Protein 8P2P (pdb70)

Radius of gyration: 32.11 Å; Cα contacts (8 Å, |Δi|>4): 1336; chains: 8; bounding box: 116×69×88 Å

InterPro domains:
  IPR000210 BTB/POZ domain [PF00651] (14-120)
  IPR000210 BTB/POZ domain [PS50097] (24-91)
  IPR000210 BTB/POZ domain [SM00225] (24-121)
  IPR011333 SKP1/BTB/POZ domain superfamily [G3DSA:3.30.710.10] (1-150)
  IPR011333 SKP1/BTB/POZ domain superfamily [SSF54695] (2-119)
  IPR013087 Zinc finger C2H2-type [PF00096] (370-392)
  IPR013087 Zinc finger C2H2-type [PF00096] (438-460)
  IPR013087 Zinc finger C2H2-type [PF00096] (466-489)
  IPR013087 Zinc finger C2H2-type [PS00028] (372-392)
  IPR013087 Zinc finger C2H2-type [PS00028] (412-432)
  IPR013087 Zinc finger C2H2-type [PS00028] (440-460)
  IPR013087 Zinc finger C2H2-type [PS00028] (468-489)
  IPR013087 Zinc finger C2H2-type [PS50157] (370-397)
  IPR013087 Zinc finger C2H2-type [PS50157] (410-437)
  IPR013087 Zinc finger C2H2-type [PS50157] (438-465)
  IPR013087 Zinc finger C2H2-type [PS50157] (466-489)
  IPR013087 Zinc finger C2H2-type [SM00355] (370-392)
  IPR013087 Zinc finger C2H2-type [SM00355] (410-432)
  IPR013087 Zinc finger C2H2-type [SM00355] (438-460)
  IPR013087 Zinc finger C2H2-type [SM00355] (466-489)

Sequence (947 aa):
FPDHSRHLLQCLSEQRHQGFLCDCTVLVGDAQFRAHRAVLASCSMYFHLFYKDQLDKRDIVHLNSDIVTAPAFALLLEFMYEGKLQFKDLPIEDVLAAASYLHMYDIVKVCKKKLKEKATFPDHSRHLLQCLSEQRHQGFLCDCTVLVGDAQFRAHRAVLASCSMYFHLFYKDQLDKRDIVHLNSDIVTAPAFALLLEFMYEGKLQFKDLPIEDVLAAASYLHMYDIVKVCKKKLKEKAFPDHSRHLLQCLSEQRHQGFLCDCTVLVGDAQFRAHRAVLASCSMYFHLFYKDQLDKRDIVHLNSDIVTAPAFALLLEFMYEGKLQFKDLPIEDVLAAASYLHMYDIVKVCKKKLKEKAFPDHSRHLLQCLSEQRHQGFLCDCTVLVGDAQFRAHRAVLASCSMYFHLFYKDQLDKRDIVHLNSDIVTAPAFALLLEFMYEGKLQFKDLPIEDVLAAASYLHMYDIVKVCKKKLKEKATFPDHSRHLLQCLSEQRHQGFLCDCTVLVGDAQFRAHRAVLASC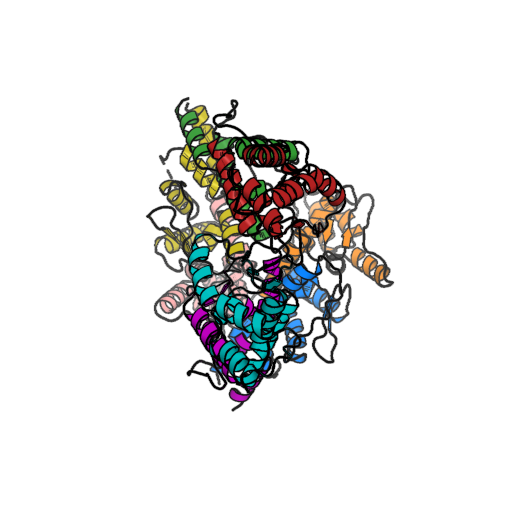SMYFHLFYKDQLDKRDIVHLNSDIVTAPAFALLLEFMYEGKLQFKDLPIEDVLAAASYLHMYDIVKVCKKKLKEKFPDHSRHLLQCLSEQRHQGFLCDCTVLVGDAQFRAHRAVLASCSMYFHLFYKDQLDKRDIVHLNSDIVTAPAFALLLEFMYEGKLQFKDLPIEDVLAAASYLHMYDIVKVCKKKLKEKFPDHSRHLLQCLSEQRHQGFLCDCTVLVGDAQFRAHRAVLASCSMYFHLFYKDQLDKRDIVHLNSDIVTAPAFALLLEFMYEDLPIEDVLAAASYLHMYDIVKVCKKKLKEKATFPDHSRHLLQCLSEQRHQGFLCDCTVLVGDAQFRAHRAVLASCSMYFHLFYKDQLDKRDIVHLNSDIVTAPAFALLLEFMYEGKLQFKDLPIEDVLAAASYLHMYDIVKVCKKKLKEKA

Solvent-accessible surface area: 53253 Å² total; per-residue (Å²): 19,82,46,58,26,51,25,52,42,46,45,50,32,63,31,46,94,93,35,67,50,41,58,19,42,56,32,40,47,120,66,86,64,49,35,25,21,27,56,47,20,58,55,16,58,38,25,42,63,62,38,76,76,26,86,94,97,65,90,41,74,75,64,88,52,103,105,19,33,34,108,10,45,63,46,45,62,58,50,69,65,66,42,77,110,76,90,86,106,47,96,45,83,28,44,34,48,9,13,77,58,37,48,37,75,84,73,50,54,63,61,30,66,63,48,81,88,88,104,141,50,111,78,60,35,49,62,54,39,61,52,50,32,64,32,32,95,90,30,58,46,45,67,19,43,50,33,40,46,122,67,90,69,58,37,25,26,28,56,55,24,46,66,17,70,39,26,47,61,61,45,58,84,44,86,102,70,112,71,69,50,72,61,81,53,88,72,25,36,28,102,15,50,67,47,58,68,65,33,69,64,63,23,46,87,75,85,82,108,54,102,51,56,36,44,20,14,15,20,20,41,42,55,43,74,51,67,50,36,51,59,21,49,64,65,68,86,87,127,56,110,73,59,34,57,61,45,32,64,37,52,31,61,29,44,94,92,37,66,46,41,63,20,49,52,36,46,43,123,80,85,67,44,36,24,25,23,58,48,21,29,51,17,70,38,27,43,66,59,31,76,69,28,31,65,61,100,63,75,52,86,65,79,59,102,73,23,33,35,105,19,46,64,56,49,68,54,48,44,56,55,35,75,103,70,75,90,111,59,91,26,43,35,41,16,16,10,13,17,45,44,50,36,70,57,76,56,28,62,63,15,38,63,58,61,93,87,105,63,108,72,48,29,58,60,37,40,65,34,51,36,63,22,45,87,65,23,36,46,47,64,15,37,54,22,28,40,92,21,75,78,55,37,26,29,28,62,50,26,38,64,12,74,43,28,41,70,63,27,65,80,42,73,97,68,111,62,88,37,88,51,87,50,100,116,20,44,27,77,14,43,52,45,46,66,55,49,67,67,61,40,73,112,80,83,73,111,48,95,47,79,35,45,23,58,12,11,73,67,45,45,39,73,84,73,51,42,61,65,16,62,64,58,71,77,86,89,129,64,109,76,66,46,61,62,43,41,64,53,43,26,61,37,24,95,91,42,62,62,42,66,25,26,56,16,27,40,119,68,85,45,49,33,19,33,28,54,47,35,40,57,14,66,38,33,44,68,60,47,67,51,38,79,83,25,28,87,75,46,75,54,34,61,96,88,32,45,33,102,18,46,54,55,59,58,54,52,75,58,62,42,84,106,67,80,94,110,60,104,47,58,45,46,23,20,25,19,15,38,39,47,34,70,43,72,46,14,56,63,19,38,71,76,72,90,132,70,108,76,67,45,65,59,49,43,63,40,52,30,61,30,32,94,94,40,59,54,46,60,17,26,53,13,32,42,120,64,16,66,40,35,21,26,37,56,48,38,45,54,12,72,38,28,47,67,62,45,77,82,26,79,107,66,92,63,46,58,75,48,87,52,99,119,20,46,30,94,8,41,59,54,46,62,56,51,68,64,71,44,82,105,72,99,66,108,45,99,41,80,36,40,29,62,10,14,78,70,40,50,31,70,82,76,60,21,56,60,28,60,61,76,85,90,124,64,106,75,58,46,60,62,55,26,52,43,51,15,64,31,26,94,92,40,67,52,42,76,30,36,49,23,37,48,121,73,76,69,56,39,27,34,36,48,49,32,30,48,12,69,38,34,40,62,64,53,76,69,33,80,86,44,46,69,84,62,70,63,89,55,100,90,22,32,41,99,11,44,60,63,54,57,64,80,50,37,84,167,62,97,35,47,37,33,16,21,13,20,16,45,41,49,41,80,42,74,66,15,62,67,26,27,62,62,52,83,95,94,94,119,102,74,69,30,44,62,35,48,64,51,28,43,63,40,28,66,47,45,61,67,45,83,36,33,56,25,43,44,67,28,50,55,46,39,22,31,26,57,51,23,43,67,17,68,40,27,43,65,56,38,63,59,35,93,93,63,106,77,77,75,65,62,87,56,103,116,27,44,30,107,16,49,55,48,62,61,60,46,80,78,42,51,69,110,56,86,88,111,57,96,31,82,35,46,29,63,22,15,72,71,40,56,41,78,82,73,52,35,61,64,12,62,65,64,72,85,92,132

Nearest PDB structures (foldseek):
  8p2p-assembly3_F  TM=9.717E-01  e=2.800E-20  Homo sapiens
  8p2p-assembly4_G  TM=9.614E-01  e=2.288E-19  Homo sapiens
  7t0u-assembly1_B  TM=8.546E-01  e=2.650E-09  Homo sapiens
  6zbu-assembly1_A  TM=8.680E-01  e=6.462E-09  Homo sapiens
  3lbz-assembly1_A  TM=8.523E-01  e=1.075E-08  Homo sapiens

GO terms:
  GO:1990837 sequence-specific double-stranded DNA binding (F, IDA)
  GO:0005515 protein binding (F, IPI)
  GO:0005654 nucleoplasm (C, IDA)
  GO:0016607 nuclear speck (C, IDA)
  GO:0000792 heterochromatin (C, IDA)
  GO:0001227 DNA-binding transcription repressor activity, RNA polymerase II-specific (F, IDA)
  GO:0043565 sequence-specific DNA binding (F, IDA)
  GO:0000122 negative regulation of transcription by RNA polymerase II (P, IDA)
  GO:0005634 nucleus (C, IDA)
  GO:0045944 positive regulation of transcription by RNA polymerase II (P, IDA)
  GO:0005634 nucleus (C, TAS)
  GO:0003677 DNA binding (F, TAS)

Organism: Homo sapiens (NCBI:txid9606)

B-factor: mean 134.19, std 23.05, range [80.36, 213.7]

Foldseek 3Di:
DVVVVLVVLVVQVVCQVVAPQFQAWEDADPDIGTHHLVLLVVFFVQSVVVVVVCVVVDRRHYDHDPLQDPVLVVVSSVCSSDDPPCPVPDDLVSNVVNCVVRVGDCVSVVVVVVVVVVPD/DVVVVLVVLVVLVVCQVVAPQFLAWEDAPPDIGTGHLVLLVVFFVLSVVLCVVCVVPRDHSPDYDPLQDVVLVVVCSVCSSVPPDDDPPDDLPSNLVNCVVRRGDVVSVVVSVVVVVVD/DVVVVLVVLVVQVVCQVVVPAFLAWEDAPPDIGTHHLVLLCVFFVLSVVLCVVCVVVVDHSPDYDPLQDPVLVVVLSVCSSDPPPPCPPDQLVSNLVNCVVRRGDVVSNVVSVVVVVVD/DVVVVLVVLVVQVVCLVVPPQFQEWAAADPDIRTHHLVLLLVFFVVSVVLCVVCVVPRDHSHHYDPPQDPVLVVVSVVCSSDPPPCPVPDQLVSNLVNCVVRNGDCVSVVVSVVVVVVVD/DVVVVLVVLLVQLVCQQVPPQFLAWEDADPDIRTGHLVLLVVFFVLSVVVCVVCVVDDRDRYHHDPPQDVVLVVVSSVCSVDDPDPCVPDDLPSNLVVCVVRNGDVVRNVVSVVVVVD/DVVVVLVVLLVQVVCLVVVNQFLAWEDADPDIRTHHLVLLVVFFVLSVVVCVVCVVVSRRHYHYHYPQDPVLVVQSSVCSSDDPDRVCPDPLVSNLVNCVVRNGDNVVNVVSVVVVVD/DVVVVLVVLQVQLVCQVVPPQFQAWEDADPDIRTGHLVLLVVFFVQSVVVCVVCVVHPDDRYDYDYPQDPVLVVVSVVVSRSPDQLVSNQVNCVVRNGDNVSNVVSVVCVVVVD/DVVVVLVVVLVLLVCQVVPHAFQAWEDAPPDIRTGHLVLLVVFFVLSVVLVVVCVVPVNDRYDYDYPQDVVLVVLSSVCSVPPDDSPVPDQLVSNLVNCVVRVGDVVRNVVSVVVVVVD

Secondary structure (DSSP, 8-state):
-HHHHHHHHHHHHHHHHHTTT-SEEE--SSS-EEE-HHHHHHH-HHHHHHHHHHTTS--------TT--HHHHHHHHHHHTT-S---TT--HHHHHHHHHHTT--HHHHHHHHHHHHH-/-HHHHHHHHHHHHHHHHHTTT-SEEE-SSS--EEE-HHHHHHH-HHHHHHHHHHTTT--------TT--HHHHHHHHHHHTS-SS--TT--HHHHHHHHHHTT--THHHHHHHHHHTT--/-HHHHHHHHHHHHHHHHHTSS-SEEE--SSS-EEE-HHHHHHH-HHHHHHHHHHHTTT-------TT--HHHHHHHHHHHTS-TT--TT--HHHHHHHHHHTT--HHHHHHHHHHHH--/-HHHHHHHHHHHHHHHHHTTT--EEE-SSSS-EEE-HHHHHHH-HHHHHHHHHHHSS-----B--TT--HHHHHHHHHHHTS-S---TTS-HHHHHHHHHHTT--HHHHHHHHHHHHHT-/-HHHHHHHHHHHHHHHHHTTT--EEE-SSSS-EEE-HHHHHHH-HHHHHHHHHHHTS----EE--TT--HHHHHHHHHHHTS-S---TT--HHHHHHHHHHTT--HHHHHHHHHHHT-/-HHHHHHHHHHHHHHHHHTTT--EEE-SSS--EEE-HHHHHHH-HHHHHHHHHHGGGT--SEE--TT--HHHHHHHHHHHTS-SS----S-HHHHHHHHHHTT--HHHHHHHHHHHH-/-HHHHHHHHHHHHHHHHHTTT--EEE-SSS--EEE-HHHHHHH-HHHHHHHHHHHSS---S----TTS-HHHHHHHHHHH-----HHHHHHHHHHTT--THHHHHHHHHHHH--/-HHHHHHHHHHHHHHHHHTSS--EEE-SSSS-EEE-HHHHHHH-HHHHHHHHHHHHTT--S----TT--HHHHHHHHHHHH--S---TT--HHHHHHHHHHTT--HHHHHHHHHHHHH-

Structure (mmCIF, N/CA/C/O backbone):
data_8P2P
#
_entry.id   8P2P
#
_cell.length_a   188.908
_cell.length_b   188.908
_cell.length_c   139.085
_cell.angle_alpha   90.000
_cell.angle_beta   90.000
_cell.angle_gamma   90.000
#
_symmetry.space_group_name_H-M   'I 41'
#
loop_
_atom_site.group_PDB
_atom_site.id
_atom_site.type_symbol
_atom_site.label_atom_id
_atom_site.label_alt_id
_atom_site.label_comp_id
_atom_site.label_asym_id
_atom_site.label_entity_id
_atom_site.label_seq_id
_atom_site.pdbx_PDB_ins_code
_atom_site.Cartn_x
_atom_site.Cartn_y
_atom_site.Cartn_z
_atom_site.occupancy
_atom_site.B_iso_or_equiv
_atom_site.auth_seq_id
_atom_site.auth_comp_id
_atom_site.auth_asym_id
_atom_site.auth_atom_id
_atom_site.pdbx_PDB_model_num
ATOM 1 N N . PHE A 1 3 ? -23.08444 54.28671 -30.38449 1.000 132.62283 3 PHE B N 1
ATOM 2 C CA . PHE A 1 3 ? -23.13227 52.87048 -30.73917 1.000 140.63328 3 PHE B CA 1
ATOM 3 C C . PHE A 1 3 ? -23.11418 52.61990 -32.25908 1.000 145.84420 3 PHE B C 1
ATOM 4 O O . PHE A 1 3 ? -22.31084 51.81173 -32.72611 1.000 142.98372 3 PHE B O 1
ATOM 6 N N . PRO A 1 4 ? -23.98899 53.30157 -33.04717 1.000 146.09235 4 PRO B N 1
ATOM 7 C CA . PRO A 1 4 ? -23.95569 53.08044 -34.50076 1.000 150.18514 4 PRO B CA 1
ATOM 8 C C . PRO A 1 4 ? -22.79767 53.82125 -35.15079 1.000 148.05242 4 PRO B C 1
ATOM 9 O O . PRO A 1 4 ? -22.19396 53.33910 -36.11964 1.000 150.78606 4 PRO B O 1
ATOM 13 N N . ASP A 1 5 ? -22.49462 55.01414 -34.63007 1.000 141.98011 5 ASP B N 1
ATOM 14 C CA . ASP A 1 5 ? -21.29101 55.71187 -35.06201 1.000 135.22625 5 ASP B CA 1
ATOM 15 C C . ASP A 1 5 ? -20.05585 54.87220 -34.77648 1.000 131.16868 5 ASP B C 1
ATOM 16 O O . ASP A 1 5 ? -19.07747 54.92496 -35.52916 1.000 131.04208 5 ASP B O 1
ATOM 18 N N . HIS A 1 6 ? -20.10111 54.06412 -33.71330 1.000 135.91141 6 HIS B N 1
ATOM 19 C CA . HIS A 1 6 ? -19.01865 53.12545 -33.43917 1.000 141.36747 6 HIS B CA 1
ATOM 20 C C . HIS A 1 6 ? -18.91597 52.06858 -34.53175 1.000 141.26697 6 HIS B C 1
ATOM 21 O O . HIS A 1 6 ? -17.81084 51.67118 -34.91279 1.000 138.39451 6 HIS B O 1
ATOM 23 N N . SER A 1 7 ? -20.05617 51.60406 -35.05082 1.000 146.66178 7 SER B N 1
ATOM 24 C CA . SER A 1 7 ? -20.03043 50.63382 -36.14316 1.000 146.86768 7 SER B CA 1
ATOM 25 C C . SER A 1 7 ? -19.45670 51.24991 -37.41345 1.000 136.88651 7 SER B C 1
ATOM 26 O O . SER A 1 7 ? -18.63829 50.62462 -38.10104 1.000 134.91504 7 SER B O 1
ATOM 28 N N . ARG A 1 8 ? -19.86795 52.47876 -37.73757 1.000 131.34578 8 ARG B N 1
ATOM 29 C CA . ARG A 1 8 ? -19.31293 53.14734 -38.91137 1.000 122.19485 8 ARG B CA 1
ATOM 30 C C . ARG A 1 8 ? -17.81437 53.39057 -38.75226 1.000 124.19441 8 ARG B C 1
ATOM 31 O O . ARG A 1 8 ? -17.04611 53.23635 -39.71036 1.000 126.04721 8 ARG B O 1
ATOM 33 N N . HIS A 1 9 ? -17.37441 53.74123 -37.53911 1.000 127.19302 9 HIS B N 1
ATOM 34 C CA . HIS A 1 9 ? -15.95495 53.99665 -37.30715 1.000 126.69324 9 HIS B CA 1
ATOM 35 C C . HIS A 1 9 ? -15.13737 52.70978 -37.33794 1.000 115.31527 9 HIS B C 1
ATOM 36 O O . HIS A 1 9 ? -14.00068 52.70390 -37.82331 1.000 108.21349 9 HIS B O 1
ATOM 38 N N . LEU A 1 10 ? -15.69165 51.60931 -36.82683 1.000 118.59079 10 LEU B N 1
ATOM 39 C CA . LEU A 1 10 ? -15.00990 50.32587 -36.94713 1.000 116.28222 10 LEU B CA 1
ATOM 40 C C . LEU A 1 10 ? -14.91817 49.89144 -38.40222 1.000 110.10805 10 LEU B C 1
ATOM 41 O O . LEU A 1 10 ? -13.90111 49.32987 -38.82541 1.000 112.19256 10 LEU B O 1
ATOM 43 N N . LEU A 1 11 ? -15.96457 50.16286 -39.18700 1.000 120.14449 11 LEU B N 1
ATOM 44 C CA . LEU A 1 11 ? -15.91215 49.88219 -40.61771 1.000 119.74613 11 LEU B CA 1
ATOM 45 C C . LEU A 1 11 ? -14.83101 50.70814 -41.30537 1.000 114.20008 11 LEU B C 1
ATOM 46 O O . LEU A 1 11 ? -14.10116 50.19711 -42.16207 1.000 115.33640 11 LEU B O 1
ATOM 48 N N . GLN A 1 12 ? -14.72148 51.99181 -40.95227 1.000 108.06736 12 GLN B N 1
ATOM 49 C CA . GLN A 1 12 ? -13.67878 52.83200 -41.53751 1.000 104.13785 12 GLN B CA 1
ATOM 50 C C . GLN A 1 12 ? -12.28530 52.35766 -41.13379 1.000 110.42448 12 GLN B C 1
ATOM 51 O O . GLN A 1 12 ? -11.35969 52.35363 -41.95489 1.000 118.60351 12 GLN B O 1
ATOM 53 N N . CYS A 1 13 ? -12.11737 51.93875 -39.87669 1.000 105.56252 13 CYS B N 1
ATOM 54 C CA . CYS A 1 13 ? -10.81455 51.45374 -39.43125 1.000 105.38357 13 CYS B CA 1
ATOM 55 C C . CYS A 1 13 ? -10.44770 50.15036 -40.12773 1.000 106.58279 13 CYS B C 1
ATOM 56 O O . CYS A 1 13 ? -9.28586 49.93988 -40.49699 1.000 115.30848 13 CYS B O 1
ATOM 58 N N . LEU A 1 14 ? -11.42916 49.27178 -40.33523 1.000 108.81327 14 LEU B N 1
ATOM 59 C CA . LEU A 1 14 ? -11.17776 48.05556 -41.09735 1.000 106.85015 14 LEU B CA 1
ATOM 60 C C . LEU A 1 14 ? -10.86127 48.36535 -42.55291 1.000 107.62500 14 LEU B C 1
ATOM 61 O O . LEU A 1 14 ? -10.02801 47.68606 -43.16069 1.000 110.23142 14 LEU B O 1
ATOM 63 N N . SER A 1 15 ? -11.50350 49.38694 -43.12349 1.000 110.55311 15 SER B N 1
ATOM 64 C CA . SER A 1 15 ? -11.18302 49.78613 -44.48932 1.000 113.44075 15 SER B CA 1
ATOM 65 C C . SER A 1 15 ? -9.75765 50.31205 -44.58160 1.000 115.02067 15 SER B C 1
ATOM 66 O O . SER A 1 15 ? -9.04790 50.03374 -45.55510 1.000 120.75416 15 SER B O 1
ATOM 68 N N . GLU A 1 16 ? -9.31171 51.04740 -43.56211 1.000 116.91226 16 GLU B N 1
ATOM 69 C CA . GLU A 1 16 ? -7.92786 51.51182 -43.54436 1.000 121.46603 16 GLU B CA 1
ATOM 70 C C . GLU A 1 16 ? -6.95804 50.34344 -43.40181 1.000 120.11131 16 GLU B C 1
ATOM 71 O O . GLU A 1 16 ? -5.90183 50.32283 -44.04617 1.000 117.95321 16 GLU B O 1
ATOM 73 N N . GLN A 1 17 ? -7.31184 49.35216 -42.57773 1.000 124.56175 17 GLN B N 1
ATOM 74 C CA . GLN A 1 17 ? -6.47249 48.16500 -42.42937 1.000 129.20348 17 GLN B CA 1
ATOM 75 C C . GLN A 1 17 ? -6.41165 47.34918 -43.71705 1.000 130.63290 17 GLN B C 1
ATOM 76 O O . GLN A 1 17 ? -5.39566 46.69928 -43.99471 1.000 135.04184 17 GLN B O 1
ATOM 78 N N . ARG A 1 18 ? -7.49570 47.34621 -44.49681 1.000 130.20491 18 ARG B N 1
ATOM 79 C CA . ARG A 1 18 ? -7.49921 46.65858 -45.78425 1.000 130.09072 18 ARG B CA 1
ATOM 80 C C . ARG A 1 18 ? -6.73360 47.42988 -46.85471 1.000 126.15080 18 ARG B C 1
ATOM 81 O O . ARG A 1 18 ? -6.14386 46.81543 -47.75211 1.000 112.46857 18 ARG B O 1
ATOM 83 N N . HIS A 1 19 ? -6.74532 48.76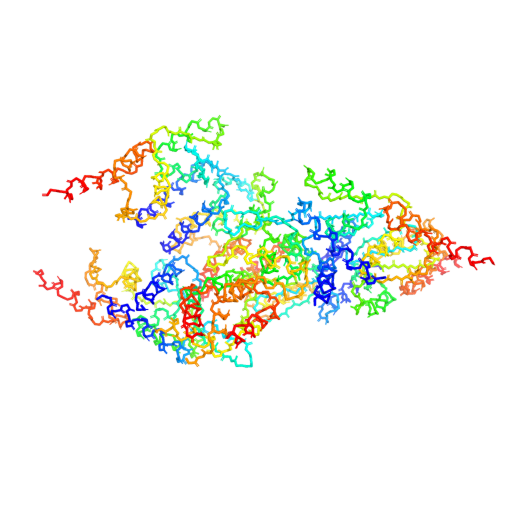549 -46.78671 1.000 133.41195 19 HIS B N 1
ATOM 84 C CA . HIS A 1 19 ? -5.97164 49.56880 -47.73083 1.000 132.01620 19 HIS B CA 1
ATOM 85 C C . HIS A 1 19 ? -4.47793 49.52337 -47.42693 1.000 130.68252 19 HIS B C 1
ATOM 86 O O . HIS A 1 19 ? -3.65619 49.62654 -48.34677 1.000 115.44219 19 HIS B O 1
ATOM 88 N N . GLN A 1 20 ? -4.10493 49.39155 -46.15048 1.000 138.27115 20 GLN B N 1
ATOM 89 C CA . GLN A 1 20 ? -2.69051 49.27297 -45.80905 1.000 137.15656 20 GLN B CA 1
ATOM 90 C C . GLN A 1 20 ? -2.19370 47.83636 -45.94531 1.000 134.41330 20 GLN B C 1
ATOM 91 O O . GLN A 1 20 ? -1.07999 47.60706 -46.42944 1.000 133.15824 20 GLN B O 1
ATOM 93 N N . GLY A 1 21 ? -2.99820 46.85993 -45.52838 1.000 133.49853 21 GLY B N 1
ATOM 94 C CA . GLY A 1 21 ? -2.62796 45.46604 -45.68050 1.000 135.55819 21 GLY B CA 1
ATOM 95 C C . GLY A 1 21 ? -2.44059 44.70783 -44.38167 1.000 145.54389 21 GLY B C 1
ATOM 96 O O . GLY A 1 21 ? -1.97150 43.56580 -44.39401 1.000 157.16211 21 GLY B O 1
ATOM 97 N N . PHE A 1 22 ? -2.81591 45.30793 -43.25623 1.000 137.36085 22 PHE B N 1
ATOM 98 C CA . PHE A 1 22 ? -2.64169 44.64467 -41.97241 1.000 132.30874 22 PHE B CA 1
ATOM 99 C C . PHE A 1 22 ? -3.68164 43.54087 -41.82335 1.000 142.35026 22 PHE B C 1
ATOM 100 O O . PHE A 1 22 ? -4.88201 43.77700 -42.00077 1.000 144.89481 22 PHE B O 1
ATOM 102 N N . LEU A 1 23 ? -3.20746 42.32814 -41.52674 1.000 139.29133 23 LEU B N 1
ATOM 103 C CA . LEU A 1 23 ? -4.04352 41.14357 -41.32068 1.000 134.84553 23 LEU B CA 1
ATOM 104 C C . LEU A 1 23 ? -4.89833 40.85537 -42.56088 1.000 138.61124 23 LEU B C 1
ATOM 105 O O . LEU A 1 23 ? -6.13041 40.89526 -42.53987 1.000 143.00611 23 LEU B O 1
ATOM 107 N N . CYS A 1 24 ? -4.19268 40.52782 -43.64134 1.000 133.16093 24 CYS B N 1
ATOM 108 C CA . CYS A 1 24 ? -4.80405 40.18701 -44.92638 1.000 126.45513 24 CYS B CA 1
ATOM 109 C C . CYS A 1 24 ? -4.82613 38.66661 -45.05966 1.000 115.35942 24 CYS B C 1
ATOM 110 O O . CYS A 1 24 ? -3.87254 38.05433 -45.53929 1.000 126.83889 24 CYS B O 1
ATOM 112 N N . ASP A 1 25 ? -5.93082 38.04843 -44.63628 1.000 109.54782 25 ASP B N 1
ATOM 113 C CA . ASP A 1 25 ? -6.01967 36.59437 -44.69795 1.000 107.68543 25 ASP B CA 1
ATOM 114 C C . ASP A 1 25 ? -6.04200 36.05906 -46.12402 1.000 111.39049 25 ASP B C 1
ATOM 115 O O . ASP A 1 25 ? -5.85600 34.85330 -46.31277 1.000 125.09626 25 ASP B O 1
ATOM 117 N N . CYS A 1 26 ? -6.24452 36.91634 -47.12193 1.000 115.60467 26 CYS B N 1
ATOM 118 C CA . CYS A 1 26 ? -6.30153 36.50842 -48.51832 1.000 117.40400 26 CYS B CA 1
ATOM 119 C C . CYS A 1 26 ? -5.64832 37.56777 -49.39720 1.000 109.09171 26 CYS B C 1
ATOM 120 O O . CYS A 1 26 ? -5.55784 38.74395 -49.03761 1.000 116.04989 26 CYS B O 1
ATOM 122 N N . THR A 1 27 ? -5.18937 37.13433 -50.56742 1.000 109.48443 27 THR B N 1
ATOM 123 C CA . THR A 1 27 ? -4.64089 38.04915 -51.56889 1.000 112.70562 27 THR B CA 1
ATOM 124 C C . THR A 1 27 ? -5.19898 37.63627 -52.92689 1.000 127.42403 27 THR B C 1
ATOM 125 O O . THR A 1 27 ? -4.67247 36.72494 -53.56981 1.000 126.33846 27 THR B O 1
ATOM 127 N N . VAL A 1 28 ? -6.23971 38.32992 -53.37492 1.000 133.93349 28 VAL B N 1
ATOM 128 C CA . VAL A 1 28 ? -6.92061 38.01493 -54.62250 1.000 121.66719 28 VAL B CA 1
ATOM 129 C C . VAL A 1 28 ? -6.34688 38.89376 -55.72536 1.000 121.21937 28 VAL B C 1
ATOM 130 O O . VAL A 1 28 ? -6.32995 40.12879 -55.61134 1.000 124.28775 28 VAL B O 1
ATOM 132 N N . LEU A 1 29 ? -5.86927 38.25834 -56.79129 1.000 121.32207 29 LEU B N 1
ATOM 133 C CA . LEU A 1 29 ? -5.30053 38.96945 -57.93171 1.000 130.49739 29 LEU B CA 1
ATOM 134 C C . LEU A 1 29 ? -5.86870 38.32553 -59.18500 1.000 126.44063 29 LEU B C 1
ATOM 135 O O . LEU A 1 29 ? -5.49406 37.20200 -59.53170 1.000 127.19778 29 LEU B O 1
ATOM 137 N N . VAL A 1 30 ? -6.76207 39.03193 -59.87018 1.000 126.62133 30 VAL B N 1
ATOM 138 C CA . VAL A 1 30 ? -7.36874 38.46586 -61.06913 1.000 138.47670 30 VAL B CA 1
ATOM 139 C C . VAL A 1 30 ? -6.44785 38.64104 -62.26685 1.000 157.29647 30 VAL B C 1
ATOM 140 O O . VAL A 1 30 ? -6.06942 37.66820 -62.92856 1.000 161.45833 30 VAL B O 1
ATOM 142 N N . GLY A 1 31 ? -6.05464 39.87690 -62.54670 1.000 159.71391 31 GLY B N 1
ATOM 143 C CA . GLY A 1 31 ? -5.18710 40.15475 -63.66981 1.000 163.83722 31 GLY B CA 1
ATOM 144 C C . GLY A 1 31 ? -3.77040 40.44926 -63.22565 1.000 162.03852 31 GLY B C 1
ATOM 145 O O . GLY A 1 31 ? -3.23931 39.77772 -62.33414 1.000 155.14757 31 GLY B O 1
ATOM 146 N N . ASP A 1 32 ? -3.13750 41.43401 -63.86984 1.000 168.05881 32 ASP B N 1
ATOM 147 C CA . ASP A 1 32 ? -1.80726 41.86812 -63.45407 1.000 171.80796 32 ASP B CA 1
ATOM 148 C C . ASP A 1 32 ? -1.83030 42.55397 -62.09026 1.000 166.89219 32 ASP B C 1
ATOM 149 O O . ASP A 1 32 ? -0.82821 42.52202 -61.36749 1.000 168.80720 32 ASP B O 1
ATOM 151 N N . ALA A 1 33 ? -2.94134 43.19096 -61.72742 1.000 158.06693 33 ALA B N 1
ATOM 152 C CA . ALA A 1 33 ? -3.03092 43.86650 -60.44348 1.000 154.83457 33 ALA B CA 1
ATOM 153 C C . ALA A 1 33 ? -3.32195 42.86259 -59.33041 1.000 155.18020 33 ALA B C 1
ATOM 154 O O . ALA A 1 33 ? -3.87409 41.78185 -59.55707 1.000 146.12951 33 ALA B O 1
ATOM 156 N N . GLN A 1 34 ? -2.93965 43.23888 -58.11102 1.000 163.64525 34 GLN B N 1
ATOM 157 C CA . GLN A 1 34 ? -3.05164 42.37492 -56.94062 1.000 150.99552 34 GLN B CA 1
ATOM 158 C C . GLN A 1 34 ? -3.68314 43.15576 -55.79872 1.000 146.23907 34 GLN B C 1
ATOM 159 O O . GLN A 1 34 ? -3.11516 44.15575 -55.34269 1.000 150.25230 34 GLN B O 1
ATOM 161 N N . PHE A 1 35 ? -4.86011 42.71743 -55.35142 1.000 128.03871 35 PHE B N 1
ATOM 162 C CA . PHE A 1 35 ? -5.51224 43.27521 -54.17362 1.000 122.90048 35 PHE B CA 1
ATOM 163 C C . PHE A 1 35 ? -5.40775 42.26848 -53.03623 1.000 125.36908 35 PHE B C 1
ATOM 164 O O . PHE A 1 35 ? -5.65602 41.08199 -53.24585 1.000 133.50027 35 PHE B O 1
ATOM 166 N N . ARG A 1 36 ? -5.02698 42.72603 -51.84473 1.000 126.68130 36 ARG B N 1
ATOM 167 C CA . ARG A 1 36 ? -4.88504 41.83722 -50.69691 1.000 122.31338 36 ARG B CA 1
ATOM 168 C C . ARG A 1 36 ? -5.66124 42.41155 -49.52302 1.000 122.07559 36 ARG B C 1
ATOM 169 O O . ARG A 1 36 ? -5.60013 43.61755 -49.26626 1.000 128.56537 36 ARG B O 1
ATOM 171 N N . ALA A 1 37 ? -6.36642 41.54783 -48.80034 1.000 122.89001 37 ALA B N 1
ATOM 172 C CA . ALA A 1 37 ? -7.18434 41.96155 -47.66007 1.000 125.78705 37 ALA B CA 1
ATOM 173 C C . ALA A 1 37 ? -7.58731 40.70859 -46.89311 1.000 122.96031 37 ALA B C 1
ATOM 174 O O . ALA A 1 37 ? -7.14045 39.60113 -47.21011 1.000 115.40940 37 ALA B O 1
ATOM 176 N N . HIS A 1 38 ? -8.43601 40.87124 -45.88517 1.000 119.13998 38 HIS B N 1
ATOM 177 C CA . HIS A 1 38 ? -8.87069 39.72967 -45.09340 1.000 123.78876 38 HIS B CA 1
ATOM 178 C C . HIS A 1 38 ? -9.82012 38.85508 -45.90558 1.000 111.96683 38 HIS B C 1
ATOM 179 O O . HIS A 1 38 ? -10.67694 39.35600 -46.64008 1.000 109.06037 38 HIS B O 1
ATOM 181 N N . ARG A 1 39 ? -9.65305 37.53545 -45.78669 1.000 110.96610 39 ARG B N 1
ATOM 182 C CA . ARG A 1 39 ? -10.51924 36.62623 -46.52948 1.000 98.43156 39 ARG B CA 1
ATOM 183 C C . ARG A 1 39 ? -11.95679 36.72940 -46.03960 1.000 121.37616 39 ARG B C 1
ATOM 184 O O . ARG A 1 39 ? -12.89668 36.73353 -46.84544 1.000 104.51084 39 ARG B O 1
ATOM 186 N N . ALA A 1 40 ? -12.14289 36.83620 -44.72109 1.000 114.15193 40 ALA B N 1
ATOM 187 C CA . ALA A 1 40 ? -13.48694 36.93085 -44.16490 1.000 108.54749 40 ALA B CA 1
ATOM 188 C C . ALA A 1 40 ? -14.20202 38.19058 -44.62866 1.000 105.32745 40 ALA B C 1
ATOM 189 O O . ALA A 1 40 ? -15.43214 38.19565 -44.74479 1.000 103.36392 40 ALA B O 1
ATOM 191 N N . VAL A 1 41 ? -13.45550 39.25830 -44.91312 1.000 107.40334 41 VAL B N 1
ATOM 192 C CA . VAL A 1 41 ? -14.08061 40.47614 -45.41919 1.000 105.97405 41 VAL B CA 1
ATOM 193 C C . VAL A 1 41 ? -14.69616 40.22708 -46.78793 1.000 91.44365 41 VAL B C 1
ATOM 194 O O . VAL A 1 41 ? -15.88763 40.48542 -47.01020 1.000 91.75747 41 VAL B O 1
ATOM 196 N N . LEU A 1 42 ? -13.89982 39.70397 -47.72275 1.000 101.59716 42 LEU B N 1
ATOM 197 C CA . LEU A 1 42 ? -14.42482 39.38263 -49.04252 1.000 98.57812 42 LEU B CA 1
ATOM 198 C C . LEU A 1 42 ? -15.55488 38.36817 -48.95944 1.000 96.59247 42 LEU B C 1
ATOM 199 O O . LEU A 1 42 ? -16.49811 38.42308 -49.75687 1.000 102.87996 42 LEU B O 1
ATOM 201 N N . ALA A 1 43 ? -15.48618 37.44954 -47.99344 1.000 102.40775 43 ALA B N 1
ATOM 202 C CA . ALA A 1 43 ? -16.53469 36.44549 -47.84272 1.000 96.34974 43 ALA B CA 1
ATOM 203 C C . ALA A 1 43 ? -17.84660 37.08035 -47.39876 1.000 95.93658 43 ALA B C 1
ATOM 204 O O . ALA A 1 43 ? -18.91123 36.77970 -47.95118 1.000 83.05123 43 ALA B O 1
ATOM 206 N N . SER A 1 44 ? -17.79569 37.93582 -46.37497 1.000 101.13686 44 SER B N 1
ATOM 207 C CA . SER A 1 44 ? -19.00317 38.62100 -45.92870 1.000 108.28040 44 SER B CA 1
ATOM 208 C C . SER A 1 44 ? -19.53355 39.56230 -47.00038 1.000 101.48054 44 SER B C 1
ATOM 209 O O . SER A 1 44 ? -20.74318 39.80965 -47.06698 1.000 104.17011 44 SER B O 1
ATOM 211 N N . CYS A 1 45 ? -18.64783 40.08823 -47.85027 1.000 105.45740 45 CYS B N 1
ATOM 212 C CA . CYS A 1 45 ? -19.06845 41.00611 -48.90375 1.000 105.60638 45 CYS B CA 1
ATOM 213 C C . CYS A 1 45 ? -19.62110 40.26693 -50.11864 1.000 109.48923 45 CYS B C 1
ATOM 214 O O . CYS A 1 45 ? -20.68059 40.63168 -50.64144 1.000 102.12743 45 CYS B O 1
ATOM 216 N N . SER A 1 46 ? -18.92877 39.22552 -50.57357 1.000 95.85111 46 SER B N 1
ATOM 217 C CA . SER A 1 46 ? -19.23830 38.55727 -51.82898 1.000 87.65993 46 SER B CA 1
ATOM 218 C C . SER A 1 46 ? -19.48634 37.07883 -51.58008 1.000 91.08542 46 SER B C 1
ATOM 219 O O . SER A 1 46 ? -18.72051 36.42095 -50.86910 1.000 102.30403 46 SER B O 1
ATOM 221 N N . MET A 1 47 ? -20.54881 36.55803 -52.19625 1.000 94.69636 47 MET B N 1
ATOM 222 C CA . MET A 1 47 ? -20.87503 35.14550 -52.04486 1.000 97.84940 47 MET B CA 1
ATOM 223 C C . MET A 1 47 ? -19.85900 34.24917 -52.74018 1.000 92.82137 47 MET B C 1
ATOM 224 O O . MET A 1 47 ? -19.68005 33.09771 -52.33207 1.000 83.97083 47 MET B O 1
ATOM 226 N N . TYR A 1 48 ? -19.21364 34.73061 -53.80655 1.000 95.38917 48 TYR B N 1
ATOM 227 C CA . TYR A 1 48 ? -18.15363 33.93818 -54.42249 1.000 95.64572 48 TYR B CA 1
ATOM 228 C C . TYR A 1 48 ? -16.97838 33.75025 -53.47044 1.000 97.61505 48 TYR B C 1
ATOM 229 O O . TYR A 1 48 ? -16.44434 32.64169 -53.34412 1.000 106.67671 48 TYR B O 1
ATOM 231 N N . PHE A 1 49 ? -16.57434 34.81535 -52.77347 1.000 99.71621 49 PHE B N 1
ATOM 232 C CA . PHE A 1 49 ? -15.55668 34.66837 -51.73833 1.000 95.60503 49 PHE B CA 1
ATOM 233 C C . PHE A 1 49 ? -16.04939 33.79840 -50.58871 1.000 100.86930 49 PHE B C 1
ATOM 234 O O . PHE A 1 49 ? -15.25239 33.08913 -49.96613 1.000 97.28024 49 PHE B O 1
ATOM 236 N N . HIS A 1 50 ? -17.35281 33.83408 -50.29470 1.000 92.62548 50 HIS B N 1
ATOM 237 C CA . HIS A 1 50 ? -17.90620 32.96154 -49.26133 1.000 106.55244 50 HIS B CA 1
ATOM 238 C C . HIS A 1 50 ? -17.80493 31.49786 -49.67409 1.000 108.63108 50 HIS B C 1
ATOM 239 O O . HIS A 1 50 ? -17.52911 30.62282 -48.84433 1.000 108.67076 50 HIS B O 1
ATOM 241 N N . LEU A 1 51 ? -18.02682 31.21454 -50.95752 1.000 116.56162 51 LEU B N 1
ATOM 242 C CA . LEU A 1 51 ? -17.86680 29.85438 -51.45454 1.000 111.67068 51 LEU B CA 1
ATOM 243 C C . LEU A 1 51 ? -16.39994 29.44763 -51.42581 1.000 107.26543 51 LEU B C 1
ATOM 244 O O . LEU A 1 51 ? -16.07333 28.29274 -51.12677 1.000 107.06835 51 LEU B O 1
ATOM 246 N N . PHE A 1 52 ? -15.50420 30.38273 -51.75360 1.000 96.36153 52 PHE B N 1
ATOM 247 C CA . PHE A 1 52 ? -14.07542 30.11010 -51.63665 1.000 95.01395 52 PHE B CA 1
ATOM 248 C C . PHE A 1 52 ? -13.69977 29.78909 -50.19611 1.000 116.75810 52 PHE B C 1
ATOM 249 O O . PHE A 1 52 ? -12.85655 28.92360 -49.94517 1.000 129.45352 52 PHE B O 1
ATOM 251 N N . TYR A 1 53 ? -14.34349 30.45311 -49.23424 1.000 118.54377 53 TYR B N 1
ATOM 252 C CA . TYR A 1 53 ? -14.08281 30.16482 -47.82645 1.000 122.56554 53 TYR B CA 1
ATOM 253 C C . TYR A 1 53 ? -14.65898 28.80877 -47.42500 1.000 129.79232 53 TYR B C 1
ATOM 254 O O . TYR A 1 53 ? -14.07243 28.09566 -46.60120 1.000 126.89986 53 TYR B O 1
ATOM 256 N N . LYS A 1 54 ? -15.81202 28.44039 -47.99198 1.000 130.38538 54 LYS B N 1
ATOM 257 C CA . LYS A 1 54 ? -16.38617 27.12367 -47.71989 1.000 129.49797 54 LYS B CA 1
ATOM 258 C C . LYS A 1 54 ? -15.49771 26.01136 -48.26872 1.000 137.39764 54 LYS B C 1
ATOM 259 O O . LYS A 1 54 ? -15.37458 24.94495 -47.65407 1.000 133.65585 54 LYS B O 1
ATOM 261 N N . ASP A 1 55 ? -14.90525 26.23037 -49.44544 1.000 143.64407 55 ASP B N 1
ATOM 262 C CA . ASP A 1 55 ? -13.94968 25.27608 -50.00547 1.000 137.99704 55 ASP B CA 1
ATOM 263 C C . ASP A 1 55 ? -12.62223 25.30072 -49.25328 1.000 146.27435 55 ASP B C 1
ATOM 264 O O . ASP A 1 55 ? -11.90498 24.29354 -49.22526 1.000 144.35460 55 ASP B O 1
ATOM 266 N N . GLN A 1 56 ? -12.27938 26.43983 -48.65547 1.000 155.67321 56 GLN B N 1
ATOM 267 C CA . GLN A 1 56 ? -11.05864 26.62825 -47.88310 1.000 161.69545 56 GLN B CA 1
ATOM 268 C C . GLN A 1 56 ? -11.19120 26.16384 -46.43946 1.000 170.21971 56 GLN B C 1
ATOM 269 O O . GLN A 1 56 ? -10.18908 26.13833 -45.71496 1.000 172.63653 56 GLN B O 1
ATOM 271 N N . LEU A 1 57 ? -12.40070 25.80054 -46.00822 1.000 166.60921 57 LEU B N 1
ATOM 272 C CA . LEU A 1 57 ? -12.57967 25.28734 -44.65567 1.000 163.19102 57 LEU B CA 1
ATOM 273 C C . LEU A 1 57 ? -11.75745 24.02632 -44.43371 1.000 164.37096 57 LEU B C 1
ATOM 274 O O . LEU A 1 57 ? -11.28917 23.78315 -43.31547 1.000 154.93914 57 LEU B O 1
ATOM 276 N N . ASP A 1 58 ? -11.57964 23.21328 -45.47655 1.000 169.76346 58 ASP B N 1
ATOM 277 C CA . ASP A 1 58 ? -10.74280 22.01938 -45.40850 1.000 179.86287 58 ASP B CA 1
ATOM 278 C C . ASP A 1 58 ? -9.24908 22.35231 -45.41753 1.000 180.71198 58 ASP B C 1
ATOM 279 O O . ASP A 1 58 ? -8.44692 21.63285 -46.02445 1.000 181.77232 58 ASP B O 1
ATOM 281 N N . LYS A 1 59 ? -8.87712 23.44948 -44.75475 1.000 176.41909 59 LYS B N 1
ATOM 282 C CA . LYS A 1 59 ? -7.51605 23.96814 -44.57705 1.000 180.97986 59 LYS B CA 1
ATOM 283 C C . LYS A 1 59 ? -6.80838 24.34971 -45.87561 1.000 183.34395 59 LYS B C 1
ATOM 284 O O . LYS A 1 59 ? -5.56377 24.32962 -45.91429 1.000 185.10262 59 LYS B O 1
ATOM 286 N N . ARG A 1 60 ? -7.53139 24.73377 -46.92805 1.000 176.75983 60 ARG B N 1
ATOM 287 C CA . ARG A 1 60 ? -6.87255 25.21395 -48.13878 1.000 172.39991 60 ARG B CA 1
ATOM 288 C C . ARG A 1 60 ? -6.31119 26.61953 -47.92353 1.000 166.72888 60 ARG B C 1
ATOM 289 O O . ARG A 1 60 ? -6.66941 27.32183 -46.97515 1.000 158.55377 60 ARG B O 1
ATOM 291 N N . ASP A 1 61 ? -5.39457 27.01551 -48.80467 1.000 164.80318 61 ASP B N 1
ATOM 292 C CA . ASP A 1 61 ? -4.74008 28.31549 -48.72034 1.000 169.19256 61 ASP B CA 1
ATOM 293 C C . ASP A 1 61 ? -5.39670 29.28776 -49.69661 1.000 171.31760 61 ASP B C 1
ATOM 294 O O . ASP A 1 61 ? -5.38701 29.05895 -50.91172 1.000 167.80012 61 ASP B O 1
ATOM 296 N N . ILE A 1 62 ? -5.95539 30.37367 -49.16054 1.000 169.81582 62 ILE B N 1
ATOM 297 C CA . ILE A 1 62 ? -6.55240 31.44628 -49.95057 1.000 153.07025 62 ILE B CA 1
ATOM 298 C C . ILE A 1 62 ? -5.47713 32.38230 -50.48530 1.000 136.04565 62 ILE B C 1
ATOM 299 O O . ILE A 1 62 ? -5.62567 33.60766 -50.43556 1.000 131.77608 62 ILE B O 1
ATOM 301 N N . VAL A 1 63 ? -4.38899 31.81167 -51.00060 1.000 133.81148 63 VAL B N 1
ATOM 302 C CA . VAL A 1 63 ? -3.24203 32.62264 -51.39196 1.000 130.63480 63 VAL B CA 1
ATOM 303 C C . VAL A 1 63 ? -3.59952 33.54427 -52.55463 1.000 132.81135 63 VAL B C 1
ATOM 304 O O . VAL A 1 63 ? -3.10182 34.67433 -52.63829 1.000 137.20184 63 VAL B O 1
ATOM 306 N N . HIS A 1 64 ? -4.47548 33.09373 -53.45790 1.000 130.46600 64 HIS B N 1
ATOM 307 C CA . HIS A 1 64 ? -4.75215 33.84220 -54.68068 1.000 122.35827 64 HIS B CA 1
ATOM 308 C C . HIS A 1 64 ? -6.05241 33.36540 -55.32728 1.000 116.13247 64 HIS B C 1
ATOM 309 O O . HIS A 1 64 ? -6.66472 32.38311 -54.89769 1.000 119.93408 64 HIS B O 1
ATOM 311 N N . LEU A 1 65 ? -6.45210 34.06628 -56.39769 1.000 118.39238 65 LEU B N 1
ATOM 312 C CA . LEU A 1 65 ? -7.65626 33.74848 -57.16402 1.000 124.49546 65 LEU B CA 1
ATOM 313 C C . LEU A 1 65 ? -7.76240 34.58070 -58.43962 1.000 123.60620 65 LEU B C 1
ATOM 314 O O . LEU A 1 65 ? -7.54212 35.79520 -58.40785 1.000 130.37300 65 LEU B O 1
ATOM 316 N N . ASN A 1 66 ? -8.12440 33.95197 -59.56020 1.000 118.07134 66 ASN B N 1
ATOM 317 C CA . ASN A 1 66 ? -8.22670 34.64231 -60.84053 1.000 125.52030 66 ASN B CA 1
ATOM 318 C C . ASN A 1 66 ? -9.51612 34.25979 -61.56014 1.000 138.87307 66 ASN B C 1
ATOM 319 O O . ASN A 1 66 ? -9.87754 33.07994 -61.62321 1.000 148.88380 66 ASN B O 1
ATOM 321 N N . SER A 1 67 ? -10.19634 35.26367 -62.11978 1.000 146.54203 67 SER B N 1
ATOM 322 C CA . SER A 1 67 ? -11.37406 35.06118 -62.95788 1.000 146.95649 67 SER B CA 1
ATOM 323 C C . SER A 1 67 ? -11.16925 35.76020 -64.29312 1.000 137.99059 67 SER B C 1
ATOM 324 O O . SER A 1 67 ? -10.74792 36.92102 -64.33102 1.000 122.74509 67 SER B O 1
ATOM 326 N N . ASP A 1 68 ? -11.48499 35.06301 -65.38096 1.000 152.47238 68 ASP B N 1
ATOM 327 C CA . ASP A 1 68 ? -11.30619 35.62420 -66.71003 1.000 156.15759 68 ASP B CA 1
ATOM 328 C C . ASP A 1 68 ? -12.43041 36.60227 -67.02759 1.000 142.33315 68 ASP B C 1
ATOM 329 O O . ASP A 1 68 ? -13.56087 36.45900 -66.54901 1.000 135.18246 68 ASP B O 1
ATOM 331 N N . ILE A 1 69 ? -12.10102 37.60510 -67.84518 1.000 130.32633 69 ILE B N 1
ATOM 332 C CA . ILE A 1 69 ? -13.04883 38.61056 -68.31839 1.000 127.98676 69 ILE B CA 1
ATOM 333 C C . ILE A 1 69 ? -13.79948 39.25342 -67.15945 1.000 134.90720 69 ILE B C 1
ATOM 334 O O . ILE A 1 69 ? -14.98137 39.59259 -67.28384 1.000 135.64493 69 ILE B O 1
ATOM 336 N N . VAL A 1 70 ? -13.12233 39.42501 -66.03185 1.000 134.59822 70 VAL B N 1
ATOM 337 C CA . VAL A 1 70 ? -13.63962 40.18989 -64.90531 1.000 123.52355 70 VAL B CA 1
ATOM 338 C C . VAL A 1 70 ? -12.72916 41.40258 -64.77032 1.000 124.84458 70 VAL B C 1
ATOM 339 O O . VAL A 1 70 ? -11.58708 41.28648 -64.31036 1.000 134.27682 70 VAL B O 1
ATOM 341 N N . THR A 1 71 ? -13.22377 42.56014 -65.20643 1.000 113.98611 71 THR B N 1
ATOM 342 C CA . THR A 1 71 ? -12.42699 43.78174 -65.26171 1.000 105.30329 71 THR B CA 1
ATOM 343 C C . THR A 1 71 ? -11.78607 44.09281 -63.91778 1.000 114.92320 71 THR B C 1
ATOM 344 O O . THR A 1 71 ? -12.48100 44.28601 -62.91564 1.000 131.32657 71 THR B O 1
ATOM 346 N N . ALA A 1 72 ? -10.45390 44.12293 -63.89813 1.000 114.03579 72 ALA B N 1
ATOM 347 C CA . ALA A 1 72 ? -9.74388 44.43576 -62.66183 1.000 119.17653 72 ALA B CA 1
ATOM 348 C C . ALA A 1 72 ? -10.03477 45.83266 -62.11856 1.000 123.40374 72 ALA B C 1
ATOM 349 O O . ALA A 1 72 ? -10.20400 45.96107 -60.89257 1.000 123.37607 72 ALA B O 1
ATOM 351 N N . PRO A 1 73 ? -10.07932 46.90930 -62.92453 1.000 128.51223 73 PRO B N 1
ATOM 352 C CA . PRO A 1 73 ? -10.55048 48.19526 -62.37565 1.000 129.84417 73 PRO B CA 1
ATOM 353 C C . PRO A 1 73 ? -11.93886 48.10709 -61.76638 1.000 114.99709 73 PRO B C 1
ATOM 354 O O . PRO A 1 73 ? -12.20045 48.70382 -60.71151 1.000 117.69559 73 PRO B O 1
ATOM 358 N N . ALA A 1 74 ? -12.83630 47.35669 -62.40799 1.000 112.04773 74 ALA B N 1
ATOM 359 C CA . ALA A 1 74 ? -14.16077 47.13616 -61.84402 1.000 108.43013 74 ALA B CA 1
ATOM 360 C C . ALA A 1 74 ? -14.07310 46.33793 -60.55090 1.000 117.26496 74 ALA B C 1
ATOM 361 O O . ALA A 1 74 ? -14.84838 46.56946 -59.61958 1.000 128.61214 74 ALA B O 1
ATOM 363 N N . PHE A 1 75 ? -13.14671 45.37788 -60.47939 1.000 118.38506 75 PHE B N 1
ATOM 364 C CA . PHE A 1 75 ? -12.97246 44.61465 -59.24623 1.000 121.81263 75 PHE B CA 1
ATOM 365 C C . PHE A 1 75 ? -12.51252 45.51020 -58.10125 1.000 126.92453 75 PHE B C 1
ATOM 366 O O . PHE A 1 75 ? -12.98786 45.37597 -56.96625 1.000 128.46089 75 PHE B O 1
ATOM 368 N N . ALA A 1 76 ? -11.59272 46.43652 -58.38200 1.000 127.80771 76 ALA B N 1
ATOM 369 C CA . ALA A 1 76 ? -11.15322 47.37286 -57.35289 1.000 123.50715 76 ALA B CA 1
ATOM 370 C C . ALA A 1 76 ? -12.28722 48.29841 -56.92946 1.000 116.41839 76 ALA B C 1
ATOM 371 O O . ALA A 1 76 ? -12.46483 48.56727 -55.73389 1.000 120.01220 76 ALA B O 1
ATOM 373 N N . LEU A 1 77 ? -13.07018 48.79007 -57.89387 1.000 115.91029 77 LEU B N 1
ATOM 374 C CA . LEU A 1 77 ? -14.21302 49.63366 -57.55327 1.000 114.17486 77 LEU B CA 1
ATOM 375 C C . LEU A 1 77 ? -15.24987 48.86873 -56.73438 1.000 117.34430 77 LEU B C 1
ATOM 376 O O . LEU A 1 77 ? -15.88196 49.43528 -55.83837 1.000 126.39946 77 LEU B O 1
ATOM 378 N N . LEU A 1 78 ? -15.42828 47.57519 -57.01367 1.000 118.74281 78 LEU B N 1
ATOM 379 C CA . LEU A 1 78 ? -16.37973 46.77627 -56.24564 1.000 119.17588 78 LEU B CA 1
ATOM 380 C C . LEU A 1 78 ? -15.87279 46.53322 -54.83095 1.000 117.65474 78 LEU B C 1
ATOM 381 O O . LEU A 1 78 ? -16.65113 46.56441 -53.86893 1.000 123.62879 78 LEU B O 1
ATOM 383 N N . LEU A 1 79 ? -14.57266 46.26889 -54.68819 1.000 115.41582 79 LEU B N 1
ATOM 384 C CA . LEU A 1 79 ? -13.99325 46.13573 -53.35701 1.000 119.96352 79 LEU B CA 1
ATOM 385 C C . LEU A 1 79 ? -14.17644 47.41970 -52.55990 1.000 126.88115 79 LEU B C 1
ATOM 386 O O . LEU A 1 79 ? -14.51801 47.38045 -51.37194 1.000 134.15738 79 LEU B O 1
ATOM 388 N N . GLU A 1 80 ? -13.95196 48.56984 -53.19794 1.000 127.77193 80 GLU B N 1
ATOM 389 C CA . GLU A 1 80 ? -14.17563 49.83778 -52.51275 1.000 122.25019 80 GLU B CA 1
ATOM 390 C C . GLU A 1 80 ? -15.64595 50.01392 -52.15015 1.000 125.91840 80 GLU B C 1
ATOM 391 O O . GLU A 1 80 ? -15.96821 50.44060 -51.03731 1.000 130.84952 80 GLU B O 1
ATOM 393 N N . PHE A 1 81 ? -16.55320 49.65733 -53.06504 1.000 124.53203 81 PHE B N 1
ATOM 394 C CA . PHE A 1 81 ? -17.98355 49.79208 -52.80165 1.000 130.92717 81 PHE B CA 1
ATOM 395 C C . PHE A 1 81 ? -18.43724 48.88925 -51.66420 1.000 132.97529 81 PHE B C 1
ATOM 396 O O . PHE A 1 81 ? -19.43151 49.18864 -50.99238 1.000 140.74075 81 PHE B O 1
ATOM 398 N N . MET A 1 82 ? -17.74184 47.77164 -51.45058 1.000 130.78308 82 MET B N 1
ATOM 399 C CA . MET A 1 82 ? -17.99572 46.97548 -50.25478 1.000 133.94760 82 MET B CA 1
ATOM 400 C C . MET A 1 82 ? -17.68714 47.77331 -48.99256 1.000 138.08373 82 MET B C 1
ATOM 401 O O . MET A 1 82 ? -18.33978 47.58215 -47.95818 1.000 141.14078 82 MET B O 1
ATOM 403 N N . TYR A 1 83 ? -16.70359 48.67560 -49.06545 1.000 144.38498 83 TYR B N 1
ATOM 404 C CA . TYR A 1 83 ? -16.31449 49.55742 -47.97018 1.000 147.25201 83 TYR B CA 1
ATOM 405 C C . TYR A 1 83 ? -16.77990 51.00260 -48.17995 1.000 150.99554 83 TYR B C 1
ATOM 406 O O . TYR A 1 83 ? -16.09923 51.93781 -47.74319 1.000 146.48025 83 TYR B O 1
ATOM 408 N N . GLU A 1 84 ? -17.91184 51.21081 -48.86200 1.000 156.72320 84 GLU B N 1
ATOM 409 C CA . GLU A 1 84 ? -18.35982 52.56654 -49.20872 1.000 159.26167 84 GLU B CA 1
ATOM 410 C C . GLU A 1 84 ? -19.84404 52.54663 -49.57439 1.000 161.18257 84 GLU B C 1
ATOM 411 O O . GLU A 1 84 ? -20.52641 51.53281 -49.40159 1.000 159.62338 84 GLU B O 1
ATOM 413 N N . GLY A 1 85 ? -20.33585 53.67115 -50.10647 1.000 172.83256 85 GLY B N 1
ATOM 414 C CA . GLY A 1 85 ? -21.75742 53.96180 -50.18918 1.000 185.41248 85 GLY B CA 1
ATOM 415 C C . GLY A 1 85 ? -22.44929 53.49213 -51.45785 1.000 192.25594 85 GLY B C 1
ATOM 416 O O . GLY A 1 85 ? -21.89488 52.74687 -52.26340 1.000 187.79559 85 GLY B O 1
ATOM 417 N N . LYS A 1 86 ? -23.69275 53.94975 -51.62476 1.000 191.71523 86 LYS B N 1
ATOM 418 C CA . LYS A 1 86 ? -24.57191 53.53010 -52.70981 1.000 188.54443 86 LYS B CA 1
ATOM 419 C C . LYS A 1 86 ? -24.66878 54.60888 -53.78321 1.000 183.64247 86 LYS B C 1
ATOM 420 O O . LYS A 1 86 ? -24.23124 55.74795 -53.59593 1.000 169.09405 86 LYS B O 1
ATOM 422 N N . LEU A 1 87 ? -25.26603 54.22168 -54.91667 1.000 184.17103 87 LEU B N 1
ATOM 423 C CA . LEU A 1 87 ? -25.39881 55.07408 -56.10363 1.000 179.24650 87 LEU B CA 1
ATOM 424 C C . LEU A 1 87 ? -24.04726 55.62734 -56.55223 1.000 185.65657 87 LEU B C 1
ATOM 425 O O . LEU A 1 87 ? -23.93820 56.77807 -56.97901 1.000 184.42413 87 LEU B O 1
ATOM 427 N N . GLN A 1 88 ? -23.01141 54.79386 -56.46913 1.000 190.61617 88 GLN B N 1
ATOM 428 C CA . GLN A 1 88 ? -21.64957 55.17618 -56.83923 1.000 180.67236 88 GLN B CA 1
ATOM 429 C C . GLN A 1 88 ? -21.38528 54.71176 -58.26671 1.000 179.49701 88 GLN B C 1
ATOM 430 O O . GLN A 1 88 ? -21.01101 53.55975 -58.49311 1.000 182.36954 88 GLN B O 1
ATOM 432 N N . PHE A 1 89 ? -21.57343 55.61569 -59.23145 1.000 181.92412 89 PHE B N 1
ATOM 433 C CA . PHE A 1 89 ? -21.30983 55.28260 -60.62895 1.000 181.02103 89 PHE B CA 1
ATOM 434 C C . PHE A 1 89 ? -19.81098 55.19555 -60.90559 1.000 172.77404 89 PHE B C 1
ATOM 435 O O . PHE A 1 89 ? -19.32761 54.18964 -61.43569 1.000 165.67087 89 PHE B O 1
ATOM 437 N N . LYS A 1 90 ? -19.06586 56.24719 -60.56483 1.000 170.15585 90 LYS B N 1
ATOM 438 C CA . LYS A 1 90 ? -17.60680 56.31676 -60.63879 1.000 156.14132 90 LYS B CA 1
ATOM 439 C C . LYS A 1 90 ? -17.03789 56.13869 -62.04539 1.000 163.79403 90 LYS B C 1
ATOM 440 O O . LYS A 1 90 ? -15.84326 55.85267 -62.17687 1.000 169.43632 90 LYS B O 1
ATOM 442 N N . ASP A 1 91 ? -17.84898 56.29167 -63.09739 1.000 167.13989 91 ASP B N 1
ATOM 443 C CA . ASP A 1 91 ? -17.43352 56.38657 -64.51616 1.000 177.19481 91 ASP B CA 1
ATOM 444 C C . ASP A 1 91 ? -17.04689 55.05734 -65.16340 1.000 177.91433 91 ASP B C 1
ATOM 445 O O . ASP A 1 91 ? -16.54330 55.05686 -66.29423 1.000 171.66286 91 ASP B O 1
ATOM 447 N N . LEU A 1 92 ? -17.27242 53.89177 -64.48481 1.000 180.77752 92 LEU B N 1
ATOM 448 C CA . LEU A 1 92 ? -16.89101 52.63286 -65.12037 1.000 170.75859 92 LEU B CA 1
ATOM 449 C C . LEU A 1 92 ? -18.00217 52.07535 -66.01619 1.000 168.36912 92 LEU B C 1
ATOM 450 O O . LEU A 1 92 ? -19.18710 52.33554 -65.78366 1.000 172.20607 92 LEU B O 1
ATOM 452 N N . PRO A 1 93 ? -17.63923 51.31396 -67.05398 1.000 160.30238 93 PRO B N 1
ATOM 453 C CA . PRO A 1 93 ? -18.65526 50.73053 -67.94753 1.000 155.37669 93 PRO B CA 1
ATOM 454 C C . PRO A 1 93 ? -19.57909 49.76799 -67.21162 1.000 135.12676 93 PRO B C 1
ATOM 455 O O . PRO A 1 93 ? -19.12991 48.84584 -66.52686 1.000 127.56914 93 PRO B O 1
ATOM 459 N N . ILE A 1 94 ? -20.88739 49.99720 -67.35664 1.000 128.38447 94 ILE B N 1
ATOM 460 C CA . ILE A 1 94 ? -21.87589 49.16913 -66.66842 1.000 122.86140 94 ILE B CA 1
ATOM 461 C C . ILE A 1 94 ? -21.77489 47.70344 -67.07840 1.000 123.49075 94 ILE B C 1
ATOM 462 O O . ILE A 1 94 ? -22.11376 46.81011 -66.29193 1.000 125.84766 94 ILE B O 1
ATOM 464 N N . GLU A 1 95 ? -21.29653 47.42694 -68.29484 1.000 121.67253 95 GLU B N 1
ATOM 465 C CA . GLU A 1 95 ? -21.19746 46.04696 -68.76590 1.000 110.64346 95 GLU B CA 1
ATOM 466 C C . GLU A 1 95 ? -20.26368 45.24086 -67.87282 1.000 110.57117 95 GLU B C 1
ATOM 467 O O . GLU A 1 95 ? -20.67072 44.25474 -67.24094 1.000 114.08402 95 GLU B O 1
ATOM 469 N N . ASP A 1 96 ? -18.99645 45.65466 -67.81419 1.000 118.61713 96 ASP B N 1
ATOM 470 C CA . ASP A 1 96 ? -18.03280 44.99017 -66.94806 1.000 119.63134 96 ASP B CA 1
ATOM 471 C C . ASP A 1 96 ? -18.46991 45.04799 -65.49279 1.000 118.38464 96 ASP B C 1
ATOM 472 O O . ASP A 1 96 ? -18.13857 44.15028 -64.71315 1.000 107.88496 96 ASP B O 1
ATOM 474 N N . VAL A 1 97 ? -19.20309 46.09732 -65.10949 1.000 119.83391 97 VAL B N 1
ATOM 475 C CA . VAL A 1 97 ? -19.66141 46.23253 -63.72726 1.000 119.40126 97 VAL B CA 1
ATOM 476 C C . VAL A 1 97 ? -20.60303 45.08969 -63.36824 1.000 120.31470 97 VAL B C 1
ATOM 477 O O . VAL A 1 97 ? -20.41139 44.39273 -62.36515 1.000 116.56863 97 VAL B O 1
ATOM 479 N N . LEU A 1 98 ? -21.64801 44.89685 -64.17509 1.000 120.62292 98 LEU B N 1
ATOM 480 C CA . LEU A 1 98 ? -22.56940 43.79188 -63.93425 1.000 125.85088 98 LEU B CA 1
ATOM 481 C C . LEU A 1 98 ? -21.85536 42.45047 -64.04731 1.000 119.52655 98 LEU B C 1
ATOM 482 O O . LEU A 1 98 ? -22.13920 41.51882 -63.28199 1.000 120.53639 98 LEU B O 1
ATOM 484 N N . ALA A 1 99 ? -20.91296 42.33612 -64.98776 1.000 118.97993 99 ALA B N 1
ATOM 485 C CA . ALA A 1 99 ? -20.18034 41.08270 -65.14137 1.000 118.24305 99 ALA B CA 1
ATOM 486 C C . ALA A 1 99 ? -19.38514 40.74233 -63.88517 1.000 99.57808 99 ALA B C 1
ATOM 487 O O . ALA A 1 99 ? -19.42463 39.60765 -63.39764 1.000 136.39312 99 ALA B O 1
ATOM 489 N N . ALA A 1 100 ? -18.64510 41.71451 -63.35561 1.000 123.31499 100 ALA B N 1
ATOM 490 C CA . ALA A 1 100 ? -17.88794 41.49067 -62.13160 1.000 110.29778 100 ALA B CA 1
ATOM 491 C C . ALA A 1 100 ? -18.81461 41.23437 -60.95311 1.000 101.12181 100 ALA B C 1
ATOM 492 O O . ALA A 1 100 ? -18.52803 40.37740 -60.11032 1.000 107.05334 100 ALA B O 1
ATOM 494 N N . ALA A 1 101 ? -19.91745 41.98371 -60.86251 1.000 104.39433 101 ALA B N 1
ATOM 495 C CA . ALA A 1 101 ? -20.85435 41.77913 -59.76581 1.000 95.19229 101 ALA B CA 1
ATOM 496 C C . ALA A 1 101 ? -21.38218 40.35540 -59.76994 1.000 97.85437 101 ALA B C 1
ATOM 497 O O . ALA A 1 101 ? -21.51633 39.72933 -58.71247 1.000 98.90623 101 ALA B O 1
ATOM 499 N N . SER A 1 102 ? -21.64649 39.81290 -60.95732 1.000 99.63947 102 SER B N 1
ATOM 500 C CA . SER A 1 102 ? -22.11519 38.43703 -61.04222 1.000 105.37162 102 SER B CA 1
ATOM 501 C C . SER A 1 102 ? -20.99474 37.44262 -60.75695 1.000 91.43987 102 SER B C 1
ATOM 502 O O . SER A 1 102 ? -21.20653 36.45731 -60.04003 1.000 104.32958 102 SER B O 1
ATOM 504 N N . TYR A 1 103 ? -19.79485 37.68646 -61.29515 1.000 100.27454 103 TYR B N 1
ATOM 505 C CA . TYR A 1 103 ? -18.68840 36.75812 -61.08141 1.000 82.84498 103 TYR B CA 1
ATOM 506 C C . TYR A 1 103 ? -18.33493 36.65819 -59.60507 1.000 121.26154 103 TYR B C 1
ATOM 507 O O . TYR A 1 103 ? -18.03405 35.56941 -59.10190 1.000 103.89898 103 TYR B O 1
ATOM 509 N N . LEU A 1 104 ? -18.38047 37.78275 -58.89315 1.000 89.27189 104 LEU B N 1
ATOM 510 C CA . LEU A 1 104 ? -18.17784 37.80244 -57.45302 1.000 90.95886 104 LEU B CA 1
ATOM 511 C C . LEU A 1 104 ? -19.44193 37.44498 -56.68626 1.000 89.49135 104 LEU B C 1
ATOM 512 O O . LEU A 1 104 ? -19.37716 37.29141 -55.46230 1.000 89.06063 104 LEU B O 1
ATOM 514 N N . HIS A 1 105 ? -20.57396 37.29026 -57.38199 1.000 87.94620 105 HIS B N 1
ATOM 515 C CA . HIS A 1 105 ? -21.88382 37.08473 -56.75691 1.000 81.56098 105 HIS B CA 1
ATOM 516 C C . HIS A 1 105 ? -22.23180 38.23697 -55.81549 1.000 96.92869 105 HIS B C 1
ATOM 517 O O . HIS A 1 105 ? -22.83677 38.04277 -54.75883 1.000 109.47058 105 HIS B O 1
ATOM 519 N N . MET A 1 106 ? -21.87240 39.45249 -56.22225 1.000 103.93682 106 MET B N 1
ATOM 520 C CA . MET A 1 106 ? -22.08183 40.64080 -55.40943 1.000 107.58054 106 MET B CA 1
ATOM 521 C C . MET A 1 106 ? -23.57227 40.94010 -55.22838 1.000 117.37219 106 MET B C 1
ATOM 522 O O . MET A 1 106 ? -24.45125 40.27111 -55.78121 1.000 112.00634 106 MET B O 1
ATOM 524 N N . TYR A 1 107 ? -23.83871 41.96639 -54.41965 1.000 135.92784 107 TYR B N 1
ATOM 525 C CA . TYR A 1 107 ? -25.19587 42.44010 -54.17509 1.000 138.20269 107 TYR B CA 1
ATOM 526 C C . TYR A 1 107 ? -25.92651 42.73502 -55.47850 1.000 133.96411 107 TYR B C 1
ATOM 527 O O . TYR A 1 107 ? -25.39782 43.40731 -56.36917 1.000 127.85201 107 TYR B O 1
ATOM 529 N N . ASP A 1 108 ? -27.14841 42.20698 -55.58118 1.000 131.29033 108 ASP B N 1
ATOM 530 C CA . ASP A 1 108 ? -27.93048 42.31423 -56.80869 1.000 143.43341 108 ASP B CA 1
ATOM 531 C C . ASP A 1 108 ? -28.25161 43.76113 -57.16925 1.000 152.02332 108 ASP B C 1
ATOM 532 O O . ASP A 1 108 ? -28.48376 44.06443 -58.34577 1.000 133.23594 108 ASP B O 1
ATOM 534 N N . ILE A 1 109 ? -28.29628 44.65850 -56.17657 1.000 161.84974 109 ILE B N 1
ATOM 535 C CA . ILE A 1 109 ? -28.65962 46.05571 -56.42327 1.000 150.69699 109 ILE B CA 1
ATOM 536 C C . ILE A 1 109 ? -27.77250 46.67967 -57.48909 1.000 145.82410 109 ILE B C 1
ATOM 537 O O . ILE A 1 109 ? -28.20913 47.57272 -58.22823 1.000 139.61840 109 ILE B O 1
ATOM 539 N N . VAL A 1 110 ? -26.53003 46.20412 -57.60677 1.000 148.82235 110 VAL B N 1
ATOM 540 C CA . VAL A 1 110 ? -25.63199 46.69658 -58.64722 1.000 138.84544 110 VAL B CA 1
ATOM 541 C C . VAL A 1 110 ? -26.26607 46.48697 -60.01453 1.000 135.79509 110 VAL B C 1
ATOM 542 O O . VAL A 1 110 ? -26.39033 47.42303 -60.81437 1.000 125.00336 110 VAL B O 1
ATOM 544 N N . LYS A 1 111 ? -26.69672 45.25451 -60.29347 1.000 142.41991 111 LYS B N 1
ATOM 545 C CA . LYS A 1 111 ? -27.37901 44.98788 -61.55261 1.000 148.68958 111 LYS B CA 1
ATOM 546 C C . LYS A 1 111 ? -28.65695 45.80712 -61.65511 1.000 147.24007 111 LYS B C 1
ATOM 547 O O . LYS A 1 111 ? -29.05295 46.20812 -62.75720 1.000 147.11167 111 LYS B O 1
ATOM 549 N N . VAL A 1 112 ? -29.29369 46.09609 -60.51674 1.000 139.14558 112 VAL B N 1
ATOM 550 C CA . VAL A 1 112 ? -30.47082 46.95550 -60.53681 1.000 142.17483 112 VAL B CA 1
ATOM 551 C C . VAL A 1 112 ? -30.07382 48.33456 -61.03682 1.000 142.15178 112 VAL B C 1
ATOM 552 O O . VAL A 1 112 ? -30.75406 48.93039 -61.88284 1.000 141.64799 112 VAL B O 1
ATOM 554 N N . CYS A 1 113 ? -28.93374 48.83815 -60.55635 1.000 141.16484 113 CYS B N 1
ATOM 555 C CA . CYS A 1 113 ? -28.40286 50.09178 -61.07158 1.000 140.67940 113 CYS B CA 1
ATOM 556 C C . CYS A 1 113 ? -28.05602 49.95701 -62.54504 1.000 141.73654 113 CYS B C 1
ATOM 557 O O . CYS A 1 113 ? -28.18195 50.92492 -63.30473 1.000 145.24400 113 CYS B O 1
ATOM 559 N N . LYS A 1 114 ? -27.63033 48.76244 -62.96712 1.000 134.25397 114 LYS B N 1
ATOM 560 C CA . LYS A 1 114 ? -27.41651 48.52070 -64.38840 1.000 141.30445 114 LYS B CA 1
ATOM 561 C C . LYS A 1 114 ? -28.69581 48.78608 -65.16691 1.000 143.30235 114 LYS B C 1
ATOM 562 O O . LYS A 1 114 ? -28.66602 49.41218 -66.23494 1.000 143.59937 114 LYS B O 1
ATOM 564 N N . LYS A 1 115 ? -29.83808 48.36078 -64.61878 1.000 139.36533 115 LYS B N 1
ATOM 565 C CA . LYS A 1 115 ? -31.10793 48.63765 -65.27640 1.000 148.29010 115 LYS B CA 1
ATOM 566 C C . LYS A 1 115 ? -31.34016 50.13939 -65.34409 1.000 153.77495 115 LYS B C 1
ATOM 567 O O . LYS A 1 115 ? -31.83463 50.65748 -66.35378 1.000 155.49006 115 LYS B O 1
ATOM 569 N N . LYS A 1 116 ? -30.93455 50.85937 -64.29308 1.000 151.15642 116 LYS B N 1
ATOM 570 C CA . LYS A 1 116 ? -31.04377 52.31337 -64.30286 1.000 149.09159 116 LYS B CA 1
ATOM 571 C C . LYS A 1 116 ? -30.20426 52.89950 -65.42866 1.000 152.77591 116 LYS B C 1
ATOM 572 O O . LYS A 1 116 ? -30.61436 53.86822 -66.08158 1.000 152.69111 116 LYS B O 1
ATOM 574 N N . LEU A 1 117 ? -29.04316 52.29428 -65.70176 1.000 152.32281 117 LEU B N 1
ATOM 575 C CA . LEU A 1 117 ? -28.23194 52.75759 -66.82006 1.000 154.45654 117 LEU B CA 1
ATOM 576 C C . LEU A 1 117 ? -28.95964 52.54436 -68.13781 1.000 156.68693 117 LEU B C 1
ATOM 577 O O . LEU A 1 117 ? -28.88904 53.39847 -69.03158 1.000 156.49506 117 LEU B O 1
ATOM 579 N N . LYS A 1 118 ? -29.72285 51.45353 -68.24853 1.000 153.29105 118 LYS B N 1
ATOM 580 C CA . LYS A 1 118 ? -30.51235 51.23716 -69.45138 1.000 154.69467 118 LYS B CA 1
ATOM 581 C C . LYS A 1 118 ? -31.61134 52.28134 -69.58198 1.000 161.02335 118 LYS B C 1
ATOM 582 O O . LYS A 1 118 ? -32.07123 52.54692 -70.69828 1.000 161.40942 118 LYS B O 1
ATOM 584 N N . GLU A 1 119 ? -32.03836 52.87562 -68.46807 1.000 159.39032 119 GLU B N 1
ATOM 585 C CA . GLU A 1 119 ? -33.01975 53.94969 -68.47955 1.000 160.34241 119 GLU B CA 1
ATOM 586 C C . GLU A 1 119 ? -32.37803 55.32341 -68.64014 1.000 165.94281 119 GLU B C 1
ATOM 587 O O . GLU A 1 119 ? -33.05439 56.33765 -68.43500 1.000 166.18358 119 GLU B O 1
ATOM 589 N N . LYS A 1 120 ? -31.09238 55.38131 -69.00227 1.000 169.54256 120 LYS B N 1
ATOM 590 C CA . LYS A 1 120 ? -30.37512 56.64667 -69.08348 1.000 175.80824 120 LYS B CA 1
ATOM 591 C C . LYS A 1 120 ? -30.08213 57.10771 -70.50572 1.000 178.32701 120 LYS B C 1
ATOM 592 O O . LYS A 1 120 ? -29.61210 58.23748 -70.68296 1.000 177.28527 120 LYS B O 1
ATOM 594 N N . ALA A 1 121 ? -30.34358 56.27928 -71.51878 1.000 177.04127 121 ALA B N 1
ATOM 595 C CA . ALA A 1 121 ? -30.00228 56.61075 -72.89594 1.000 179.05546 121 ALA B CA 1
ATOM 596 C C . ALA A 1 121 ? -31.21137 56.82850 -73.79660 1.000 179.02063 121 ALA B C 1
ATOM 597 O O . ALA A 1 121 ? -31.04227 57.31261 -74.92247 1.000 168.21997 121 ALA B O 1
ATOM 599 N N . THR A 1 122 ? -32.41428 56.49198 -73.34032 1.000 182.58102 122 THR B N 1
ATOM 600 C CA . THR A 1 122 ? -33.61789 56.64919 -74.14999 1.000 183.76278 122 THR B CA 1
ATOM 601 C C . THR A 1 122 ? -34.53018 57.73218 -73.57910 1.000 185.80843 122 THR B C 1
ATOM 602 O O . THR A 1 122 ? -35.60255 58.00699 -74.12051 1.000 178.62060 122 THR B O 1
ATOM 604 N N . PHE B 1 3 ? -26.95461 52.24528 -47.85751 1.000 150.50610 3 PHE A N 1
ATOM 605 C CA . PHE B 1 3 ? -25.50403 52.06983 -47.88858 1.000 149.14881 3 PHE A CA 1
ATOM 606 C C . PHE B 1 3 ? -24.86684 52.05859 -46.48771 1.000 152.59749 3 PHE A C 1
ATOM 607 O O . PHE B 1 3 ? -24.07230 51.16631 -46.19233 1.000 156.93378 3 PHE A O 1
ATOM 609 N N . PRO B 1 4 ? -25.18767 53.04548 -45.61655 1.000 160.50384 4 PRO A N 1
ATOM 610 C CA . PRO B 1 4 ? -24.61692 53.00546 -44.26234 1.000 159.94720 4 PRO A CA 1
ATOM 611 C C . PRO B 1 4 ? -25.33772 51.99099 -43.38920 1.000 151.86722 4 PRO A C 1
ATOM 612 O O . PRO B 1 4 ? -24.71988 51.32976 -42.54459 1.000 145.31177 4 PRO A O 1
ATOM 616 N N . ASP B 1 5 ? -26.65703 51.87325 -43.57240 1.000 154.59610 5 ASP A N 1
ATOM 617 C CA . ASP B 1 5 ? -27.37857 50.78251 -42.92852 1.000 152.07469 5 ASP A CA 1
ATOM 618 C C . ASP B 1 5 ? -26.82412 49.44712 -43.39499 1.000 146.24120 5 ASP A C 1
ATOM 619 O O . ASP B 1 5 ? -26.79852 48.47424 -42.63105 1.000 144.38193 5 ASP A O 1
ATOM 621 N N . HIS B 1 6 ? -26.34296 49.40060 -44.64112 1.000 143.91557 6 HIS A N 1
ATOM 622 C CA . HIS B 1 6 ? -25.62493 48.23120 -45.12698 1.000 141.08555 6 HIS A CA 1
ATOM 623 C C . HIS B 1 6 ? -24.32542 48.03580 -44.36277 1.000 134.97698 6 HIS A C 1
ATOM 624 O O . HIS B 1 6 ? -23.92501 46.89924 -44.11515 1.000 133.34012 6 HIS A O 1
ATOM 626 N N . SER B 1 7 ? -23.65191 49.12492 -43.98446 1.000 133.56971 7 SER A N 1
ATOM 627 C CA . SER B 1 7 ? -22.43643 48.99006 -43.18712 1.000 123.30516 7 SER A CA 1
ATOM 628 C C . SER B 1 7 ? -22.74247 48.41446 -41.80861 1.000 119.68731 7 SER A C 1
ATOM 629 O O . SER B 1 7 ? -22.02657 47.52723 -41.33033 1.000 125.66759 7 SER A O 1
ATOM 631 N N . ARG B 1 8 ? -23.80370 48.89974 -41.15680 1.000 125.21191 8 ARG A N 1
ATOM 632 C CA . ARG B 1 8 ? -24.18103 48.34882 -39.85434 1.000 124.63689 8 ARG A CA 1
ATOM 633 C C . ARG B 1 8 ? -24.60455 46.88699 -39.97024 1.000 117.95027 8 ARG A C 1
ATOM 634 O O . ARG B 1 8 ? -24.26271 46.05626 -39.11585 1.000 120.04946 8 ARG A O 1
ATOM 636 N N . HIS B 1 9 ? -25.32266 46.54305 -41.04013 1.000 120.73130 9 HIS A N 1
ATOM 637 C CA . HIS B 1 9 ? -25.73666 45.15763 -41.22099 1.000 129.09336 9 HIS A CA 1
ATOM 638 C C . HIS B 1 9 ? -24.55204 44.26405 -41.56658 1.000 125.30897 9 HIS A C 1
ATOM 639 O O . HIS B 1 9 ? -24.52036 43.10019 -41.16219 1.000 128.58809 9 HIS A O 1
ATOM 641 N N . LEU B 1 10 ? -23.58179 44.78027 -42.32312 1.000 117.19558 10 LEU A N 1
ATOM 642 C CA . LEU B 1 10 ? -22.35526 44.03802 -42.59038 1.000 112.98842 10 LEU A CA 1
ATOM 643 C C . LEU B 1 10 ? -21.54511 43.83705 -41.31953 1.000 108.46868 10 LEU A C 1
ATOM 644 O O . LEU B 1 10 ? -20.90745 42.79587 -41.14529 1.000 110.23796 10 LEU A O 1
ATOM 646 N N . LEU B 1 11 ? -21.54159 44.83010 -40.42955 1.000 119.49386 11 LEU A N 1
ATOM 647 C CA . LEU B 1 11 ? -20.91172 44.64478 -39.12815 1.000 114.93732 11 LEU A CA 1
ATOM 648 C C . LEU B 1 11 ? -21.60962 43.53545 -38.35572 1.000 109.04163 11 LEU A C 1
ATOM 649 O O . LEU B 1 11 ?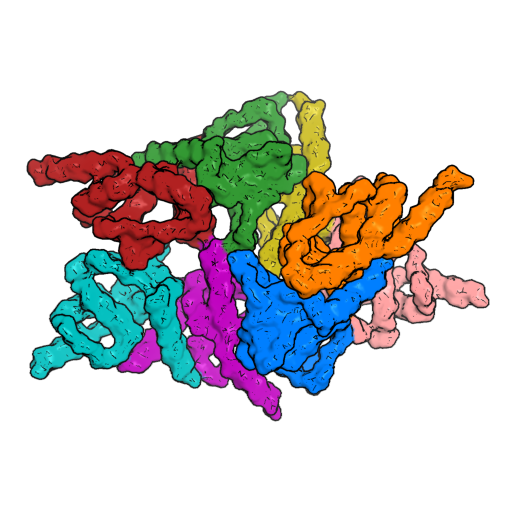 -20.95589 42.70570 -37.71512 1.000 111.61377 11 LEU A O 1
ATOM 651 N N . GLN B 1 12 ? -22.94315 43.50491 -38.41194 1.000 112.37443 12 GLN A N 1
ATOM 652 C CA . GLN B 1 12 ? -23.68660 42.43182 -37.75554 1.000 118.54002 12 GLN A CA 1
ATOM 653 C C . GLN B 1 12 ? -23.38030 41.07130 -38.38218 1.000 112.73239 12 GLN A C 1
ATOM 654 O O . GLN B 1 12 ? -23.25478 40.06544 -37.67422 1.000 114.33294 12 GLN A O 1
ATOM 656 N N . CYS B 1 13 ? -23.25207 41.02057 -39.71009 1.000 109.94083 13 CYS A N 1
ATOM 657 C CA . CYS B 1 13 ? -22.94870 39.76101 -40.38659 1.000 106.11328 13 CYS A CA 1
ATOM 658 C C . CYS B 1 13 ? -21.53585 39.28878 -40.07243 1.000 105.08122 13 CYS A C 1
ATOM 659 O O . CYS B 1 13 ? -21.30101 38.08943 -39.88573 1.000 119.72891 13 CYS A O 1
ATOM 661 N N . LEU B 1 14 ? -20.58378 40.21837 -40.00085 1.000 107.60212 14 LEU A N 1
ATOM 662 C CA . LEU B 1 14 ? -19.23276 39.86617 -39.58890 1.000 109.03931 14 LEU A CA 1
ATOM 663 C C . LEU B 1 14 ? -19.20620 39.40688 -38.14032 1.000 109.61384 14 LEU A C 1
ATOM 664 O O . LEU B 1 14 ? -18.43210 38.51174 -37.79182 1.000 112.37925 14 LEU A O 1
ATOM 666 N N . SER B 1 15 ? -20.04336 40.00187 -37.28801 1.000 110.07777 15 SER A N 1
ATOM 667 C CA . SER B 1 15 ? -20.14823 39.54189 -35.90796 1.000 107.02155 15 SER A CA 1
ATOM 668 C C . SER B 1 15 ? -20.73062 38.13576 -35.84181 1.000 105.35392 15 SER A C 1
ATOM 669 O O . SER B 1 15 ? -20.31176 37.32316 -35.01226 1.000 115.78502 15 SER A O 1
ATOM 671 N N . GLU B 1 16 ? -21.69153 37.82593 -36.71236 1.000 104.09452 16 GLU A N 1
ATOM 672 C CA . GLU B 1 16 ? -22.22055 36.46569 -36.75765 1.000 107.33808 16 GLU A CA 1
ATOM 673 C C . GLU B 1 16 ? -21.16047 35.48314 -37.24412 1.000 107.25745 16 GLU A C 1
ATOM 674 O O . GLU B 1 16 ? -21.06997 34.35709 -36.74083 1.000 107.85851 16 GLU A O 1
ATOM 676 N N . GLN B 1 17 ? -20.34731 35.89601 -38.22041 1.000 109.01728 17 GLN A N 1
ATOM 677 C CA . GLN B 1 17 ? -19.25072 35.05282 -38.69007 1.000 109.62006 17 GLN A CA 1
ATOM 678 C C . GLN B 1 17 ? -18.18168 34.86036 -37.61972 1.000 112.78141 17 GLN A C 1
ATOM 679 O O . GLN B 1 17 ? -17.54890 33.80037 -37.56356 1.000 122.28352 17 GLN A O 1
ATOM 681 N N . ARG B 1 18 ? -17.95982 35.87229 -36.77692 1.000 116.87912 18 ARG A N 1
ATOM 682 C CA . ARG B 1 18 ? -17.01241 35.74165 -35.67274 1.000 122.44519 18 ARG A CA 1
ATOM 683 C C . ARG B 1 18 ? -17.58506 34.88438 -34.55041 1.000 117.52792 18 ARG A C 1
ATOM 684 O O . ARG B 1 18 ? -16.83280 34.21116 -33.83540 1.000 110.01138 18 ARG A O 1
ATOM 686 N N . HIS B 1 19 ? -18.90753 34.90897 -34.37305 1.000 121.52904 19 HIS A N 1
ATOM 687 C CA . HIS B 1 19 ? -19.54097 34.01510 -33.41296 1.000 119.41467 19 HIS A CA 1
ATOM 688 C C . HIS B 1 19 ? -19.51278 32.58277 -33.92130 1.000 128.45876 19 HIS A C 1
ATOM 689 O O . HIS B 1 19 ? -19.48047 31.63865 -33.12342 1.000 130.07491 19 HIS A O 1
ATOM 691 N N . GLN B 1 20 ? -19.53004 32.40542 -35.24335 1.000 133.31809 20 GLN A N 1
ATOM 692 C CA . GLN B 1 20 ? -19.41453 31.06921 -35.81073 1.000 130.88057 20 GLN A CA 1
ATOM 693 C C . GLN B 1 20 ? -17.95863 30.61534 -35.88029 1.000 136.20393 20 GLN A C 1
ATOM 694 O O . GLN B 1 20 ? -17.66567 29.44194 -35.62859 1.000 142.31178 20 GLN A O 1
ATOM 696 N N . GLY B 1 21 ? -17.03412 31.51123 -36.23396 1.000 133.74445 21 GLY A N 1
ATOM 697 C CA . GLY B 1 21 ? -15.62946 31.14175 -36.22774 1.000 130.72879 21 GLY A CA 1
ATOM 698 C C . GLY B 1 21 ? -14.91341 31.13571 -37.56568 1.000 135.01909 21 GLY A C 1
ATOM 699 O O . GLY B 1 21 ? -13.79588 30.62067 -37.65890 1.000 147.57223 21 GLY A O 1
ATOM 700 N N . PHE B 1 22 ? -15.52750 31.69397 -38.60524 1.000 134.57435 22 PHE A N 1
ATOM 701 C CA . PHE B 1 22 ? -14.93125 31.65717 -39.93619 1.000 140.14564 22 PHE A CA 1
ATOM 702 C C . PHE B 1 22 ? -13.75215 32.61899 -40.04962 1.000 131.84008 22 PHE A C 1
ATOM 703 O O . PHE B 1 22 ? -13.86179 33.79946 -39.70313 1.000 120.26992 22 PHE A O 1
ATOM 705 N N . LEU B 1 23 ? -12.61668 32.09551 -40.52343 1.000 132.62193 23 LEU A N 1
ATOM 706 C CA . LEU B 1 23 ? -11.38768 32.85816 -40.75890 1.000 129.73171 23 LEU A CA 1
ATOM 707 C C . LEU B 1 23 ? -10.90231 33.52970 -39.46884 1.000 135.91854 23 LEU A C 1
ATOM 708 O O . LEU B 1 23 ? -10.87104 34.75522 -39.33538 1.000 136.03365 23 LEU A O 1
ATOM 710 N N . CYS B 1 24 ? -10.49339 32.67720 -38.52797 1.000 136.98328 24 CYS A N 1
ATOM 711 C CA . CYS B 1 24 ? -9.98681 33.10987 -37.22374 1.000 132.70222 24 CYS A CA 1
ATOM 712 C C . CYS B 1 24 ? -8.45939 33.09735 -37.23342 1.000 130.24166 24 CYS A C 1
ATOM 713 O O . CYS B 1 24 ? -7.82326 32.09686 -36.89721 1.000 130.49631 24 CYS A O 1
ATOM 715 N N . ASP B 1 25 ? -7.86366 34.23316 -37.60599 1.000 123.61038 25 ASP A N 1
ATOM 716 C CA . ASP B 1 25 ? -6.40872 34.32361 -37.64365 1.000 133.33196 25 ASP A CA 1
ATOM 717 C C . ASP B 1 25 ? -5.78537 34.27575 -36.25491 1.000 126.65881 25 ASP A C 1
ATOM 718 O O . ASP B 1 25 ? -4.57038 34.07991 -36.14273 1.000 119.95912 25 ASP A O 1
ATOM 720 N N . CYS B 1 26 ? -6.58775 34.42817 -35.20557 1.000 122.87459 26 CYS A N 1
ATOM 721 C CA . CYS B 1 26 ? -6.11352 34.39985 -33.83219 1.000 123.42672 26 CYS A CA 1
ATOM 722 C C . CYS B 1 26 ? -7.14691 33.67378 -32.98472 1.000 120.43576 26 CYS A C 1
ATOM 723 O O . CYS B 1 26 ? -8.32787 33.60987 -33.33187 1.000 130.22806 26 CYS A O 1
ATOM 725 N N . THR B 1 27 ? -6.68684 33.11818 -31.86556 1.000 125.67225 27 THR A N 1
ATOM 726 C CA . THR B 1 27 ? -7.55716 32.44939 -30.89457 1.000 120.20096 27 THR A CA 1
ATOM 727 C C . THR B 1 27 ? -7.12220 32.89881 -29.50362 1.000 130.38887 27 THR A C 1
ATOM 728 O O . THR B 1 27 ? -6.09988 32.43330 -28.98725 1.000 132.01870 27 THR A O 1
ATOM 730 N N . VAL B 1 28 ? -7.87679 33.82233 -28.90894 1.000 135.06550 28 VAL A N 1
ATOM 731 C CA . VAL B 1 28 ? -7.52280 34.41209 -27.62227 1.000 123.32734 28 VAL A CA 1
ATOM 732 C C . VAL B 1 28 ? -8.27822 33.69484 -26.51080 1.000 132.94713 28 VAL A C 1
ATOM 733 O O . VAL B 1 28 ? -9.51365 33.59680 -26.54485 1.000 142.75193 28 VAL A O 1
ATOM 735 N N . LEU B 1 29 ? -7.53413 33.19261 -25.52592 1.000 133.43531 29 LEU A N 1
ATOM 736 C CA . LEU B 1 29 ? -8.10317 32.47425 -24.38658 1.000 136.28052 29 LEU A CA 1
ATOM 737 C C . LEU B 1 29 ? -7.42016 32.98911 -23.12721 1.000 134.28997 29 LEU A C 1
ATOM 738 O O . LEU B 1 29 ? -6.24664 32.68898 -22.89140 1.000 132.07671 29 LEU A O 1
ATOM 740 N N . VAL B 1 30 ? -8.15535 33.74272 -22.31149 1.000 138.68200 30 VAL A N 1
ATOM 741 C CA . VAL B 1 30 ? -7.57501 34.34716 -21.11393 1.000 140.60137 30 VAL A CA 1
ATOM 742 C C . VAL B 1 30 ? -7.58062 33.36642 -19.94654 1.000 141.29634 30 VAL A C 1
ATOM 743 O O . VAL B 1 30 ? -6.53697 33.07469 -19.35165 1.000 136.31425 30 VAL A O 1
ATOM 745 N N . GLY B 1 31 ? -8.75116 32.85474 -19.59555 1.000 142.84296 31 GLY A N 1
ATOM 746 C CA . GLY B 1 31 ? -8.92573 31.94191 -18.46900 1.000 149.36779 31 GLY A CA 1
ATOM 747 C C . GLY B 1 31 ? -9.16032 30.51377 -18.90705 1.000 157.82481 31 GLY A C 1
ATOM 748 O O . GLY B 1 31 ? -8.54166 30.01901 -19.86157 1.000 165.67363 31 GLY A O 1
ATOM 749 N N . ASP B 1 32 ? -10.06469 29.83184 -18.20111 1.000 152.56486 32 ASP A N 1
ATOM 750 C CA . ASP B 1 32 ? -10.43232 28.47365 -18.58336 1.000 152.63100 32 ASP A CA 1
ATOM 751 C C . ASP B 1 32 ? -11.14644 28.44113 -19.92993 1.000 159.37505 32 ASP A C 1
ATOM 752 O O . ASP B 1 32 ? -11.01682 27.46454 -20.67744 1.000 161.01803 32 ASP A O 1
ATOM 754 N N . ALA B 1 33 ? -11.87765 29.49913 -20.26582 1.000 158.12721 33 ALA A N 1
ATOM 755 C CA . ALA B 1 33 ? -12.61097 29.56264 -21.51873 1.000 161.44024 33 ALA A CA 1
ATOM 756 C C . ALA B 1 33 ? -11.68152 29.94067 -22.66984 1.000 157.17440 33 ALA A C 1
ATOM 757 O O . ALA B 1 33 ? -10.60668 30.51482 -22.47570 1.000 144.72040 33 ALA A O 1
ATOM 759 N N . GLN B 1 34 ? -12.11092 29.60241 -23.88447 1.000 165.58792 34 GLN A N 1
ATOM 760 C CA . GLN B 1 34 ? -11.32170 29.81625 -25.09298 1.000 153.30530 34 GLN A CA 1
ATOM 761 C C . GLN B 1 34 ? -12.20394 30.52625 -26.10762 1.000 153.41695 34 GLN A C 1
ATOM 762 O O . GLN B 1 34 ? -13.22204 29.97489 -26.53740 1.000 157.68134 34 GLN A O 1
ATOM 764 N N . PHE B 1 35 ? -11.81868 31.74239 -26.48931 1.000 143.00514 35 PHE A N 1
ATOM 765 C CA . PHE B 1 35 ? -12.53790 32.51254 -27.49689 1.000 135.18158 35 PHE A CA 1
ATOM 766 C C . PHE B 1 35 ? -11.77438 32.51020 -28.81501 1.000 132.00856 35 PHE A C 1
ATOM 767 O O . PHE B 1 35 ? -10.54581 32.64820 -28.82934 1.000 131.20154 35 PHE A O 1
ATOM 769 N N . ARG B 1 36 ? -12.49600 32.30719 -29.91599 1.000 134.21961 36 ARG A N 1
ATOM 770 C CA . ARG B 1 36 ? -11.89420 32.28872 -31.24108 1.000 141.79577 36 ARG A CA 1
ATOM 771 C C . ARG B 1 36 ? -12.65814 33.23433 -32.15597 1.000 146.54477 36 ARG A C 1
ATOM 772 O O . ARG B 1 36 ? -13.89392 33.23369 -32.16890 1.000 153.50013 36 ARG A O 1
ATOM 774 N N . ALA B 1 37 ? -11.91928 34.01709 -32.93454 1.000 142.81691 37 ALA A N 1
ATOM 775 C CA . ALA B 1 37 ? -12.49599 34.97868 -33.87282 1.000 145.05699 37 ALA A CA 1
ATOM 776 C C . ALA B 1 37 ? -11.37784 35.48866 -34.77802 1.000 142.99818 37 ALA A C 1
ATOM 777 O O . ALA B 1 37 ? -10.22884 35.03772 -34.69144 1.000 139.77882 37 ALA A O 1
ATOM 779 N N . HIS B 1 38 ? -11.71225 36.45226 -35.63251 1.000 142.41571 38 HIS A N 1
ATOM 780 C CA . HIS B 1 38 ? -10.74050 37.00409 -36.56520 1.000 129.14398 38 HIS A CA 1
ATOM 781 C C . HIS B 1 38 ? -9.73699 37.88896 -35.83748 1.000 116.76696 38 HIS A C 1
ATOM 782 O O . HIS B 1 38 ? -10.10553 38.70342 -34.98673 1.000 109.94803 38 HIS A O 1
ATOM 784 N N . ARG B 1 39 ? -8.45861 37.74361 -36.19365 1.000 118.41757 39 ARG A N 1
ATOM 785 C CA . ARG B 1 39 ? -7.43087 38.55023 -35.54316 1.000 123.40912 39 ARG A CA 1
ATOM 786 C C . ARG B 1 39 ? -7.60407 40.02300 -35.88282 1.000 108.50549 39 ARG A C 1
ATOM 787 O O . ARG B 1 39 ? -7.44127 40.89277 -35.01598 1.000 103.64292 39 ARG A O 1
ATOM 789 N N . ALA B 1 40 ? -7.94318 40.31636 -37.14046 1.000 111.44640 40 ALA A N 1
ATOM 790 C CA . ALA B 1 40 ? -8.11474 41.69954 -37.56525 1.000 111.34420 40 ALA A CA 1
ATOM 791 C C . ALA B 1 40 ? -9.25149 42.38611 -36.82221 1.000 113.40166 40 ALA A C 1
ATOM 792 O O . ALA B 1 40 ? -9.20699 43.60375 -36.61867 1.000 113.30048 40 ALA A O 1
ATOM 794 N N . VAL B 1 41 ? -10.26565 41.62987 -36.39594 1.000 111.17843 41 VAL A N 1
ATOM 795 C CA . VAL B 1 41 ? -11.36328 42.22570 -35.63641 1.000 111.81609 41 VAL A CA 1
ATOM 796 C C . VAL B 1 41 ? -10.86266 42.74711 -34.29530 1.000 102.84572 41 VAL A C 1
ATOM 797 O O . VAL B 1 41 ? -11.07901 43.91318 -33.94001 1.000 99.54793 41 VAL A O 1
ATOM 799 N N . LEU B 1 42 ? -10.18854 41.88739 -33.52730 1.000 103.72936 42 LEU A N 1
ATOM 800 C CA . LEU B 1 42 ? -9.62090 42.32213 -32.25654 1.000 101.53086 42 LEU A CA 1
ATOM 801 C C . LEU B 1 42 ? -8.59688 43.43189 -32.44405 1.000 96.02553 42 LEU A C 1
ATOM 802 O O . LEU B 1 42 ? -8.50583 44.33566 -31.60573 1.000 95.38990 42 LEU A O 1
ATOM 804 N N . ALA B 1 43 ? -7.84291 43.40203 -33.54547 1.000 101.83283 43 ALA A N 1
ATOM 805 C CA . ALA B 1 43 ? -6.85137 44.44624 -33.78311 1.000 101.46823 43 ALA A CA 1
ATOM 806 C C . ALA B 1 43 ? -7.52432 45.79068 -34.03171 1.000 98.92219 43 ALA A C 1
ATOM 807 O O . ALA B 1 43 ? -7.14760 46.80526 -33.43334 1.000 106.16216 43 ALA A O 1
ATOM 809 N N . SER B 1 44 ? -8.52585 45.81676 -34.91446 1.000 101.35460 44 SER A N 1
ATOM 810 C CA . SER B 1 44 ? -9.25842 47.04912 -35.17699 1.000 99.79005 44 SER A CA 1
ATOM 811 C C . SER B 1 44 ? -10.01668 47.52020 -33.94476 1.000 100.79424 44 SER A C 1
ATOM 812 O O . SER B 1 44 ? -10.28487 48.71840 -33.80103 1.000 106.41728 44 SER A O 1
ATOM 814 N N . CYS B 1 45 ? -10.36690 46.60053 -33.04482 1.000 106.58332 45 CYS A N 1
ATOM 815 C CA . CYS B 1 45 ? -11.12390 46.98517 -31.85903 1.000 118.66260 45 CYS A CA 1
ATOM 816 C C . CYS B 1 45 ? -10.22905 47.62372 -30.79985 1.000 130.70251 45 CYS A C 1
ATOM 817 O O . CYS B 1 45 ? -10.57564 48.66713 -30.23447 1.000 141.30314 45 CYS A O 1
ATOM 819 N N . SER B 1 46 ? -9.07110 47.02452 -30.52660 1.000 114.87031 46 SER A N 1
ATOM 820 C CA . SER B 1 46 ? -8.22596 47.41965 -29.40696 1.000 100.49256 46 SER A CA 1
ATOM 821 C C . SER B 1 46 ? -6.82388 47.77114 -29.88354 1.000 108.54525 46 SER A C 1
ATOM 822 O O . SER B 1 46 ? -6.23498 47.05288 -30.69794 1.000 109.39571 46 SER A O 1
ATOM 824 N N . MET B 1 47 ? -6.28881 48.87756 -29.35704 1.000 108.42979 47 MET A N 1
ATOM 825 C CA . MET B 1 47 ? -4.92728 49.27473 -29.70013 1.000 106.27864 47 MET A CA 1
ATOM 826 C C . MET B 1 47 ? -3.90231 48.32201 -29.10154 1.000 100.42711 47 MET A C 1
ATOM 827 O O . MET B 1 47 ? -2.83069 48.12135 -29.68550 1.000 109.95476 47 MET A O 1
ATOM 829 N N . TYR B 1 48 ? -4.20982 47.72272 -27.94837 1.000 97.57904 48 TYR A N 1
ATOM 830 C CA . TYR B 1 48 ? -3.32581 46.70126 -27.39877 1.000 98.75059 48 TYR A CA 1
ATOM 831 C C . TYR B 1 48 ? -3.24124 45.50452 -28.33447 1.000 96.75534 48 TYR A C 1
ATOM 832 O O . TYR B 1 48 ? -2.15933 44.94330 -28.54536 1.000 94.30548 48 TYR A O 1
ATOM 834 N N . PHE B 1 49 ? -4.37557 45.10764 -28.91461 1.000 101.43202 49 PHE A N 1
ATOM 835 C CA . PHE B 1 49 ? -4.35441 44.08507 -29.95196 1.000 103.87445 49 PHE A CA 1
ATOM 836 C C . PHE B 1 49 ? -3.58618 44.55069 -31.18085 1.000 98.14514 49 PHE A C 1
ATOM 837 O O . PHE B 1 49 ? -2.97134 43.73164 -31.86405 1.000 98.10247 49 PHE A O 1
ATOM 839 N N . HIS B 1 50 ? -3.60772 45.85223 -31.48460 1.000 106.44232 50 HIS A N 1
ATOM 840 C CA . HIS B 1 50 ? -2.82393 46.34785 -32.61370 1.000 96.04817 50 HIS A CA 1
ATOM 841 C C . HIS B 1 50 ? -1.33075 46.19737 -32.35365 1.000 100.57840 50 HIS A C 1
ATOM 842 O O . HIS B 1 50 ? -0.57494 45.80118 -33.24806 1.000 104.53357 50 HIS A O 1
ATOM 844 N N . LEU B 1 51 ? -0.89216 46.47798 -31.12602 1.000 108.19873 51 LEU A N 1
ATOM 845 C CA . LEU B 1 51 ? 0.51751 46.29956 -30.79499 1.000 103.60573 51 LEU A CA 1
ATOM 846 C C . LEU B 1 51 ? 0.88595 44.82243 -30.77526 1.000 113.54489 51 LEU A C 1
ATOM 847 O O . LEU B 1 51 ? 1.97170 44.43881 -31.23004 1.000 121.91102 51 LEU A O 1
ATOM 849 N N . PHE B 1 52 ? -0.00490 43.97955 -30.24483 1.000 130.44746 52 PHE A N 1
ATOM 850 C CA . PHE B 1 52 ? 0.22202 42.53936 -30.29140 1.000 122.11760 52 PHE A CA 1
ATOM 851 C C . PHE B 1 52 ? 0.29110 42.03205 -31.72612 1.000 128.72442 52 PHE A C 1
ATOM 852 O O . PHE B 1 52 ? 1.09331 41.14622 -32.03084 1.000 135.09635 52 PHE A O 1
ATOM 854 N N . TYR B 1 53 ? -0.51146 42.60504 -32.62483 1.000 118.93805 53 TYR A N 1
ATOM 855 C CA . TYR B 1 53 ? -0.48260 42.20031 -34.02472 1.000 124.91263 53 TYR A CA 1
ATOM 856 C C . TYR B 1 53 ? 0.79615 42.67037 -34.69866 1.000 130.32261 53 TYR A C 1
ATOM 857 O O . TYR B 1 53 ? 1.35256 41.96818 -35.54881 1.000 142.33652 53 TYR A O 1
ATOM 859 N N . LYS B 1 54 ? 1.28163 43.85406 -34.32629 1.000 131.89286 54 LYS A N 1
ATOM 860 C CA . LYS B 1 54 ? 2.54982 44.32727 -34.86956 1.000 145.99091 54 LYS A CA 1
ATOM 861 C C . LYS B 1 54 ? 3.70458 43.44721 -34.40187 1.000 152.78369 54 LYS A C 1
ATOM 862 O O . LYS B 1 54 ? 4.64421 43.18423 -35.16267 1.000 157.08656 54 LYS A O 1
ATOM 864 N N . ASP B 1 55 ? 3.65836 42.99527 -33.14566 1.000 146.68966 55 ASP A N 1
ATOM 865 C CA . ASP B 1 55 ? 4.69126 42.09177 -32.64342 1.000 149.93682 55 ASP A CA 1
ATOM 866 C C . ASP B 1 55 ? 4.56586 40.68378 -33.22309 1.000 152.51243 55 ASP A C 1
ATOM 867 O O . ASP B 1 55 ? 5.57826 39.99013 -33.38505 1.000 163.00378 55 ASP A O 1
ATOM 869 N N . GLN B 1 56 ? 3.34354 40.24688 -33.53206 1.000 149.62994 56 GLN A N 1
ATOM 870 C CA . GLN B 1 56 ? 3.07114 38.92511 -34.08363 1.000 161.59641 56 GLN A CA 1
ATOM 871 C C . GLN B 1 56 ? 3.17116 38.85304 -35.60393 1.000 176.74542 56 GLN A C 1
ATOM 872 O O . GLN B 1 56 ? 3.08869 37.75161 -36.15946 1.000 175.77884 56 GLN A O 1
ATOM 874 N N . LEU B 1 57 ? 3.31545 39.98919 -36.28949 1.000 176.04275 57 LEU A N 1
ATOM 875 C CA . LEU B 1 57 ? 3.43555 39.96152 -37.74461 1.000 170.43731 57 LEU A CA 1
ATOM 876 C C . LEU B 1 57 ? 4.70229 39.23978 -38.18929 1.000 174.70729 57 LEU A C 1
ATOM 877 O O . LEU B 1 57 ? 4.70766 38.56441 -39.22624 1.000 176.76892 57 LEU A O 1
ATOM 879 N N . ASP B 1 58 ? 5.79110 39.37558 -37.42941 1.000 172.59255 58 ASP A N 1
ATOM 880 C CA . ASP B 1 58 ? 6.99270 38.62844 -37.77364 1.000 180.78675 58 ASP A CA 1
ATOM 881 C C . ASP B 1 58 ? 6.91114 37.14680 -37.41872 1.000 185.86222 58 ASP A C 1
ATOM 882 O O . ASP B 1 58 ? 7.76819 36.38366 -37.87562 1.000 191.64105 58 ASP A O 1
ATOM 884 N N . LYS B 1 59 ? 5.90204 36.70330 -36.64734 1.000 182.32936 59 LYS A N 1
ATOM 885 C CA . LYS B 1 59 ? 5.85390 35.26702 -36.32921 1.000 179.05587 59 LYS A CA 1
ATOM 886 C C . LYS B 1 59 ? 4.40028 34.80515 -36.16714 1.000 178.72975 59 LYS A C 1
ATOM 887 O O . LYS B 1 59 ? 3.88836 34.64600 -35.05350 1.000 179.31402 59 LYS A O 1
ATOM 889 N N . ARG B 1 60 ? 3.73398 34.62199 -37.31018 1.000 174.74073 60 ARG A N 1
ATOM 890 C CA . ARG B 1 60 ? 2.40213 34.02451 -37.42032 1.000 167.25276 60 ARG A CA 1
ATOM 891 C C . ARG B 1 60 ? 2.07085 32.98400 -36.34855 1.000 171.79733 60 ARG A C 1
ATOM 892 O O . ARG B 1 60 ? 2.29822 31.78404 -36.54597 1.000 172.77374 60 ARG A O 1
ATOM 894 N N . ASP B 1 61 ? 1.47477 33.40304 -35.23859 1.000 173.62913 61 ASP A N 1
ATOM 895 C CA . ASP B 1 61 ? 1.13646 32.45960 -34.18449 1.000 167.21074 61 ASP A CA 1
ATOM 896 C C . ASP B 1 61 ? -0.31239 32.67643 -33.77293 1.000 171.55636 61 ASP A C 1
ATOM 897 O O . ASP B 1 61 ? -0.93142 33.69155 -34.10344 1.000 175.67933 61 ASP A O 1
ATOM 899 N N . ILE B 1 62 ? -0.85468 31.69538 -33.05177 1.000 158.15673 62 ILE A N 1
ATOM 900 C CA . ILE B 1 62 ? -2.18351 31.84090 -32.47721 1.000 140.98598 62 ILE A CA 1
ATOM 901 C C . ILE B 1 62 ? -2.07152 32.77104 -31.27945 1.000 144.17629 62 ILE A C 1
ATOM 902 O O . ILE B 1 62 ? -1.10433 32.69906 -30.50804 1.000 149.73766 62 ILE A O 1
ATOM 904 N N . VAL B 1 63 ? -3.05591 33.65837 -31.12096 1.000 139.16781 63 VAL A N 1
ATOM 905 C CA . VAL B 1 63 ? -2.89073 34.76275 -30.17955 1.000 144.04543 63 VAL A CA 1
ATOM 906 C C . VAL B 1 63 ? -2.67011 34.24497 -28.76894 1.000 149.76307 63 VAL A C 1
ATOM 907 O O . VAL B 1 63 ? -1.82419 34.77275 -28.03462 1.000 161.26033 63 VAL A O 1
ATOM 909 N N . HIS B 1 64 ? -3.37230 33.16668 -28.39574 1.000 142.74739 64 HIS A N 1
ATOM 910 C CA . HIS B 1 64 ? -3.36392 32.57593 -27.05730 1.000 152.12496 64 HIS A CA 1
ATOM 911 C C . HIS B 1 64 ? -2.97308 33.57419 -25.97126 1.000 164.25613 64 HIS A C 1
ATOM 912 O O . HIS B 1 64 ? -2.23455 33.23412 -25.04078 1.000 162.56363 64 HIS A O 1
ATOM 914 N N . LEU B 1 65 ? -3.46117 34.80669 -26.08519 1.000 156.86280 65 LEU A N 1
ATOM 915 C CA . LEU B 1 65 ? -3.13369 35.83699 -25.11349 1.000 147.38829 65 LEU A CA 1
ATOM 916 C C . LEU B 1 65 ? -3.86222 35.59223 -23.79832 1.000 144.02871 65 LEU A C 1
ATOM 917 O O . LEU B 1 65 ? -5.06063 35.29727 -23.77788 1.000 152.91090 65 LEU A O 1
ATOM 919 N N . ASN B 1 66 ? -3.13499 35.73399 -22.69264 1.000 133.94584 66 ASN A N 1
ATOM 920 C CA . ASN B 1 66 ? -3.68917 35.52018 -21.36533 1.000 134.97006 66 ASN A CA 1
ATOM 921 C C . ASN B 1 66 ? -3.27869 36.68026 -20.47115 1.000 141.43657 66 ASN A C 1
ATOM 922 O O . ASN B 1 66 ? -2.11543 37.09420 -20.47807 1.000 155.26711 66 ASN A O 1
ATOM 924 N N . SER B 1 67 ? -4.23350 37.20091 -19.69997 1.000 132.45389 67 SER A N 1
ATOM 925 C CA . SER B 1 67 ? -3.95546 38.22245 -18.69800 1.000 124.45937 67 SER A CA 1
ATOM 926 C C . SER B 1 67 ? -4.48678 37.75868 -17.35224 1.000 125.85129 67 SER A C 1
ATOM 927 O O . SER B 1 67 ? -5.62150 37.27894 -17.26775 1.000 120.66278 67 SER A O 1
ATOM 929 N N . ASP B 1 68 ? -3.67818 37.91232 -16.30390 1.000 140.73955 68 ASP A N 1
ATOM 930 C CA . ASP B 1 68 ? -4.10009 37.49800 -14.97371 1.000 144.71151 68 ASP A CA 1
ATOM 931 C C . ASP B 1 68 ? -5.06607 38.52946 -14.39809 1.000 136.30318 68 ASP A C 1
ATOM 932 O O . ASP B 1 68 ? -4.96496 39.72856 -14.68038 1.000 129.67391 68 ASP A O 1
ATOM 934 N N . ILE B 1 69 ? -5.99880 38.05022 -13.56936 1.000 127.44921 69 ILE A N 1
ATOM 935 C CA . ILE B 1 69 ? -6.99138 38.88984 -12.89776 1.000 121.05617 69 ILE A CA 1
ATOM 936 C C . ILE B 1 69 ? -7.72989 39.76252 -13.90575 1.000 120.19853 69 ILE A C 1
ATOM 937 O O . ILE B 1 69 ? -8.10923 40.89988 -13.60304 1.000 109.72360 69 ILE A O 1
ATOM 939 N N . VAL B 1 70 ? -7.94261 39.23021 -15.10438 1.000 122.51989 70 VAL A N 1
ATOM 940 C CA . VAL B 1 70 ? -8.77048 39.85700 -16.12780 1.000 117.59960 70 VAL A CA 1
ATOM 941 C C . VAL B 1 70 ? -9.95739 38.92812 -16.35487 1.000 125.79662 70 VAL A C 1
ATOM 942 O O . VAL B 1 70 ? -9.80818 37.85265 -16.94958 1.000 120.48952 70 VAL A O 1
ATOM 944 N N . THR B 1 71 ? -11.12266 39.31240 -15.83061 1.000 126.68324 71 THR A N 1
ATOM 945 C CA . THR B 1 71 ? -12.32959 38.49047 -15.88342 1.000 110.32849 71 THR A CA 1
ATOM 946 C C . THR B 1 71 ? -12.69521 38.10243 -17.30946 1.000 115.51763 71 THR A C 1
ATOM 947 O O . THR B 1 71 ? -12.97278 38.96636 -18.14560 1.000 119.92283 71 THR A O 1
ATOM 949 N N . ALA B 1 72 ? -12.69496 36.79741 -17.57906 1.000 115.90715 72 ALA A N 1
ATOM 950 C CA . ALA B 1 72 ? -13.07488 36.30739 -18.90274 1.000 116.79412 72 ALA A CA 1
ATOM 951 C C . ALA B 1 72 ? -14.51718 36.63189 -19.29125 1.000 115.16084 72 ALA A C 1
ATOM 952 O O . ALA B 1 72 ? -14.74607 36.95338 -20.47222 1.000 112.51925 72 ALA A O 1
ATOM 954 N N . PRO B 1 73 ? -15.52338 36.52835 -18.40380 1.000 112.47886 73 PRO A N 1
ATOM 955 C CA . PRO B 1 73 ? -16.86047 37.02984 -18.77174 1.000 108.53519 73 PRO A CA 1
ATOM 956 C C . PRO B 1 73 ? -16.82899 38.47132 -19.23042 1.000 108.37926 73 PRO A C 1
ATOM 957 O O . PRO B 1 73 ? -17.55844 38.84865 -20.15557 1.000 100.30674 73 PRO A O 1
ATOM 961 N N . ALA B 1 74 ? -15.98870 39.29031 -18.59530 1.000 107.67744 74 ALA A N 1
ATOM 962 C CA . ALA B 1 74 ? -15.83849 40.67086 -19.02942 1.000 99.47686 74 ALA A CA 1
ATOM 963 C C . ALA B 1 74 ? -15.26656 40.72989 -20.43762 1.000 99.01333 74 ALA A C 1
ATOM 964 O O . ALA B 1 74 ? -15.66427 41.57845 -21.23801 1.000 105.30217 74 ALA A O 1
ATOM 966 N N . PHE B 1 75 ? -14.34061 39.82642 -20.76492 1.000 92.89411 75 PHE A N 1
ATOM 967 C CA . PHE B 1 75 ? -13.79650 39.78669 -22.11944 1.000 97.59102 75 PHE A CA 1
ATOM 968 C C . PHE B 1 75 ? -14.86122 39.40913 -23.14583 1.000 104.08540 75 PHE A C 1
ATOM 969 O O . PHE B 1 75 ? -14.93291 40.00687 -24.22942 1.000 97.70387 75 PHE A O 1
ATOM 971 N N . ALA B 1 76 ? -15.70394 38.42465 -22.82047 1.000 105.63186 76 ALA A N 1
ATOM 972 C CA . ALA B 1 76 ? -16.76769 38.03940 -23.74432 1.000 106.70707 76 ALA A CA 1
ATOM 973 C C . ALA B 1 76 ? -17.77762 39.16444 -23.92167 1.000 99.98894 76 ALA A C 1
ATOM 974 O O . ALA B 1 76 ? -18.18536 39.47672 -25.05257 1.000 102.99440 76 ALA A O 1
ATOM 976 N N . LEU B 1 77 ? -18.16412 39.80421 -22.81611 1.000 97.04692 77 LEU A N 1
ATOM 977 C CA . LEU B 1 77 ? -19.06591 40.94378 -22.89338 1.000 105.41076 77 LEU A CA 1
ATOM 978 C C . LEU B 1 77 ? -18.43762 42.08178 -23.67726 1.000 108.36183 77 LEU A C 1
ATOM 979 O O . LEU B 1 77 ? -19.13554 42.78922 -24.40785 1.000 113.92946 77 LEU A O 1
ATOM 981 N N . LEU B 1 78 ? -17.11753 42.24221 -23.57370 1.000 100.07644 78 LEU A N 1
ATOM 982 C CA . LEU B 1 78 ? -16.43877 43.31030 -24.29061 1.000 100.04956 78 LEU A CA 1
ATOM 983 C C . LEU B 1 78 ? -16.42215 43.05086 -25.78526 1.000 105.74749 78 LEU A C 1
ATOM 984 O O . LEU B 1 78 ? -16.64589 43.97003 -26.56994 1.000 114.49284 78 LEU A O 1
ATOM 986 N N . LEU B 1 79 ? -16.15895 41.81426 -26.20419 1.000 105.05143 79 LEU A N 1
ATOM 987 C CA . LEU B 1 79 ? -16.21495 41.51479 -27.63386 1.000 106.72378 79 LEU A CA 1
ATOM 988 C C . LEU B 1 79 ? -17.62593 41.71606 -28.19018 1.000 113.18214 79 LEU A C 1
ATOM 989 O O . LEU B 1 79 ? -17.81858 42.38019 -29.22518 1.000 115.35353 79 LEU A O 1
ATOM 991 N N . GLU B 1 80 ? -18.63562 41.20186 -27.47676 1.000 117.39303 80 GLU A N 1
ATOM 992 C CA . GLU B 1 80 ? -20.01136 41.32366 -27.95825 1.000 122.47874 80 GLU A CA 1
ATOM 993 C C . GLU B 1 80 ? -20.46470 42.77984 -28.01535 1.000 121.82827 80 GLU A C 1
ATOM 994 O O . GLU B 1 80 ? -21.08453 43.20880 -28.99520 1.000 128.26054 80 GLU A O 1
ATOM 996 N N . PHE B 1 81 ? -20.18547 43.55283 -26.96239 1.000 120.21783 81 PHE A N 1
ATOM 997 C CA . PHE B 1 81 ? -20.51732 44.97413 -26.95691 1.000 134.03517 81 PHE A CA 1
ATOM 998 C C . PHE B 1 81 ? -19.65614 45.75696 -27.94169 1.000 130.40773 81 PHE A C 1
ATOM 999 O O . PHE B 1 81 ? -20.06355 46.82632 -28.40696 1.000 132.93683 81 PHE A O 1
ATOM 1001 N N . MET B 1 82 ? -18.44524 45.26892 -28.22931 1.000 119.32733 82 MET A N 1
ATOM 1002 C CA . MET B 1 82 ? -17.62138 45.84432 -29.28445 1.000 123.02327 82 MET A CA 1
ATOM 1003 C C . MET B 1 82 ? -18.30235 45.70357 -30.62886 1.000 128.94900 82 MET A C 1
ATOM 1004 O O . MET B 1 82 ? -18.06619 46.50798 -31.53813 1.000 124.88593 82 MET A O 1
ATOM 1006 N N . TYR B 1 83 ? -19.13065 44.67641 -30.78237 1.000 133.43073 83 TYR A N 1
ATOM 1007 C CA . TYR B 1 83 ? -19.91652 44.58555 -32.00154 1.000 137.02812 83 TYR A CA 1
ATOM 1008 C C . TYR B 1 83 ? -21.32737 45.12860 -31.80756 1.000 145.59853 83 TYR A C 1
ATOM 1009 O O . TYR B 1 83 ? -22.11023 45.14034 -32.76398 1.000 144.21296 83 TYR A O 1
ATOM 1011 N N . GLU B 1 84 ? -21.63971 45.63779 -30.61295 1.000 146.27731 84 GLU A N 1
ATOM 1012 C CA . GLU B 1 84 ? -22.96832 46.12191 -30.26280 1.000 147.29903 84 GLU A CA 1
ATOM 1013 C C . GLU B 1 84 ? -22.96190 47.56957 -29.78054 1.000 147.54086 84 GLU A C 1
ATOM 1014 O O . GLU B 1 84 ? -23.70357 48.39923 -30.31417 1.000 157.33588 84 GLU A O 1
ATOM 1016 N N . GLY B 1 85 ? -22.13623 47.89260 -28.78586 1.000 145.65588 85 GLY A N 1
ATOM 1017 C CA . GLY B 1 85 ? -22.15737 49.22941 -28.22022 1.000 154.73395 85 GLY A CA 1
ATOM 1018 C C . GLY B 1 85 ? -23.41154 49.44918 -27.38859 1.000 163.33089 85 GLY A C 1
ATOM 1019 O O . GLY B 1 85 ? -23.91643 48.54340 -26.71633 1.000 158.71767 85 GLY A O 1
ATOM 1020 N N . LYS B 1 86 ? -23.89982 50.69157 -27.41351 1.000 161.56834 86 LYS A N 1
ATOM 1021 C CA . LYS B 1 86 ? -25.22042 51.05915 -26.89697 1.000 157.85187 86 LYS A CA 1
ATOM 1022 C C . LYS B 1 86 ? -25.32069 50.93638 -25.37800 1.000 160.41099 86 LYS A C 1
ATOM 1023 O O . LYS B 1 86 ? -26.39295 50.63407 -24.84694 1.000 151.22062 86 LYS A O 1
ATOM 1025 N N . LEU B 1 87 ? -24.21053 51.17852 -24.67739 1.000 162.47701 87 LEU A N 1
ATOM 1026 C CA . LEU B 1 87 ? -24.15881 51.22720 -23.21367 1.000 159.51706 87 LEU A CA 1
ATOM 1027 C C . LEU B 1 87 ? -24.78392 49.98075 -22.57831 1.000 167.67015 87 LEU A C 1
ATOM 1028 O O . LEU B 1 87 ? -25.78701 50.05016 -21.86124 1.000 162.49659 87 LEU A O 1
ATOM 1030 N N . GLN B 1 88 ? -24.16272 48.83240 -22.85010 1.000 170.71793 88 GLN A N 1
ATOM 1031 C CA . GLN B 1 88 ? -24.56613 47.56903 -22.24946 1.000 159.67161 88 GLN A CA 1
ATOM 1032 C C . GLN B 1 88 ? -23.82811 47.35652 -20.93258 1.000 164.09772 88 GLN A C 1
ATOM 1033 O O . GLN B 1 88 ? -22.60975 47.53127 -20.85680 1.000 179.32908 88 GLN A O 1
ATOM 1035 N N . PHE B 1 89 ? -24.57213 46.99103 -19.89261 1.000 154.00801 89 PHE A N 1
ATOM 1036 C CA . PHE B 1 89 ? -23.99622 46.75244 -18.57208 1.000 154.39522 89 PHE A CA 1
ATOM 1037 C C . PHE B 1 89 ? -24.01810 45.28848 -18.16798 1.000 157.11229 89 PHE A C 1
ATOM 1038 O O . PHE B 1 89 ? -23.05760 44.80795 -17.55891 1.000 152.05542 89 PHE A O 1
ATOM 1040 N N . LYS B 1 90 ? -25.10043 44.57416 -18.47679 1.000 164.48846 90 LYS A N 1
ATOM 1041 C CA . LYS B 1 90 ? -25.19962 43.12244 -18.32775 1.000 164.66099 90 LYS A CA 1
ATOM 1042 C C . LYS B 1 90 ? -25.03041 42.65028 -16.88294 1.000 169.55528 90 LYS A C 1
ATOM 1043 O O . LYS B 1 90 ? -24.62378 41.50660 -16.65074 1.000 175.42126 90 LYS A O 1
ATOM 1045 N N . ASP B 1 91 ? -25.31872 43.50523 -15.90043 1.000 158.95125 91 ASP A N 1
ATOM 1046 C CA . ASP B 1 91 ? -25.40741 43.13961 -14.48586 1.000 157.37995 91 ASP A CA 1
ATOM 1047 C C . ASP B 1 91 ? -24.09665 42.60779 -13.90668 1.000 167.58585 91 ASP A C 1
ATOM 1048 O O . ASP B 1 91 ? -24.07682 42.14247 -12.75772 1.000 172.66581 91 ASP A O 1
ATOM 1050 N N . LEU B 1 92 ? -22.98557 42.66690 -14.67062 1.000 166.78009 92 LEU A N 1
ATOM 1051 C CA . LEU B 1 92 ? -21.70132 42.20080 -14.17155 1.000 164.90887 92 LEU A CA 1
ATOM 1052 C C . LEU B 1 92 ? -21.02002 43.30107 -13.36271 1.000 168.05585 92 LEU A C 1
ATOM 1053 O O . LEU B 1 92 ? -21.28088 44.48893 -13.58001 1.000 172.59288 92 LEU A O 1
ATOM 1055 N N . PRO B 1 93 ? -20.17256 42.93741 -12.39885 1.000 164.03362 93 PRO A N 1
ATOM 1056 C CA . PRO B 1 93 ? -19.49224 43.96077 -11.58667 1.000 158.55504 93 PRO A CA 1
ATOM 1057 C C . PRO B 1 93 ? -18.60581 44.85615 -12.43898 1.000 149.60396 93 PRO A C 1
ATOM 1058 O O . PRO B 1 93 ? -17.74019 44.38674 -13.18354 1.000 134.58238 93 PRO A O 1
ATOM 1062 N N . ILE B 1 94 ? -18.83694 46.16664 -12.32094 1.000 151.03668 94 ILE A N 1
ATOM 1063 C CA . ILE B 1 94 ? -18.09857 47.15887 -13.09324 1.000 138.79002 94 ILE A CA 1
ATOM 1064 C C . ILE B 1 94 ? -16.60266 47.10327 -12.82443 1.000 132.97155 94 ILE A C 1
ATOM 1065 O O . ILE B 1 94 ? -15.80958 47.55043 -13.65925 1.000 124.03668 94 ILE A O 1
ATOM 1067 N N . GLU B 1 95 ? -16.19480 46.57526 -11.66911 1.000 139.53994 95 GLU A N 1
ATOM 1068 C CA . GLU B 1 95 ? -14.77838 46.53576 -11.32305 1.000 132.58475 95 GLU A CA 1
ATOM 1069 C C . GLU B 1 95 ? -13.98670 45.74187 -12.35361 1.000 126.42221 95 GLU A C 1
ATOM 1070 O O . GLU B 1 95 ? -13.08382 46.27686 -13.00954 1.000 124.77883 95 GLU A O 1
ATOM 1072 N N . ASP B 1 96 ? -14.31129 44.45408 -12.50059 1.000 132.69463 96 ASP A N 1
ATOM 1073 C CA . ASP B 1 96 ? -13.60954 43.61181 -13.46263 1.000 138.44095 96 ASP A CA 1
ATOM 1074 C C . ASP B 1 96 ? -13.74768 44.14391 -14.88178 1.000 125.83342 96 ASP A C 1
ATOM 1075 O O . ASP B 1 96 ? -12.81928 44.00622 -15.68957 1.000 117.55307 96 ASP A O 1
ATOM 1077 N N . VAL B 1 97 ? -14.88370 44.77379 -15.19284 1.000 122.69839 97 VAL A N 1
ATOM 1078 C CA . VAL B 1 97 ? -15.09645 45.32312 -16.52953 1.000 126.51377 97 VAL A CA 1
ATOM 1079 C C . VAL B 1 97 ? -14.09251 46.43260 -16.81153 1.000 126.13861 97 VAL A C 1
ATOM 1080 O O . VAL B 1 97 ? -13.40975 46.43073 -17.84305 1.000 125.38207 97 VAL A O 1
ATOM 1082 N N . LEU B 1 98 ? -14.01070 47.41167 -15.90786 1.000 128.16794 98 LEU A N 1
ATOM 1083 C CA . LEU B 1 98 ? -13.05909 48.50425 -16.07503 1.000 124.74502 98 LEU A CA 1
ATOM 1084 C C . LEU B 1 98 ? -11.62300 47.99564 -16.07132 1.000 125.63258 98 LEU A C 1
ATOM 1085 O O . LEU B 1 98 ? -10.78179 48.49364 -16.82697 1.000 131.27266 98 LEU A O 1
ATOM 1087 N N . ALA B 1 99 ? -11.32288 46.99909 -15.23454 1.000 122.57184 99 ALA A N 1
ATOM 1088 C CA . ALA B 1 99 ? -9.96574 46.45893 -15.18840 1.000 118.81609 99 ALA A CA 1
ATOM 1089 C C . ALA B 1 99 ? -9.57032 45.82310 -16.51748 1.000 115.75385 99 ALA A C 1
ATOM 1090 O O . ALA B 1 99 ? -8.48486 46.08935 -17.05134 1.000 117.90195 99 ALA A O 1
ATOM 1092 N N . ALA B 1 100 ? -10.44309 44.97696 -17.06923 1.000 117.64581 100 ALA A N 1
ATOM 1093 C CA . ALA B 1 100 ? -10.15087 44.36159 -18.35853 1.000 121.62698 100 ALA A CA 1
ATOM 1094 C C . ALA B 1 100 ? -10.08262 45.40705 -19.46398 1.000 111.69573 100 ALA A C 1
ATOM 1095 O O . ALA B 1 100 ? -9.20858 45.34027 -20.33485 1.000 110.21030 100 ALA A O 1
ATOM 1097 N N . ALA B 1 101 ? -11.00645 46.37233 -19.45710 1.000 105.77086 101 ALA A N 1
ATOM 1098 C CA . ALA B 1 101 ? -10.99668 47.41726 -20.47494 1.000 102.36701 101 ALA A CA 1
ATOM 1099 C C . ALA B 1 101 ? -9.70034 48.21236 -20.43480 1.000 97.75768 101 ALA A C 1
ATOM 1100 O O . ALA B 1 101 ? -9.15371 48.57934 -21.48068 1.000 107.57903 101 ALA A O 1
ATOM 1102 N N . SER B 1 102 ? -9.18287 48.47016 -19.23416 1.000 107.19902 102 SER A N 1
ATOM 1103 C CA . SER B 1 102 ? -7.92709 49.19603 -19.11350 1.000 100.57127 102 SER A CA 1
ATOM 1104 C C . SER B 1 102 ? -6.75555 48.33922 -19.57010 1.000 101.14496 102 SER A C 1
ATOM 1105 O O . SER B 1 102 ? -5.83689 48.83860 -20.22982 1.000 111.09379 102 SER A O 1
ATOM 1107 N N . TYR B 1 103 ? -6.75937 47.05154 -19.21558 1.000 112.91440 103 TYR A N 1
ATOM 1108 C CA . TYR B 1 103 ? -5.67931 46.17131 -19.65026 1.000 103.44476 103 TYR A CA 1
ATOM 1109 C C . TYR B 1 103 ? -5.65035 46.04110 -21.16990 1.000 100.76425 103 TYR A C 1
ATOM 1110 O O . TYR B 1 103 ? -4.57459 45.99274 -21.77700 1.000 104.41674 103 TYR A O 1
ATOM 1112 N N . LEU B 1 104 ? -6.82376 46.00423 -21.80218 1.000 98.42341 104 LEU A N 1
ATOM 1113 C CA . LEU B 1 104 ? -6.93095 45.91207 -23.25269 1.000 95.49863 104 LEU A CA 1
ATOM 1114 C C . LEU B 1 104 ? -6.76412 47.24878 -23.96195 1.000 94.56592 104 LEU A C 1
ATOM 1115 O O . LEU B 1 104 ? -6.73684 47.26719 -25.19719 1.000 98.43649 104 LEU A O 1
ATOM 1117 N N . HIS B 1 105 ? -6.66327 48.35611 -23.22216 1.000 107.18119 105 HIS A N 1
ATOM 1118 C CA . HIS B 1 105 ? -6.60488 49.70036 -23.80681 1.000 107.72810 105 HIS A CA 1
ATOM 1119 C C . HIS B 1 105 ? -7.82566 49.98768 -24.68217 1.000 110.37668 105 HIS A C 1
ATOM 1120 O O . HIS B 1 105 ? -7.71813 50.59858 -25.74774 1.000 105.72800 105 HIS A O 1
ATOM 1122 N N . MET B 1 106 ? -8.99515 49.53570 -24.22927 1.000 121.61890 106 MET A N 1
ATOM 1123 C CA . MET B 1 106 ? -10.24367 49.71465 -24.95982 1.000 126.49761 106 MET A CA 1
ATOM 1124 C C . MET B 1 106 ? -10.63272 51.19520 -25.01826 1.000 144.25199 106 MET A C 1
ATOM 1125 O O . MET B 1 106 ? -9.99777 52.06347 -24.41067 1.000 132.03849 106 MET A O 1
ATOM 1127 N N . TYR B 1 107 ? -11.71046 51.47304 -25.75692 1.000 157.85449 107 TYR A N 1
ATOM 1128 C CA . TYR B 1 107 ? -12.24360 52.82605 -25.87384 1.000 148.81232 107 TYR A CA 1
ATOM 1129 C C . TYR B 1 107 ? -12.48004 53.43630 -24.49999 1.000 145.57855 107 TYR A C 1
ATOM 1130 O O . TYR B 1 107 ? -13.10533 52.82117 -23.63002 1.000 139.99936 107 TYR A O 1
ATOM 1132 N N . ASP B 1 108 ? -11.97959 54.66181 -24.31617 1.000 140.62363 108 ASP A N 1
ATOM 1133 C CA . ASP B 1 108 ? -12.03558 55.29573 -23.00392 1.000 149.07604 108 ASP A CA 1
ATOM 1134 C C . ASP B 1 108 ? -13.47052 55.44020 -22.52238 1.000 153.14260 108 ASP A C 1
ATOM 1135 O O . ASP B 1 108 ? -13.72188 55.44662 -21.31136 1.000 142.80314 108 ASP A O 1
ATOM 1137 N N . ILE B 1 109 ? -14.42043 55.53316 -23.45707 1.000 151.30360 109 ILE A N 1
ATOM 1138 C CA . ILE B 1 109 ? -15.82693 55.69630 -23.10663 1.000 152.09551 109 ILE A CA 1
ATOM 1139 C C . ILE B 1 109 ? -16.30085 54.57636 -22.19075 1.000 147.33171 109 ILE A C 1
ATOM 1140 O O . ILE B 1 109 ? -17.19193 54.78325 -21.35944 1.000 136.27813 109 ILE A O 1
ATOM 1142 N N . VAL B 1 110 ? -15.71398 53.38384 -22.31282 1.000 137.83613 110 VAL A N 1
ATOM 1143 C CA . VAL B 1 110 ? -16.08365 52.27636 -21.43411 1.000 132.33793 110 VAL A CA 1
ATOM 1144 C C . VAL B 1 110 ? -15.79754 52.63882 -19.98170 1.000 132.32214 110 VAL A C 1
ATOM 1145 O O . VAL B 1 110 ? -16.68890 52.61084 -19.12122 1.000 124.53552 110 VAL A O 1
ATOM 1147 N N . LYS B 1 111 ? -14.54407 52.99707 -19.69408 1.000 140.65058 111 LYS A N 1
ATOM 1148 C CA . LYS B 1 111 ? -14.17839 53.37981 -18.33650 1.000 151.38309 111 LYS A CA 1
ATOM 1149 C C . LYS B 1 111 ? -14.91644 54.63466 -17.89532 1.000 146.28939 111 LYS A C 1
ATOM 1150 O O . LYS B 1 111 ? -15.21899 54.79116 -16.70689 1.000 144.64476 111 LYS A O 1
ATOM 1152 N N . VAL B 1 112 ? -15.22768 55.52737 -18.83470 1.000 139.98681 112 VAL A N 1
ATOM 1153 C CA . VAL B 1 112 ? -15.96167 56.73790 -18.48692 1.000 147.91238 112 VAL A CA 1
ATOM 1154 C C . VAL B 1 112 ? -17.37093 56.39841 -18.01489 1.000 151.92270 112 VAL A C 1
ATOM 1155 O O . VAL B 1 112 ? -17.84669 56.93397 -17.00714 1.000 152.46420 112 VAL A O 1
ATOM 1157 N N . CYS B 1 113 ? -18.05885 55.50767 -18.73337 1.000 146.80712 113 CYS A N 1
ATOM 1158 C CA . CYS B 1 113 ? -19.39158 55.08499 -18.31397 1.000 143.40126 113 CYS A CA 1
ATOM 1159 C C . CYS B 1 113 ? -19.33468 54.31026 -17.00570 1.000 142.43654 113 CYS A C 1
ATOM 1160 O O . CYS B 1 113 ? -20.23854 54.42636 -16.16827 1.000 136.68341 113 CYS A O 1
ATOM 1162 N N . LYS B 1 114 ? -18.27735 53.51872 -16.80878 1.000 142.31555 114 LYS A N 1
ATOM 1163 C CA . LYS B 1 114 ? -18.09813 52.84531 -15.52658 1.000 140.07447 114 LYS A CA 1
ATOM 1164 C C . LYS B 1 114 ? -17.97136 53.85526 -14.39149 1.000 139.69458 114 LYS A C 1
ATOM 1165 O O . LYS B 1 114 ? -18.58308 53.69104 -13.32877 1.000 141.28879 114 LYS A O 1
ATOM 1167 N N . LYS B 1 115 ? -17.19415 54.91819 -14.61092 1.000 135.60865 115 LYS A N 1
ATOM 1168 C CA . LYS B 1 115 ? -17.03131 55.95002 -13.59208 1.000 151.15954 115 LYS A CA 1
ATOM 1169 C C . LYS B 1 115 ? -18.33814 56.69392 -13.34950 1.000 152.52501 115 LYS A C 1
ATOM 1170 O O . LYS B 1 115 ? -18.66020 57.03911 -12.20715 1.000 155.24164 115 LYS A O 1
ATOM 1172 N N . LYS B 1 116 ? -19.10124 56.95096 -14.41370 1.000 142.65751 116 LYS A N 1
ATOM 1173 C CA . LYS B 1 116 ? -20.38602 57.62663 -14.26253 1.000 144.54078 116 LYS A CA 1
ATOM 1174 C C . LYS B 1 116 ? -21.36568 56.77515 -13.46343 1.000 151.95995 116 LYS A C 1
ATOM 1175 O O . LYS B 1 116 ? -22.10966 57.29336 -12.62059 1.000 147.30777 116 LYS A O 1
ATOM 1177 N N . LEU B 1 117 ? -21.37139 55.46151 -13.70685 1.000 152.86695 117 LEU A N 1
ATOM 1178 C CA . LEU B 1 117 ? -22.22893 54.56968 -12.93218 1.000 154.51767 117 LEU A CA 1
ATOM 1179 C C . LEU B 1 117 ? -21.75976 54.48081 -11.48386 1.000 152.06909 117 LEU A C 1
ATOM 1180 O O . LEU B 1 117 ? -22.57949 54.41119 -10.55942 1.000 149.37021 117 LEU A O 1
ATOM 1182 N N . LYS B 1 118 ? -20.44233 54.50259 -11.26515 1.000 146.47978 118 LYS A N 1
ATOM 1183 C CA . LYS B 1 118 ? -19.91738 54.47533 -9.90402 1.000 142.68585 118 LYS A CA 1
ATOM 1184 C C . LYS B 1 118 ? -20.20311 55.77398 -9.16156 1.000 144.58256 118 LYS A C 1
ATOM 1185 O O . LYS B 1 118 ? -20.32962 55.77154 -7.93007 1.000 141.90789 118 LYS A O 1
ATOM 1187 N N . GLU B 1 119 ? -20.33276 56.87865 -9.89232 1.000 146.28822 119 GLU A N 1
ATOM 1188 C CA . GLU B 1 119 ? -20.63262 58.16952 -9.29316 1.000 152.68020 119 GLU A CA 1
ATOM 1189 C C . GLU B 1 119 ? -22.12191 58.40653 -9.09582 1.000 165.04838 119 GLU A C 1
ATOM 1190 O O . GLU B 1 119 ? -22.49665 59.20205 -8.22639 1.000 173.76906 119 GLU A O 1
ATOM 1192 N N . LYS B 1 120 ? -22.97548 57.74052 -9.87530 1.000 159.46497 120 LYS A N 1
ATOM 1193 C CA . LYS B 1 120 ? -24.41410 57.87799 -9.67345 1.000 159.30760 120 LYS A CA 1
ATOM 1194 C C . LYS B 1 120 ? -24.86091 57.25622 -8.35455 1.000 158.57561 120 LYS A C 1
ATOM 1195 O O . LYS B 1 120 ? -25.82215 57.73386 -7.73921 1.000 150.44494 120 LYS A O 1
ATOM 1197 N N . ALA B 1 121 ? -24.18151 56.20470 -7.90579 1.000 162.21468 121 ALA A N 1
ATOM 1198 C CA . ALA B 1 121 ? -24.53686 55.52841 -6.66352 1.000 163.86043 121 ALA A CA 1
ATOM 1199 C C . ALA B 1 121 ? -24.24935 56.41433 -5.45437 1.000 162.64180 121 ALA A C 1
ATOM 1200 O O . ALA B 1 121 ? -25.13044 57.12819 -4.97272 1.000 160.90690 121 ALA A O 1
ATOM 1202 N N . PHE C 1 3 ? 42.51121 62.38317 -40.20079 1.000 135.67600 3 PHE C N 1
ATOM 1203 C CA . PHE C 1 3 ? 41.34202 62.20604 -39.34231 1.000 140.56527 3 PHE C CA 1
ATOM 1204 C C . PHE C 1 3 ? 40.03655 62.74565 -39.96234 1.000 156.71023 3 PHE C C 1
ATOM 1205 O O . PHE C 1 3 ? 39.03626 62.02864 -39.98360 1.000 159.26174 3 PHE C O 1
ATOM 1207 N N . PRO C 1 4 ? 40.02653 64.00465 -40.46851 1.000 161.32074 4 PRO C N 1
ATOM 1208 C CA . PRO C 1 4 ? 38.79355 64.52040 -41.08444 1.000 154.16043 4 PRO C CA 1
ATOM 1209 C C . PRO C 1 4 ? 38.59839 63.96604 -42.48492 1.000 146.55073 4 PRO C C 1
ATOM 1210 O O . PRO C 1 4 ? 37.47062 63.74688 -42.95153 1.000 147.36976 4 PRO C O 1
ATOM 1214 N N . ASP C 1 5 ? 39.72393 63.77295 -43.17461 1.000 145.75736 5 ASP C N 1
ATOM 1215 C CA . ASP C 1 5 ? 39.69332 63.10867 -44.46777 1.000 150.18305 5 ASP C CA 1
ATOM 1216 C C . ASP C 1 5 ? 39.08870 61.71927 -44.34870 1.000 150.25931 5 ASP C C 1
ATOM 1217 O O . ASP C 1 5 ? 38.45065 61.23952 -45.28978 1.000 145.80098 5 ASP C O 1
ATOM 1219 N N . HIS C 1 6 ? 39.25307 61.07252 -43.18996 1.000 153.23209 6 HIS C N 1
ATOM 1220 C CA . HIS C 1 6 ? 38.60073 59.78708 -42.95735 1.000 159.22866 6 HIS C CA 1
ATOM 1221 C C . HIS C 1 6 ? 37.08358 59.93386 -42.94731 1.000 150.42079 6 HIS C C 1
ATOM 1222 O O . HIS C 1 6 ? 36.36656 59.07657 -43.47609 1.000 140.64764 6 HIS C O 1
ATOM 1224 N N . SER C 1 7 ? 36.57569 61.02526 -42.36740 1.000 153.20678 7 SER C N 1
ATOM 1225 C CA . SER C 1 7 ? 35.13622 61.26890 -42.37923 1.000 146.79100 7 SER C CA 1
ATOM 1226 C C . SER C 1 7 ? 34.63460 61.55224 -43.79074 1.000 141.60774 7 SER C C 1
ATOM 1227 O O . SER C 1 7 ? 33.60072 61.01551 -44.20890 1.000 137.29299 7 SER C O 1
ATOM 1229 N N . ARG C 1 8 ? 35.35939 62.38504 -44.54287 1.000 144.23509 8 ARG C N 1
ATOM 1230 C CA . ARG C 1 8 ? 34.95202 62.66649 -45.91872 1.000 134.07397 8 ARG C CA 1
ATOM 1231 C C . ARG C 1 8 ? 34.99408 61.40531 -46.77868 1.000 127.26240 8 ARG C C 1
ATOM 1232 O O . ARG C 1 8 ? 34.12415 61.19512 -47.63427 1.000 126.03513 8 ARG C O 1
ATOM 1234 N N . HIS C 1 9 ? 35.98942 60.54210 -46.55693 1.000 128.75085 9 HIS C N 1
ATOM 1235 C CA . HIS C 1 9 ? 36.09422 59.31057 -47.33217 1.000 132.43502 9 HIS C CA 1
ATOM 1236 C C . HIS C 1 9 ? 35.02193 58.30426 -46.93297 1.000 120.94428 9 HIS C C 1
ATOM 1237 O O . HIS C 1 9 ? 34.50787 57.57129 -47.78228 1.000 116.82347 9 HIS C O 1
ATOM 1239 N N . LEU C 1 10 ? 34.67622 58.24027 -45.64627 1.000 122.10876 10 LEU C N 1
ATOM 1240 C CA . LEU C 1 10 ? 33.55918 57.39466 -45.24227 1.000 121.63522 10 LEU C CA 1
ATOM 1241 C C . LEU C 1 10 ? 32.25380 57.90036 -45.84443 1.000 120.10249 10 LEU C C 1
ATOM 1242 O O . LEU C 1 10 ? 31.39276 57.10338 -46.23432 1.000 118.04603 10 LEU C O 1
ATOM 1244 N N . LEU C 1 11 ? 32.09684 59.22483 -45.94198 1.000 124.05907 11 LEU C N 1
ATOM 1245 C CA . LEU C 1 11 ? 30.93181 59.79273 -46.61680 1.000 119.60224 11 LEU C CA 1
ATOM 1246 C C . LEU C 1 11 ? 30.91099 59.41716 -48.09384 1.000 113.88238 11 LEU C C 1
ATOM 1247 O O . LEU C 1 11 ? 29.85545 59.08441 -48.64676 1.000 115.13445 11 LEU C O 1
ATOM 1249 N N . GLN C 1 12 ? 32.06941 59.47758 -48.75170 1.000 112.97587 12 GLN C N 1
ATOM 1250 C CA . GLN C 1 12 ? 32.14327 59.07643 -50.15260 1.000 116.62210 12 GLN C CA 1
ATOM 1251 C C . GLN C 1 12 ? 31.81850 57.59492 -50.31635 1.000 121.93243 12 GLN C C 1
ATOM 1252 O O . GLN C 1 12 ? 31.12554 57.20265 -51.26243 1.000 123.38535 12 GLN C O 1
ATOM 1254 N N . CYS C 1 13 ? 32.28820 56.76072 -49.38520 1.000 121.03966 13 CYS C N 1
ATOM 1255 C CA . CYS C 1 13 ? 32.01637 55.32806 -49.45096 1.000 114.21790 13 CYS C CA 1
ATOM 1256 C C . CYS C 1 13 ? 30.54068 55.03398 -49.22631 1.000 110.26905 13 CYS C C 1
ATOM 1257 O O . CYS C 1 13 ? 29.97782 54.13750 -49.86258 1.000 106.72357 13 CYS C O 1
ATOM 1259 N N . LEU C 1 14 ? 29.89953 55.77223 -48.32088 1.000 109.05498 14 LEU C N 1
ATOM 1260 C CA . LEU C 1 14 ? 28.46120 55.62022 -48.14111 1.000 102.42638 14 LEU C CA 1
ATOM 1261 C C . LEU C 1 14 ? 27.70412 56.08545 -49.37858 1.000 111.53706 14 LEU C C 1
ATOM 1262 O O . LEU C 1 14 ? 26.68783 55.48993 -49.75087 1.000 117.81060 14 LEU C O 1
ATOM 1264 N N . SER C 1 15 ? 28.19045 57.13726 -50.04043 1.000 111.20749 15 SER C N 1
ATOM 1265 C CA . SER C 1 15 ? 27.55515 57.56872 -51.28110 1.000 113.44454 15 SER C CA 1
ATOM 1266 C C . SER C 1 15 ? 27.69842 56.50751 -52.36470 1.000 123.23154 15 SER C C 1
ATOM 1267 O O . SER C 1 15 ? 26.76432 56.27002 -53.13847 1.000 130.39359 15 SER C O 1
ATOM 1269 N N . GLU C 1 16 ? 28.85552 55.84537 -52.41892 1.000 123.05649 16 GLU C N 1
ATOM 1270 C CA . GLU C 1 16 ? 29.05095 54.76057 -53.37667 1.000 125.83976 16 GLU C CA 1
ATOM 1271 C C . GLU C 1 16 ? 28.16816 53.56256 -53.04681 1.000 131.22161 16 GLU C C 1
ATOM 1272 O O . GLU C 1 16 ? 27.63947 52.90619 -53.95140 1.000 128.79052 16 GLU C O 1
ATOM 1274 N N . GLN C 1 17 ? 28.00826 53.25607 -51.75716 1.000 129.45827 17 GLN C N 1
ATOM 1275 C CA . GLN C 1 17 ? 27.12296 52.17023 -51.35024 1.000 119.53165 17 GLN C CA 1
ATOM 1276 C C . GLN C 1 17 ? 25.66614 52.48868 -51.65986 1.000 134.32587 17 GLN C C 1
ATOM 1277 O O . GLN C 1 17 ? 24.88411 51.58003 -51.96170 1.000 145.76604 17 GLN C O 1
ATOM 1279 N N . ARG C 1 18 ? 25.28303 53.76442 -51.58130 1.000 135.53686 18 ARG C N 1
ATOM 1280 C CA . ARG C 1 18 ? 23.92524 54.16268 -51.93174 1.000 143.25275 18 ARG C CA 1
ATOM 1281 C C . ARG C 1 18 ? 23.70522 54.17605 -53.43905 1.000 148.02781 18 ARG C C 1
ATOM 1282 O O . ARG C 1 18 ? 22.58713 53.91738 -53.90009 1.000 154.40881 18 ARG C O 1
ATOM 1284 N N . HIS C 1 19 ? 24.74693 54.49329 -54.21427 1.000 145.91979 19 HIS C N 1
ATOM 1285 C CA . HIS C 1 19 ? 24.63584 54.44393 -55.66889 1.000 146.78920 19 HIS C CA 1
ATOM 1286 C C . HIS C 1 19 ? 24.63573 53.00969 -56.18721 1.000 145.22272 19 HIS C C 1
ATOM 1287 O O . HIS C 1 19 ? 24.01213 52.72375 -57.21696 1.000 148.18889 19 HIS C O 1
ATOM 1289 N N . GLN C 1 20 ? 25.33472 52.09812 -55.50387 1.000 140.00389 20 GLN C N 1
ATOM 1290 C CA . GLN C 1 20 ? 25.31569 50.69966 -55.92176 1.000 146.52363 20 GLN C CA 1
ATOM 1291 C C . GLN C 1 20 ? 24.09484 49.96507 -55.37586 1.000 156.56787 20 GLN C C 1
ATOM 1292 O O . GLN C 1 20 ? 23.48266 49.16097 -56.08775 1.000 165.79855 20 GLN C O 1
ATOM 1294 N N . GLY C 1 21 ? 23.72729 50.22495 -54.12102 1.000 157.49166 21 GLY C N 1
ATOM 1295 C CA . GLY C 1 21 ? 22.54102 49.62754 -53.53389 1.000 152.80635 21 GLY C CA 1
ATOM 1296 C C . GLY C 1 21 ? 22.79397 48.69902 -52.36019 1.000 149.47237 21 GLY C C 1
ATOM 1297 O O . GLY C 1 21 ? 21.87629 48.00787 -51.90801 1.000 152.12488 21 GLY C O 1
ATOM 1298 N N . PHE C 1 22 ? 24.02828 48.66835 -51.86052 1.000 146.79472 22 PHE C N 1
ATOM 1299 C CA . PHE C 1 22 ? 24.38758 47.79902 -50.74581 1.000 147.48590 22 PHE C CA 1
ATOM 1300 C C . PHE C 1 22 ? 23.88512 48.37098 -49.42344 1.000 156.56582 22 PHE C C 1
ATOM 1301 O O . PHE C 1 22 ? 24.16803 49.52720 -49.08983 1.000 159.02047 22 PHE C O 1
ATOM 1303 N N . LEU C 1 23 ? 23.15134 47.54905 -48.66672 1.000 154.16246 23 LEU C N 1
ATOM 1304 C CA . LEU C 1 23 ? 22.61167 47.90781 -47.35168 1.000 142.42329 23 LEU C CA 1
ATOM 1305 C C . LEU C 1 23 ? 21.69887 49.13665 -47.45159 1.000 147.20763 23 LEU C C 1
ATOM 1306 O O . LEU C 1 23 ? 21.98830 50.21895 -46.93407 1.000 148.16703 23 LEU C O 1
ATOM 1308 N N . CYS C 1 24 ? 20.57239 48.92671 -48.13769 1.000 140.79420 24 CYS C N 1
ATOM 1309 C CA . CYS C 1 24 ? 19.54824 49.95496 -48.33896 1.000 141.08417 24 CYS C CA 1
ATOM 1310 C C . CYS C 1 24 ? 18.41705 49.73452 -47.33606 1.000 142.84608 24 CYS C C 1
ATOM 1311 O O . CYS C 1 24 ? 17.44740 49.02612 -47.61093 1.000 149.46711 24 CYS C O 1
ATOM 1313 N N . ASP C 1 25 ? 18.52726 50.37575 -46.16876 1.000 134.30108 25 ASP C N 1
ATOM 1314 C CA . ASP C 1 25 ? 17.51821 50.20943 -45.12738 1.000 133.01426 25 ASP C CA 1
ATOM 1315 C C . ASP C 1 25 ? 16.16725 50.80462 -45.50836 1.000 134.08150 25 ASP C C 1
ATOM 1316 O O . ASP C 1 25 ? 15.17776 50.53904 -44.81864 1.000 137.90115 25 ASP C O 1
ATOM 1318 N N . CYS C 1 26 ? 16.10289 51.59025 -46.58097 1.000 130.29495 26 CYS C N 1
ATOM 1319 C CA . CYS C 1 26 ? 14.87144 52.20790 -47.04853 1.000 130.21011 26 CYS C CA 1
ATOM 1320 C C . CYS C 1 26 ? 14.85431 52.18982 -48.57034 1.000 136.40414 26 CYS C C 1
ATOM 1321 O O . CYS C 1 26 ? 15.90464 52.16514 -49.21978 1.000 137.13482 26 CYS C O 1
ATOM 1323 N N . THR C 1 27 ? 13.64757 52.21183 -49.13677 1.000 139.86968 27 THR C N 1
ATOM 1324 C CA . THR C 1 27 ? 13.47054 52.28871 -50.58897 1.000 132.75612 27 THR C CA 1
ATOM 1325 C C . THR C 1 27 ? 12.35920 53.28922 -50.89560 1.000 136.73935 27 THR C C 1
ATOM 1326 O O . THR C 1 27 ? 11.17395 52.94509 -50.85489 1.000 141.38499 27 THR C O 1
ATOM 1328 N N . VAL C 1 28 ? 12.75277 54.51519 -51.22808 1.000 137.59415 28 VAL C N 1
ATOM 1329 C CA . VAL C 1 28 ? 11.83346 55.61187 -51.50887 1.000 136.21985 28 VAL C CA 1
ATOM 1330 C C . VAL C 1 28 ? 11.66377 55.72917 -53.01737 1.000 146.23823 28 VAL C C 1
ATOM 1331 O O . VAL C 1 28 ? 12.65311 55.74647 -53.76300 1.000 156.97801 28 VAL C O 1
ATOM 1333 N N . LEU C 1 29 ? 10.41619 55.77732 -53.47737 1.000 142.98509 29 LEU C N 1
ATOM 1334 C CA . LEU C 1 29 ? 10.12544 55.88846 -54.90428 1.000 157.00957 29 LEU C CA 1
ATOM 1335 C C . LEU C 1 29 ? 9.07950 56.97840 -55.09157 1.000 150.81009 29 LEU C C 1
ATOM 1336 O O . LEU C 1 29 ? 7.90878 56.78659 -54.74878 1.000 147.68925 29 LEU C O 1
ATOM 1338 N N . VAL C 1 30 ? 9.49827 58.11654 -55.64510 1.000 149.50596 30 VAL C N 1
ATOM 1339 C CA . VAL C 1 30 ? 8.57975 59.23625 -55.82717 1.000 152.19626 30 VAL C CA 1
ATOM 1340 C C . VAL C 1 30 ? 7.77260 59.07594 -57.10865 1.000 162.51668 30 VAL C C 1
ATOM 1341 O O . VAL C 1 30 ? 6.53704 59.05427 -57.08351 1.000 160.10295 30 VAL C O 1
ATOM 1343 N N . GLY C 1 31 ? 8.45273 58.94364 -58.24359 1.000 163.49564 31 GLY C N 1
ATOM 1344 C CA . GLY C 1 31 ? 7.76650 58.81770 -59.51273 1.000 157.29026 31 GLY C CA 1
ATOM 1345 C C . GLY C 1 31 ? 7.78977 57.39522 -60.02618 1.000 161.49686 31 GLY C C 1
ATOM 1346 O O . GLY C 1 31 ? 7.62675 56.44898 -59.24920 1.000 164.10502 31 GLY C O 1
ATOM 1347 N N . ASP C 1 32 ? 7.97237 57.23301 -61.33947 1.000 169.53330 32 ASP C N 1
ATOM 1348 C CA . ASP C 1 32 ? 8.10645 55.89666 -61.91215 1.000 174.02389 32 ASP C CA 1
ATOM 1349 C C . ASP C 1 32 ? 9.40435 55.21937 -61.47815 1.000 176.11336 32 ASP C C 1
ATOM 1350 O O . ASP C 1 32 ? 9.46754 53.98654 -61.42024 1.000 177.63764 32 ASP C O 1
ATOM 1352 N N . ALA C 1 33 ? 10.45407 55.99274 -61.21137 1.000 175.16217 33 ALA C N 1
ATOM 1353 C CA . ALA C 1 33 ? 11.72232 55.43523 -60.76613 1.000 175.49053 33 ALA C CA 1
ATOM 1354 C C . ALA C 1 33 ? 11.68544 55.15520 -59.26440 1.000 171.71665 33 ALA C C 1
ATOM 1355 O O . ALA C 1 33 ? 10.89541 55.73463 -58.51355 1.000 162.60379 33 ALA C O 1
ATOM 1357 N N . GLN C 1 34 ? 12.56348 54.25363 -58.83136 1.000 164.47268 34 GLN C N 1
ATOM 1358 C CA . GLN C 1 34 ? 12.62704 53.80235 -57.44633 1.000 140.82552 34 GLN C CA 1
ATOM 1359 C C . GLN C 1 34 ? 14.07255 53.90489 -56.98915 1.000 141.95259 34 GLN C C 1
ATOM 1360 O O . GLN C 1 34 ? 14.94923 53.23251 -57.54350 1.000 157.24538 34 GLN C O 1
ATOM 1362 N N . PHE C 1 35 ? 14.31717 54.73852 -55.98150 1.000 129.31131 35 PHE C N 1
ATOM 1363 C CA . PHE C 1 35 ? 15.63516 54.89045 -55.38192 1.000 131.98099 35 PHE C CA 1
ATOM 1364 C C . PHE C 1 35 ? 15.68182 54.16461 -54.04476 1.000 134.83437 35 PHE C C 1
ATOM 1365 O O . PHE C 1 35 ? 14.72371 54.20484 -53.27283 1.000 137.56072 35 PHE C O 1
ATOM 1367 N N . ARG C 1 36 ? 16.77103 53.44894 -53.80054 1.000 133.36509 36 ARG C N 1
ATOM 1368 C CA . ARG C 1 36 ? 16.93390 52.69693 -52.56649 1.000 127.96661 36 ARG C CA 1
ATOM 1369 C C . ARG C 1 36 ? 18.25624 53.09578 -51.93624 1.000 138.71862 36 ARG C C 1
ATOM 1370 O O . ARG C 1 36 ? 19.25943 53.25989 -52.63850 1.000 147.19255 36 ARG C O 1
ATOM 1372 N N . ALA C 1 37 ? 18.25732 53.25465 -50.61741 1.000 141.46072 37 ALA C N 1
ATOM 1373 C CA . ALA C 1 37 ? 19.46957 53.64377 -49.90464 1.000 145.57230 37 ALA C CA 1
ATOM 1374 C C . ALA C 1 37 ? 19.23503 53.42327 -48.41894 1.000 137.54503 37 ALA C C 1
ATOM 1375 O O . ALA C 1 37 ? 18.17596 52.94149 -48.00219 1.000 124.33873 37 ALA C O 1
ATOM 1377 N N . HIS C 1 38 ? 20.21166 53.81562 -47.61108 1.000 135.27377 38 HIS C N 1
ATOM 1378 C CA . HIS C 1 38 ? 20.11677 53.58099 -46.18051 1.000 125.04193 38 HIS C CA 1
ATOM 1379 C C . HIS C 1 38 ? 19.06916 54.48638 -45.54847 1.000 113.00891 38 HIS C C 1
ATOM 1380 O O . HIS C 1 38 ? 19.00632 55.68620 -45.83105 1.000 111.92088 38 HIS C O 1
ATOM 1382 N N . ARG C 1 39 ? 18.24412 53.90270 -44.67782 1.000 126.76066 39 ARG C N 1
ATOM 1383 C CA . ARG C 1 39 ? 17.23953 54.70226 -43.98796 1.000 124.41013 39 ARG C CA 1
ATOM 1384 C C . ARG C 1 39 ? 17.90956 55.67259 -43.02912 1.000 116.61054 39 ARG C C 1
ATOM 1385 O O . ARG C 1 39 ? 17.51122 56.83921 -42.93175 1.000 116.51454 39 ARG C O 1
ATOM 1387 N N . ALA C 1 40 ? 18.94897 55.20691 -42.33287 1.000 113.30902 40 ALA C N 1
ATOM 1388 C CA . ALA C 1 40 ? 19.65779 56.05561 -41.38502 1.000 111.08665 40 ALA C CA 1
ATOM 1389 C C . ALA C 1 40 ? 20.31658 57.24453 -42.07187 1.000 112.63256 40 ALA C C 1
ATOM 1390 O O . ALA C 1 40 ? 20.47074 58.30429 -41.45595 1.000 122.55349 40 ALA C O 1
ATOM 1392 N N . VAL C 1 41 ? 20.69641 57.09889 -43.34382 1.000 108.22398 41 VAL C N 1
ATOM 1393 C CA . VAL C 1 41 ? 21.28265 58.22026 -44.07591 1.000 109.02357 41 VAL C CA 1
ATOM 1394 C C . VAL C 1 41 ? 20.25879 59.33528 -44.24506 1.000 109.71265 41 VAL C C 1
ATOM 1395 O O . VAL C 1 41 ? 20.50750 60.49673 -43.89201 1.000 116.22006 41 VAL C O 1
ATOM 1397 N N . LEU C 1 42 ? 19.08704 58.99485 -44.78672 1.000 108.22312 42 LEU C N 1
ATOM 1398 C CA . LEU C 1 42 ? 18.01642 59.97568 -44.92182 1.000 119.36441 42 LEU C CA 1
ATOM 1399 C C . LEU C 1 42 ? 17.57742 60.52305 -43.56991 1.000 115.27289 42 LEU C C 1
ATOM 1400 O O . LEU C 1 42 ? 17.19101 61.69288 -43.47075 1.000 116.52566 42 LEU C O 1
ATOM 1402 N N . ALA C 1 43 ? 17.63183 59.69977 -42.52104 1.000 115.84461 43 ALA C N 1
ATOM 1403 C CA . ALA C 1 43 ? 17.23712 60.16110 -41.19383 1.000 120.09067 43 ALA C CA 1
ATOM 1404 C C . ALA C 1 43 ? 18.20923 61.21005 -40.67337 1.000 121.56092 43 ALA C C 1
ATOM 1405 O O . ALA C 1 43 ? 17.79647 62.26818 -40.18432 1.000 130.57693 43 ALA C O 1
ATOM 1407 N N . SER C 1 44 ? 19.50946 60.92738 -40.76329 1.000 123.47614 44 SER C N 1
ATOM 1408 C CA . SER C 1 44 ? 20.50797 61.89915 -40.34267 1.000 122.77288 44 SER C CA 1
ATOM 1409 C C . SER C 1 44 ? 20.45347 63.15144 -41.20678 1.000 126.76697 44 SER C C 1
ATOM 1410 O O . SER C 1 44 ? 20.82649 64.23864 -40.75032 1.000 133.61753 44 SER C O 1
ATOM 1412 N N . CYS C 1 45 ? 19.99158 63.02069 -42.45376 1.000 129.98137 45 CYS C N 1
ATOM 1413 C CA . CYS C 1 45 ? 19.93614 64.16925 -43.35431 1.000 139.94058 45 CYS C CA 1
ATOM 1414 C C . CYS C 1 45 ? 18.70310 65.04255 -43.11919 1.000 138.36424 45 CYS C C 1
ATOM 1415 O O . CYS C 1 45 ? 18.81269 66.27261 -43.05491 1.000 138.94117 45 CYS C O 1
ATOM 1417 N N . SER C 1 46 ? 17.52229 64.43427 -42.99645 1.000 135.53556 46 SER C N 1
ATOM 1418 C CA . SER C 1 46 ? 16.25909 65.16679 -42.99382 1.000 129.25829 46 SER C CA 1
ATOM 1419 C C . SER C 1 46 ? 15.46041 64.85957 -41.73522 1.000 131.66429 46 SER C C 1
ATOM 1420 O O . SER C 1 46 ? 15.31063 63.69260 -41.35776 1.000 136.90537 46 SER C O 1
ATOM 1422 N N . MET C 1 47 ? 14.92326 65.90995 -41.10630 1.000 132.08846 47 MET C N 1
ATOM 1423 C CA . MET C 1 47 ? 14.09436 65.71456 -39.92204 1.000 125.45632 47 MET C CA 1
ATOM 1424 C C . MET C 1 47 ? 12.74393 65.10219 -40.27067 1.000 122.70519 47 MET C C 1
ATOM 1425 O O . MET C 1 47 ? 12.17889 64.36644 -39.45668 1.000 125.15901 47 MET C O 1
ATOM 1427 N N . TYR C 1 48 ? 12.20316 65.39382 -41.45897 1.000 126.09165 48 TYR C N 1
ATOM 1428 C CA . TYR C 1 48 ? 10.97766 64.72060 -41.88319 1.000 129.13745 48 TYR C CA 1
ATOM 1429 C C . TYR C 1 48 ? 11.21866 63.22778 -42.04809 1.000 125.95297 48 TYR C C 1
ATOM 1430 O O . TYR C 1 48 ? 10.37368 62.40221 -41.67299 1.000 131.67420 48 TYR C O 1
ATOM 1432 N N . PHE C 1 49 ? 12.37434 62.86265 -42.60450 1.000 128.43039 49 PHE C N 1
ATOM 1433 C CA . PHE C 1 49 ? 12.76222 61.46072 -42.61406 1.000 133.74020 49 PHE C CA 1
ATOM 1434 C C . PHE C 1 49 ? 12.94052 60.93846 -41.19595 1.000 132.88153 49 PHE C C 1
ATOM 1435 O O . PHE C 1 49 ? 12.65776 59.76806 -40.93040 1.000 139.18688 49 PHE C O 1
ATOM 1437 N N . HIS C 1 50 ? 13.38130 61.79405 -40.26745 1.000 126.36644 50 HIS C N 1
ATOM 1438 C CA . HIS C 1 50 ? 13.51367 61.37147 -38.87558 1.000 122.83033 50 HIS C CA 1
ATOM 1439 C C . HIS C 1 50 ? 12.15430 61.04856 -38.26751 1.000 122.94755 50 HIS C C 1
ATOM 1440 O O . HIS C 1 50 ? 12.01796 60.07707 -37.51605 1.000 127.50949 50 HIS C O 1
ATOM 1442 N N . LEU C 1 51 ? 11.13319 61.83922 -38.59647 1.000 121.03329 51 LEU C N 1
ATOM 1443 C CA . LEU C 1 51 ? 9.79333 61.55836 -38.09412 1.000 128.64656 51 LEU C CA 1
ATOM 1444 C C . LEU C 1 51 ? 9.22358 60.29686 -38.73088 1.000 131.13584 51 LEU C C 1
ATOM 1445 O O . LEU C 1 51 ? 8.58409 59.48313 -38.05019 1.000 131.06093 51 LEU C O 1
ATOM 1447 N N . PHE C 1 52 ? 9.44581 60.11585 -40.03591 1.000 122.19982 52 PHE C N 1
ATOM 1448 C CA . PHE C 1 52 ? 9.00852 58.88324 -40.68566 1.000 124.56115 52 PHE C CA 1
ATOM 1449 C C . PHE C 1 52 ? 9.70351 57.66636 -40.08413 1.000 138.48190 52 PHE C C 1
ATOM 1450 O O . PHE C 1 52 ? 9.08418 56.61003 -39.90747 1.000 145.12908 52 PHE C O 1
ATOM 1452 N N . TYR C 1 53 ? 10.98000 57.81196 -39.72040 1.000 139.54619 53 TYR C N 1
ATOM 1453 C CA . TYR C 1 53 ? 11.71698 56.71469 -39.10535 1.000 131.74486 53 TYR C CA 1
ATOM 1454 C C . TYR C 1 53 ? 11.21789 56.45116 -37.69198 1.000 136.91339 53 TYR C C 1
ATOM 1455 O O . TYR C 1 53 ? 11.19434 55.30283 -37.24226 1.000 142.48119 53 TYR C O 1
ATOM 1457 N N . LYS C 1 54 ? 10.82114 57.50418 -36.97329 1.000 137.58918 54 LYS C N 1
ATOM 1458 C CA . LYS C 1 54 ? 10.24655 57.31868 -35.64377 1.000 141.10250 54 LYS C CA 1
ATOM 1459 C C . LYS C 1 54 ? 8.90183 56.60165 -35.71460 1.000 145.99768 54 LYS C C 1
ATOM 1460 O O . LYS C 1 54 ? 8.57359 55.79580 -34.83524 1.000 149.52983 54 LYS C O 1
ATOM 1462 N N . ASP C 1 55 ? 8.09263 56.91352 -36.73010 1.000 134.28212 55 ASP C N 1
ATOM 1463 C CA . ASP C 1 55 ? 6.81528 56.22193 -36.88815 1.000 131.84094 55 ASP C CA 1
ATOM 1464 C C . ASP C 1 55 ? 6.98941 54.78657 -37.38206 1.000 139.39188 55 ASP C C 1
ATOM 1465 O O . ASP C 1 55 ? 6.19083 53.90976 -37.02796 1.000 137.75584 55 ASP C O 1
ATOM 1467 N N . GLN C 1 56 ? 8.01694 54.52455 -38.19367 1.000 146.56555 56 GLN C N 1
ATOM 1468 C CA . GLN C 1 56 ? 8.26261 53.19137 -38.73477 1.000 154.09186 56 GLN C CA 1
ATOM 1469 C C . GLN C 1 56 ? 9.14955 52.29974 -37.86919 1.000 156.28361 56 GLN C C 1
ATOM 1470 O O . GLN C 1 56 ? 9.22266 51.09471 -38.13381 1.000 156.53485 56 GLN C O 1
ATOM 1472 N N . LEU C 1 57 ? 9.82405 52.83929 -36.85280 1.000 159.07697 57 LEU C N 1
ATOM 1473 C CA . LEU C 1 57 ? 10.67902 51.99178 -36.02704 1.000 170.52075 57 LEU C CA 1
ATOM 1474 C C . LEU C 1 57 ? 9.87221 50.99379 -35.19857 1.000 177.51524 57 LEU C C 1
ATOM 1475 O O . LEU C 1 57 ? 10.27320 49.83029 -35.06563 1.000 179.98672 57 LEU C O 1
ATOM 1477 N N . ASP C 1 58 ? 8.73994 51.42393 -34.63348 1.000 175.92914 58 ASP C N 1
ATOM 1478 C CA . ASP C 1 58 ? 7.83110 50.52291 -33.93210 1.000 180.03185 58 ASP C CA 1
ATOM 1479 C C . ASP C 1 58 ? 6.96710 49.69728 -34.87914 1.000 182.61286 58 ASP C C 1
ATOM 1480 O O . ASP C 1 58 ? 6.30281 48.75662 -34.42074 1.000 178.10382 58 ASP C O 1
ATOM 1482 N N . LYS C 1 59 ? 6.98032 50.01330 -36.18140 1.000 181.99141 59 LYS C N 1
ATOM 1483 C CA . LYS C 1 59 ? 6.16971 49.32470 -37.18038 1.000 178.81982 59 LYS C CA 1
ATOM 1484 C C . LYS C 1 59 ? 6.97602 48.44008 -38.13032 1.000 170.91381 59 LYS C C 1
ATOM 1485 O O . LYS C 1 59 ? 6.38224 47.58237 -38.79626 1.000 171.50788 59 LYS C O 1
ATOM 1487 N N . ARG C 1 60 ? 8.29589 48.64355 -38.23449 1.000 175.48971 60 ARG C N 1
ATOM 1488 C CA . ARG C 1 60 ? 9.18388 47.78221 -39.03352 1.000 179.85107 60 ARG C CA 1
ATOM 1489 C C . ARG C 1 60 ? 8.80930 47.78891 -40.51652 1.000 189.22342 60 ARG C C 1
ATOM 1490 O O . ARG C 1 60 ? 8.95319 46.78165 -41.21577 1.000 194.38911 60 ARG C O 1
ATOM 1492 N N . ASP C 1 61 ? 8.32875 48.93128 -40.99860 1.000 186.38946 61 ASP C N 1
ATOM 1493 C CA . ASP C 1 61 ? 7.88802 49.08934 -42.37585 1.000 181.77985 61 ASP C CA 1
ATOM 1494 C C . ASP C 1 61 ? 8.94156 49.77515 -43.24194 1.000 175.31765 61 ASP C C 1
ATOM 1495 O O . ASP C 1 61 ? 9.71108 50.61692 -42.77049 1.000 160.17790 61 ASP C O 1
ATOM 1497 N N . ILE C 1 62 ? 8.97367 49.38854 -44.52443 1.000 181.69604 62 ILE C N 1
ATOM 1498 C CA . ILE C 1 62 ? 9.78523 50.07982 -45.52088 1.000 174.04373 62 ILE C CA 1
ATOM 1499 C C . ILE C 1 62 ? 9.05560 51.36227 -45.89342 1.000 171.54766 62 ILE C C 1
ATOM 1500 O O . ILE C 1 62 ? 7.82049 51.42411 -45.85779 1.000 170.70605 62 ILE C O 1
ATOM 1502 N N . VAL C 1 63 ? 9.81642 52.40246 -46.24822 1.000 165.47336 63 VAL C N 1
ATOM 1503 C CA . VAL C 1 63 ? 9.21792 53.73269 -46.35662 1.000 162.52096 63 VAL C CA 1
ATOM 1504 C C . VAL C 1 63 ? 8.17169 53.78892 -47.46381 1.000 160.59663 63 VAL C C 1
ATOM 1505 O O . VAL C 1 63 ? 7.04248 54.24137 -47.22929 1.000 167.34924 63 VAL C O 1
ATOM 1507 N N . HIS C 1 64 ? 8.48977 53.23459 -48.64234 1.000 159.06501 64 HIS C N 1
ATOM 1508 C CA . HIS C 1 64 ? 7.66295 53.32599 -49.84781 1.000 162.76865 64 HIS C CA 1
ATOM 1509 C C . HIS C 1 64 ? 6.76296 54.55802 -49.81147 1.000 161.72042 64 HIS C C 1
ATOM 1510 O O . HIS C 1 64 ? 5.53305 54.44052 -49.85310 1.000 153.09760 64 HIS C O 1
ATOM 1512 N N . LEU C 1 65 ? 7.36361 55.74326 -49.74958 1.000 163.11315 65 LEU C N 1
ATOM 1513 C CA . LEU C 1 65 ? 6.62525 56.98679 -49.59019 1.000 161.82401 65 LEU C CA 1
ATOM 1514 C C . LEU C 1 65 ? 6.77231 57.88139 -50.81167 1.000 154.43428 65 LEU C C 1
ATOM 1515 O O . LEU C 1 65 ? 7.86576 58.01283 -51.37130 1.000 159.24028 65 LEU C O 1
ATOM 1517 N N . ASN C 1 66 ? 5.65520 58.48989 -51.21438 1.000 139.74002 66 ASN C N 1
ATOM 1518 C CA . ASN C 1 66 ? 5.57143 59.38945 -52.35663 1.000 149.20738 66 ASN C CA 1
ATOM 1519 C C . ASN C 1 66 ? 4.78815 60.62566 -51.92934 1.000 151.46944 66 ASN C C 1
ATOM 1520 O O . ASN C 1 66 ? 3.78866 60.51005 -51.21259 1.000 157.83927 66 ASN C O 1
ATOM 1522 N N . SER C 1 67 ? 5.23615 61.80578 -52.36878 1.000 145.74554 67 SER C N 1
ATOM 1523 C CA . SER C 1 67 ? 4.52904 63.06045 -52.12821 1.000 133.05691 67 SER C CA 1
ATOM 1524 C C . SER C 1 67 ? 4.19512 63.72269 -53.45714 1.000 132.35748 67 SER C C 1
ATOM 1525 O O . SER C 1 67 ? 5.04335 63.79831 -54.35127 1.000 129.57493 67 SER C O 1
ATOM 1527 N N . ASP C 1 68 ? 2.96834 64.23184 -53.57236 1.000 139.52912 68 ASP C N 1
ATOM 1528 C CA . ASP C 1 68 ? 2.52403 64.80444 -54.83525 1.000 145.51634 68 ASP C CA 1
ATOM 1529 C C . ASP C 1 68 ? 3.18735 66.15504 -55.08010 1.000 147.55129 68 ASP C C 1
ATOM 1530 O O . ASP C 1 68 ? 3.48893 66.90740 -54.14697 1.000 146.81205 68 ASP C O 1
ATOM 1532 N N . ILE C 1 69 ? 3.39785 66.45638 -56.36467 1.000 147.42301 69 ILE C N 1
ATOM 1533 C CA . ILE C 1 69 ? 4.00764 67.70021 -56.82941 1.000 149.87650 69 ILE C CA 1
ATOM 1534 C C . ILE C 1 69 ? 5.33494 67.93971 -56.12379 1.000 150.93030 69 ILE C C 1
ATOM 1535 O O . ILE C 1 69 ? 5.71005 69.08422 -55.84453 1.000 149.19934 69 ILE C O 1
ATOM 1537 N N . VAL C 1 70 ? 6.04605 66.85968 -55.82967 1.000 149.07266 70 VAL C N 1
ATOM 1538 C CA . VAL C 1 70 ? 7.41735 66.91452 -55.34736 1.000 145.18219 70 VAL C CA 1
ATOM 1539 C C . VAL C 1 70 ? 8.24826 66.24824 -56.43555 1.000 164.00312 70 VAL C C 1
ATOM 1540 O O . VAL C 1 70 ? 8.22769 65.01832 -56.57625 1.000 171.85568 70 VAL C O 1
ATOM 1542 N N . THR C 1 71 ? 8.94512 67.05989 -57.23218 1.000 150.11880 71 THR C N 1
ATOM 1543 C CA . THR C 1 71 ? 9.68237 66.57483 -58.39545 1.000 129.76415 71 THR C CA 1
ATOM 1544 C C . THR C 1 71 ? 10.65298 65.46201 -58.02178 1.000 125.78846 71 THR C C 1
ATOM 1545 O O . THR C 1 71 ? 11.58109 65.67044 -57.23498 1.000 120.35584 71 THR C O 1
ATOM 1547 N N . ALA C 1 72 ? 10.43797 64.27923 -58.59652 1.000 122.40698 72 ALA C N 1
ATOM 1548 C CA . ALA C 1 72 ? 11.32862 63.15523 -58.32030 1.000 127.62041 72 ALA C CA 1
ATOM 1549 C C . ALA C 1 72 ? 12.77426 63.42668 -58.72706 1.000 123.73427 72 ALA C C 1
ATOM 1550 O O . ALA C 1 72 ? 13.68077 63.03963 -57.96517 1.000 123.62192 72 ALA C O 1
ATOM 1552 N N . PRO C 1 73 ? 13.06935 64.04433 -59.88341 1.000 133.49332 73 PRO C N 1
ATOM 1553 C CA . PRO C 1 73 ? 14.45684 64.47003 -60.13236 1.000 121.86069 73 PRO C CA 1
ATOM 1554 C C . PRO C 1 73 ? 14.99794 65.36055 -59.03017 1.000 121.11110 73 PRO C C 1
ATOM 1555 O O . PRO C 1 73 ? 16.17206 65.24325 -58.66073 1.000 116.46817 73 PRO C O 1
ATOM 1559 N N . ALA C 1 74 ? 14.16006 66.24828 -58.48802 1.000 129.25879 74 ALA C N 1
ATOM 1560 C CA . ALA C 1 74 ? 14.58884 67.08314 -57.37255 1.000 121.52188 74 ALA C CA 1
ATOM 1561 C C . ALA C 1 74 ? 14.87901 66.23807 -56.14048 1.000 114.82934 74 ALA C C 1
ATOM 1562 O O . ALA C 1 74 ? 15.80263 66.53876 -55.38054 1.000 124.73060 74 ALA C O 1
ATOM 1564 N N . PHE C 1 75 ? 14.09394 65.18271 -55.91505 1.000 108.42435 75 PHE C N 1
ATOM 1565 C CA . PHE C 1 75 ? 14.36407 64.29795 -54.78545 1.000 120.96641 75 PHE C CA 1
ATOM 1566 C C . PHE C 1 75 ? 15.70380 63.58476 -54.94321 1.000 123.13536 75 PHE C C 1
ATOM 1567 O O . PHE C 1 75 ? 16.47122 63.45892 -53.97711 1.000 120.49826 75 PHE C O 1
ATOM 1569 N N . ALA C 1 76 ? 16.00495 63.11640 -56.15787 1.000 122.34665 76 ALA C N 1
ATOM 1570 C CA . ALA C 1 76 ? 17.29604 62.47723 -56.39559 1.000 119.41660 76 ALA C CA 1
ATOM 1571 C C . ALA C 1 76 ? 18.43240 63.47563 -56.22617 1.000 113.15393 76 ALA C C 1
ATOM 1572 O O . ALA C 1 76 ? 19.47450 63.15623 -55.63611 1.000 113.12997 76 ALA C O 1
ATOM 1574 N N . LEU C 1 77 ? 18.24000 64.69813 -56.72750 1.000 102.07092 77 LEU C N 1
ATOM 1575 C CA . LEU C 1 77 ? 19.23048 65.74867 -56.53892 1.000 101.07141 77 LEU C CA 1
ATOM 1576 C C . LEU C 1 77 ? 19.41746 66.07063 -55.06478 1.000 109.49711 77 LEU C C 1
ATOM 1577 O O . LEU C 1 77 ? 20.52810 66.39121 -54.64296 1.000 113.25035 77 LEU C O 1
ATOM 1579 N N . LEU C 1 78 ? 18.34890 65.97616 -54.26817 1.000 115.92521 78 LEU C N 1
ATOM 1580 C CA . LEU C 1 78 ? 18.44568 66.25045 -52.83772 1.000 112.87956 78 LEU C CA 1
ATOM 1581 C C . LEU C 1 78 ? 19.22012 65.15952 -52.11121 1.000 111.60148 78 LEU C C 1
ATOM 1582 O O . LEU C 1 78 ? 20.04552 65.45428 -51.24007 1.000 115.90957 78 LEU C O 1
ATOM 1584 N N . LEU C 1 79 ? 18.96444 63.89435 -52.44439 1.000 106.85794 79 LEU C N 1
ATOM 1585 C CA . LEU C 1 79 ? 19.77069 62.82708 -51.85511 1.000 105.88361 79 LEU C CA 1
ATOM 1586 C C . LEU C 1 79 ? 21.23850 63.00139 -52.22664 1.000 97.80754 79 LEU C C 1
ATOM 1587 O O . LEU C 1 79 ? 22.13714 62.88096 -51.37382 1.000 90.10439 79 LEU C O 1
ATOM 1589 N N . GLU C 1 80 ? 21.49928 63.33102 -53.49279 1.000 111.12024 80 GLU C N 1
ATOM 1590 C CA . GLU C 1 80 ? 22.87214 63.55354 -53.92072 1.000 120.47983 80 GLU C CA 1
ATOM 1591 C C . GLU C 1 80 ? 23.49374 64.73277 -53.18514 1.000 123.31986 80 GLU C C 1
ATOM 1592 O O . GLU C 1 80 ? 24.63941 64.65322 -52.73971 1.000 133.67562 80 GLU C O 1
ATOM 1594 N N . PHE C 1 81 ? 22.74485 65.82556 -53.02655 1.000 117.45789 81 PHE C N 1
ATOM 1595 C CA . PHE C 1 81 ? 23.25800 66.98591 -52.30845 1.000 122.95430 81 PHE C CA 1
ATOM 1596 C C . PHE C 1 81 ? 23.50515 66.66742 -50.84197 1.000 131.72066 81 PHE C C 1
ATOM 1597 O O . PHE C 1 81 ? 24.35545 67.30092 -50.20565 1.000 129.04533 81 PHE C O 1
ATOM 1599 N N . MET C 1 82 ? 22.75100 65.72057 -50.27743 1.000 120.08879 82 MET C N 1
ATOM 1600 C CA . MET C 1 82 ? 23.10586 65.21331 -48.95789 1.000 122.08607 82 MET C CA 1
ATOM 1601 C C . MET C 1 82 ? 24.45043 64.50629 -49.00643 1.000 128.14785 82 MET C C 1
ATOM 1602 O O . MET C 1 82 ? 25.22688 64.57411 -48.04437 1.000 120.76869 82 MET C O 1
ATOM 1604 N N . TYR C 1 83 ? 24.75301 63.85219 -50.13276 1.000 130.89402 83 TYR C N 1
ATOM 1605 C CA . TYR C 1 83 ? 26.03966 63.19253 -50.33583 1.000 136.28417 83 TYR C CA 1
ATOM 1606 C C . TYR C 1 83 ? 26.97061 63.95293 -51.29201 1.000 138.68495 83 TYR C C 1
ATOM 1607 O O . TYR C 1 83 ? 27.81511 63.33538 -51.94627 1.000 143.52629 83 TYR C O 1
ATOM 1609 N N . GLU C 1 84 ? 26.83258 65.27867 -51.40855 1.000 134.71332 84 GLU C N 1
ATOM 1610 C CA . GLU C 1 84 ? 27.65104 66.03073 -52.36173 1.000 136.64404 84 GLU C CA 1
ATOM 1611 C C . GLU C 1 84 ? 27.59894 67.52199 -52.04971 1.000 138.43654 84 GLU C C 1
ATOM 1612 O O . GLU C 1 84 ? 26.93756 67.96308 -51.10752 1.000 134.55123 84 GLU C O 1
ATOM 1614 N N . GLY C 1 85 ? 28.29995 68.30160 -52.89065 1.000 149.34358 85 GLY C N 1
ATOM 1615 C CA . GLY C 1 85 ? 28.64076 69.66869 -52.55642 1.000 156.77421 85 GLY C CA 1
ATOM 1616 C C . GLY C 1 85 ? 27.55789 70.69122 -52.85340 1.000 165.16095 85 GLY C C 1
ATOM 1617 O O . GLY C 1 85 ? 26.56907 70.43160 -53.53829 1.000 160.97880 85 GLY C O 1
ATOM 1618 N N . LYS C 1 86 ? 27.78719 71.89214 -52.32944 1.000 165.23631 86 LYS C N 1
ATOM 1619 C CA . LYS C 1 86 ? 26.83613 72.98334 -52.44955 1.000 167.47052 86 LYS C CA 1
ATOM 1620 C C . LYS C 1 86 ? 26.83525 73.55440 -53.86354 1.000 171.45316 86 LYS C C 1
ATOM 1621 O O . LYS C 1 86 ? 27.79423 73.39634 -54.62525 1.000 165.44464 86 LYS C O 1
ATOM 1623 N N . LEU C 1 87 ? 25.72601 74.21337 -54.20815 1.000 178.15611 87 LEU C N 1
ATOM 1624 C CA . LEU C 1 87 ? 25.51476 74.92743 -55.46703 1.000 182.05444 87 LEU C CA 1
ATOM 1625 C C . LEU C 1 87 ? 25.38851 73.99997 -56.66930 1.000 183.06150 87 LEU C C 1
ATOM 1626 O O . LEU C 1 87 ? 25.62832 74.42485 -57.80665 1.000 176.97174 87 LEU C O 1
ATOM 1628 N N . GLN C 1 88 ? 24.99805 72.74367 -56.45377 1.000 182.58220 88 GLN C N 1
ATOM 1629 C CA . GLN C 1 88 ? 24.73220 71.82446 -57.55300 1.000 180.49714 88 GLN C CA 1
ATOM 1630 C C . GLN C 1 88 ? 23.30552 72.01195 -58.05923 1.000 178.94922 88 GLN C C 1
ATOM 1631 O O . GLN C 1 88 ? 22.56626 71.03635 -58.22819 1.000 173.44977 88 GLN C O 1
ATOM 1633 N N . PHE C 1 89 ? 22.91263 73.26632 -58.30531 1.000 182.63203 89 PHE C N 1
ATOM 1634 C CA . PHE C 1 89 ? 21.54712 73.55286 -58.73899 1.000 180.65343 89 PHE C CA 1
ATOM 1635 C C . PHE C 1 89 ? 21.25504 72.90500 -60.08542 1.000 182.19804 89 PHE C C 1
ATOM 1636 O O . PHE C 1 89 ? 20.20194 72.28355 -60.27323 1.000 182.15265 89 PHE C O 1
ATOM 1638 N N . LYS C 1 90 ? 22.17776 73.05710 -61.03930 1.000 185.55143 90 LYS C N 1
ATOM 1639 C CA . LYS C 1 90 ? 22.11837 72.36104 -62.32572 1.000 186.32057 90 LYS C CA 1
ATOM 1640 C C . LYS C 1 90 ? 20.87524 72.74913 -63.13008 1.000 182.39841 90 LYS C C 1
ATOM 1641 O O . LYS C 1 90 ? 20.11699 71.88841 -63.58220 1.000 176.30535 90 LYS C O 1
ATOM 1643 N N . ASP C 1 91 ? 20.65523 74.05690 -63.29959 1.000 181.93268 91 ASP C N 1
ATOM 1644 C CA . ASP C 1 91 ? 19.66192 74.63208 -64.21045 1.000 181.72364 91 ASP C CA 1
ATOM 1645 C C . ASP C 1 91 ? 18.22073 74.25358 -63.88018 1.000 177.28833 91 ASP C C 1
ATOM 1646 O O . ASP C 1 91 ? 17.31468 74.57265 -64.65999 1.000 170.96640 91 ASP C O 1
ATOM 1648 N N . LEU C 1 92 ? 17.96639 73.61271 -62.75069 1.000 179.12723 92 LEU C N 1
ATOM 1649 C CA . LEU C 1 92 ? 16.58794 73.24344 -62.45730 1.000 181.06238 92 LEU C CA 1
ATOM 1650 C C . LEU C 1 92 ? 15.82246 74.40753 -61.82193 1.000 180.77810 92 LEU C C 1
ATOM 1651 O O . LEU C 1 92 ? 16.42612 75.29164 -61.20812 1.000 184.43374 92 LEU C O 1
ATOM 1653 N N . PRO C 1 93 ? 14.49872 74.45059 -61.99520 1.000 178.70590 93 PRO C N 1
ATOM 1654 C CA . PRO C 1 93 ? 13.71288 75.54944 -61.41192 1.000 176.70233 93 PRO C CA 1
ATOM 1655 C C . PRO C 1 93 ? 13.79694 75.54912 -59.89374 1.000 154.33922 93 PRO C C 1
ATOM 1656 O O . PRO C 1 93 ? 13.49067 74.55080 -59.24055 1.000 145.11862 93 PRO C O 1
ATOM 1660 N N . ILE C 1 94 ? 14.18479 76.69775 -59.33221 1.000 148.22977 94 ILE C N 1
ATOM 1661 C CA . ILE C 1 94 ? 14.29907 76.81937 -57.88041 1.000 136.88316 94 ILE C CA 1
ATOM 1662 C C . ILE C 1 94 ? 12.96636 76.52120 -57.21142 1.000 136.99875 94 ILE C C 1
ATOM 1663 O O . ILE C 1 94 ? 12.91979 76.14351 -56.03678 1.000 134.25910 94 ILE C O 1
ATOM 1665 N N . GLU C 1 95 ? 11.86939 76.69410 -57.94504 1.000 140.29563 95 GLU C N 1
ATOM 1666 C CA . GLU C 1 95 ? 10.53778 76.47256 -57.39247 1.000 140.88148 95 GLU C CA 1
ATOM 1667 C C . GLU C 1 95 ? 10.33274 75.02436 -56.96537 1.000 134.47362 95 GLU C C 1
ATOM 1668 O O . GLU C 1 95 ? 10.10155 74.74430 -55.78234 1.000 131.49611 95 GLU C O 1
ATOM 1670 N N . ASP C 1 96 ? 10.37748 74.08673 -57.91747 1.000 128.70168 96 ASP C N 1
ATOM 1671 C CA . ASP C 1 96 ? 10.14296 72.68443 -57.57815 1.000 123.46090 96 ASP C CA 1
ATOM 1672 C C . ASP C 1 96 ? 11.18723 72.16464 -56.59689 1.000 123.33385 96 ASP C C 1
ATOM 1673 O O . ASP C 1 96 ? 10.88079 71.33725 -55.72623 1.000 122.35661 96 ASP C O 1
ATOM 1675 N N . VAL C 1 97 ? 12.42061 72.65757 -56.70987 1.000 129.98077 97 VAL C N 1
ATOM 1676 C CA . VAL C 1 97 ? 13.49342 72.23232 -55.81524 1.000 129.47587 97 VAL C CA 1
ATOM 1677 C C . VAL C 1 97 ? 13.18817 72.65681 -54.38584 1.000 129.78030 97 VAL C C 1
ATOM 1678 O O . VAL C 1 97 ? 13.25655 71.85185 -53.45006 1.000 133.14522 97 VAL C O 1
ATOM 1680 N N . LEU C 1 98 ? 12.88645 73.94256 -54.19527 1.000 127.22017 98 LEU C N 1
ATOM 1681 C CA . LEU C 1 98 ? 12.53162 74.43762 -52.87197 1.000 133.32867 98 LEU C CA 1
ATOM 1682 C C . LEU C 1 98 ? 11.27368 73.75294 -52.34942 1.000 129.90398 98 LEU C C 1
ATOM 1683 O O . LEU C 1 98 ? 11.14542 73.51486 -51.14585 1.000 129.53723 98 LEU C O 1
ATOM 1685 N N . ALA C 1 99 ? 10.32295 73.45004 -53.23657 1.000 123.13901 99 ALA C N 1
ATOM 1686 C CA . ALA C 1 99 ? 9.10468 72.76284 -52.81619 1.000 122.02955 99 ALA C CA 1
ATOM 1687 C C . ALA C 1 99 ? 9.42848 71.39543 -52.23307 1.000 122.61050 99 ALA C C 1
ATOM 1688 O O . ALA C 1 99 ? 8.92138 71.02208 -51.16708 1.000 125.04453 99 ALA C O 1
ATOM 1690 N N . ALA C 1 100 ? 10.27653 70.63338 -52.92723 1.000 122.14260 100 ALA C N 1
ATOM 1691 C CA . ALA C 1 100 ? 10.70230 69.34075 -52.40545 1.000 125.28426 100 ALA C CA 1
ATOM 1692 C C . ALA C 1 100 ? 11.48360 69.51128 -51.10914 1.000 113.68220 100 ALA C C 1
ATOM 1693 O O . ALA C 1 100 ? 11.31798 68.72793 -50.16881 1.000 117.91943 100 ALA C O 1
ATOM 1695 N N . ALA C 1 101 ? 12.35829 70.51751 -51.04888 1.000 110.08188 101 ALA C N 1
ATOM 1696 C CA . ALA C 1 101 ? 13.13512 70.75260 -49.83637 1.000 102.43078 101 ALA C CA 1
ATOM 1697 C C . ALA C 1 101 ? 12.23153 71.03987 -48.64512 1.000 114.72416 101 ALA C C 1
ATOM 1698 O O . ALA C 1 101 ? 12.50794 70.59778 -47.52463 1.000 121.83754 101 ALA C O 1
ATOM 1700 N N . SER C 1 102 ? 11.14796 71.78335 -48.86776 1.000 116.45803 102 SER C N 1
ATOM 1701 C CA . SER C 1 102 ? 10.22351 72.08280 -47.78133 1.000 109.15433 102 SER C CA 1
ATOM 1702 C C . SER C 1 102 ? 9.40656 70.85816 -47.39899 1.000 129.99156 102 SER C C 1
ATOM 1703 O O . SER C 1 102 ? 9.18026 70.60453 -46.20999 1.000 108.68772 102 SER C O 1
ATOM 1705 N N . TYR C 1 103 ? 8.93834 70.09820 -48.39197 1.000 107.86252 103 TYR C N 1
ATOM 1706 C CA . TYR C 1 103 ? 8.16022 68.90157 -48.09219 1.000 109.06489 103 TYR C CA 1
ATOM 1707 C C . TYR C 1 103 ? 8.99626 67.88621 -47.32539 1.000 113.93986 103 TYR C C 1
ATOM 1708 O O . TYR C 1 103 ? 8.49063 67.20415 -46.42631 1.000 130.01509 103 TYR C O 1
ATOM 1710 N N . LEU C 1 104 ? 10.28152 67.77960 -47.66415 1.000 110.97827 104 LEU C N 1
ATOM 1711 C CA . LEU C 1 104 ? 11.21159 66.89754 -46.97303 1.000 117.02406 104 LEU C CA 1
ATOM 1712 C C . LEU C 1 104 ? 11.76993 67.49831 -45.68965 1.000 117.82945 104 LEU C C 1
ATOM 1713 O O . LEU C 1 104 ? 12.51127 66.80682 -44.98184 1.000 125.17654 104 LEU C O 1
ATOM 1715 N N . HIS C 1 105 ? 11.46117 68.76426 -45.39004 1.000 112.43046 105 HIS C N 1
ATOM 1716 C CA . HIS C 1 105 ? 12.03515 69.46539 -44.23763 1.000 110.26152 105 HIS C CA 1
ATOM 1717 C C . HIS C 1 105 ? 13.56207 69.45816 -44.30014 1.000 123.58120 105 HIS C C 1
ATOM 1718 O O . HIS C 1 105 ? 14.24598 69.29908 -43.28626 1.000 126.18973 105 HIS C O 1
ATOM 1720 N N . MET C 1 106 ? 14.09619 69.61766 -45.50953 1.000 126.30956 106 MET C N 1
ATOM 1721 C CA . MET C 1 106 ? 15.53185 69.58603 -45.74504 1.000 130.86675 106 MET C CA 1
ATOM 1722 C C . MET C 1 106 ? 16.22946 70.78400 -45.09777 1.000 145.94241 106 MET C C 1
ATOM 1723 O O . MET C 1 106 ? 15.59919 71.68774 -44.54025 1.000 145.57644 106 MET C O 1
ATOM 1725 N N . TYR C 1 107 ? 17.56189 70.76953 -45.18078 1.000 156.66774 107 TYR C N 1
ATOM 1726 C CA . TYR C 1 107 ? 18.38286 71.86985 -44.68844 1.000 153.55005 107 TYR C CA 1
ATOM 1727 C C . TYR C 1 107 ? 17.93741 73.19416 -45.29553 1.000 155.26491 107 TYR C C 1
ATOM 1728 O O . TYR C 1 107 ? 17.78156 73.31541 -46.51495 1.000 152.63342 107 TYR C O 1
ATOM 1730 N N . ASP C 1 108 ? 17.73053 74.18737 -44.42600 1.000 157.32469 108 ASP C N 1
ATOM 1731 C CA . ASP C 1 108 ? 17.17890 75.46707 -44.86022 1.000 166.54109 108 ASP C CA 1
ATOM 1732 C C . ASP C 1 108 ? 18.08765 76.18282 -45.85327 1.000 169.11806 108 ASP C C 1
ATOM 1733 O O . ASP C 1 108 ? 17.60269 76.98249 -46.66227 1.000 160.04150 108 ASP C O 1
ATOM 1735 N N . ILE C 1 109 ? 19.40323 75.94822 -45.77996 1.000 170.70990 109 ILE C N 1
ATOM 1736 C CA . ILE C 1 109 ? 20.33866 76.61932 -46.68293 1.000 159.39274 109 ILE C CA 1
ATOM 1737 C C . ILE C 1 109 ? 20.01603 76.31546 -48.13965 1.000 157.39346 109 ILE C C 1
ATOM 1738 O O . ILE C 1 109 ? 20.23722 77.15650 -49.02179 1.000 152.17657 109 ILE C O 1
ATOM 1740 N N . VAL C 1 110 ? 19.47873 75.12394 -48.41520 1.000 156.49844 110 VAL C N 1
ATOM 1741 C CA . VAL C 1 110 ? 19.08579 74.77190 -49.77728 1.000 152.93824 110 VAL C CA 1
ATOM 1742 C C . VAL C 1 110 ? 18.01659 75.73238 -50.28208 1.000 161.40140 110 VAL C C 1
ATOM 1743 O O . VAL C 1 110 ? 18.16004 76.35190 -51.34326 1.000 157.00258 110 VAL C O 1
ATOM 1745 N N . LYS C 1 111 ? 16.92325 75.86243 -49.52640 1.000 162.01750 111 LYS C N 1
ATOM 1746 C CA . LYS C 1 111 ? 15.85159 76.77437 -49.90993 1.000 163.35598 111 LYS C CA 1
ATOM 1747 C C . LYS C 1 111 ? 16.31403 78.22682 -49.90913 1.000 161.04650 111 LYS C C 1
ATOM 1748 O O . LYS C 1 111 ? 15.80966 79.03538 -50.69402 1.000 158.82636 111 LYS C O 1
ATOM 1750 N N . VAL C 1 112 ? 17.26180 78.58168 -49.04001 1.000 156.60461 112 VAL C N 1
ATOM 1751 C CA . VAL C 1 112 ? 17.77396 79.94982 -49.02299 1.000 156.31501 112 VAL C CA 1
ATOM 1752 C C . VAL C 1 112 ? 18.51942 80.25348 -50.31703 1.000 161.33809 112 VAL C C 1
ATOM 1753 O O . VAL C 1 112 ? 18.32740 81.30926 -50.93478 1.000 163.88660 112 VAL C O 1
ATOM 1755 N N . CYS C 1 113 ? 19.37617 79.32571 -50.75044 1.000 159.52753 113 CYS C N 1
ATOM 1756 C CA . CYS C 1 113 ? 20.06299 79.49611 -52.02391 1.000 157.21169 113 CYS C CA 1
ATOM 1757 C C . CYS C 1 113 ? 19.08104 79.47042 -53.18567 1.000 161.00454 113 CYS C C 1
ATOM 1758 O O . CYS C 1 113 ? 19.27291 80.18714 -54.17380 1.000 170.86149 113 CYS C O 1
ATOM 1760 N N . LYS C 1 114 ? 18.02763 78.65634 -53.08241 1.000 150.90691 114 LYS C N 1
ATOM 1761 C CA . LYS C 1 114 ? 16.98042 78.65598 -54.09917 1.000 156.46239 114 LYS C CA 1
ATOM 1762 C C . LYS C 1 114 ? 16.30204 80.01819 -54.20126 1.000 163.24363 114 LYS C C 1
ATOM 1763 O O . LYS C 1 114 ? 16.05555 80.51579 -55.30551 1.000 161.76254 114 LYS C O 1
ATOM 1765 N N . LYS C 1 115 ? 15.99610 80.63777 -53.05847 1.000 161.37242 115 LYS C N 1
ATOM 1766 C CA . LYS C 1 115 ? 15.36835 81.95600 -53.07130 1.000 159.94551 115 LYS C CA 1
ATOM 1767 C C . LYS C 1 115 ? 16.31813 83.01052 -53.62496 1.000 165.47873 115 LYS C C 1
ATOM 1768 O O . LYS C 1 115 ? 15.90103 83.89860 -54.37906 1.000 168.97140 115 LYS C O 1
ATOM 1770 N N . LYS C 1 116 ? 17.60265 82.91876 -53.27333 1.000 162.70980 116 LYS C N 1
ATOM 1771 C CA . LYS C 1 116 ? 18.58044 83.87126 -53.79122 1.000 163.77237 116 LYS C CA 1
ATOM 1772 C C . LYS C 1 116 ? 18.73483 83.74214 -55.30480 1.000 179.13303 116 LYS C C 1
ATOM 1773 O O . LYS C 1 116 ? 18.84342 84.75128 -56.01380 1.000 183.74567 116 LYS C O 1
ATOM 1775 N N . LEU C 1 117 ? 18.73509 82.50837 -55.81913 1.000 182.18972 117 LEU C N 1
ATOM 1776 C CA . LEU C 1 117 ? 18.81959 82.29649 -57.26238 1.000 184.77219 117 LEU C CA 1
ATOM 1777 C C . LEU C 1 117 ? 17.54045 82.73784 -57.97138 1.000 192.19748 117 LEU C C 1
ATOM 1778 O O . LEU C 1 117 ? 17.59221 83.24620 -59.09799 1.000 197.41935 117 LEU C O 1
ATOM 1780 N N . LYS C 1 118 ? 16.37930 82.53814 -57.33722 1.000 186.94421 118 LYS C N 1
ATOM 1781 C CA . LYS C 1 118 ? 15.12214 82.98625 -57.93204 1.000 188.80646 118 LYS C CA 1
ATOM 1782 C C . LYS C 1 118 ? 15.01176 84.50791 -57.92996 1.000 194.00425 118 LYS C C 1
ATOM 1783 O O . LYS C 1 118 ? 14.30448 85.08242 -58.76743 1.000 194.59233 118 LYS C O 1
ATOM 1785 N N . GLU C 1 119 ? 15.68442 85.17531 -56.99038 1.000 194.17401 119 GLU C N 1
ATOM 1786 C CA . GLU C 1 119 ? 15.70796 86.63265 -56.97041 1.000 196.25878 119 GLU C CA 1
ATOM 1787 C C . GLU C 1 119 ? 16.82182 87.21435 -57.83417 1.000 199.85007 119 GLU C C 1
ATOM 1788 O O . GLU C 1 119 ? 16.76955 88.40326 -58.17349 1.000 197.69599 119 GLU C O 1
ATOM 1790 N N . LYS C 1 120 ? 17.82301 86.40680 -58.19907 1.000 200.06798 120 LYS C N 1
ATOM 1791 C CA . LYS C 1 120 ? 18.90832 86.86326 -59.06158 1.000 202.31544 120 LYS C CA 1
ATOM 1792 C C . LYS C 1 120 ? 18.55209 86.84078 -60.54482 1.000 208.74329 120 LYS C C 1
ATOM 1793 O O . LYS C 1 120 ? 19.33284 87.34870 -61.35853 1.000 213.70433 120 LYS C O 1
ATOM 1795 N N . ALA C 1 121 ? 17.40873 86.27117 -60.91589 1.000 203.30319 121 ALA C N 1
ATOM 1796 C CA . ALA C 1 121 ? 16.99335 86.21941 -62.31484 1.000 196.88350 121 ALA C CA 1
ATOM 1797 C C . ALA C 1 121 ? 16.47199 87.57609 -62.78503 1.000 196.18640 121 ALA C C 1
ATOM 1798 O O . ALA C 1 121 ? 16.65085 87.95671 -63.94326 1.000 186.66445 121 ALA C O 1
ATOM 1800 N N . PHE D 1 3 ? 29.52172 73.17718 -48.16801 1.000 160.07489 3 PHE D N 1
ATOM 1801 C CA . PHE D 1 3 ? 29.53975 71.92733 -48.92675 1.000 157.04790 3 PHE D CA 1
ATOM 1802 C C . PHE D 1 3 ? 30.19073 70.74744 -48.16601 1.000 161.48249 3 PHE D C 1
ATOM 1803 O O . PHE D 1 3 ? 29.60196 69.66673 -48.11102 1.000 156.46670 3 PHE D O 1
ATOM 1805 N N . PRO D 1 4 ? 31.41007 70.93680 -47.58849 1.000 171.41228 4 PRO D N 1
ATOM 1806 C CA . PRO D 1 4 ? 32.04469 69.83590 -46.84246 1.000 163.03446 4 PRO D CA 1
ATOM 1807 C C . PRO D 1 4 ? 31.46396 69.67600 -45.44602 1.000 153.34387 4 PRO D C 1
ATOM 1808 O O . PRO D 1 4 ? 31.41645 68.57473 -44.87774 1.000 151.20340 4 PRO D O 1
ATOM 1812 N N . ASP D 1 5 ? 31.06502 70.81259 -44.87199 1.000 152.21799 5 ASP D N 1
ATOM 1813 C CA . ASP D 1 5 ? 30.38654 70.80467 -43.58466 1.000 150.55904 5 ASP D CA 1
ATOM 1814 C C . ASP D 1 5 ? 29.12562 69.95252 -43.61854 1.000 151.64331 5 ASP D C 1
ATOM 1815 O O . ASP D 1 5 ? 28.75015 69.37813 -42.59550 1.000 147.44367 5 ASP D O 1
ATOM 1817 N N . HIS D 1 6 ? 28.46580 69.84331 -44.77790 1.000 155.47974 6 HIS D N 1
ATOM 1818 C CA . HIS D 1 6 ? 27.31034 68.95259 -44.88283 1.000 149.61862 6 HIS D CA 1
ATOM 1819 C C . HIS D 1 6 ? 27.71243 67.49297 -44.70379 1.000 133.00359 6 HIS D C 1
ATOM 1820 O O . HIS D 1 6 ? 27.01903 66.73000 -44.02119 1.000 126.69078 6 HIS D O 1
ATOM 1822 N N . SER D 1 7 ? 28.84773 67.09121 -45.27797 1.000 135.71145 7 SER D N 1
ATOM 1823 C CA . SER D 1 7 ? 29.31587 65.72370 -45.08127 1.000 131.89634 7 SER D CA 1
ATOM 1824 C C . SER D 1 7 ? 29.73320 65.48691 -43.63411 1.000 130.47567 7 SER D C 1
ATOM 1825 O O . SER D 1 7 ? 29.37187 64.46470 -43.03615 1.000 128.38133 7 SER D O 1
ATOM 1827 N N . ARG D 1 8 ? 30.47665 66.43212 -43.04960 1.000 132.64815 8 ARG D N 1
ATOM 1828 C CA . ARG D 1 8 ? 30.90248 66.27989 -41.65870 1.000 124.35444 8 ARG D CA 1
ATOM 1829 C C . ARG D 1 8 ? 29.70975 66.25522 -40.70709 1.000 118.16393 8 ARG D C 1
ATOM 1830 O O . ARG D 1 8 ? 29.69831 65.49517 -39.72972 1.000 108.05259 8 ARG D O 1
ATOM 1832 N N . HIS D 1 9 ? 28.68790 67.06815 -40.98220 1.000 125.18210 9 HIS D N 1
ATOM 1833 C CA . HIS D 1 9 ? 27.50129 67.09217 -40.13864 1.000 120.72127 9 HIS D CA 1
ATOM 1834 C C . HIS D 1 9 ? 26.66647 65.83195 -40.32164 1.000 123.10964 9 HIS D C 1
ATOM 1835 O O . HIS D 1 9 ? 26.06729 65.34195 -39.36266 1.000 124.77136 9 HIS D O 1
ATOM 1837 N N . LEU D 1 10 ? 26.60411 65.29253 -41.54266 1.000 123.28977 10 LEU D N 1
ATOM 1838 C CA . LEU D 1 10 ? 25.92600 64.01417 -41.72821 1.000 112.90962 10 LEU D CA 1
ATOM 1839 C C . LEU D 1 10 ? 26.64956 62.90724 -40.97609 1.000 103.90329 10 LEU D C 1
ATOM 1840 O O . LEU D 1 10 ? 26.01281 62.02132 -40.39375 1.000 106.49207 10 LEU D O 1
ATOM 1842 N N . LEU D 1 11 ? 27.98339 62.95860 -40.94932 1.000 102.48400 11 LEU D N 1
ATOM 1843 C CA . LEU D 1 11 ? 28.74347 62.00495 -40.14758 1.000 113.68385 11 LEU D CA 1
ATOM 1844 C C . LEU D 1 11 ? 28.44691 62.16587 -38.66057 1.000 117.50370 11 LEU D C 1
ATOM 1845 O O . LEU D 1 11 ? 28.26196 61.17448 -37.94375 1.000 121.76897 11 LEU D O 1
ATOM 1847 N N . GLN D 1 12 ? 28.40007 63.41089 -38.18092 1.000 114.77268 12 GLN D N 1
ATOM 1848 C CA . GLN D 1 12 ? 28.09590 63.65427 -36.77341 1.000 109.43423 12 GLN D CA 1
ATOM 1849 C C . GLN D 1 12 ? 26.68714 63.18845 -36.42356 1.000 108.57655 12 GLN D C 1
ATOM 1850 O O . GLN D 1 12 ? 26.45849 62.61976 -35.34903 1.000 107.37322 12 GLN D O 1
ATOM 1852 N N . CYS D 1 13 ? 25.73233 63.40670 -37.32769 1.000 110.29259 13 CYS D N 1
ATOM 1853 C CA . CYS D 1 13 ? 24.36295 62.96960 -37.09023 1.000 105.26712 13 CYS D CA 1
ATOM 1854 C C . CYS D 1 13 ? 24.26990 61.45235 -37.09053 1.000 109.40477 13 CYS D C 1
ATOM 1855 O O . CYS D 1 13 ? 23.51659 60.87257 -36.30232 1.000 118.29296 13 CYS D O 1
ATOM 1857 N N . LEU D 1 14 ? 25.03469 60.79233 -37.96247 1.000 106.54767 14 LEU D N 1
ATOM 1858 C CA . LEU D 1 14 ? 25.07526 59.33582 -37.95034 1.000 101.21597 14 LEU D CA 1
ATOM 1859 C C . LEU D 1 14 ? 25.69902 58.81446 -36.66300 1.000 105.26401 14 LEU D C 1
ATOM 1860 O O . LEU D 1 14 ? 25.25774 57.79546 -36.12325 1.000 111.18018 14 LEU D O 1
ATOM 1862 N N . SER D 1 15 ? 26.71370 59.50863 -36.14534 1.000 96.79725 15 SER D N 1
ATOM 1863 C CA . SER D 1 15 ? 27.30364 59.10388 -34.87257 1.000 103.07050 15 SER D CA 1
ATOM 1864 C C . SER D 1 15 ? 26.32037 59.28503 -33.72092 1.000 96.79108 15 SER D C 1
ATOM 1865 O O . SER D 1 15 ? 26.23683 58.43414 -32.82675 1.000 102.58281 15 SER D O 1
ATOM 1867 N N . GLU D 1 16 ? 25.54677 60.37271 -33.74180 1.000 99.69902 16 GLU D N 1
ATOM 1868 C CA . GLU D 1 16 ? 24.53914 60.58456 -32.70579 1.000 98.24183 16 GLU D CA 1
ATOM 1869 C C . GLU D 1 16 ? 23.41836 59.55410 -32.79884 1.000 112.06553 16 GLU D C 1
ATOM 1870 O O . GLU D 1 16 ? 22.89558 59.10522 -31.77277 1.000 120.63671 16 GLU D O 1
ATOM 1872 N N . GLN D 1 17 ? 23.01451 59.19216 -34.02028 1.000 112.32828 17 GLN D N 1
ATOM 1873 C CA . GLN D 1 17 ? 22.00640 58.15173 -34.20770 1.000 109.62355 17 GLN D CA 1
ATOM 1874 C C . GLN D 1 17 ? 22.52442 56.77536 -33.80337 1.000 117.09664 17 GLN D C 1
ATOM 1875 O O . GLN D 1 17 ? 21.74806 55.93680 -33.33096 1.000 127.36414 17 GLN D O 1
ATOM 1877 N N . ARG D 1 18 ? 23.82218 56.51851 -33.99051 1.000 111.20804 18 ARG D N 1
ATOM 1878 C CA . ARG D 1 18 ? 24.39072 55.24715 -33.55811 1.000 113.37321 18 ARG D CA 1
ATOM 1879 C C . ARG D 1 18 ? 24.53288 55.19513 -32.04585 1.000 111.39507 18 ARG D C 1
ATOM 1880 O O . ARG D 1 18 ? 24.43049 54.11645 -31.45026 1.000 117.96447 18 ARG D O 1
ATOM 1882 N N . HIS D 1 19 ? 24.78092 56.34254 -31.41246 1.000 117.34478 19 HIS D N 1
ATOM 1883 C CA . HIS D 1 19 ? 24.79498 56.37888 -29.95589 1.000 122.90674 19 HIS D CA 1
ATOM 1884 C C . HIS D 1 19 ? 23.38421 56.27302 -29.39131 1.000 118.67421 19 HIS D C 1
ATOM 1885 O O . HIS D 1 19 ? 23.19276 55.72100 -28.30144 1.000 111.07538 19 HIS D O 1
ATOM 1887 N N . GLN D 1 20 ? 22.38786 56.79229 -30.11316 1.000 122.54193 20 GLN D N 1
ATOM 1888 C CA . GLN D 1 20 ? 21.00808 56.66961 -29.65739 1.000 126.46661 20 GLN D CA 1
ATOM 1889 C C . GLN D 1 20 ? 20.39529 55.33051 -30.05681 1.000 138.15671 20 GLN D C 1
ATOM 1890 O O . GLN D 1 20 ? 19.68298 54.71214 -29.25859 1.000 145.89429 20 GLN D O 1
ATOM 1892 N N . GLY D 1 21 ? 20.65346 54.86341 -31.27626 1.000 137.09091 21 GLY D N 1
ATOM 1893 C CA . GLY D 1 21 ? 20.17057 53.56839 -31.70811 1.000 136.95949 21 GLY D CA 1
ATOM 1894 C C . GLY D 1 21 ? 19.16072 53.55454 -32.84098 1.000 144.51074 21 GLY D C 1
ATOM 1895 O O . GLY D 1 21 ? 18.56770 52.49889 -33.09502 1.000 158.15624 21 GLY D O 1
ATOM 1896 N N . PHE D 1 22 ? 18.94139 54.67150 -33.53194 1.000 134.73008 22 PHE D N 1
ATOM 1897 C CA . PHE D 1 22 ? 17.93252 54.69775 -34.58536 1.000 133.74381 22 PHE D CA 1
ATOM 1898 C C . PHE D 1 22 ? 18.42975 53.94097 -35.80985 1.000 135.16410 22 PHE D C 1
ATOM 1899 O O . PHE D 1 22 ? 19.51191 54.22951 -36.33345 1.000 126.80394 22 PHE D O 1
ATOM 1901 N N . LEU D 1 23 ? 17.63825 52.96130 -36.25288 1.000 139.77119 23 LEU D N 1
ATOM 1902 C CA . LEU D 1 23 ? 17.93711 52.14623 -37.42894 1.000 136.83375 23 LEU D CA 1
ATOM 1903 C C . LEU D 1 23 ? 19.31263 51.48352 -37.28138 1.000 137.78326 23 LEU D C 1
ATOM 1904 O O . LEU D 1 23 ? 20.25606 51.75174 -38.02584 1.000 137.58804 23 LEU D O 1
ATOM 1906 N N . CYS D 1 24 ? 19.39071 50.59827 -36.28956 1.000 142.53739 24 CYS D N 1
ATOM 1907 C CA . CYS D 1 24 ? 20.60808 49.83898 -36.00150 1.000 141.32824 24 CYS D CA 1
ATOM 1908 C C . CYS D 1 24 ? 20.44799 48.46057 -36.63456 1.000 145.01990 24 CYS D C 1
ATOM 1909 O O . CYS D 1 24 ? 19.94404 47.52177 -36.01569 1.000 152.27248 24 CYS D O 1
ATOM 1911 N N . ASP D 1 25 ? 20.88081 48.35084 -37.89252 1.000 135.56530 25 ASP D N 1
ATOM 1912 C CA . ASP D 1 25 ? 20.77614 47.11751 -38.66344 1.000 145.35977 25 ASP D CA 1
ATOM 1913 C C . ASP D 1 25 ? 21.69079 46.00457 -38.16579 1.000 139.70049 25 ASP D C 1
ATOM 1914 O O . ASP D 1 25 ? 21.52618 44.85929 -38.60005 1.000 148.61836 25 ASP D O 1
ATOM 1916 N N . CYS D 1 26 ? 22.63379 46.29148 -37.27118 1.000 127.87513 26 CYS D N 1
ATOM 1917 C CA . CYS D 1 26 ? 23.57234 45.27251 -36.82803 1.000 122.82500 26 CYS D CA 1
ATOM 1918 C C . CYS D 1 26 ? 23.83198 45.38585 -35.33383 1.000 125.26385 26 CYS D C 1
ATOM 1919 O O . CYS D 1 26 ? 23.72332 46.46265 -34.74247 1.000 125.69303 26 CYS D O 1
ATOM 1921 N N . THR D 1 27 ? 24.18757 44.25002 -34.73364 1.000 115.17888 27 THR D N 1
ATOM 1922 C CA . THR D 1 27 ? 24.58999 44.18007 -33.32874 1.000 99.24514 27 THR D CA 1
ATOM 1923 C C . THR D 1 27 ? 25.78851 43.23820 -33.23838 1.000 102.99332 27 THR D C 1
ATOM 1924 O O . THR D 1 27 ? 25.62554 42.01379 -33.23375 1.000 114.69768 27 THR D O 1
ATOM 1926 N N . VAL D 1 28 ? 26.98551 43.81669 -33.18540 1.000 104.46710 28 VAL D N 1
ATOM 1927 C CA . VAL D 1 28 ? 28.24702 43.08570 -33.13762 1.000 98.40834 28 VAL D CA 1
ATOM 1928 C C . VAL D 1 28 ? 28.69412 43.00212 -31.68548 1.000 115.53193 28 VAL D C 1
ATOM 1929 O O . VAL D 1 28 ? 28.76262 44.02263 -30.99049 1.000 119.00681 28 VAL D O 1
ATOM 1931 N N . LEU D 1 29 ? 29.04691 41.80316 -31.23651 1.000 112.92777 29 LEU D N 1
ATOM 1932 C CA . LEU D 1 29 ? 29.39763 41.56443 -29.84018 1.000 113.40736 29 LEU D CA 1
ATOM 1933 C C . LEU D 1 29 ? 30.79279 40.96521 -29.80021 1.000 116.63430 29 LEU D C 1
ATOM 1934 O O . LEU D 1 29 ? 30.99133 39.81377 -30.19613 1.000 123.11288 29 LEU D O 1
ATOM 1936 N N . VAL D 1 30 ? 31.74796 41.73373 -29.28133 1.000 112.44929 30 VAL D N 1
ATOM 1937 C CA . VAL D 1 30 ? 33.13672 41.28737 -29.26631 1.000 126.26660 30 VAL D CA 1
ATOM 1938 C C . VAL D 1 30 ? 33.35835 40.27876 -28.14631 1.000 132.75242 30 VAL D C 1
ATOM 1939 O O . VAL D 1 30 ? 33.81870 39.15536 -28.38158 1.000 135.87902 30 VAL D O 1
ATOM 1941 N N . GLY D 1 31 ? 33.03377 40.66211 -26.91506 1.000 130.51966 31 GLY D N 1
ATOM 1942 C CA . GLY D 1 31 ? 33.15457 39.75855 -25.78756 1.000 126.64664 31 GLY D CA 1
ATOM 1943 C C . GLY D 1 31 ? 31.77865 39.30691 -25.34386 1.000 128.93154 31 GLY D C 1
ATOM 1944 O O . GLY D 1 31 ? 30.90600 39.03683 -26.17704 1.000 125.78810 31 GLY D O 1
ATOM 1945 N N . ASP D 1 32 ? 31.56937 39.21910 -24.02890 1.000 125.77171 32 ASP D N 1
ATOM 1946 C CA . ASP D 1 32 ? 30.22299 38.97026 -23.53183 1.000 113.75416 32 ASP D CA 1
ATOM 1947 C C . ASP D 1 32 ? 29.31604 40.14874 -23.85799 1.000 116.15485 32 ASP D C 1
ATOM 1948 O O . ASP D 1 32 ? 28.10644 39.97270 -24.03769 1.000 123.57991 32 ASP D O 1
ATOM 1950 N N . ALA D 1 33 ? 29.89093 41.34688 -23.96150 1.000 118.21751 33 ALA D N 1
ATOM 1951 C CA . ALA D 1 33 ? 29.16599 42.57410 -24.24890 1.000 117.56186 33 ALA D CA 1
ATOM 1952 C C . ALA D 1 33 ? 28.85710 42.69712 -25.73993 1.000 114.35959 33 ALA D C 1
ATOM 1953 O O . ALA D 1 33 ? 29.55187 42.14209 -26.59668 1.000 118.15921 33 ALA D O 1
ATOM 1955 N N . GLN D 1 34 ? 27.81501 43.47548 -26.03985 1.000 120.20228 34 GLN D N 1
ATOM 1956 C CA . GLN D 1 34 ? 27.28631 43.62442 -27.39305 1.000 113.98197 34 GLN D CA 1
ATOM 1957 C C . GLN D 1 34 ? 27.08707 45.09892 -27.72029 1.000 104.77042 34 GLN D C 1
ATOM 1958 O O . GLN D 1 34 ? 26.30471 45.78431 -27.05515 1.000 116.59799 34 GLN D O 1
ATOM 1960 N N . PHE D 1 35 ? 27.77999 45.58102 -28.74768 1.000 95.23684 35 PHE D N 1
ATOM 1961 C CA . PHE D 1 35 ? 27.59922 46.93235 -29.26418 1.000 96.33663 35 PHE D CA 1
ATOM 1962 C C . PHE D 1 35 ? 26.78756 46.85449 -30.54961 1.000 116.36595 35 PHE D C 1
ATOM 1963 O O . PHE D 1 35 ? 27.07649 46.02772 -31.41536 1.000 122.84121 35 PHE D O 1
ATOM 1965 N N . ARG D 1 36 ? 25.79792 47.72863 -30.69424 1.000 121.36695 36 ARG D N 1
ATOM 1966 C CA . ARG D 1 36 ? 24.90320 47.68906 -31.84331 1.000 119.32309 36 ARG D CA 1
ATOM 1967 C C . ARG D 1 36 ? 24.87976 49.03998 -32.54416 1.000 113.26915 36 ARG D C 1
ATOM 1968 O O . ARG D 1 36 ? 24.89955 50.08949 -31.89349 1.000 108.26703 36 ARG D O 1
ATOM 1970 N N . ALA D 1 37 ? 24.83852 49.00128 -33.87110 1.000 117.64996 37 ALA D N 1
ATOM 1971 C CA . ALA D 1 37 ? 24.83709 50.19873 -34.71019 1.000 121.24305 37 ALA D CA 1
ATOM 1972 C C . ALA D 1 37 ? 24.43482 49.78018 -36.12134 1.000 115.19246 37 ALA D C 1
ATOM 1973 O O . ALA D 1 37 ? 24.05350 48.62868 -36.35911 1.000 115.48581 37 ALA D O 1
ATOM 1975 N N . HIS D 1 38 ? 24.51727 50.71671 -37.06087 1.000 119.45488 38 HIS D N 1
ATOM 1976 C CA . HIS D 1 38 ? 24.11831 50.43657 -38.43277 1.000 121.98091 38 HIS D CA 1
ATOM 1977 C C . HIS D 1 38 ? 25.11872 49.51046 -39.11471 1.000 118.68115 38 HIS D C 1
ATOM 1978 O O . HIS D 1 38 ? 26.33435 49.65738 -38.95961 1.000 116.15854 38 HIS D O 1
ATOM 1980 N N . ARG D 1 39 ? 24.59189 48.53895 -39.86632 1.000 120.58236 39 ARG D N 1
ATOM 1981 C CA . ARG D 1 39 ? 25.44701 47.59005 -40.57522 1.000 119.03104 39 ARG D CA 1
ATOM 1982 C C . ARG D 1 39 ? 26.22199 48.27133 -41.69665 1.000 110.64303 39 ARG D C 1
ATOM 1983 O O . ARG D 1 39 ? 27.39829 47.96056 -41.92692 1.000 104.92450 39 ARG D O 1
ATOM 1985 N N . ALA D 1 40 ? 25.57113 49.19068 -42.41489 1.000 106.50997 40 ALA D N 1
ATOM 1986 C CA . ALA D 1 40 ? 26.22373 49.87282 -43.52689 1.000 109.47441 40 ALA D CA 1
ATOM 1987 C C . ALA D 1 40 ? 27.41947 50.69798 -43.06967 1.000 115.04758 40 ALA D C 1
ATOM 1988 O O . ALA D 1 40 ? 28.36366 50.89532 -43.84173 1.000 111.40772 40 ALA D O 1
ATOM 1990 N N . VAL D 1 41 ? 27.40343 51.18661 -41.82749 1.000 117.37840 41 VAL D N 1
ATOM 1991 C CA . VAL D 1 41 ? 28.55188 51.92804 -41.30932 1.000 108.03370 41 VAL D CA 1
ATOM 1992 C C . VAL D 1 41 ? 29.76730 51.01577 -41.21142 1.000 107.97164 41 VAL D C 1
ATOM 1993 O O . VAL D 1 41 ? 30.84785 51.32844 -41.72962 1.000 111.81353 41 VAL D O 1
ATOM 1995 N N . LEU D 1 42 ? 29.60568 49.86856 -40.54569 1.000 107.06002 42 LEU D N 1
ATOM 1996 C CA . LEU D 1 42 ? 30.69414 48.90173 -40.46372 1.000 114.82970 42 LEU D CA 1
ATOM 1997 C C . LEU D 1 42 ? 31.11965 48.42183 -41.84346 1.000 113.73841 42 LEU D C 1
ATOM 1998 O O . LEU D 1 42 ? 32.30757 48.16695 -42.07325 1.000 101.68994 42 LEU D O 1
ATOM 2000 N N . ALA D 1 43 ? 30.17373 48.31892 -42.77893 1.000 123.14649 43 ALA D N 1
ATOM 2001 C CA . ALA D 1 43 ? 30.51499 47.87999 -44.12813 1.000 126.20250 43 ALA D CA 1
ATOM 2002 C C . ALA D 1 43 ? 31.38789 48.91175 -44.83195 1.000 128.87075 43 ALA D C 1
ATOM 2003 O O . ALA D 1 43 ? 32.41983 48.57058 -45.42248 1.000 131.04130 43 ALA D O 1
ATOM 2005 N N . SER D 1 44 ? 30.98363 50.18239 -44.78448 1.000 124.51014 44 SER D N 1
ATOM 2006 C CA . SER D 1 44 ? 31.78328 51.23847 -45.39122 1.000 125.72594 44 SER D CA 1
ATOM 2007 C C . SER D 1 44 ? 33.13357 51.38347 -44.69998 1.000 138.00955 44 SER D C 1
ATOM 2008 O O . SER D 1 44 ? 34.10114 51.83867 -45.32101 1.000 140.14223 44 SER D O 1
ATOM 2010 N N . CYS D 1 45 ? 33.22039 51.00592 -43.41968 1.000 137.69973 45 CYS D N 1
ATOM 2011 C CA . CYS D 1 45 ? 34.46832 51.16040 -42.67469 1.000 135.15426 45 CYS D CA 1
ATOM 2012 C C . CYS D 1 45 ? 35.46474 50.03175 -42.94449 1.000 143.51850 45 CYS D C 1
ATOM 2013 O O . CYS D 1 45 ? 36.65019 50.29004 -43.17965 1.000 152.21079 45 CYS D O 1
ATOM 2015 N N . SER D 1 46 ? 35.01538 48.77651 -42.90594 1.000 135.13454 46 SER D N 1
ATOM 2016 C CA . SER D 1 46 ? 35.91794 47.62967 -42.93841 1.000 132.50323 46 SER D CA 1
ATOM 2017 C C . SER D 1 46 ? 35.55928 46.68532 -44.07688 1.000 134.19606 46 SER D C 1
ATOM 2018 O O . SER D 1 46 ? 34.38287 46.37863 -44.29145 1.000 141.79060 46 SER D O 1
ATOM 2020 N N . MET D 1 47 ? 36.58395 46.22508 -44.80582 1.000 135.46671 47 MET D N 1
ATOM 2021 C CA . MET D 1 47 ? 36.35376 45.27603 -45.89274 1.000 134.48522 47 MET D CA 1
ATOM 2022 C C . MET D 1 47 ? 35.99346 43.88598 -45.37691 1.000 136.88566 47 MET D C 1
ATOM 2023 O O . MET D 1 47 ? 35.21821 43.17060 -46.02504 1.000 140.02105 47 MET D O 1
ATOM 2025 N N . TYR D 1 48 ? 36.53918 43.47581 -44.22750 1.000 131.41525 48 TYR D N 1
ATOM 2026 C CA . TYR D 1 48 ? 36.09163 42.22027 -43.63239 1.000 138.45429 48 TYR D CA 1
ATOM 2027 C C . TYR D 1 48 ? 34.62961 42.32783 -43.22984 1.000 132.56133 48 TYR D C 1
ATOM 2028 O O . TYR D 1 48 ? 33.82686 41.40877 -43.46728 1.000 132.17968 48 TYR D O 1
ATOM 2030 N N . PHE D 1 49 ? 34.26385 43.47424 -42.65537 1.000 126.26346 49 PHE D N 1
ATOM 2031 C CA . PHE D 1 49 ? 32.86563 43.76537 -42.39601 1.000 127.18939 49 PHE D CA 1
ATOM 2032 C C . PHE D 1 49 ? 32.07512 43.82595 -43.69089 1.000 124.90841 49 PHE D C 1
ATOM 2033 O O . PHE D 1 49 ? 30.89718 43.47953 -43.70075 1.000 130.11828 49 PHE D O 1
ATOM 2035 N N . HIS D 1 50 ? 32.70329 44.24976 -44.79288 1.000 124.29076 50 HIS D N 1
ATOM 2036 C CA . HIS D 1 50 ? 32.00889 44.28101 -46.07962 1.000 122.35514 50 HIS D CA 1
ATOM 2037 C C . HIS D 1 50 ? 31.68015 42.87900 -46.58652 1.000 125.46371 50 HIS D C 1
ATOM 2038 O O . HIS D 1 50 ? 30.58962 42.64991 -47.12297 1.000 132.10918 50 HIS D O 1
ATOM 2040 N N . LEU D 1 51 ? 32.59951 41.92365 -46.42810 1.000 126.07001 51 LEU D N 1
ATOM 2041 C CA . LEU D 1 51 ? 32.29596 40.56554 -46.87626 1.000 133.30100 51 LEU D CA 1
ATOM 2042 C C . LEU D 1 51 ? 31.24576 39.91231 -45.98420 1.000 129.08116 51 LEU D C 1
ATOM 2043 O O . LEU D 1 51 ? 30.29193 39.28728 -46.48042 1.000 121.08732 51 LEU D O 1
ATOM 2045 N N . PHE D 1 52 ? 31.38261 40.07603 -44.66417 1.000 133.74161 52 PHE D N 1
ATOM 2046 C CA . PHE D 1 52 ? 30.34667 39.57565 -43.76686 1.000 133.35645 52 PHE D CA 1
ATOM 2047 C C . PHE D 1 52 ? 29.01344 40.26184 -44.03572 1.000 139.73151 52 PHE D C 1
ATOM 2048 O O . PHE D 1 52 ? 27.95158 39.63664 -43.92499 1.000 146.88786 52 PHE D O 1
ATOM 2050 N N . TYR D 1 53 ? 29.05670 41.53810 -44.42082 1.000 141.92480 53 TYR D N 1
ATOM 2051 C CA . TYR D 1 53 ? 27.84962 42.29303 -44.71332 1.000 138.40855 53 TYR D CA 1
ATOM 2052 C C . TYR D 1 53 ? 27.19699 41.81083 -45.99711 1.000 140.98819 53 TYR D C 1
ATOM 2053 O O . TYR D 1 53 ? 25.97611 41.82514 -46.10518 1.000 147.56981 53 TYR D O 1
ATOM 2055 N N . LYS D 1 54 ? 27.98224 41.40373 -46.99429 1.000 136.71850 54 LYS D N 1
ATOM 2056 C CA . LYS D 1 54 ? 27.36606 40.82765 -48.18836 1.000 145.52408 54 LYS D CA 1
ATOM 2057 C C . LYS D 1 54 ? 26.71289 39.48296 -47.87154 1.000 156.72751 54 LYS D C 1
ATOM 2058 O O . LYS D 1 54 ? 25.56365 39.21506 -48.28460 1.000 160.63789 54 LYS D O 1
ATOM 2060 N N . ASP D 1 55 ? 27.39245 38.67021 -47.04814 1.000 154.20310 55 ASP D N 1
ATOM 2061 C CA . ASP D 1 55 ? 26.85161 37.35773 -46.70281 1.000 151.83176 55 ASP D CA 1
ATOM 2062 C C . ASP D 1 55 ? 25.59344 37.46789 -45.85152 1.000 152.35067 55 ASP D C 1
ATOM 2063 O O . ASP D 1 55 ? 24.70089 36.61719 -45.95921 1.000 146.85696 55 ASP D O 1
ATOM 2065 N N . GLN D 1 56 ? 25.49802 38.49828 -45.01248 1.000 160.65604 56 GLN D N 1
ATOM 2066 C CA . GLN D 1 56 ? 24.27491 38.75306 -44.26387 1.000 166.97367 56 GLN D CA 1
ATOM 2067 C C . GLN D 1 56 ? 23.29805 39.63386 -45.03835 1.000 171.83139 56 GLN D C 1
ATOM 2068 O O . GLN D 1 56 ? 22.12992 39.73995 -44.64477 1.000 173.89213 56 GLN D O 1
ATOM 2070 N N . LEU D 1 57 ? 23.76334 40.27323 -46.11750 1.000 170.82019 57 LEU D N 1
ATOM 2071 C CA . LEU D 1 57 ? 22.91566 41.08261 -46.98050 1.000 164.35144 57 LEU D CA 1
ATOM 2072 C C . LEU D 1 57 ? 21.96874 40.21758 -47.78008 1.000 173.94501 57 LEU D C 1
ATOM 2073 O O . LEU D 1 57 ? 20.82627 40.61774 -48.03486 1.000 178.44102 57 LEU D O 1
ATOM 2075 N N . ASP D 1 58 ? 22.42039 39.03501 -48.19439 1.000 178.46698 58 ASP D N 1
ATOM 2076 C CA . ASP D 1 58 ? 21.46486 38.17946 -48.88642 1.000 181.65535 58 ASP D CA 1
ATOM 2077 C C . ASP D 1 58 ? 20.41686 37.57773 -47.95013 1.000 174.95409 58 ASP D C 1
ATOM 2078 O O . ASP D 1 58 ? 19.45466 36.97700 -48.44202 1.000 179.12280 58 ASP D O 1
ATOM 2080 N N . LYS D 1 59 ? 20.57193 37.70259 -46.62289 1.000 173.03541 59 LYS D N 1
ATOM 2081 C CA . LYS D 1 59 ? 19.56436 37.12223 -45.72081 1.000 177.86334 59 LYS D CA 1
ATOM 2082 C C . LYS D 1 59 ? 19.49296 37.89887 -44.40061 1.000 176.27970 59 LYS D C 1
ATOM 2083 O O . LYS D 1 59 ? 20.13592 37.51169 -43.41683 1.000 169.92115 59 LYS D O 1
ATOM 2085 N N . ARG D 1 60 ? 18.72538 39.00187 -44.40137 1.000 177.38668 60 ARG D N 1
ATOM 2086 C CA . ARG D 1 60 ? 18.41599 39.82083 -43.22435 1.000 175.61485 60 ARG D CA 1
ATOM 2087 C C . ARG D 1 60 ? 18.56625 39.11780 -41.87315 1.000 181.52960 60 ARG D C 1
ATOM 2088 O O . ARG D 1 60 ? 17.68386 38.36875 -41.45037 1.000 189.15105 60 ARG D O 1
ATOM 2090 N N . ASP D 1 61 ? 19.68740 39.33172 -41.19273 1.000 175.32651 61 ASP D N 1
ATOM 2091 C CA . ASP D 1 61 ? 19.93035 38.66221 -39.92129 1.000 163.17318 61 ASP D CA 1
ATOM 2092 C C . ASP D 1 61 ? 20.60612 39.60414 -38.93744 1.000 156.26424 61 ASP D C 1
ATOM 2093 O O . ASP D 1 61 ? 21.61803 40.22795 -39.27967 1.000 161.71495 61 ASP D O 1
ATOM 2095 N N . ILE D 1 62 ? 19.97938 39.77427 -37.76532 1.000 146.24546 62 ILE D N 1
ATOM 2096 C CA . ILE D 1 62 ? 20.59821 40.44595 -36.62560 1.000 143.78548 62 ILE D CA 1
ATOM 2097 C C . ILE D 1 62 ? 22.06097 40.02769 -36.64131 1.000 138.79195 62 ILE D C 1
ATOM 2098 O O . ILE D 1 62 ? 22.36826 38.83130 -36.54634 1.000 135.58481 62 ILE D O 1
ATOM 2100 N N . VAL D 1 63 ? 22.97098 41.00519 -36.74647 1.000 130.19737 63 VAL D N 1
ATOM 2101 C CA . VAL D 1 63 ? 24.34102 40.70680 -37.16746 1.000 124.82351 63 VAL D CA 1
ATOM 2102 C C . VAL D 1 63 ? 24.96345 39.62395 -36.29662 1.000 116.89903 63 VAL D C 1
ATOM 2103 O O . VAL D 1 63 ? 25.65385 38.73395 -36.80603 1.000 132.77872 63 VAL D O 1
ATOM 2105 N N . HIS D 1 64 ? 24.65162 39.63231 -34.99471 1.000 98.38258 64 HIS D N 1
ATOM 2106 C CA . HIS D 1 64 ? 25.21459 38.69941 -34.01604 1.000 120.21175 64 HIS D CA 1
ATOM 2107 C C . HIS D 1 64 ? 26.59070 38.21406 -34.45080 1.000 127.42902 64 HIS D C 1
ATOM 2108 O O . HIS D 1 64 ? 26.77583 37.03401 -34.77002 1.000 135.64692 64 HIS D O 1
ATOM 2110 N N . LEU D 1 65 ? 27.55813 39.11789 -34.48362 1.000 109.51892 65 LEU D N 1
ATOM 2111 C CA . LEU D 1 65 ? 28.90316 38.79523 -34.92101 1.000 111.22374 65 LEU D CA 1
ATOM 2112 C C . LEU D 1 65 ? 29.84653 38.94285 -33.74217 1.000 125.36644 65 LEU D C 1
ATOM 2113 O O . LEU D 1 65 ? 29.79367 39.94186 -33.01855 1.000 133.44533 65 LEU D O 1
ATOM 2115 N N . ASN D 1 66 ? 30.71139 37.95362 -33.56877 1.000 127.03835 66 ASN D N 1
ATOM 2116 C CA . ASN D 1 66 ? 31.64174 37.88447 -32.45726 1.000 127.57697 66 ASN D CA 1
ATOM 2117 C C . ASN D 1 66 ? 33.01456 37.50439 -32.98391 1.000 141.84140 66 ASN D C 1
ATOM 2118 O O . ASN D 1 66 ? 33.12867 36.65482 -33.87380 1.000 158.80152 66 ASN D O 1
ATOM 2120 N N . SER D 1 67 ? 34.05179 38.14902 -32.45187 1.000 136.01354 67 SER D N 1
ATOM 2121 C CA . SER D 1 67 ? 35.42898 37.77006 -32.73800 1.000 146.87765 67 SER D CA 1
ATOM 2122 C C . SER D 1 67 ? 36.13372 37.47283 -31.42288 1.000 140.25750 67 SER D C 1
ATOM 2123 O O . SER D 1 67 ? 36.08459 38.28428 -30.49286 1.000 136.06002 67 SER D O 1
ATOM 2125 N N . ASP D 1 68 ? 36.81133 36.32733 -31.35958 1.000 141.23564 68 ASP D N 1
ATOM 2126 C CA . ASP D 1 68 ? 37.48973 35.91793 -30.13828 1.000 144.34783 68 ASP D CA 1
ATOM 2127 C C . ASP D 1 68 ? 38.81721 36.64375 -29.98462 1.000 140.14003 68 ASP D C 1
ATOM 2128 O O . ASP D 1 68 ? 39.47175 37.00267 -30.96949 1.000 138.40407 68 ASP D O 1
ATOM 2130 N N . ILE D 1 69 ? 39.20595 36.85417 -28.72522 1.000 132.56822 69 ILE D N 1
ATOM 2131 C CA . ILE D 1 69 ? 40.48525 37.45464 -28.35869 1.000 134.12113 69 ILE D CA 1
ATOM 2132 C C . ILE D 1 69 ? 40.69906 38.74666 -29.13363 1.000 148.74097 69 ILE D C 1
ATOM 2133 O O . ILE D 1 69 ? 41.82721 39.08316 -29.50993 1.000 145.14225 69 ILE D O 1
ATOM 2135 N N . VAL D 1 70 ? 39.61508 39.46576 -29.38582 1.000 149.04615 70 VAL D N 1
ATOM 2136 C CA . VAL D 1 70 ? 39.66109 40.82063 -29.91422 1.000 138.73860 70 VAL D CA 1
ATOM 2137 C C . VAL D 1 70 ? 39.10223 41.69590 -28.80214 1.000 140.74939 70 VAL D C 1
ATOM 2138 O O . VAL D 1 70 ? 37.89176 41.68612 -28.54836 1.000 138.36903 70 VAL D O 1
ATOM 2140 N N . THR D 1 71 ? 39.98942 42.41244 -28.10896 1.000 137.29547 71 THR D N 1
ATOM 2141 C CA . THR D 1 71 ? 39.62220 43.15941 -26.90819 1.000 134.55032 71 THR D CA 1
ATOM 2142 C C . THR D 1 71 ? 38.41781 44.05328 -27.15458 1.000 127.87980 71 THR D C 1
ATOM 2143 O O . THR D 1 71 ? 38.43500 44.89784 -28.05205 1.000 126.72773 71 THR D O 1
ATOM 2145 N N . ALA D 1 72 ? 37.35329 43.83518 -26.38368 1.000 127.35521 72 ALA D N 1
ATOM 2146 C CA . ALA D 1 72 ? 36.16284 44.66478 -26.54056 1.000 126.15706 72 ALA D CA 1
ATOM 2147 C C . ALA D 1 72 ? 36.47481 46.14587 -26.35460 1.000 126.01927 72 ALA D C 1
ATOM 2148 O O . ALA D 1 72 ? 35.89342 46.96371 -27.09030 1.000 127.26941 72 ALA D O 1
ATOM 2150 N N . PRO D 1 73 ? 37.33167 46.56357 -25.40814 1.000 123.22564 73 PRO D N 1
ATOM 2151 C CA . PRO D 1 73 ? 37.79213 47.96364 -25.41964 1.000 127.94459 73 PRO D CA 1
ATOM 2152 C C . PRO D 1 73 ? 38.40130 48.37143 -26.75120 1.000 123.11396 73 PRO D C 1
ATOM 2153 O O . PRO D 1 73 ? 38.18499 49.49819 -27.21091 1.000 122.87947 73 PRO D O 1
ATOM 2157 N N . ALA D 1 74 ? 39.15512 47.47444 -27.39199 1.000 118.02671 74 ALA D N 1
ATOM 2158 C CA . ALA D 1 74 ? 39.70088 47.78318 -28.70923 1.000 114.46419 74 ALA D CA 1
ATOM 2159 C C . ALA D 1 74 ? 38.59564 47.91767 -29.75001 1.000 112.05127 74 ALA D C 1
ATOM 2160 O O . ALA D 1 74 ? 38.66817 48.78463 -30.62586 1.000 111.69502 74 ALA D O 1
ATOM 2162 N N . PHE D 1 75 ? 37.56307 47.07334 -29.67454 1.000 110.75180 75 PHE D N 1
ATOM 2163 C CA . PHE D 1 75 ? 36.45312 47.19060 -30.61763 1.000 118.34139 75 PHE D CA 1
ATOM 2164 C C . PHE D 1 75 ? 35.73268 48.52091 -30.44942 1.000 119.09446 75 PHE D C 1
ATOM 2165 O O . PHE D 1 75 ? 35.37927 49.17943 -31.43707 1.000 120.05083 75 PHE D O 1
ATOM 2167 N N . ALA D 1 76 ? 35.52899 48.94151 -29.20078 1.000 122.39587 76 ALA D N 1
ATOM 2168 C CA . ALA D 1 76 ? 34.91067 50.23605 -28.94818 1.000 116.91130 76 ALA D CA 1
ATOM 2169 C C . ALA D 1 76 ? 35.80072 51.37563 -29.42450 1.000 107.04397 76 ALA D C 1
ATOM 2170 O O . ALA D 1 76 ? 35.30786 52.35516 -29.99407 1.000 114.81984 76 ALA D O 1
ATOM 2172 N N . LEU D 1 77 ? 37.11182 51.27355 -29.19396 1.000 98.24744 77 LEU D N 1
ATOM 2173 C CA . LEU D 1 77 ? 38.02252 52.30972 -29.67004 1.000 111.91584 77 LEU D CA 1
ATOM 2174 C C . LEU D 1 77 ? 38.02164 52.39358 -31.19155 1.000 116.67203 77 LEU D C 1
ATOM 2175 O O . LEU D 1 77 ? 38.11235 53.48580 -31.75813 1.000 120.95723 77 LEU D O 1
ATOM 2177 N N . LEU D 1 78 ? 37.89321 51.25282 -31.87140 1.000 108.36740 78 LEU D N 1
ATOM 2178 C CA . LEU D 1 78 ? 37.85509 51.26357 -33.33011 1.000 104.15673 78 LEU D CA 1
ATOM 2179 C C . LEU D 1 78 ? 36.55114 51.86126 -33.83746 1.000 98.28589 78 LEU D C 1
ATOM 2180 O O . LEU D 1 78 ? 36.54786 52.64196 -34.79815 1.000 118.08879 78 LEU D O 1
ATOM 2182 N N . LEU D 1 79 ? 35.43387 51.51118 -33.19860 1.000 101.87872 79 LEU D N 1
ATOM 2183 C CA . LEU D 1 79 ? 34.16211 52.12092 -33.56614 1.000 111.83581 79 LEU D CA 1
ATOM 2184 C C . LEU D 1 79 ? 34.20805 53.63060 -33.36847 1.000 117.66669 79 LEU D C 1
ATOM 2185 O O . LEU D 1 79 ? 33.75546 54.39340 -34.23109 1.000 122.01109 79 LEU D O 1
ATOM 2187 N N . GLU D 1 80 ? 34.76899 54.07923 -32.24251 1.000 115.83977 80 GLU D N 1
ATOM 2188 C CA . GLU D 1 80 ? 34.88706 55.50907 -31.97956 1.000 116.65081 80 GLU D CA 1
ATOM 2189 C C . GLU D 1 80 ? 35.81065 56.19008 -32.98122 1.000 122.07255 80 GLU D C 1
ATOM 2190 O O . GLU D 1 80 ? 35.49572 57.27185 -33.48526 1.000 128.24445 80 GLU D O 1
ATOM 2192 N N . PHE D 1 81 ? 36.94921 55.56611 -33.29442 1.000 121.35015 81 PHE D N 1
ATOM 2193 C CA . PHE D 1 81 ? 37.87934 56.14927 -34.25392 1.000 129.28147 81 PHE D CA 1
ATOM 2194 C C . PHE D 1 81 ? 37.26820 56.22847 -35.64212 1.000 130.12926 81 PHE D C 1
ATOM 2195 O O . PHE D 1 81 ? 37.63552 57.10581 -36.43256 1.000 135.06621 81 PHE D O 1
ATOM 2197 N N . MET D 1 82 ? 36.33861 55.32331 -35.95857 1.000 130.85988 82 MET D N 1
ATOM 2198 C CA . MET D 1 82 ? 35.57803 55.47018 -37.19415 1.000 131.33191 82 MET D CA 1
ATOM 2199 C C . MET D 1 82 ? 34.75341 56.75063 -37.18306 1.000 137.12637 82 MET D C 1
ATOM 2200 O O . MET D 1 82 ? 34.54573 57.36642 -38.23616 1.000 142.04264 82 MET D O 1
ATOM 2202 N N . TYR D 1 83 ? 34.27732 57.16297 -36.00550 1.000 138.69369 83 TYR D N 1
ATOM 2203 C CA . TYR D 1 83 ? 33.53072 58.40292 -35.83022 1.000 153.61843 83 TYR D CA 1
ATOM 2204 C C . TYR D 1 83 ? 34.33761 59.49458 -35.12073 1.000 154.05183 83 TYR D C 1
ATOM 2205 O O . TYR D 1 83 ? 33.74321 60.35526 -34.45920 1.000 150.98999 83 TYR D O 1
ATOM 2207 N N . GLU D 1 84 ? 35.66903 59.48431 -35.23218 1.000 151.28801 84 GLU D N 1
ATOM 2208 C CA . GLU D 1 84 ? 36.48714 60.44507 -34.49510 1.000 155.56458 84 GLU D CA 1
ATOM 2209 C C . GLU D 1 84 ? 37.88445 60.49619 -35.10287 1.000 158.13260 84 GLU D C 1
ATOM 2210 O O . GLU D 1 84 ? 38.15629 59.89147 -36.14287 1.000 142.15901 84 GLU D O 1
ATOM 2212 N N . GLY D 1 85 ? 38.77562 61.21824 -34.42479 1.000 175.40849 85 GLY D N 1
ATOM 2213 C CA . GLY D 1 85 ? 40.03004 61.65477 -35.00150 1.000 174.93944 85 GLY D CA 1
ATOM 2214 C C . GLY D 1 85 ? 41.14328 60.62387 -34.92968 1.000 168.13857 85 GLY D C 1
ATOM 2215 O O . GLY D 1 85 ? 40.96424 59.47981 -34.50964 1.000 156.57850 85 GLY D O 1
ATOM 2216 N N . LYS D 1 86 ? 42.32780 61.06391 -35.34915 1.000 174.85443 86 LYS D N 1
ATOM 2217 C CA . LYS D 1 86 ? 43.50370 60.22201 -35.50051 1.000 178.03147 86 LYS D CA 1
ATOM 2218 C C . LYS D 1 86 ? 44.49340 60.46985 -34.36860 1.000 178.94493 86 LYS D C 1
ATOM 2219 O O . LYS D 1 86 ? 44.37242 61.43169 -33.60162 1.000 173.28172 86 LYS D O 1
ATOM 2221 N N . LEU D 1 87 ? 45.48462 59.57597 -34.28719 1.000 184.22736 87 LEU D N 1
ATOM 2222 C CA . LEU D 1 87 ? 46.51594 59.58500 -33.24901 1.000 186.17063 87 LEU D CA 1
ATOM 2223 C C . LEU D 1 87 ? 45.93039 59.37368 -31.85488 1.000 184.19658 87 LEU D C 1
ATOM 2224 O O . LEU D 1 87 ? 46.41578 59.94668 -30.87634 1.000 177.91270 87 LEU D O 1
ATOM 2226 N N . GLN D 1 88 ? 44.89696 58.53954 -31.74954 1.000 188.10131 88 GLN D N 1
ATOM 2227 C CA . GLN D 1 88 ? 44.25347 58.23143 -30.47263 1.000 187.37320 88 GLN D CA 1
ATOM 2228 C C . GLN D 1 88 ? 44.80611 56.89945 -29.97230 1.000 187.66851 88 GLN D C 1
ATOM 2229 O O . GLN D 1 88 ? 44.30073 55.83015 -30.31375 1.000 185.90821 88 GLN D O 1
ATOM 2231 N N . PHE D 1 89 ? 45.85557 56.97058 -29.14547 1.000 191.23231 89 PHE D N 1
ATOM 2232 C CA . PHE D 1 89 ? 46.45115 55.75600 -28.59274 1.000 188.17856 89 PHE D CA 1
ATOM 2233 C C . PHE D 1 89 ? 45.57335 55.13227 -27.51106 1.000 177.57163 89 PHE D C 1
ATOM 2234 O O . PHE D 1 89 ? 45.57059 53.90468 -27.35323 1.000 172.78017 89 PHE D O 1
ATOM 2236 N N . LYS D 1 90 ? 44.84525 55.95599 -26.75031 1.000 169.63890 90 LYS D N 1
ATOM 2237 C CA . LYS D 1 90 ? 43.83621 55.52328 -25.78172 1.000 171.05365 90 LYS D CA 1
ATOM 2238 C C . LYS D 1 90 ? 44.40835 54.69065 -24.63682 1.000 177.30923 90 LYS D C 1
ATOM 2239 O O . LYS D 1 90 ? 43.67685 53.91005 -24.01381 1.000 181.72758 90 LYS D O 1
ATOM 2241 N N . ASP D 1 91 ? 45.70066 54.83547 -24.34621 1.000 176.41212 91 ASP D N 1
ATOM 2242 C CA . ASP D 1 91 ? 46.37930 54.22228 -23.20520 1.000 171.47227 91 ASP D CA 1
ATOM 2243 C C . ASP D 1 91 ? 46.36935 52.69764 -23.24512 1.000 163.44752 91 ASP D C 1
ATOM 2244 O O . ASP D 1 91 ? 46.84635 52.05548 -22.29976 1.000 153.35221 91 ASP D O 1
ATOM 2246 N N . LEU D 1 92 ? 45.84486 52.09883 -24.31274 1.000 164.91687 92 LEU D N 1
ATOM 2247 C CA . LEU D 1 92 ? 45.83746 50.65504 -24.46227 1.000 156.95401 92 LEU D CA 1
ATOM 2248 C C . LEU D 1 92 ? 47.13081 50.19084 -25.12153 1.000 155.64216 92 LEU D C 1
ATOM 2249 O O . LEU D 1 92 ? 47.74018 50.93860 -25.89324 1.000 153.82449 92 LEU D O 1
ATOM 2251 N N . PRO D 1 93 ? 47.58672 48.97330 -24.82929 1.000 152.48673 93 PRO D N 1
ATOM 2252 C CA . PRO D 1 93 ? 48.79969 48.47486 -25.48843 1.000 143.20058 93 PRO D CA 1
ATOM 2253 C C . PRO D 1 93 ? 48.59564 48.41363 -26.99425 1.000 128.88535 93 PRO D C 1
ATOM 2254 O O . PRO D 1 93 ? 47.58570 47.90018 -27.48184 1.000 118.50622 93 PRO D O 1
ATOM 2258 N N . ILE D 1 94 ? 49.55033 48.98641 -27.72704 1.000 136.59818 94 ILE D N 1
ATOM 2259 C CA . ILE D 1 94 ? 49.48197 49.08347 -29.18222 1.000 127.80077 94 ILE D CA 1
ATOM 2260 C C . ILE D 1 94 ? 49.31450 47.70075 -29.79475 1.000 123.71601 94 ILE D C 1
ATOM 2261 O O . ILE D 1 94 ? 48.80581 47.56638 -30.91573 1.000 120.25240 94 ILE D O 1
ATOM 2263 N N . GLU D 1 95 ? 49.73819 46.66515 -29.06573 1.000 127.05513 95 GLU D N 1
ATOM 2264 C CA . GLU D 1 95 ? 49.61940 45.30474 -29.57071 1.000 125.85555 95 GLU D CA 1
ATOM 2265 C C . GLU D 1 95 ? 48.15851 44.96136 -29.85041 1.000 124.49163 95 GLU D C 1
ATOM 2266 O O . GLU D 1 95 ? 47.78730 44.66418 -30.98860 1.000 122.41795 95 GLU D O 1
ATOM 2268 N N . ASP D 1 96 ? 47.32239 44.99677 -28.80757 1.000 124.13101 96 ASP D N 1
ATOM 2269 C CA . ASP D 1 96 ? 45.90527 44.68577 -28.97716 1.000 116.11365 96 ASP D CA 1
ATOM 2270 C C . ASP D 1 96 ? 45.23023 45.63305 -29.96151 1.000 114.64019 96 ASP D C 1
ATOM 2271 O O . ASP D 1 96 ? 44.31766 45.21888 -30.68906 1.000 114.58526 96 ASP D O 1
ATOM 2273 N N . VAL D 1 97 ? 45.67468 46.89137 -30.02237 1.000 112.98628 97 VAL D N 1
ATOM 2274 C CA . VAL D 1 97 ? 45.07733 47.84614 -30.95457 1.000 116.42904 97 VAL D CA 1
ATOM 2275 C C . VAL D 1 97 ? 45.32197 47.40221 -32.39121 1.000 115.95034 97 VAL D C 1
ATOM 2276 O O . VAL D 1 97 ? 44.38868 47.28532 -33.19775 1.000 118.72834 97 VAL D O 1
ATOM 2278 N N . LEU D 1 98 ? 46.58787 47.15324 -32.73031 1.000 110.51717 98 LEU D N 1
ATOM 2279 C CA . LEU D 1 98 ? 46.92138 46.68543 -34.06910 1.000 115.71371 98 LEU D CA 1
ATOM 2280 C C . LEU D 1 98 ? 46.26224 45.34301 -34.36295 1.000 116.80767 98 LEU D C 1
ATOM 2281 O O . LEU D 1 98 ? 45.80250 45.09966 -35.48587 1.000 121.26198 98 LEU D O 1
ATOM 2283 N N . ALA D 1 99 ? 46.18884 44.46805 -33.35784 1.000 113.37629 99 ALA D N 1
ATOM 2284 C CA . ALA D 1 99 ? 45.57007 43.16077 -33.55089 1.000 100.84212 99 ALA D CA 1
ATOM 2285 C C . ALA D 1 99 ? 44.10697 43.30145 -33.94094 1.000 114.73038 99 ALA D C 1
ATOM 2286 O O . ALA D 1 99 ? 43.63214 42.63959 -34.87157 1.000 115.77970 99 ALA D O 1
ATOM 2288 N N . ALA D 1 100 ? 43.37107 44.15505 -33.22843 1.000 117.61268 100 ALA D N 1
ATOM 2289 C CA . ALA D 1 100 ? 41.97348 44.38345 -33.57025 1.000 121.77263 100 ALA D CA 1
ATOM 2290 C C . ALA D 1 100 ? 41.83945 45.03788 -34.93915 1.000 117.67075 100 ALA D C 1
ATOM 2291 O O . ALA D 1 100 ? 40.96093 44.66602 -35.72715 1.000 126.11345 100 ALA D O 1
ATOM 2293 N N . ALA D 1 101 ? 42.69400 46.02348 -35.23578 1.000 114.44048 101 ALA D N 1
ATOM 2294 C CA . ALA D 1 101 ? 42.61814 46.69131 -36.53230 1.000 110.02614 101 ALA D CA 1
ATOM 2295 C C . ALA D 1 101 ? 42.80717 45.69714 -37.66926 1.000 96.29284 101 ALA D C 1
ATOM 2296 O O . ALA D 1 101 ? 42.15504 45.80326 -38.71572 1.000 89.01764 101 ALA D O 1
ATOM 2298 N N . SER D 1 102 ? 43.69860 44.72136 -37.48011 1.000 108.18612 102 SER D N 1
ATOM 2299 C CA . SER D 1 102 ? 43.90887 43.69817 -38.49908 1.000 123.52378 102 SER D CA 1
ATOM 2300 C C . SER D 1 102 ? 42.75001 42.70765 -38.55167 1.000 116.56326 102 SER D C 1
ATOM 2301 O O . SER D 1 102 ? 42.32464 42.30381 -39.64072 1.000 118.64901 102 SER D O 1
ATOM 2303 N N . TYR D 1 103 ? 42.24207 42.28634 -37.38750 1.000 123.10445 103 TYR D N 1
ATOM 2304 C CA . TYR D 1 103 ? 41.14078 41.32643 -37.36362 1.000 119.63083 103 TYR D CA 1
ATOM 2305 C C . TYR D 1 103 ? 39.90248 41.90037 -38.03923 1.000 126.79245 103 TYR D C 1
ATOM 2306 O O . TYR D 1 103 ? 39.16868 41.18171 -38.72905 1.000 137.55816 103 TYR D O 1
ATOM 2308 N N . LEU D 1 104 ? 39.66296 43.19985 -37.86314 1.000 122.25925 104 LEU D N 1
ATOM 2309 C CA . LEU D 1 104 ? 38.56696 43.88539 -38.53264 1.000 118.25892 104 LEU D CA 1
ATOM 2310 C C . LEU D 1 104 ? 38.90684 44.26405 -39.96510 1.000 127.98836 104 LEU D C 1
ATOM 2311 O O . LEU D 1 104 ? 38.02863 44.75714 -40.68087 1.000 129.45886 104 LEU D O 1
ATOM 2313 N N . HIS D 1 105 ? 40.15087 44.03561 -40.39402 1.000 132.81959 105 HIS D N 1
ATOM 2314 C CA . HIS D 1 105 ? 40.63964 44.48775 -41.69694 1.000 129.77602 105 HIS D CA 1
ATOM 2315 C C . HIS D 1 105 ? 40.50248 46.00182 -41.82386 1.000 131.80060 105 HIS D C 1
ATOM 2316 O O . HIS D 1 105 ? 40.15682 46.53222 -42.88190 1.000 130.80811 105 HIS D O 1
ATOM 2318 N N . MET D 1 106 ? 40.76292 46.70042 -40.72296 1.000 124.32174 106 MET D N 1
ATOM 2319 C CA . MET D 1 106 ? 40.66897 48.14834 -40.70270 1.000 133.40175 106 MET D CA 1
ATOM 2320 C C . MET D 1 106 ? 41.74819 48.76129 -41.59540 1.000 138.18342 106 MET D C 1
ATOM 2321 O O . MET D 1 106 ? 42.57807 48.06571 -42.19079 1.000 125.35912 106 MET D O 1
ATOM 2323 N N . TYR D 1 107 ? 41.70539 50.08787 -41.70350 1.000 148.78931 107 TYR D N 1
ATOM 2324 C CA . TYR D 1 107 ? 42.71576 50.82938 -42.44637 1.000 139.96465 107 TYR D CA 1
ATOM 2325 C C . TYR D 1 107 ? 44.11488 50.46841 -41.96602 1.000 140.17022 107 TYR D C 1
ATOM 2326 O O . TYR D 1 107 ? 44.38908 50.45158 -40.76212 1.000 140.42527 107 TYR D O 1
ATOM 2328 N N . ASP D 1 108 ? 44.99540 50.16814 -42.92528 1.000 139.93478 108 ASP D N 1
ATOM 2329 C CA . ASP D 1 108 ? 46.34080 49.70491 -42.60005 1.000 152.97375 108 ASP D CA 1
ATOM 2330 C C . ASP D 1 108 ? 47.11586 50.74085 -41.79705 1.000 162.72309 108 ASP D C 1
ATOM 2331 O O . ASP D 1 108 ? 48.04699 50.38490 -41.06414 1.000 158.48367 108 ASP D O 1
ATOM 2333 N N . ILE D 1 109 ? 46.76415 52.02300 -41.94246 1.000 165.19035 109 ILE D N 1
ATOM 2334 C CA . ILE D 1 109 ? 47.46630 53.09415 -41.23887 1.000 154.03039 109 ILE D CA 1
ATOM 2335 C C . ILE D 1 109 ? 47.46122 52.86732 -39.73271 1.000 149.87673 109 ILE D C 1
ATOM 2336 O O . ILE D 1 109 ? 48.38062 53.30479 -39.03407 1.000 143.93438 109 ILE D O 1
ATOM 2338 N N . VAL D 1 110 ? 46.43688 52.19150 -39.20621 1.000 148.90614 110 VAL D N 1
ATOM 2339 C CA . VAL D 1 110 ? 46.39156 51.88844 -37.77491 1.000 150.56478 110 VAL D CA 1
ATOM 2340 C C . VAL D 1 110 ? 47.58547 51.02414 -37.37602 1.000 154.31655 110 VAL D C 1
ATOM 2341 O O . VAL D 1 110 ? 48.36684 51.37327 -36.47910 1.000 144.33920 110 VAL D O 1
ATOM 2343 N N . LYS D 1 111 ? 47.74031 49.87635 -38.04073 1.000 153.15391 111 LYS D N 1
ATOM 2344 C CA . LYS D 1 111 ? 48.87181 49.00279 -37.75180 1.000 154.29519 111 LYS D CA 1
ATOM 2345 C C . LYS D 1 111 ? 50.19513 49.67110 -38.10153 1.000 158.70913 111 LYS D C 1
ATOM 2346 O O . LYS D 1 111 ? 51.21274 49.41869 -37.44582 1.000 157.65205 111 LYS D O 1
ATOM 2348 N N . VAL D 1 112 ? 50.19878 50.53422 -39.11940 1.000 151.98696 112 VAL D N 1
ATOM 2349 C CA . VAL D 1 112 ? 51.42192 51.23796 -39.49325 1.000 148.27607 112 VAL D CA 1
ATOM 2350 C C . VAL D 1 112 ? 51.85989 52.17542 -38.37502 1.000 153.40786 112 VAL D C 1
ATOM 2351 O O . VAL D 1 112 ? 53.04660 52.25091 -38.03684 1.000 147.35991 112 VAL D O 1
ATOM 2353 N N . CYS D 1 113 ? 50.91258 52.91423 -37.79325 1.000 157.39338 113 CYS D N 1
ATOM 2354 C CA . CYS D 1 113 ? 51.23029 53.77396 -36.65992 1.000 159.11810 113 CYS D CA 1
ATOM 2355 C C . CYS D 1 113 ? 51.64016 52.96033 -35.44120 1.000 153.09816 113 CYS D C 1
ATOM 2356 O O . CYS D 1 113 ? 52.51412 53.38892 -34.67852 1.000 152.04279 113 CYS D O 1
ATOM 2358 N N . LYS D 1 114 ? 51.02384 51.79188 -35.23934 1.000 145.42525 114 LYS D N 1
ATOM 2359 C CA . LYS D 1 114 ? 51.46289 50.91393 -34.15744 1.000 148.49409 114 LYS D CA 1
ATOM 2360 C C . LYS D 1 114 ? 52.91789 50.49791 -34.34797 1.000 150.90970 114 LYS D C 1
ATOM 2361 O O . LYS D 1 114 ? 53.70782 50.50772 -33.39565 1.000 147.52682 114 LYS D O 1
ATOM 2363 N N . LYS D 1 115 ? 53.29227 50.14809 -35.58097 1.000 147.96704 115 LYS D N 1
ATOM 2364 C CA . LYS D 1 115 ? 54.67373 49.77225 -35.86775 1.000 151.03197 115 LYS D CA 1
ATOM 2365 C C . LYS D 1 115 ? 55.61458 50.96044 -35.69911 1.000 158.33117 115 LYS D C 1
ATOM 2366 O O . LYS D 1 115 ? 56.74122 50.80440 -35.21502 1.000 156.27127 115 LYS D O 1
ATOM 2368 N N . LYS D 1 116 ? 55.17142 52.15491 -36.09931 1.000 155.61395 116 LYS D N 1
ATOM 2369 C CA . LYS D 1 116 ? 55.99860 53.34756 -35.94008 1.000 150.82339 116 LYS D CA 1
ATOM 2370 C C . LYS D 1 116 ? 56.23890 53.66334 -34.46759 1.000 153.41040 116 LYS D C 1
ATOM 2371 O O . LYS D 1 116 ? 57.35393 54.02599 -34.07520 1.000 154.54289 116 LYS D O 1
ATOM 2373 N N . LEU D 1 117 ? 55.20934 53.51139 -33.63148 1.000 148.21647 117 LEU D N 1
ATOM 2374 C CA . LEU D 1 117 ? 55.38588 53.72742 -32.19756 1.000 148.48707 117 LEU D CA 1
ATOM 2375 C C . LEU D 1 117 ? 56.26006 52.64028 -31.58043 1.000 154.92857 117 LEU D C 1
ATOM 2376 O O . LEU D 1 117 ? 57.07466 52.91607 -30.68708 1.000 158.76711 117 LEU D O 1
ATOM 2378 N N . LYS D 1 118 ? 56.12355 51.40050 -32.06195 1.000 149.29681 118 LYS D N 1
ATOM 2379 C CA . LYS D 1 118 ? 56.96079 50.31549 -31.56715 1.000 152.31416 118 LYS D CA 1
ATOM 2380 C C . LYS D 1 118 ? 58.41510 50.47492 -31.98302 1.000 160.11496 118 LYS D C 1
ATOM 2381 O O . LYS D 1 118 ? 59.30716 50.00930 -31.26495 1.000 166.11142 118 LYS D O 1
ATOM 2383 N N . GLU D 1 119 ? 58.67016 51.14251 -33.10503 1.000 160.38168 119 GLU D N 1
ATOM 2384 C CA . GLU D 1 119 ? 60.03185 51.40402 -33.54412 1.000 165.00849 119 GLU D CA 1
ATOM 2385 C C . GLU D 1 119 ? 60.60462 52.66925 -32.92271 1.000 163.71394 119 GLU D C 1
ATOM 2386 O O . GLU D 1 119 ? 61.83111 52.80057 -32.82873 1.000 164.22409 119 GLU D O 1
ATOM 2388 N N . LYS D 1 120 ? 59.74428 53.59506 -32.49419 1.000 161.04568 120 LYS D N 1
ATOM 2389 C CA . LYS D 1 120 ? 60.18670 54.74791 -31.72271 1.000 163.24646 120 LYS D CA 1
ATOM 2390 C C . LYS D 1 120 ? 60.41517 54.41008 -30.25498 1.000 167.80353 120 LYS D C 1
ATOM 2391 O O . LYS D 1 120 ? 61.11045 55.16160 -29.56233 1.000 172.48578 120 LYS D O 1
ATOM 2393 N N . ALA D 1 121 ? 59.85238 53.29976 -29.76698 1.000 162.45458 121 ALA D N 1
ATOM 2394 C CA . ALA D 1 121 ? 60.09835 52.88023 -28.39083 1.000 158.10026 121 ALA D CA 1
ATOM 2395 C C . ALA D 1 121 ? 61.54259 52.45562 -28.14444 1.000 162.99477 121 ALA D C 1
ATOM 2396 O O . ALA D 1 121 ? 61.94707 52.35070 -26.98099 1.000 159.64658 121 ALA D O 1
ATOM 2398 N N . THR D 1 122 ? 62.32461 52.21788 -29.19396 1.000 169.04775 122 THR D N 1
ATOM 2399 C CA . THR D 1 122 ? 63.71966 51.81682 -29.03810 1.000 168.54380 122 THR D CA 1
ATOM 2400 C C . THR D 1 122 ? 64.60810 53.01233 -28.70716 1.000 152.92463 122 THR D C 1
ATOM 2401 O O . THR D 1 122 ? 65.21879 53.60684 -29.59491 1.000 143.28895 122 THR D O 1
ATOM 2403 N N . PHE E 1 3 ? 22.34647 41.95694 5.49571 1.000 175.46552 3 PHE E N 1
ATOM 2404 C CA . PHE E 1 3 ? 22.22817 41.62984 4.07704 1.000 161.45028 3 PHE E CA 1
ATOM 2405 C C . PHE E 1 3 ? 20.89565 42.08298 3.44954 1.000 168.27716 3 PHE E C 1
ATOM 2406 O O . PHE E 1 3 ? 20.91246 42.73234 2.40349 1.000 179.64081 3 PHE E O 1
ATOM 2408 N N . PRO E 1 4 ? 19.73505 41.76199 4.07329 1.000 166.92827 4 PRO E N 1
ATOM 2409 C CA . PRO E 1 4 ? 18.46444 42.19416 3.47231 1.000 167.79303 4 PRO E CA 1
ATOM 2410 C C . PRO E 1 4 ? 18.16802 43.66667 3.71320 1.000 167.71574 4 PRO E C 1
ATOM 2411 O O . PRO E 1 4 ? 17.58507 44.33667 2.85176 1.000 162.41604 4 PRO E O 1
ATOM 2415 N N . ASP E 1 5 ? 18.53859 44.17555 4.89240 1.000 172.76509 5 ASP E N 1
ATOM 2416 C CA . ASP E 1 5 ? 18.41923 45.60876 5.13827 1.000 171.81436 5 ASP E CA 1
ATOM 2417 C C . ASP E 1 5 ? 19.25390 46.40708 4.14713 1.000 161.94739 5 ASP E C 1
ATOM 2418 O O . ASP E 1 5 ? 18.87182 47.51839 3.76526 1.000 145.92294 5 ASP E O 1
ATOM 2420 N N . HIS E 1 6 ? 20.38040 45.84424 3.70009 1.000 162.75494 6 HIS E N 1
ATOM 2421 C CA . HIS E 1 6 ? 21.16697 46.48084 2.64880 1.000 163.66764 6 HIS E CA 1
ATOM 2422 C C . HIS E 1 6 ? 20.39109 46.52650 1.33782 1.000 160.70685 6 HIS E C 1
ATOM 2423 O O . HIS E 1 6 ? 20.46565 47.51314 0.59914 1.000 155.52429 6 HIS E O 1
ATOM 2425 N N . SER E 1 7 ? 19.63091 45.46956 1.03737 1.000 159.28119 7 SER E N 1
ATOM 2426 C CA . SER E 1 7 ? 18.80416 45.46967 -0.16619 1.000 149.13847 7 SER E CA 1
ATOM 2427 C C . SER E 1 7 ? 17.69688 46.51216 -0.07219 1.000 142.38636 7 SER E C 1
ATOM 2428 O O . SER E 1 7 ? 17.43093 47.23267 -1.04081 1.000 131.62859 7 SER E O 1
ATOM 2430 N N . ARG E 1 8 ? 17.03804 46.60584 1.08509 1.000 146.29941 8 ARG E N 1
ATOM 2431 C CA . ARG E 1 8 ? 15.99989 47.61880 1.25928 1.000 145.02448 8 ARG E CA 1
ATOM 2432 C C . ARG E 1 8 ? 16.57644 49.02991 1.17826 1.000 147.54646 8 ARG E C 1
ATOM 2433 O O . ARG E 1 8 ? 15.95798 49.93067 0.59714 1.000 139.66406 8 ARG E O 1
ATOM 2435 N N . HIS E 1 9 ? 17.77144 49.23933 1.73771 1.000 153.25946 9 HIS E N 1
ATOM 2436 C CA . HIS E 1 9 ? 18.38256 50.56387 1.69302 1.000 148.31006 9 HIS E CA 1
ATOM 2437 C C . HIS E 1 9 ? 18.84959 50.90704 0.28459 1.000 136.92756 9 HIS E C 1
ATOM 2438 O O . HIS E 1 9 ? 18.75816 52.06329 -0.14137 1.000 127.58047 9 HIS E O 1
ATOM 2440 N N . LEU E 1 10 ? 19.34630 49.91609 -0.45708 1.000 134.88620 10 LEU E N 1
ATOM 2441 C CA . LEU E 1 10 ? 19.68592 50.14157 -1.85564 1.000 132.80983 10 LEU E CA 1
ATOM 2442 C C . LEU E 1 10 ? 18.44106 50.45247 -2.67390 1.000 133.20650 10 LEU E C 1
ATOM 2443 O O . LEU E 1 10 ? 18.47956 51.29001 -3.58084 1.000 137.16409 10 LEU E O 1
ATOM 2445 N N . LEU E 1 11 ? 17.32145 49.79795 -2.35659 1.000 138.30599 11 LEU E N 1
ATOM 2446 C CA . LEU E 1 11 ? 16.06063 50.12489 -3.01311 1.000 140.52249 11 LEU E CA 1
ATOM 2447 C C . LEU E 1 11 ? 15.64487 51.55751 -2.71462 1.000 119.75892 11 LEU E C 1
ATOM 2448 O O . LEU E 1 11 ? 15.20041 52.28219 -3.61082 1.000 115.33733 11 LEU E O 1
ATOM 2450 N N . GLN E 1 12 ? 15.78802 51.98204 -1.45797 1.000 115.02115 12 GLN E N 1
ATOM 2451 C CA . GLN E 1 12 ? 15.44654 53.35354 -1.09509 1.000 121.93485 12 GLN E CA 1
ATOM 2452 C C . GLN E 1 12 ? 16.35047 54.35894 -1.80020 1.000 119.17206 12 GLN E C 1
ATOM 2453 O O . GLN E 1 12 ? 15.88367 55.40680 -2.25933 1.000 119.80187 12 GLN E O 1
ATOM 2455 N N . CYS E 1 13 ? 17.64605 54.05228 -1.91029 1.000 119.15146 13 CYS E N 1
ATOM 2456 C CA . CYS E 1 13 ? 18.56888 54.96533 -2.58106 1.000 112.98588 13 CYS E CA 1
ATOM 2457 C C . CYS E 1 13 ? 18.30777 55.03215 -4.08120 1.000 119.72557 13 CYS E C 1
ATOM 2458 O O . CYS E 1 13 ? 18.38605 56.10956 -4.68038 1.000 117.44503 13 CYS E O 1
ATOM 2460 N N . LEU E 1 14 ? 17.99573 53.89551 -4.70741 1.000 123.24223 14 LEU E N 1
ATOM 2461 C CA . LEU E 1 14 ? 17.64854 53.90739 -6.12470 1.000 111.73693 14 LEU E CA 1
ATOM 2462 C C . LEU E 1 14 ? 16.33163 54.63390 -6.36467 1.000 114.02262 14 LEU E C 1
ATOM 2463 O O . LEU E 1 14 ? 16.17440 55.33223 -7.37194 1.000 109.26085 14 LEU E O 1
ATOM 2465 N N . SER E 1 15 ? 15.37524 54.48750 -5.44722 1.000 121.24583 15 SER E N 1
ATOM 2466 C CA . SER E 1 15 ? 14.11868 55.21724 -5.56026 1.000 116.65954 15 SER E CA 1
ATOM 2467 C C . SER E 1 15 ? 14.33669 56.71547 -5.39639 1.000 114.64674 15 SER E C 1
ATOM 2468 O O . SER E 1 15 ? 13.70037 57.52300 -6.08286 1.000 117.05736 15 SER E O 1
ATOM 2470 N N . GLU E 1 16 ? 15.23979 57.10326 -4.49464 1.000 120.22764 16 GLU E N 1
ATOM 2471 C CA . GLU E 1 16 ? 15.58090 58.51231 -4.33796 1.000 124.74467 16 GLU E CA 1
ATOM 2472 C C . GLU E 1 16 ? 16.29386 59.04271 -5.57546 1.000 126.40654 16 GLU E C 1
ATOM 2473 O O . GLU E 1 16 ? 16.10191 60.20066 -5.95898 1.000 133.17469 16 GLU E O 1
ATOM 2475 N N . GLN E 1 17 ? 17.14369 58.21857 -6.19416 1.000 126.66441 17 GLN E N 1
ATOM 2476 C CA . GLN E 1 17 ? 17.79597 58.60967 -7.44048 1.000 138.25615 17 GLN E CA 1
ATOM 2477 C C . GLN E 1 17 ? 16.79951 58.74185 -8.58837 1.000 143.66039 17 GLN E C 1
ATOM 2478 O O . GLN E 1 17 ? 16.98257 59.58971 -9.46933 1.000 141.64703 17 GLN E O 1
ATOM 2480 N N . ARG E 1 18 ? 15.74852 57.91636 -8.59816 1.000 143.28021 18 ARG E N 1
ATOM 2481 C CA . ARG E 1 18 ? 14.72182 58.03327 -9.63075 1.000 141.38062 18 ARG E CA 1
ATOM 2482 C C . ARG E 1 18 ? 13.81425 59.23390 -9.38868 1.000 137.53249 18 ARG E C 1
ATOM 2483 O O . ARG E 1 18 ? 13.31330 59.83366 -10.34655 1.000 138.67984 18 ARG E O 1
ATOM 2485 N N . HIS E 1 19 ? 13.57676 59.58655 -8.12331 1.000 135.86643 19 HIS E N 1
ATOM 2486 C CA . HIS E 1 19 ? 12.81524 60.79454 -7.82106 1.000 137.82794 19 HIS E CA 1
ATOM 2487 C C . HIS E 1 19 ? 13.64228 62.05143 -8.07086 1.000 143.84068 19 HIS E C 1
ATOM 2488 O O . HIS E 1 19 ? 13.08744 63.10337 -8.40982 1.000 149.23717 19 HIS E O 1
ATOM 2490 N N . GLN E 1 20 ? 14.96517 61.96119 -7.91505 1.000 141.57342 20 GLN E N 1
ATOM 2491 C CA . GLN E 1 20 ? 15.83725 63.10609 -8.15655 1.000 142.39055 20 GLN E CA 1
ATOM 2492 C C . GLN E 1 20 ? 16.12110 63.29682 -9.64255 1.000 150.78227 20 GLN E C 1
ATOM 2493 O O . GLN E 1 20 ? 16.21909 64.43418 -10.11666 1.000 142.40759 20 GLN E O 1
ATOM 2495 N N . GLY E 1 21 ? 16.27030 62.20310 -10.38640 1.000 159.21064 21 GLY E N 1
ATOM 2496 C CA . GLY E 1 21 ? 16.48538 62.27609 -11.81941 1.000 164.19635 21 GLY E CA 1
ATOM 2497 C C . GLY E 1 21 ? 17.79363 61.68826 -12.31039 1.000 163.18961 21 GLY E C 1
ATOM 2498 O O . GLY E 1 21 ? 18.15148 61.86239 -13.47950 1.000 162.86304 21 GLY E O 1
ATOM 2499 N N . PHE E 1 22 ? 18.52231 61.00100 -11.43316 1.000 155.26680 22 PHE E N 1
ATOM 2500 C CA . PHE E 1 22 ? 19.77742 60.37074 -11.82053 1.000 156.19250 22 PHE E CA 1
ATOM 2501 C C . PHE E 1 22 ? 19.49752 59.07931 -12.58380 1.000 157.31729 22 PHE E C 1
ATOM 2502 O O . PHE E 1 22 ? 18.80525 58.18826 -12.07810 1.000 155.29343 22 PHE E O 1
ATOM 2504 N N . LEU E 1 23 ? 20.05073 58.97610 -13.79532 1.000 148.52340 23 LEU E N 1
ATOM 2505 C CA . LEU E 1 23 ? 19.91937 57.79852 -14.65678 1.000 134.42408 23 LEU E CA 1
ATOM 2506 C C . LEU E 1 23 ? 18.44311 57.48081 -14.92557 1.000 130.19055 23 LEU E C 1
ATOM 2507 O O . LEU E 1 23 ? 17.90824 56.44376 -14.52620 1.000 121.86654 23 LEU E O 1
ATOM 2509 N N . CYS E 1 24 ? 17.80067 58.41085 -15.62883 1.000 132.16210 24 CYS E N 1
ATOM 2510 C CA . CYS E 1 24 ? 16.40136 58.26039 -16.02163 1.000 120.25368 24 CYS E CA 1
ATOM 2511 C C . CYS E 1 24 ? 16.36957 57.80356 -17.47643 1.000 122.52319 24 CYS E C 1
ATOM 2512 O O . CYS E 1 24 ? 16.28264 58.61338 -18.40140 1.000 131.92252 24 CYS E O 1
ATOM 2514 N N . ASP E 1 25 ? 16.42680 56.48400 -17.67664 1.000 120.64753 25 ASP E N 1
ATOM 2515 C CA . ASP E 1 25 ? 16.39078 55.93294 -19.02440 1.000 114.43992 25 ASP E CA 1
ATOM 2516 C C . ASP E 1 25 ? 15.03347 56.11709 -19.68166 1.000 110.48067 25 ASP E C 1
ATOM 2517 O O . ASP E 1 25 ? 14.91994 55.92705 -20.89632 1.000 111.10494 25 ASP E O 1
ATOM 2519 N N . CYS E 1 26 ? 14.01264 56.48941 -18.91395 1.000 114.25605 26 CYS E N 1
ATOM 2520 C CA . CYS E 1 26 ? 12.67168 56.66882 -19.44128 1.000 113.67551 26 CYS E CA 1
ATOM 2521 C C . CYS E 1 26 ? 12.01659 57.86234 -18.76400 1.000 109.61954 26 CYS E C 1
ATOM 2522 O O . CYS E 1 26 ? 12.39363 58.27100 -17.66273 1.000 118.81629 26 CYS E O 1
ATOM 2524 N N . THR E 1 27 ? 11.03606 58.43493 -19.45221 1.000 112.47220 27 THR E N 1
ATOM 2525 C CA . THR E 1 27 ? 10.21120 59.50698 -18.90131 1.000 118.34980 27 THR E CA 1
ATOM 2526 C C . THR E 1 27 ? 8.76370 59.21424 -19.28152 1.000 131.16858 27 THR E C 1
ATOM 2527 O O . THR E 1 27 ? 8.33566 59.53424 -20.39397 1.000 138.15274 27 THR E O 1
ATOM 2529 N N . VAL E 1 28 ? 7.99544 58.64531 -18.35763 1.000 131.77794 28 VAL E N 1
ATOM 2530 C CA . VAL E 1 28 ? 6.61552 58.28632 -18.65311 1.000 122.11347 28 VAL E CA 1
ATOM 2531 C C . VAL E 1 28 ? 5.75442 59.45881 -18.21479 1.000 116.21693 28 VAL E C 1
ATOM 2532 O O . VAL E 1 28 ? 5.62093 59.74468 -17.02029 1.000 116.68661 28 VAL E O 1
ATOM 2534 N N . LEU E 1 29 ? 5.14084 60.10545 -19.19602 1.000 118.23762 29 LEU E N 1
ATOM 2535 C CA . LEU E 1 29 ? 4.35503 61.31503 -18.99873 1.000 125.19513 29 LEU E CA 1
ATOM 2536 C C . LEU E 1 29 ? 3.08646 61.16529 -19.81867 1.000 128.36370 29 LEU E C 1
ATOM 2537 O O . LEU E 1 29 ? 3.14878 61.09247 -21.04913 1.000 135.80508 29 LEU E O 1
ATOM 2539 N N . VAL E 1 30 ? 1.94536 61.08398 -19.14464 1.000 125.22507 30 VAL E N 1
ATOM 2540 C CA . VAL E 1 30 ? 0.68866 60.91574 -19.86011 1.000 135.61025 30 VAL E CA 1
ATOM 2541 C C . VAL E 1 30 ? 0.21176 62.25127 -20.42024 1.000 144.59828 30 VAL E C 1
ATOM 2542 O O . VAL E 1 30 ? -0.04889 62.37695 -21.62193 1.000 158.22166 30 VAL E O 1
ATOM 2544 N N . GLY E 1 31 ? 0.10003 63.26621 -19.57518 1.000 135.24997 31 GLY E N 1
ATOM 2545 C CA . GLY E 1 31 ? -0.38052 64.57617 -19.99668 1.000 133.91491 31 GLY E CA 1
ATOM 2546 C C . GLY E 1 31 ? 0.71543 65.61314 -20.10449 1.000 142.65131 31 GLY E C 1
ATOM 2547 O O . GLY E 1 31 ? 1.83533 65.32363 -20.54581 1.000 147.70565 31 GLY E O 1
ATOM 2548 N N . ASP E 1 32 ? 0.38953 66.84351 -19.69556 1.000 144.38664 32 ASP E N 1
ATOM 2549 C CA . ASP E 1 32 ? 1.37180 67.92378 -19.68586 1.000 145.69668 32 ASP E CA 1
ATOM 2550 C C . ASP E 1 32 ? 2.47300 67.68953 -18.65876 1.000 138.36981 32 ASP E C 1
ATOM 2551 O O . ASP E 1 32 ? 3.61782 68.10829 -18.87142 1.000 138.48840 32 ASP E O 1
ATOM 2553 N N . ALA E 1 33 ? 2.16058 67.00971 -17.56074 1.000 132.27053 33 ALA E N 1
ATOM 2554 C CA . ALA E 1 33 ? 3.15861 66.76571 -16.53544 1.000 136.68229 33 ALA E CA 1
ATOM 2555 C C . ALA E 1 33 ? 4.07282 65.62472 -16.96593 1.000 126.13884 33 ALA E C 1
ATOM 2556 O O . ALA E 1 33 ? 3.71271 64.78404 -17.79355 1.000 113.80824 33 ALA E O 1
ATOM 2558 N N . GLN E 1 34 ? 5.27699 65.60927 -16.40052 1.000 131.46313 34 GLN E N 1
ATOM 2559 C CA . GLN E 1 34 ? 6.30855 64.65804 -16.79961 1.000 120.74611 34 GLN E CA 1
ATOM 2560 C C . GLN E 1 34 ? 6.92225 64.00875 -15.56652 1.000 114.05254 34 GLN E C 1
ATOM 2561 O O . GLN E 1 34 ? 7.47752 64.70238 -14.70852 1.000 112.01837 34 GLN E O 1
ATOM 2563 N N . PHE E 1 35 ? 6.78005 62.68937 -15.45541 1.000 110.89155 35 PHE E N 1
ATOM 2564 C CA . PHE E 1 35 ? 7.48101 61.89993 -14.44890 1.000 120.79379 35 PHE E CA 1
ATOM 2565 C C . PHE E 1 35 ? 8.57692 61.11434 -15.15964 1.000 118.23608 35 PHE E C 1
ATOM 2566 O O . PHE E 1 35 ? 8.31254 60.48107 -16.18380 1.000 122.57774 35 PHE E O 1
ATOM 2568 N N . ARG E 1 36 ? 9.79668 61.14989 -14.61915 1.000 114.25308 36 ARG E N 1
ATOM 2569 C CA . ARG E 1 36 ? 10.95542 60.51971 -15.24524 1.000 115.84134 36 ARG E CA 1
ATOM 2570 C C . ARG E 1 36 ? 11.68706 59.62599 -14.25646 1.000 119.77574 36 ARG E C 1
ATOM 2571 O O . ARG E 1 36 ? 11.80396 59.96835 -13.07637 1.000 133.76751 36 ARG E O 1
ATOM 2573 N N . ALA E 1 37 ? 12.18141 58.48770 -14.73772 1.000 121.27012 37 ALA E N 1
ATOM 2574 C CA . ALA E 1 37 ? 12.91430 57.54553 -13.89163 1.000 120.01260 37 ALA E CA 1
ATOM 2575 C C . ALA E 1 37 ? 13.62039 56.53393 -14.78985 1.000 112.36565 37 ALA E C 1
ATOM 2576 O O . ALA E 1 37 ? 13.60381 56.64683 -16.02144 1.000 117.50829 37 ALA E O 1
ATOM 2578 N N . HIS E 1 38 ? 14.24566 55.54049 -14.16822 1.000 112.74405 38 HIS E N 1
ATOM 2579 C CA . HIS E 1 38 ? 14.95547 54.51937 -14.92131 1.000 106.96519 38 HIS E CA 1
ATOM 2580 C C . HIS E 1 38 ? 13.96101 53.60423 -15.62262 1.000 97.34744 38 HIS E C 1
ATOM 2581 O O . HIS E 1 38 ? 12.92372 53.23936 -15.06244 1.000 89.25533 38 HIS E O 1
ATOM 2583 N N . ARG E 1 39 ? 14.27051 53.25398 -16.87050 1.000 99.68187 39 ARG E N 1
ATOM 2584 C CA . ARG E 1 39 ? 13.37802 52.38424 -17.62774 1.000 101.85929 39 ARG E CA 1
ATOM 2585 C C . ARG E 1 39 ? 13.32939 50.98770 -17.02111 1.000 117.42304 39 ARG E C 1
ATOM 2586 O O . ARG E 1 39 ? 12.26217 50.36398 -16.97034 1.000 103.84493 39 ARG E O 1
ATOM 2588 N N . ALA E 1 40 ? 14.47618 50.47783 -16.56166 1.000 103.35754 40 ALA E N 1
ATOM 2589 C CA . ALA E 1 40 ? 14.50901 49.13699 -15.98751 1.000 108.21904 40 ALA E CA 1
ATOM 2590 C C . ALA E 1 40 ? 13.64689 49.03163 -14.73607 1.000 103.67541 40 ALA E C 1
ATOM 2591 O O . ALA E 1 40 ? 13.10210 47.96040 -14.45158 1.000 105.83983 40 ALA E O 1
ATOM 2593 N N . VAL E 1 41 ? 13.49590 50.12566 -13.98723 1.000 100.09449 41 VAL E N 1
ATOM 2594 C CA . VAL E 1 41 ? 12.63181 50.10214 -12.80954 1.000 90.24344 41 VAL E CA 1
ATOM 2595 C C . VAL E 1 41 ? 11.17721 49.90417 -13.21631 1.000 83.96423 41 VAL E C 1
ATOM 2596 O O . VAL E 1 41 ? 10.49464 48.99631 -12.72335 1.000 90.79353 41 VAL E O 1
ATOM 2598 N N . LEU E 1 42 ? 10.68250 50.74688 -14.12802 1.000 82.81028 42 LEU E N 1
ATOM 2599 C CA . LEU E 1 42 ? 9.31704 50.59030 -14.61492 1.000 86.19341 42 LEU E CA 1
ATOM 2600 C C . LEU E 1 42 ? 9.11185 49.22742 -15.25809 1.000 93.06401 42 LEU E C 1
ATOM 2601 O O . LEU E 1 42 ? 8.01655 48.65989 -15.17730 1.000 94.75971 42 LEU E O 1
ATOM 2603 N N . ALA E 1 43 ? 10.15346 48.68619 -15.89207 1.000 101.28260 43 ALA E N 1
ATOM 2604 C CA . ALA E 1 43 ? 10.05141 47.36653 -16.50467 1.000 99.69808 43 ALA E CA 1
ATOM 2605 C C . ALA E 1 43 ? 9.89907 46.28362 -15.44432 1.000 100.71602 43 ALA E C 1
ATOM 2606 O O . ALA E 1 43 ? 9.01965 45.41944 -15.54425 1.000 98.39500 43 ALA E O 1
ATOM 2608 N N . SER E 1 44 ? 10.75341 46.31555 -14.41855 1.000 103.12114 44 SER E N 1
ATOM 2609 C CA . SER E 1 44 ? 10.66834 45.33434 -13.34432 1.000 104.10244 44 SER E CA 1
ATOM 2610 C C . SER E 1 44 ? 9.35824 45.45398 -12.58157 1.000 105.78320 44 SER E C 1
ATOM 2611 O O . SER E 1 44 ? 8.88667 44.47047 -11.99885 1.000 108.24526 44 SER E O 1
ATOM 2613 N N . CYS E 1 45 ? 8.75971 46.64487 -12.56504 1.000 109.13150 45 CYS E N 1
ATOM 2614 C CA . CYS E 1 45 ? 7.51043 46.82065 -11.83512 1.000 112.54564 45 CYS E CA 1
ATOM 2615 C C . CYS E 1 45 ? 6.31318 46.32012 -12.63722 1.000 110.66456 45 CYS E C 1
ATOM 2616 O O . CYS E 1 45 ? 5.48553 45.56187 -12.12011 1.000 105.96777 45 CYS E O 1
ATOM 2618 N N . SER E 1 46 ? 6.22206 46.70674 -13.90984 1.000 104.30528 46 SER E N 1
ATOM 2619 C CA . SER E 1 46 ? 5.03151 46.47552 -14.71922 1.000 101.68277 46 SER E CA 1
ATOM 2620 C C . SER E 1 46 ? 5.39390 45.72309 -15.98950 1.000 102.30700 46 SER E C 1
ATOM 2621 O O . SER E 1 46 ? 6.37382 46.06307 -16.65892 1.000 109.61409 46 SER E O 1
ATOM 2623 N N . MET E 1 47 ? 4.59833 44.70189 -16.31607 1.000 108.78446 47 MET E N 1
ATOM 2624 C CA . MET E 1 47 ? 4.81065 43.95513 -17.55194 1.000 115.96758 47 MET E CA 1
ATOM 2625 C C . MET E 1 47 ? 4.40000 44.75549 -18.78489 1.000 110.66441 47 MET E C 1
ATOM 2626 O O . MET E 1 47 ? 4.98007 44.56827 -19.86045 1.000 104.87959 47 MET E O 1
ATOM 2628 N N . TYR E 1 48 ? 3.40151 45.63715 -18.65962 1.000 119.51655 48 TYR E N 1
ATOM 2629 C CA . TYR E 1 48 ? 3.02846 46.49378 -19.78393 1.000 111.32495 48 TYR E CA 1
ATOM 2630 C C . TYR E 1 48 ? 4.17141 47.42055 -20.16569 1.000 98.27626 48 TYR E C 1
ATOM 2631 O O . TYR E 1 48 ? 4.41105 47.67268 -21.35452 1.000 103.04853 48 TYR E O 1
ATOM 2633 N N . PHE E 1 49 ? 4.88391 47.94467 -19.16844 1.000 96.50513 49 PHE E N 1
ATOM 2634 C CA . PHE E 1 49 ? 6.09997 48.68386 -19.46511 1.000 106.61677 49 PHE E CA 1
ATOM 2635 C C . PHE E 1 49 ? 7.12193 47.78924 -20.14851 1.000 106.21069 49 PHE E C 1
ATOM 2636 O O . PHE E 1 49 ? 7.88040 48.26169 -20.99328 1.000 108.45940 49 PHE E O 1
ATOM 2638 N N . HIS E 1 50 ? 7.14012 46.49248 -19.82225 1.000 101.57546 50 HIS E N 1
ATOM 2639 C CA . HIS E 1 50 ? 8.06222 45.57347 -20.48917 1.000 106.36587 50 HIS E CA 1
ATOM 2640 C C . HIS E 1 50 ? 7.71142 45.37923 -21.96230 1.000 111.63296 50 HIS E C 1
ATOM 2641 O O . HIS E 1 50 ? 8.60437 45.33445 -22.81820 1.000 110.52140 50 HIS E O 1
ATOM 2643 N N . LEU E 1 51 ? 6.42156 45.26212 -22.28314 1.000 118.63832 51 LEU E N 1
ATOM 2644 C CA . LEU E 1 51 ? 6.04156 45.09771 -23.68422 1.000 116.66516 51 LEU E CA 1
ATOM 2645 C C . LEU E 1 51 ? 6.28630 46.38060 -24.46869 1.000 113.09352 51 LEU E C 1
ATOM 2646 O O . LEU E 1 51 ? 6.77365 46.34232 -25.60987 1.000 124.50858 51 LEU E O 1
ATOM 2648 N N . PHE E 1 52 ? 5.95932 47.52815 -23.86874 1.000 113.52451 52 PHE E N 1
ATOM 2649 C CA . PHE E 1 52 ? 6.28645 48.80394 -24.49260 1.000 116.44994 52 PHE E CA 1
ATOM 2650 C C . PHE E 1 52 ? 7.79337 48.96363 -24.65002 1.000 121.97485 52 PHE E C 1
ATOM 2651 O O . PHE E 1 52 ? 8.25908 49.54306 -25.63633 1.000 132.05494 52 PHE E O 1
ATOM 2653 N N . TYR E 1 53 ? 8.56597 48.41972 -23.70542 1.000 119.34431 53 TYR E N 1
ATOM 2654 C CA . TYR E 1 53 ? 10.01992 48.49333 -23.75957 1.000 124.76645 53 TYR E CA 1
ATOM 2655 C C . TYR E 1 53 ? 10.58747 47.61398 -24.86533 1.000 136.19112 53 TYR E C 1
ATOM 2656 O O . TYR E 1 53 ? 11.58661 47.97444 -25.48109 1.000 140.47264 53 TYR E O 1
ATOM 2658 N N . LYS E 1 54 ? 9.99432 46.44511 -25.11992 1.000 143.05076 54 LYS E N 1
ATOM 2659 C CA . LYS E 1 54 ? 10.45640 45.64555 -26.25948 1.000 143.57477 54 LYS E CA 1
ATOM 2660 C C . LYS E 1 54 ? 10.09519 46.31008 -27.59124 1.000 148.92112 54 LYS E C 1
ATOM 2661 O O . LYS E 1 54 ? 10.93252 46.39066 -28.51479 1.000 149.01427 54 LYS E O 1
ATOM 2663 N N . ASP E 1 55 ? 8.88027 46.87158 -27.67453 1.000 146.97393 55 ASP E N 1
ATOM 2664 C CA . ASP E 1 55 ? 8.45909 47.52868 -28.90789 1.000 144.03314 55 ASP E CA 1
ATOM 2665 C C . ASP E 1 55 ? 9.26728 48.79427 -29.16859 1.000 156.65264 55 ASP E C 1
ATOM 2666 O O . ASP E 1 55 ? 9.46105 49.17375 -30.33026 1.000 168.89407 55 ASP E O 1
ATOM 2668 N N . GLN E 1 56 ? 9.73274 49.46426 -28.11140 1.000 151.15952 56 GLN E N 1
ATOM 2669 C CA . GLN E 1 56 ? 10.64758 50.58607 -28.26367 1.000 152.67816 56 GLN E CA 1
ATOM 2670 C C . GLN E 1 56 ? 12.10812 50.13685 -28.28983 1.000 159.17792 56 GLN E C 1
ATOM 2671 O O . GLN E 1 56 ? 12.98972 50.95339 -28.57930 1.000 161.07558 56 GLN E O 1
ATOM 2673 N N . LEU E 1 57 ? 12.38272 48.87301 -27.93651 1.000 165.22069 57 LEU E N 1
ATOM 2674 C CA . LEU E 1 57 ? 13.72023 48.30282 -28.07082 1.000 167.21037 57 LEU E CA 1
ATOM 2675 C C . LEU E 1 57 ? 14.06361 48.10837 -29.53499 1.000 172.13952 57 LEU E C 1
ATOM 2676 O O . LEU E 1 57 ? 15.23205 48.22986 -29.92697 1.000 177.49579 57 LEU E O 1
ATOM 2678 N N . ASP E 1 58 ? 13.05662 47.78486 -30.35211 1.000 173.44569 58 ASP E N 1
ATOM 2679 C CA . ASP E 1 58 ? 13.30215 47.74264 -31.79282 1.000 178.08005 58 ASP E CA 1
ATOM 2680 C C . ASP E 1 58 ? 13.53554 49.13778 -32.37808 1.000 188.55907 58 ASP E C 1
ATOM 2681 O O . ASP E 1 58 ? 13.85550 49.24923 -33.56885 1.000 195.60310 58 ASP E O 1
ATOM 2683 N N . LYS E 1 59 ? 13.40888 50.18970 -31.56742 1.000 188.58533 59 LYS E N 1
ATOM 2684 C CA . LYS E 1 59 ? 13.58006 51.57381 -31.98663 1.000 185.87314 59 LYS E CA 1
ATOM 2685 C C . LYS E 1 59 ? 14.61302 52.27505 -31.10821 1.000 188.34523 59 LYS E C 1
ATOM 2686 O O . LYS E 1 59 ? 15.06336 51.74369 -30.08976 1.000 184.21532 59 LYS E O 1
ATOM 2688 N N . ARG E 1 60 ? 15.02028 53.46799 -31.54191 1.000 189.36020 60 ARG E N 1
ATOM 2689 C CA . ARG E 1 60 ? 15.89886 54.31993 -30.74210 1.000 178.26373 60 ARG E CA 1
ATOM 2690 C C . ARG E 1 60 ? 15.18347 54.75278 -29.47240 1.000 183.00134 60 ARG E C 1
ATOM 2691 O O . ARG E 1 60 ? 14.21967 55.52309 -29.54018 1.000 180.68799 60 ARG E O 1
ATOM 2693 N N . ASP E 1 61 ? 15.58058 54.15845 -28.33976 1.000 176.81086 61 ASP E N 1
ATOM 2694 C CA . ASP E 1 61 ? 14.96533 54.43569 -27.04323 1.000 179.34947 61 ASP E CA 1
ATOM 2695 C C . ASP E 1 61 ? 14.46229 55.86879 -26.97407 1.000 185.46699 61 ASP E C 1
ATOM 2696 O O . ASP E 1 61 ? 15.24573 56.82229 -27.01199 1.000 178.51883 61 ASP E O 1
ATOM 2698 N N . ILE E 1 62 ? 13.14629 56.00780 -26.86449 1.000 192.91787 62 ILE E N 1
ATOM 2699 C CA . ILE E 1 62 ? 12.47933 57.29783 -26.74947 1.000 189.87083 62 ILE E CA 1
ATOM 2700 C C . ILE E 1 62 ? 11.80510 57.34964 -25.38826 1.000 175.24719 62 ILE E C 1
ATOM 2701 O O . ILE E 1 62 ? 10.92485 56.53088 -25.09042 1.000 167.96523 62 ILE E O 1
ATOM 2703 N N . VAL E 1 63 ? 12.22769 58.30486 -24.55855 1.000 158.95375 63 VAL E N 1
ATOM 2704 C CA . VAL E 1 63 ? 11.78123 58.32506 -23.17053 1.000 152.36179 63 VAL E CA 1
ATOM 2705 C C . VAL E 1 63 ? 10.27305 58.52621 -23.06806 1.000 158.30300 63 VAL E C 1
ATOM 2706 O O . VAL E 1 63 ? 9.62814 57.96500 -22.17398 1.000 155.75212 63 VAL E O 1
ATOM 2708 N N . HIS E 1 64 ? 9.68714 59.28666 -23.98812 1.000 151.91434 64 HIS E N 1
ATOM 2709 C CA . HIS E 1 64 ? 8.30409 59.73665 -23.87149 1.000 152.11961 64 HIS E CA 1
ATOM 2710 C C . HIS E 1 64 ? 7.30515 58.60107 -24.08017 1.000 156.06062 64 HIS E C 1
ATOM 2711 O O . HIS E 1 64 ? 7.14544 58.10270 -25.19874 1.000 169.66046 64 HIS E O 1
ATOM 2713 N N . LEU E 1 65 ? 6.61953 58.21068 -23.00398 1.000 142.70342 65 LEU E N 1
ATOM 2714 C CA . LEU E 1 65 ? 5.55711 57.21269 -23.04602 1.000 139.38781 65 LEU E CA 1
ATOM 2715 C C . LEU E 1 65 ? 4.25964 57.86255 -22.58221 1.000 138.67751 65 LEU E C 1
ATOM 2716 O O . LEU E 1 65 ? 4.23657 58.52986 -21.54380 1.000 142.18315 65 LEU E O 1
ATOM 2718 N N . ASN E 1 66 ? 3.17796 57.64105 -23.32844 1.000 133.10942 66 ASN E N 1
ATOM 2719 C CA . ASN E 1 66 ? 1.89084 58.25943 -23.03565 1.000 137.75060 66 ASN E CA 1
ATOM 2720 C C . ASN E 1 66 ? 0.77445 57.23114 -23.14705 1.000 143.70756 66 ASN E C 1
ATOM 2721 O O . ASN E 1 66 ? 0.77538 56.39997 -24.05961 1.000 157.64272 66 ASN E O 1
ATOM 2723 N N . SER E 1 67 ? -0.16371 57.27925 -22.20157 1.000 140.66524 67 SER E N 1
ATOM 2724 C CA . SER E 1 67 ? -1.37974 56.47370 -22.23743 1.000 152.06205 67 SER E CA 1
ATOM 2725 C C . SER E 1 67 ? -2.59311 57.38407 -22.10606 1.000 146.18249 67 SER E C 1
ATOM 2726 O O . SER E 1 67 ? -2.61220 58.27600 -21.25119 1.000 146.10975 67 SER E O 1
ATOM 2728 N N . ASP E 1 68 ? -3.60114 57.15798 -22.94744 1.000 144.77694 68 ASP E N 1
ATOM 2729 C CA . ASP E 1 68 ? -4.79791 57.98881 -22.93235 1.000 150.49585 68 ASP E CA 1
ATOM 2730 C C . ASP E 1 68 ? -5.72494 57.59409 -21.78651 1.000 147.01867 68 ASP E C 1
ATOM 2731 O O . ASP E 1 68 ? -5.81394 56.42091 -21.40654 1.000 137.31778 68 ASP E O 1
ATOM 2733 N N . ILE E 1 69 ? -6.44218 58.59287 -21.25831 1.000 151.73250 69 ILE E N 1
ATOM 2734 C CA . ILE E 1 69 ? -7.42104 58.40930 -20.18737 1.000 145.86305 69 ILE E CA 1
ATOM 2735 C C . ILE E 1 69 ? -6.78688 57.63947 -19.03682 1.000 148.43314 69 ILE E C 1
ATOM 2736 O O . ILE E 1 69 ? -7.44413 56.82291 -18.38223 1.000 140.20684 69 ILE E O 1
ATOM 2738 N N . VAL E 1 70 ? -5.50061 57.88127 -18.80248 1.000 154.75176 70 VAL E N 1
ATOM 2739 C CA . VAL E 1 70 ? -4.77237 57.34298 -17.65989 1.000 150.86242 70 VAL E CA 1
ATOM 2740 C C . VAL E 1 70 ? -4.34319 58.51984 -16.79242 1.000 154.75013 70 VAL E C 1
ATOM 2741 O O . VAL E 1 70 ? -3.44339 59.28153 -17.17232 1.000 152.14951 70 VAL E O 1
ATOM 2743 N N . THR E 1 71 ? -5.01682 58.69539 -15.65443 1.000 156.34474 71 THR E N 1
ATOM 2744 C CA . THR E 1 71 ? -4.77783 59.82526 -14.75953 1.000 153.12436 71 THR E CA 1
ATOM 2745 C C . THR E 1 71 ? -3.30709 59.93304 -14.37188 1.000 144.94358 71 THR E C 1
ATOM 2746 O O . THR E 1 71 ? -2.73793 59.00320 -13.79337 1.000 143.98606 71 THR E O 1
ATOM 2748 N N . ALA E 1 72 ? -2.69384 61.07129 -14.70094 1.000 144.20418 72 ALA E N 1
ATOM 2749 C CA . ALA E 1 72 ? -1.28726 61.28582 -14.36246 1.000 153.81789 72 ALA E CA 1
ATOM 2750 C C . ALA E 1 72 ? -1.00825 61.22628 -12.86083 1.000 150.46102 72 ALA E C 1
ATOM 2751 O O . ALA E 1 72 ? 0.05320 60.69456 -12.48093 1.000 148.98697 72 ALA E O 1
ATOM 2753 N N . PRO E 1 73 ? -1.85648 61.76678 -11.97169 1.000 145.01408 73 PRO E N 1
ATOM 2754 C CA . PRO E 1 73 ? -1.65475 61.49166 -10.53877 1.000 136.64447 73 PRO E CA 1
ATOM 2755 C C . PRO E 1 73 ? -1.55671 60.00632 -10.23066 1.000 128.28400 73 PRO E C 1
ATOM 2756 O O . PRO E 1 73 ? -0.76381 59.61799 -9.36793 1.000 123.08877 73 PRO E O 1
ATOM 2760 N N . ALA E 1 74 ? -2.33292 59.16170 -10.91663 1.000 129.05978 74 ALA E N 1
ATOM 2761 C CA . ALA E 1 74 ? -2.21555 57.72158 -10.70627 1.000 122.95513 74 ALA E CA 1
ATOM 2762 C C . ALA E 1 74 ? -0.85314 57.20440 -11.15272 1.000 119.81111 74 ALA E C 1
ATOM 2763 O O . ALA E 1 74 ? -0.29469 56.30192 -10.52375 1.000 116.39857 74 ALA E O 1
ATOM 2765 N N . PHE E 1 75 ? -0.30843 57.74290 -12.24606 1.000 120.41676 75 PHE E N 1
ATOM 2766 C CA . PHE E 1 75 ? 1.02559 57.32880 -12.67170 1.000 124.69521 75 PHE E CA 1
ATOM 2767 C C . PHE E 1 75 ? 2.07598 57.71602 -11.63821 1.000 132.15997 75 PHE E C 1
ATOM 2768 O O . PHE E 1 75 ? 2.97835 56.92632 -11.32782 1.000 128.85883 75 PHE E O 1
ATOM 2770 N N . ALA E 1 76 ? 1.96406 58.92375 -11.08028 1.000 132.12950 76 ALA E N 1
ATOM 2771 C CA . ALA E 1 76 ? 2.89549 59.32716 -10.03206 1.000 125.72074 76 ALA E CA 1
ATOM 2772 C C . ALA E 1 76 ? 2.72954 58.45895 -8.79284 1.000 113.96659 76 ALA E C 1
ATOM 2773 O O . ALA E 1 76 ? 3.71808 58.08502 -8.15277 1.000 113.62565 76 ALA E O 1
ATOM 2775 N N . LEU E 1 77 ? 1.48447 58.14005 -8.43443 1.000 115.38472 77 LEU E N 1
ATOM 2776 C CA . LEU E 1 77 ? 1.23298 57.24993 -7.30830 1.000 120.13726 77 LEU E CA 1
ATOM 2777 C C . LEU E 1 77 ? 1.80105 55.86231 -7.55969 1.000 120.28343 77 LEU E C 1
ATOM 2778 O O . LEU E 1 77 ? 2.25500 55.20443 -6.62372 1.000 127.10189 77 LEU E O 1
ATOM 2780 N N . LEU E 1 78 ? 1.78374 55.40025 -8.81030 1.000 109.95564 78 LEU E N 1
ATOM 2781 C CA . LEU E 1 78 ? 2.36075 54.09851 -9.12687 1.000 111.17800 78 LEU E CA 1
ATOM 2782 C C . LEU E 1 78 ? 3.87781 54.14031 -9.01342 1.000 119.76121 78 LEU E C 1
ATOM 2783 O O . LEU E 1 78 ? 4.49953 53.20099 -8.49825 1.000 124.93823 78 LEU E O 1
ATOM 2785 N N . LEU E 1 79 ? 4.48812 55.22882 -9.48569 1.000 116.50789 79 LEU E N 1
ATOM 2786 C CA . LEU E 1 79 ? 5.92605 55.40072 -9.30695 1.000 131.26407 79 LEU E CA 1
ATOM 2787 C C . LEU E 1 79 ? 6.28320 55.41331 -7.82579 1.000 127.25312 79 LEU E C 1
ATOM 2788 O O . LEU E 1 79 ? 7.27108 54.79702 -7.40729 1.000 119.29447 79 LEU E O 1
ATOM 2790 N N . GLU E 1 80 ? 5.48329 56.11319 -7.01877 1.000 122.87788 80 GLU E N 1
ATOM 2791 C CA . GLU E 1 80 ? 5.70069 56.13712 -5.57731 1.000 117.83022 80 GLU E CA 1
ATOM 2792 C C . GLU E 1 80 ? 5.51761 54.75229 -4.96861 1.000 122.52569 80 GLU E C 1
ATOM 2793 O O . GLU E 1 80 ? 6.30212 54.33686 -4.11270 1.000 131.40401 80 GLU E O 1
ATOM 2795 N N . PHE E 1 81 ? 4.49398 54.01715 -5.40924 1.000 117.64063 81 PHE E N 1
ATOM 2796 C CA . PHE E 1 81 ? 4.25722 52.67396 -4.89392 1.000 118.79536 81 PHE E CA 1
ATOM 2797 C C . PHE E 1 81 ? 5.40508 51.74537 -5.24040 1.000 116.36773 81 PHE E C 1
ATOM 2798 O O . PHE E 1 81 ? 5.65925 50.77260 -4.52253 1.000 130.04996 81 PHE E O 1
ATOM 2800 N N . MET E 1 82 ? 6.10036 52.02095 -6.34136 1.000 116.58861 82 MET E N 1
ATOM 2801 C CA . MET E 1 82 ? 7.34798 51.31161 -6.59418 1.000 127.75152 82 MET E CA 1
ATOM 2802 C C . MET E 1 82 ? 8.36591 51.60118 -5.49665 1.000 130.35828 82 MET E C 1
ATOM 2803 O O . MET E 1 82 ? 9.19579 50.74257 -5.17125 1.000 128.44763 82 MET E O 1
ATOM 2805 N N . TYR E 1 83 ? 8.31278 52.80419 -4.91878 1.000 132.77024 83 TYR E N 1
ATOM 2806 C CA . TYR E 1 83 ? 9.17538 53.22130 -3.81937 1.000 132.18019 83 TYR E CA 1
ATOM 2807 C C . TYR E 1 83 ? 8.45180 53.28491 -2.47171 1.000 131.51170 83 TYR E C 1
ATOM 2808 O O . TYR E 1 83 ? 8.84766 54.07700 -1.60943 1.000 122.30531 83 TYR E O 1
ATOM 2810 N N . GLU E 1 84 ? 7.39513 52.49260 -2.27401 1.000 138.96905 84 GLU E N 1
ATOM 2811 C CA . GLU E 1 84 ? 6.59131 52.57806 -1.05691 1.000 149.42212 84 GLU E CA 1
ATOM 2812 C C . GLU E 1 84 ? 5.72964 51.32574 -0.92894 1.000 157.53686 84 GLU E C 1
ATOM 2813 O O . GLU E 1 84 ? 5.64200 50.50807 -1.84802 1.000 147.76816 84 GLU E O 1
ATOM 2815 N N . GLY E 1 85 ? 5.07554 51.19793 0.22607 1.000 175.28336 85 GLY E N 1
ATOM 2816 C CA . GLY E 1 85 ? 4.39387 49.97908 0.62044 1.000 172.17614 85 GLY E CA 1
ATOM 2817 C C . GLY E 1 85 ? 2.88590 50.03081 0.45480 1.000 162.38992 85 GLY E C 1
ATOM 2818 O O . GLY E 1 85 ? 2.34288 50.79386 -0.35154 1.000 155.52844 85 GLY E O 1
ATOM 2819 N N . LYS E 1 86 ? 2.19795 49.20239 1.24201 1.000 163.75620 86 LYS E N 1
ATOM 2820 C CA . LYS E 1 86 ? 0.76128 49.00667 1.09787 1.000 166.70470 86 LYS E CA 1
ATOM 2821 C C . LYS E 1 86 ? -0.02190 50.15727 1.71977 1.000 171.20029 86 LYS E C 1
ATOM 2822 O O . LYS E 1 86 ? 0.48503 50.89837 2.56813 1.000 171.10779 86 LYS E O 1
ATOM 2824 N N . LEU E 1 87 ? -1.27635 50.29214 1.27777 1.000 171.68162 87 LEU E N 1
ATOM 2825 C CA . LEU E 1 87 ? -2.21194 51.31552 1.73767 1.000 164.03692 87 LEU E CA 1
ATOM 2826 C C . LEU E 1 87 ? -1.69196 52.72902 1.48909 1.000 162.36788 87 LEU E C 1
ATOM 2827 O O . LEU E 1 87 ? -1.53613 53.51378 2.43273 1.000 159.90152 87 LEU E O 1
ATOM 2829 N N . GLN E 1 88 ? -1.43887 53.07184 0.22466 1.000 161.16111 88 GLN E N 1
ATOM 2830 C CA . GLN E 1 88 ? -1.08765 54.44418 -0.12132 1.000 156.18267 88 GLN E CA 1
ATOM 2831 C C . GLN E 1 88 ? -2.22348 55.09051 -0.91009 1.000 149.65238 88 GLN E C 1
ATOM 2832 O O . GLN E 1 88 ? -2.00757 55.60253 -2.01476 1.000 148.13205 88 GLN E O 1
ATOM 2834 N N . PHE E 1 89 ? -3.43640 55.07462 -0.34310 1.000 152.55041 89 PHE E N 1
ATOM 2835 C CA . PHE E 1 89 ? -4.61030 55.56929 -1.05870 1.000 146.50206 89 PHE E CA 1
ATOM 2836 C C . PHE E 1 89 ? -4.51563 57.06862 -1.31722 1.000 139.51568 89 PHE E C 1
ATOM 2837 O O . PHE E 1 89 ? -4.76872 57.52459 -2.43805 1.000 139.55730 89 PHE E O 1
ATOM 2839 N N . LYS E 1 90 ? -4.15827 57.84792 -0.29362 1.000 144.37004 90 LYS E N 1
ATOM 2840 C CA . LYS E 1 90 ? -3.93856 59.29179 -0.42047 1.000 152.11466 90 LYS E CA 1
ATOM 2841 C C . LYS E 1 90 ? -5.18873 60.02715 -0.89965 1.000 153.91205 90 LYS E C 1
ATOM 2842 O O . LYS E 1 90 ? -5.09702 60.99042 -1.66626 1.000 153.26859 90 LYS E O 1
ATOM 2844 N N . ASP E 1 91 ? -6.36472 59.57323 -0.46224 1.000 155.96889 91 ASP E N 1
ATOM 2845 C CA . ASP E 1 91 ? -7.64698 60.24828 -0.66343 1.000 158.66687 91 ASP E CA 1
ATOM 2846 C C . ASP E 1 91 ? -8.07007 60.33927 -2.12712 1.000 156.35431 91 ASP E C 1
ATOM 2847 O O . ASP E 1 91 ? -9.07331 61.00048 -2.42949 1.000 157.97944 91 ASP E O 1
ATOM 2849 N N . LEU E 1 92 ? -7.33570 59.66169 -3.07042 1.000 148.53706 92 LEU E N 1
ATOM 2850 C CA . LEU E 1 92 ? -7.66862 59.69675 -4.48831 1.000 143.84893 92 LEU E CA 1
ATOM 2851 C C . LEU E 1 92 ? -8.74420 58.66399 -4.81474 1.000 146.61071 92 LEU E C 1
ATOM 2852 O O . LEU E 1 92 ? -8.87836 57.65609 -4.11424 1.000 142.81504 92 LEU E O 1
ATOM 2854 N N . PRO E 1 93 ? -9.55030 58.91184 -5.85236 1.000 158.47790 93 PRO E N 1
ATOM 2855 C CA . PRO E 1 93 ? -10.61851 57.96088 -6.20846 1.000 151.85475 93 PRO E CA 1
ATOM 2856 C C . PRO E 1 93 ? -10.06607 56.59851 -6.60346 1.000 134.40549 93 PRO E C 1
ATOM 2857 O O . PRO E 1 93 ? -9.18615 56.48462 -7.46045 1.000 124.83385 93 PRO E O 1
ATOM 2861 N N . ILE E 1 94 ? -10.58021 55.55866 -5.94380 1.000 127.13861 94 ILE E N 1
ATOM 2862 C CA . ILE E 1 94 ? -10.15141 54.19121 -6.21023 1.000 112.12678 94 ILE E CA 1
ATOM 2863 C C . ILE E 1 94 ? -10.43453 53.75102 -7.63881 1.000 110.54264 94 ILE E C 1
ATOM 2864 O O . ILE E 1 94 ? -9.75461 52.85510 -8.14775 1.000 115.53506 94 ILE E O 1
ATOM 2866 N N . GLU E 1 95 ? -11.41760 54.36398 -8.30399 1.000 111.26263 95 GLU E N 1
ATOM 2867 C CA . GLU E 1 95 ? -11.80092 53.93829 -9.64858 1.000 107.03183 95 GLU E CA 1
ATOM 2868 C C . GLU E 1 95 ? -10.62984 54.04719 -10.61729 1.000 102.34903 95 GLU E C 1
ATOM 2869 O O . GLU E 1 95 ? -10.18912 53.04611 -11.19944 1.000 99.35190 95 GLU E O 1
ATOM 2871 N N . ASP E 1 96 ? -10.11982 55.26557 -10.81129 1.000 104.26367 96 ASP E N 1
ATOM 2872 C CA . ASP E 1 96 ? -8.98318 55.45810 -11.70401 1.000 105.59554 96 ASP E CA 1
ATOM 2873 C C . ASP E 1 96 ? -7.75992 54.67956 -11.23833 1.000 107.07336 96 ASP E C 1
ATOM 2874 O O . ASP E 1 96 ? -6.96825 54.21727 -12.06873 1.000 104.93250 96 ASP E O 1
ATOM 2876 N N . VAL E 1 97 ? -7.59678 54.51101 -9.92391 1.000 109.76879 97 VAL E N 1
ATOM 2877 C CA . VAL E 1 97 ? -6.43867 53.78885 -9.39988 1.000 98.75816 97 VAL E CA 1
ATOM 2878 C C . VAL E 1 97 ? -6.46487 52.34093 -9.87187 1.000 94.29177 97 VAL E C 1
ATOM 2879 O O . VAL E 1 97 ? -5.48325 51.82777 -10.42129 1.000 92.35164 97 VAL E O 1
ATOM 2881 N N . LEU E 1 98 ? -7.58909 51.66005 -9.64432 1.000 94.69981 98 LEU E N 1
ATOM 2882 C CA . LEU E 1 98 ? -7.72895 50.27945 -10.09461 1.000 94.97564 98 LEU E CA 1
ATOM 2883 C C . LEU E 1 98 ? -7.64003 50.17959 -11.61266 1.000 106.93458 98 LEU E C 1
ATOM 2884 O O . LEU E 1 98 ? -7.06168 49.22319 -12.14914 1.000 115.06148 98 LEU E O 1
ATOM 2886 N N . ALA E 1 99 ? -8.20341 51.15991 -12.32569 1.000 108.95305 99 ALA E N 1
ATOM 2887 C CA . ALA E 1 99 ? -8.13920 51.13491 -13.78389 1.000 109.70111 99 ALA E CA 1
ATOM 2888 C C . ALA E 1 99 ? -6.69623 51.18836 -14.26940 1.000 95.73676 99 ALA E C 1
ATOM 2889 O O . ALA E 1 99 ? -6.29574 50.41795 -15.14480 1.000 101.92886 99 ALA E O 1
ATOM 2891 N N . ALA E 1 100 ? -5.90125 52.10152 -13.71433 1.000 110.49341 100 ALA E N 1
ATOM 2892 C CA . ALA E 1 100 ? -4.49270 52.17666 -14.08448 1.000 103.29121 100 ALA E CA 1
ATOM 2893 C C . ALA E 1 100 ? -3.74349 50.91742 -13.66665 1.000 97.62543 100 ALA E C 1
ATOM 2894 O O . ALA E 1 100 ? -2.88659 50.42577 -14.41037 1.000 99.53771 100 ALA E O 1
ATOM 2896 N N . ALA E 1 101 ? -4.03979 50.39349 -12.47136 1.000 102.84681 101 ALA E N 1
ATOM 2897 C CA . ALA E 1 101 ? -3.35883 49.19534 -11.98914 1.000 100.75462 101 ALA E CA 1
ATOM 2898 C C . ALA E 1 101 ? -3.56995 48.02453 -12.93503 1.000 103.04263 101 ALA E C 1
ATOM 2899 O O . ALA E 1 101 ? -2.65355 47.22620 -13.16226 1.000 108.67963 101 ALA E O 1
ATOM 2901 N N . SER E 1 102 ? -4.77856 47.89203 -13.48026 1.000 112.24932 102 SER E N 1
ATOM 2902 C CA . SER E 1 102 ? -5.00540 46.85164 -14.47674 1.000 118.65956 102 SER E CA 1
ATOM 2903 C C . SER E 1 102 ? -4.36250 47.22474 -15.80760 1.000 112.52686 102 SER E C 1
ATOM 2904 O O . SER E 1 102 ? -3.76599 46.37434 -16.47825 1.000 113.67622 102 SER E O 1
ATOM 2906 N N . TYR E 1 103 ? -4.48390 48.49526 -16.20275 1.000 101.34152 103 TYR E N 1
ATOM 2907 C CA . TYR E 1 103 ? -3.92918 48.97265 -17.46513 1.000 106.67902 103 TYR E CA 1
ATOM 2908 C C . TYR E 1 103 ? -2.41308 48.87213 -17.50944 1.000 107.98207 103 TYR E C 1
ATOM 2909 O O . TYR E 1 103 ? -1.84570 48.58157 -18.56680 1.000 110.42917 103 TYR E O 1
ATOM 2911 N N . LEU E 1 104 ? -1.74083 49.09427 -16.38340 1.000 111.24581 104 LEU E N 1
ATOM 2912 C CA . LEU E 1 104 ? -0.28764 49.01247 -16.35988 1.000 113.17156 104 LEU E CA 1
ATOM 2913 C C . LEU E 1 104 ? 0.22352 47.58075 -16.33568 1.000 111.62255 104 LEU E C 1
ATOM 2914 O O . LEU E 1 104 ? 1.44214 47.37995 -16.37266 1.000 112.75852 104 LEU E O 1
ATOM 2916 N N . HIS E 1 105 ? -0.67010 46.59371 -16.25540 1.000 107.24348 105 HIS E N 1
ATOM 2917 C CA . HIS E 1 105 ? -0.28709 45.18862 -16.11972 1.000 109.39411 105 HIS E CA 1
ATOM 2918 C C . HIS E 1 105 ? 0.61475 44.99609 -14.90452 1.000 119.85659 105 HIS E C 1
ATOM 2919 O O . HIS E 1 105 ? 1.55320 44.19575 -14.91207 1.000 124.08034 105 HIS E O 1
ATOM 2921 N N . MET E 1 106 ? 0.33012 45.76045 -13.85375 1.000 123.86616 106 MET E N 1
ATOM 2922 C CA . MET E 1 106 ? 1.07687 45.68721 -12.60957 1.000 136.51647 106 MET E CA 1
ATOM 2923 C C . MET E 1 106 ? 0.80396 44.35266 -11.92314 1.000 144.27967 106 MET E C 1
ATOM 2924 O O . MET E 1 106 ? 0.00694 43.53296 -12.39151 1.000 143.12416 106 MET E O 1
ATOM 2926 N N . TYR E 1 107 ? 1.48146 44.13028 -10.79712 1.000 150.34134 107 TYR E N 1
ATOM 2927 C CA . TYR E 1 107 ? 1.20245 42.94776 -9.99836 1.000 147.16148 107 TYR E CA 1
ATOM 2928 C C . TYR E 1 107 ? -0.29577 42.87752 -9.74626 1.000 144.92860 107 TYR E C 1
ATOM 2929 O O . TYR E 1 107 ? -0.90844 43.85684 -9.30958 1.000 135.24027 107 TYR E O 1
ATOM 2931 N N . ASP E 1 108 ? -0.88465 41.71110 -10.03021 1.000 149.10181 108 ASP E N 1
ATOM 2932 C CA . ASP E 1 108 ? -2.33828 41.59244 -9.99216 1.000 145.54422 108 ASP E CA 1
ATOM 2933 C C . ASP E 1 108 ? -2.87580 41.97070 -8.62393 1.000 144.61036 108 ASP E C 1
ATOM 2934 O O . ASP E 1 108 ? -4.03940 42.37228 -8.50064 1.000 140.32496 108 ASP E O 1
ATOM 2936 N N . ILE E 1 109 ? -2.04715 41.82156 -7.58642 1.000 147.82818 109 ILE E N 1
ATOM 2937 C CA . ILE E 1 109 ? -2.44570 42.18344 -6.23306 1.000 141.14134 109 ILE E CA 1
ATOM 2938 C C . ILE E 1 109 ? -2.85507 43.64702 -6.15304 1.000 139.26809 109 ILE E C 1
ATOM 2939 O O . ILE E 1 109 ? -3.72769 44.00274 -5.35878 1.000 139.51967 109 ILE E O 1
ATOM 2941 N N . VAL E 1 110 ? -2.26473 44.51138 -6.98370 1.000 133.76931 110 VAL E N 1
ATOM 2942 C CA . VAL E 1 110 ? -2.61869 45.93141 -6.95836 1.000 123.40455 110 VAL E CA 1
ATOM 2943 C C . VAL E 1 110 ? -4.09490 46.12169 -7.28980 1.000 124.46865 110 VAL E C 1
ATOM 2944 O O . VAL E 1 110 ? -4.86390 46.68498 -6.49985 1.000 115.74980 110 VAL E O 1
ATOM 2946 N N . LYS E 1 111 ? -4.51387 45.64336 -8.46367 1.000 128.77680 111 LYS E N 1
ATOM 2947 C CA . LYS E 1 111 ? -5.91490 45.77026 -8.84736 1.000 128.34233 111 LYS E CA 1
ATOM 2948 C C . LYS E 1 111 ? -6.83526 44.93836 -7.96125 1.000 131.27052 111 LYS E C 1
ATOM 2949 O O . LYS E 1 111 ? -7.96068 45.36213 -7.67606 1.000 137.91977 111 LYS E O 1
ATOM 2951 N N . VAL E 1 112 ? -6.37290 43.77787 -7.49102 1.000 128.27476 112 VAL E N 1
ATOM 2952 C CA . VAL E 1 112 ? -7.21395 42.93634 -6.64174 1.000 130.15259 112 VAL E CA 1
ATOM 2953 C C . VAL E 1 112 ? -7.50091 43.63080 -5.31742 1.000 133.97511 112 VAL E C 1
ATOM 2954 O O . VAL E 1 112 ? -8.64124 43.64134 -4.83753 1.000 136.14556 112 VAL E O 1
ATOM 2956 N N . CYS E 1 113 ? -6.47169 44.21739 -4.70161 1.000 133.92811 113 CYS E N 1
ATOM 2957 C CA . CYS E 1 113 ? -6.66038 44.97625 -3.47379 1.000 134.94627 113 CYS E CA 1
ATOM 2958 C C . CYS E 1 113 ? -7.47176 46.24022 -3.70832 1.000 137.15473 113 CYS E C 1
ATOM 2959 O O . CYS E 1 113 ? -8.26426 46.62801 -2.84392 1.000 144.16100 113 CYS E O 1
ATOM 2961 N N . LYS E 1 114 ? -7.29223 46.89626 -4.85852 1.000 127.44488 114 LYS E N 1
ATOM 2962 C CA . LYS E 1 114 ? -8.13620 48.04294 -5.17618 1.000 126.10920 114 LYS E CA 1
ATOM 2963 C C . LYS E 1 114 ? -9.60555 47.63819 -5.22596 1.000 137.75415 114 LYS E C 1
ATOM 2964 O O . LYS E 1 114 ? -10.47154 48.34189 -4.69150 1.000 144.61044 114 LYS E O 1
ATOM 2966 N N . LYS E 1 115 ? -9.89966 46.48906 -5.84348 1.000 138.48895 115 LYS E N 1
ATOM 2967 C CA . LYS E 1 115 ? -11.27508 45.99932 -5.91636 1.000 136.29945 115 LYS E CA 1
ATOM 2968 C C . LYS E 1 115 ? -11.80113 45.60055 -4.54184 1.000 139.10688 115 LYS E C 1
ATOM 2969 O O . LYS E 1 115 ? -12.97116 45.84664 -4.22052 1.000 139.65630 115 LYS E O 1
ATOM 2971 N N . LYS E 1 116 ? -10.95298 44.97851 -3.72040 1.000 139.16874 116 LYS E N 1
ATOM 2972 C CA . LYS E 1 116 ? -11.37236 44.59474 -2.37672 1.000 137.92029 116 LYS E CA 1
ATOM 2973 C C . LYS E 1 116 ? -11.69193 45.82059 -1.52870 1.000 140.42171 116 LYS E C 1
ATOM 2974 O O . LYS E 1 116 ? -12.65949 45.81737 -0.75809 1.000 145.81741 116 LYS E O 1
ATOM 2976 N N . LEU E 1 117 ? -10.88734 46.87938 -1.65882 1.000 141.65631 117 LEU E N 1
ATOM 2977 C CA . LEU E 1 117 ? -11.15070 48.12046 -0.93490 1.000 146.05853 117 LEU E CA 1
ATOM 2978 C C . LEU E 1 117 ? -12.38973 48.83189 -1.47076 1.000 152.57690 117 LEU E C 1
ATOM 2979 O O . LEU E 1 117 ? -13.12499 49.46968 -0.70757 1.000 154.21207 117 LEU E O 1
ATOM 2981 N N . LYS E 1 118 ? -12.62057 48.76109 -2.78473 1.000 154.49029 118 LYS E N 1
ATOM 2982 C CA . LYS E 1 118 ? -13.81335 49.37187 -3.36656 1.000 156.60212 118 LYS E CA 1
ATOM 2983 C C . LYS E 1 118 ? -15.08819 48.61525 -2.99641 1.000 163.26353 118 LYS E C 1
ATOM 2984 O O . LYS E 1 118 ? -16.17636 49.20515 -2.98428 1.000 167.77338 118 LYS E O 1
ATOM 2986 N N . GLU E 1 119 ? -14.98367 47.32042 -2.69578 1.000 167.58709 119 GLU E N 1
ATOM 2987 C CA . GLU E 1 119 ? -16.14633 46.51718 -2.30529 1.000 173.52168 119 GLU E CA 1
ATOM 2988 C C . GLU E 1 119 ? -16.45082 46.58765 -0.81364 1.000 174.47623 119 GLU E C 1
ATOM 2989 O O . GLU E 1 119 ? -16.83838 45.58236 -0.21274 1.000 185.34643 119 GLU E O 1
ATOM 2991 N N . LYS E 1 120 ? -16.30269 47.75440 -0.19195 1.000 175.06823 120 LYS E N 1
ATOM 2992 C CA . LYS E 1 120 ? -16.61999 47.92081 1.22823 1.000 182.56909 120 LYS E CA 1
ATOM 2993 C C . LYS E 1 120 ? -17.80272 48.86777 1.42764 1.000 189.08583 120 LYS E C 1
ATOM 2994 O O . LYS E 1 120 ? -18.64896 48.65008 2.29713 1.000 187.14239 120 LYS E O 1
ATOM 2996 N N . PHE F 1 3 ? 3.87386 43.83985 1.43871 1.000 134.18137 3 PHE F N 1
ATOM 2997 C CA . PHE F 1 3 ? 4.42547 45.12259 1.00383 1.000 137.01422 3 PHE F CA 1
ATOM 2998 C C . PHE F 1 3 ? 5.96431 45.13197 0.87801 1.000 139.30946 3 PHE F C 1
ATOM 2999 O O . PHE F 1 3 ? 6.48215 45.57863 -0.14531 1.000 138.33187 3 PHE F O 1
ATOM 3001 N N . PRO F 1 4 ? 6.71058 44.65456 1.90706 1.000 144.96034 4 PRO F N 1
ATOM 3002 C CA . PRO F 1 4 ? 8.17722 44.65184 1.78402 1.000 142.47832 4 PRO F CA 1
ATOM 3003 C C . PRO F 1 4 ? 8.69232 43.51315 0.91626 1.000 143.07305 4 PRO F C 1
ATOM 3004 O O . PRO F 1 4 ? 9.68635 43.66396 0.19131 1.000 140.18962 4 PRO F O 1
ATOM 3008 N N . ASP F 1 5 ? 8.01761 42.36183 0.99288 1.000 145.57300 5 ASP F N 1
ATOM 3009 C CA . ASP F 1 5 ? 8.35971 41.24588 0.11925 1.000 140.45827 5 ASP F CA 1
ATOM 3010 C C . ASP F 1 5 ? 8.26267 41.64507 -1.34471 1.000 125.24747 5 ASP F C 1
ATOM 3011 O O . ASP F 1 5 ? 9.00920 41.12541 -2.18034 1.000 124.15029 5 ASP F O 1
ATOM 3013 N N . HIS F 1 6 ? 7.37000 42.58378 -1.66855 1.000 122.28661 6 HIS F N 1
ATOM 3014 C CA . HIS F 1 6 ? 7.31125 43.11688 -3.02544 1.000 132.55608 6 HIS F CA 1
ATOM 3015 C C . HIS F 1 6 ? 8.58616 43.87755 -3.37928 1.000 131.30072 6 HIS F C 1
ATOM 3016 O O . HIS F 1 6 ? 9.07089 43.79392 -4.51225 1.000 130.49021 6 HIS F O 1
ATOM 3018 N N . SER F 1 7 ? 9.14741 44.62371 -2.42260 1.000 126.11569 7 SER F N 1
ATOM 3019 C CA . SER F 1 7 ? 10.40376 45.32712 -2.67583 1.000 118.31947 7 SER F CA 1
ATOM 3020 C C . SER F 1 7 ? 11.55414 44.34597 -2.87474 1.000 119.15737 7 SER F C 1
ATOM 3021 O O . SER F 1 7 ? 12.38162 44.51543 -3.78478 1.000 123.06576 7 SER F O 1
ATOM 3023 N N . ARG F 1 8 ? 11.62129 43.31090 -2.03367 1.000 125.34502 8 ARG F N 1
ATOM 3024 C CA . ARG F 1 8 ? 12.66266 42.30165 -2.20316 1.000 121.43859 8 ARG F CA 1
ATOM 3025 C C . ARG F 1 8 ? 12.51417 41.58526 -3.54248 1.000 124.78693 8 ARG F C 1
ATOM 3026 O O . ARG F 1 8 ? 13.50991 41.29194 -4.21824 1.000 124.14579 8 ARG F O 1
ATOM 3028 N N . HIS F 1 9 ? 11.27164 41.32958 -3.96012 1.000 129.28682 9 HIS F N 1
ATOM 3029 C CA . HIS F 1 9 ? 11.03374 40.66236 -5.23437 1.000 124.88243 9 HIS F CA 1
ATOM 3030 C C . HIS F 1 9 ? 11.36598 41.57435 -6.41059 1.000 122.03254 9 HIS F C 1
ATOM 3031 O O . HIS F 1 9 ? 11.82317 41.10020 -7.45189 1.000 131.90006 9 HIS F O 1
ATOM 3033 N N . LEU F 1 10 ? 11.12881 42.88184 -6.27741 1.000 114.13798 10 LEU F N 1
ATOM 3034 C CA . LEU F 1 10 ? 11.54128 43.81098 -7.32719 1.000 116.78600 10 LEU F CA 1
ATOM 3035 C C . LEU F 1 10 ? 13.06039 43.86546 -7.45841 1.000 113.84504 10 LEU F C 1
ATOM 3036 O O . LEU F 1 10 ? 13.59385 43.94874 -8.57275 1.000 116.72177 10 LEU F O 1
ATOM 3038 N N . LEU F 1 11 ? 13.77738 43.80838 -6.33352 1.000 114.80014 11 LEU F N 1
ATOM 3039 C CA . LEU F 1 11 ? 15.23598 43.72673 -6.40051 1.000 122.69237 11 LEU F CA 1
ATOM 3040 C C . LEU F 1 11 ? 15.67954 42.43504 -7.08132 1.000 117.89241 11 LEU F C 1
ATOM 3041 O O . LEU F 1 11 ? 16.59376 42.43378 -7.91787 1.000 116.40877 11 LEU F O 1
ATOM 3043 N N . GLN F 1 12 ? 15.03184 41.32096 -6.73547 1.000 114.67644 12 GLN F N 1
ATOM 3044 C CA . GLN F 1 12 ? 15.35834 40.05114 -7.37498 1.000 116.61481 12 GLN F CA 1
ATOM 3045 C C . GLN F 1 12 ? 15.05772 40.09410 -8.86899 1.000 114.02932 12 GLN F C 1
ATOM 3046 O O . GLN F 1 12 ? 15.79683 39.51962 -9.67297 1.000 121.63860 12 GLN F O 1
ATOM 3048 N N . CYS F 1 13 ? 13.96914 40.76236 -9.25859 1.000 117.48307 13 CYS F N 1
ATOM 3049 C CA . CYS F 1 13 ? 13.61406 40.86568 -10.67123 1.000 112.07676 13 CYS F CA 1
ATOM 3050 C C . CYS F 1 13 ? 14.60772 41.72885 -11.43638 1.000 112.35266 13 CYS F C 1
ATOM 3051 O O . CYS F 1 13 ? 14.94004 41.42575 -12.58748 1.000 118.23525 13 CYS F O 1
ATOM 3053 N N . L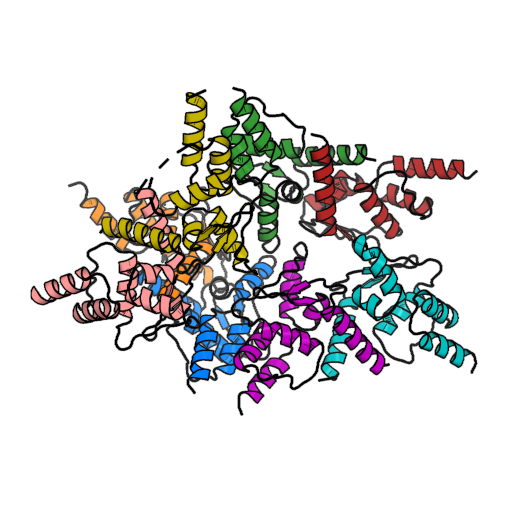EU F 1 14 ? 15.09061 42.81044 -10.82270 1.000 114.04859 14 LEU F N 1
ATOM 3054 C CA . LEU F 1 14 ? 16.13146 43.59552 -11.47771 1.000 111.77916 14 LEU F CA 1
ATOM 3055 C C . LEU F 1 14 ? 17.41296 42.78082 -11.60990 1.000 109.80849 14 LEU F C 1
ATOM 3056 O O . LEU F 1 14 ? 18.11462 42.86523 -12.62740 1.000 116.21765 14 LEU F O 1
ATOM 3058 N N . SER F 1 15 ? 17.71011 41.95159 -10.60620 1.000 110.89060 15 SER F N 1
ATOM 3059 C CA . SER F 1 15 ? 18.87157 41.07173 -10.69267 1.000 110.35459 15 SER F CA 1
ATOM 3060 C C . SER F 1 15 ? 18.70034 40.02811 -11.79378 1.000 111.06156 15 SER F C 1
ATOM 3061 O O . SER F 1 15 ? 19.66386 39.67687 -12.48218 1.000 112.78391 15 SER F O 1
ATOM 3063 N N . GLU F 1 16 ? 17.48030 39.51491 -11.96724 1.000 116.05556 16 GLU F N 1
ATOM 3064 C CA . GLU F 1 16 ? 17.20869 38.56354 -13.04294 1.000 114.81895 16 GLU F CA 1
ATOM 3065 C C . GLU F 1 16 ? 17.31769 39.22492 -14.41125 1.000 114.09817 16 GLU F C 1
ATOM 3066 O O . GLU F 1 16 ? 17.79207 38.60466 -15.36899 1.000 110.33296 16 GLU F O 1
ATOM 3068 N N . GLN F 1 17 ? 16.86254 40.47498 -14.52855 1.000 120.96963 17 GLN F N 1
ATOM 3069 C CA . GLN F 1 17 ? 17.01369 41.20074 -15.78574 1.000 115.88970 17 GLN F CA 1
ATOM 3070 C C . GLN F 1 17 ? 18.47928 41.47663 -16.09576 1.000 112.44723 17 GLN F C 1
ATOM 3071 O O . GLN F 1 17 ? 18.86955 41.49746 -17.26871 1.000 116.42039 17 GLN F O 1
ATOM 3073 N N . ARG F 1 18 ? 19.30088 41.69227 -15.06458 1.000 106.96433 18 ARG F N 1
ATOM 3074 C CA . ARG F 1 18 ? 20.73229 41.87279 -15.28752 1.000 106.16251 18 ARG F CA 1
ATOM 3075 C C . ARG F 1 18 ? 21.43925 40.55621 -15.60023 1.000 112.95612 18 ARG F C 1
ATOM 3076 O O . ARG F 1 18 ? 22.42939 40.55208 -16.34087 1.000 112.62161 18 ARG F O 1
ATOM 3078 N N . HIS F 1 19 ? 20.96230 39.44013 -15.03988 1.000 120.76122 19 HIS F N 1
ATOM 3079 C CA . HIS F 1 19 ? 21.53333 38.13864 -15.37809 1.000 119.56490 19 HIS F CA 1
ATOM 3080 C C . HIS F 1 19 ? 21.12399 37.69836 -16.77759 1.000 109.09625 19 HIS F C 1
ATOM 3081 O O . HIS F 1 19 ? 21.88148 36.99134 -17.45256 1.000 104.05381 19 HIS F O 1
ATOM 3083 N N . GLN F 1 20 ? 19.93271 38.09641 -17.22326 1.000 104.34474 20 GLN F N 1
ATOM 3084 C CA . GLN F 1 20 ? 19.50039 37.79479 -18.58172 1.000 113.43012 20 GLN F CA 1
ATOM 3085 C C . GLN F 1 20 ? 20.07820 38.79889 -19.57058 1.000 127.65099 20 GLN F C 1
ATOM 3086 O O . GLN F 1 20 ? 20.44754 38.43232 -20.69255 1.000 130.89144 20 GLN F O 1
ATOM 3088 N N . GLY F 1 21 ? 20.16587 40.06493 -19.16651 1.000 132.17021 21 GLY F N 1
ATOM 3089 C CA . GLY F 1 21 ? 20.73734 41.10135 -20.00201 1.000 122.92240 21 GLY F CA 1
ATOM 3090 C C . GLY F 1 21 ? 19.76127 42.20466 -20.35701 1.000 122.52664 21 GLY F C 1
ATOM 3091 O O . GLY F 1 21 ? 20.06244 43.05032 -21.20331 1.000 124.11143 21 GLY F O 1
ATOM 3092 N N . PHE F 1 22 ? 18.59793 42.22029 -19.70718 1.000 130.28397 22 PHE F N 1
ATOM 3093 C CA . PHE F 1 22 ? 17.58160 43.22359 -20.00404 1.000 131.64850 22 PHE F CA 1
ATOM 3094 C C . PHE F 1 22 ? 17.95887 44.57459 -19.40735 1.000 124.23524 22 PHE F C 1
ATOM 3095 O O . PHE F 1 22 ? 18.21542 44.68524 -18.20394 1.000 131.57425 22 PHE F O 1
ATOM 3097 N N . LEU F 1 23 ? 17.98375 45.60417 -20.25781 1.000 123.93232 23 LEU F N 1
ATOM 3098 C CA . LEU F 1 23 ? 18.27889 46.98178 -19.86116 1.000 111.03401 23 LEU F CA 1
ATOM 3099 C C . LEU F 1 23 ? 19.64359 47.06579 -19.16589 1.000 111.73531 23 LEU F C 1
ATOM 3100 O O . LEU F 1 23 ? 19.75885 47.34840 -17.97208 1.000 119.01767 23 LEU F O 1
ATOM 3102 N N . CYS F 1 24 ? 20.68037 46.80020 -19.95673 1.000 108.11497 24 CYS F N 1
ATOM 3103 C CA . CYS F 1 24 ? 22.06313 46.87449 -19.48739 1.000 104.66425 24 CYS F CA 1
ATOM 3104 C C . CYS F 1 24 ? 22.62991 48.21812 -19.93683 1.000 121.89304 24 CYS F C 1
ATOM 3105 O O . CYS F 1 24 ? 23.20483 48.34228 -21.01932 1.000 138.49681 24 CYS F O 1
ATOM 3107 N N . ASP F 1 25 ? 22.45383 49.23793 -19.09178 1.000 114.58705 25 ASP F N 1
ATOM 3108 C CA . ASP F 1 25 ? 22.92828 50.58373 -19.39512 1.000 116.55272 25 ASP F CA 1
ATOM 3109 C C . ASP F 1 25 ? 24.44637 50.71147 -19.35917 1.000 115.12036 25 ASP F C 1
ATOM 3110 O O . ASP F 1 25 ? 24.97004 51.73309 -19.81575 1.000 118.85325 25 ASP F O 1
ATOM 3112 N N . CYS F 1 26 ? 25.16042 49.71941 -18.82835 1.000 113.50430 26 CYS F N 1
ATOM 3113 C CA . CYS F 1 26 ? 26.61130 49.78229 -18.71575 1.000 116.54550 26 CYS F CA 1
ATOM 3114 C C . CYS F 1 26 ? 27.22221 48.41161 -18.98102 1.000 109.98388 26 CYS F C 1
ATOM 3115 O O . CYS F 1 26 ? 26.57117 47.37444 -18.83183 1.000 119.63234 26 CYS F O 1
ATOM 3117 N N . THR F 1 27 ? 28.48977 48.42581 -19.39811 1.000 107.24231 27 THR F N 1
ATOM 3118 C CA . THR F 1 27 ? 29.28111 47.20803 -19.59395 1.000 113.26102 27 THR F CA 1
ATOM 3119 C C . THR F 1 27 ? 30.67614 47.46151 -19.02648 1.000 121.34523 27 THR F C 1
ATOM 3120 O O . THR F 1 27 ? 31.52778 48.06200 -19.69110 1.000 125.24373 27 THR F O 1
ATOM 3122 N N . VAL F 1 28 ? 30.90941 46.98579 -17.80761 1.000 119.94163 28 VAL F N 1
ATOM 3123 C CA . VAL F 1 28 ? 32.16557 47.18606 -17.09852 1.000 109.73401 28 VAL F CA 1
ATOM 3124 C C . VAL F 1 28 ? 33.03930 45.95992 -17.31968 1.000 116.74749 28 VAL F C 1
ATOM 3125 O O . VAL F 1 28 ? 32.60277 44.82090 -17.09808 1.000 128.00522 28 VAL F O 1
ATOM 3127 N N . LEU F 1 29 ? 34.26838 46.19350 -17.76930 1.000 119.71178 29 LEU F N 1
ATOM 3128 C CA . LEU F 1 29 ? 35.21846 45.12953 -18.07243 1.000 125.19896 29 LEU F CA 1
ATOM 3129 C C . LEU F 1 29 ? 36.53960 45.49835 -17.41841 1.000 125.24083 29 LEU F C 1
ATOM 3130 O O . LEU F 1 29 ? 37.22703 46.41741 -17.87377 1.000 135.59320 29 LEU F O 1
ATOM 3132 N N . VAL F 1 30 ? 36.89895 44.77064 -16.36337 1.000 118.19639 30 VAL F N 1
ATOM 3133 C CA . VAL F 1 30 ? 38.12754 45.06823 -15.63607 1.000 133.76844 30 VAL F CA 1
ATOM 3134 C C . VAL F 1 30 ? 39.32731 44.44465 -16.33584 1.000 137.94271 30 VAL F C 1
ATOM 3135 O O . VAL F 1 30 ? 40.28314 45.13443 -16.70977 1.000 142.43635 30 VAL F O 1
ATOM 3137 N N . GLY F 1 31 ? 39.28488 43.13650 -16.53556 1.000 132.21038 31 GLY F N 1
ATOM 3138 C CA . GLY F 1 31 ? 40.35409 42.38608 -17.17266 1.000 136.19764 31 GLY F CA 1
ATOM 3139 C C . GLY F 1 31 ? 39.99676 41.96897 -18.57998 1.000 139.93063 31 GLY F C 1
ATOM 3140 O O . GLY F 1 31 ? 39.39555 42.73434 -19.34540 1.000 137.98913 31 GLY F O 1
ATOM 3141 N N . ASP F 1 32 ? 40.37614 40.74074 -18.93470 1.000 135.21383 32 ASP F N 1
ATOM 3142 C CA . ASP F 1 32 ? 39.98898 40.20440 -20.23229 1.000 135.87997 32 ASP F CA 1
ATOM 3143 C C . ASP F 1 32 ? 38.48343 39.99609 -20.31857 1.000 141.86474 32 ASP F C 1
ATOM 3144 O O . ASP F 1 32 ? 37.89943 40.14492 -21.39730 1.000 158.19641 32 ASP F O 1
ATOM 3146 N N . ALA F 1 33 ? 37.83873 39.69196 -19.19538 1.000 128.69954 33 ALA F N 1
ATOM 3147 C CA . ALA F 1 33 ? 36.40708 39.44289 -19.16558 1.000 133.11452 33 ALA F CA 1
ATOM 3148 C C . ALA F 1 33 ? 35.61833 40.75161 -19.13823 1.000 126.13125 33 ALA F C 1
ATOM 3149 O O . ALA F 1 33 ? 36.11658 41.80337 -18.72501 1.000 129.10658 33 ALA F O 1
ATOM 3151 N N . GLN F 1 34 ? 34.36798 40.67201 -19.59766 1.000 118.88036 34 GLN F N 1
ATOM 3152 C CA . GLN F 1 34 ? 33.48050 41.82672 -19.71004 1.000 121.82218 34 GLN F CA 1
ATOM 3153 C C . GLN F 1 34 ? 32.11626 41.46613 -19.13681 1.000 128.35335 34 GLN F C 1
ATOM 3154 O O . GLN F 1 34 ? 31.44112 40.57527 -19.66351 1.000 138.80529 34 GLN F O 1
ATOM 3156 N N . PHE F 1 35 ? 31.70321 42.14712 -18.06731 1.000 120.52419 35 PHE F N 1
ATOM 3157 C CA . PHE F 1 35 ? 30.36853 41.96849 -17.50059 1.000 119.23564 35 PHE F CA 1
ATOM 3158 C C . PHE F 1 35 ? 29.50452 43.18403 -17.81657 1.000 120.53454 35 PHE F C 1
ATOM 3159 O O . PHE F 1 35 ? 29.94555 44.31922 -17.63073 1.000 123.73246 35 PHE F O 1
ATOM 3161 N N . ARG F 1 36 ? 28.26510 42.95034 -18.25158 1.000 124.36084 36 ARG F N 1
ATOM 3162 C CA . ARG F 1 36 ? 27.36048 44.02989 -18.63504 1.000 125.58621 36 ARG F CA 1
ATOM 3163 C C . ARG F 1 36 ? 26.04257 43.90923 -17.87960 1.000 130.96209 36 ARG F C 1
ATOM 3164 O O . ARG F 1 36 ? 25.50497 42.80764 -17.72664 1.000 141.42506 36 ARG F O 1
ATOM 3166 N N . ALA F 1 37 ? 25.51577 45.04714 -17.43129 1.000 127.45402 37 ALA F N 1
ATOM 3167 C CA . ALA F 1 37 ? 24.27382 45.10038 -16.65627 1.000 128.35440 37 ALA F CA 1
ATOM 3168 C C . ALA F 1 37 ? 23.81310 46.55552 -16.58693 1.000 121.49903 37 ALA F C 1
ATOM 3169 O O . ALA F 1 37 ? 24.36111 47.43041 -17.26694 1.000 117.78336 37 ALA F O 1
ATOM 3171 N N . HIS F 1 38 ? 22.78807 46.81181 -15.77676 1.000 119.56459 38 HIS F N 1
ATOM 3172 C CA . HIS F 1 38 ? 22.24566 48.15818 -15.64955 1.000 112.00765 38 HIS F CA 1
ATOM 3173 C C . HIS F 1 38 ? 23.21388 49.06291 -14.89487 1.000 102.13903 38 HIS F C 1
ATOM 3174 O O . HIS F 1 38 ? 23.80950 48.66455 -13.88990 1.000 97.80040 38 HIS F O 1
ATOM 3176 N N . ARG F 1 39 ? 23.36805 50.29378 -15.39196 1.000 105.74627 39 ARG F N 1
ATOM 3177 C CA . ARG F 1 39 ? 24.29075 51.24329 -14.77324 1.000 103.86866 39 ARG F CA 1
ATOM 3178 C C . ARG F 1 39 ? 23.81106 51.68418 -13.39414 1.000 96.56241 39 ARG F C 1
ATOM 3179 O O . ARG F 1 39 ? 24.61962 51.82845 -12.46848 1.000 89.66708 39 ARG F O 1
ATOM 3181 N N . ALA F 1 40 ? 22.50243 51.90585 -13.23634 1.000 99.66536 40 ALA F N 1
ATOM 3182 C CA . ALA F 1 40 ? 21.98336 52.37796 -11.95594 1.000 97.39501 40 ALA F CA 1
ATOM 3183 C C . ALA F 1 40 ? 22.26023 51.38783 -10.83504 1.000 91.47677 40 ALA F C 1
ATOM 3184 O O . ALA F 1 40 ? 22.40651 51.78929 -9.67499 1.000 90.19231 40 ALA F O 1
ATOM 3186 N N . VAL F 1 41 ? 22.35137 50.09838 -11.16131 1.000 91.64284 41 VAL F N 1
ATOM 3187 C CA . VAL F 1 41 ? 22.70288 49.10064 -10.15591 1.000 91.30481 41 VAL F CA 1
ATOM 3188 C C . VAL F 1 41 ? 24.11051 49.35811 -9.63885 1.000 97.48762 41 VAL F C 1
ATOM 3189 O O . VAL F 1 41 ? 24.34714 49.40854 -8.42654 1.000 96.06338 41 VAL F O 1
ATOM 3191 N N . LEU F 1 42 ? 25.07119 49.50732 -10.55465 1.000 95.34424 42 LEU F N 1
ATOM 3192 C CA . LEU F 1 42 ? 26.43345 49.83765 -10.15082 1.000 99.50987 42 LEU F CA 1
ATOM 3193 C C . LEU F 1 42 ? 26.49322 51.16381 -9.40522 1.000 104.07431 42 LEU F C 1
ATOM 3194 O O . LEU F 1 42 ? 27.32026 51.33136 -8.50158 1.000 107.54256 42 LEU F O 1
ATOM 3196 N N . ALA F 1 43 ? 25.62618 52.11239 -9.76139 1.000 88.79989 43 ALA F N 1
ATOM 3197 C CA . ALA F 1 43 ? 25.62325 53.39938 -9.07564 1.000 87.69716 43 ALA F CA 1
ATOM 3198 C C . ALA F 1 43 ? 25.17525 53.24046 -7.62945 1.000 94.74135 43 ALA F C 1
ATOM 3199 O O . ALA F 1 43 ? 25.83582 53.72812 -6.70415 1.000 91.74039 43 ALA F O 1
ATOM 3201 N N . SER F 1 44 ? 24.05096 52.55256 -7.41973 1.000 99.96860 44 SER F N 1
ATOM 3202 C CA . SER F 1 44 ? 23.56226 52.30407 -6.06843 1.000 99.09463 44 SER F CA 1
ATOM 3203 C C . SER F 1 44 ? 24.51895 51.41693 -5.28493 1.000 104.94860 44 SER F C 1
ATOM 3204 O O . SER F 1 44 ? 24.54411 51.46697 -4.04974 1.000 111.47084 44 SER F O 1
ATOM 3206 N N . CYS F 1 45 ? 25.30105 50.59007 -5.97947 1.000 108.87028 45 CYS F N 1
ATOM 3207 C CA . CYS F 1 45 ? 26.22530 49.69369 -5.29664 1.000 109.26516 45 CYS F CA 1
ATOM 3208 C C . CYS F 1 45 ? 27.48841 50.42726 -4.85949 1.000 115.29554 45 CYS F C 1
ATOM 3209 O O . CYS F 1 45 ? 27.94343 50.26875 -3.72179 1.000 132.15055 45 CYS F O 1
ATOM 3211 N N . SER F 1 46 ? 28.07244 51.23152 -5.74578 1.000 110.38515 46 SER F N 1
ATOM 3212 C CA . SER F 1 46 ? 29.37160 51.83919 -5.49075 1.000 109.15705 46 SER F CA 1
ATOM 3213 C C . SER F 1 46 ? 29.29225 53.35074 -5.64513 1.000 117.07991 46 SER F C 1
ATOM 3214 O O . SER F 1 46 ? 28.74985 53.85089 -6.63601 1.000 105.67285 46 SER F O 1
ATOM 3216 N N . MET F 1 47 ? 29.84208 54.07340 -4.66449 1.000 114.16725 47 MET F N 1
ATOM 3217 C CA . MET F 1 47 ? 29.92593 55.52597 -4.77246 1.000 111.98686 47 MET F CA 1
ATOM 3218 C C . MET F 1 47 ? 30.98778 55.93682 -5.78255 1.000 111.89222 47 MET F C 1
ATOM 3219 O O . MET F 1 47 ? 30.85695 56.98117 -6.43487 1.000 110.62860 47 MET F O 1
ATOM 3221 N N . TYR F 1 48 ? 32.04255 55.12753 -5.92456 1.000 116.75038 48 TYR F N 1
ATOM 3222 C CA . TYR F 1 48 ? 33.03061 55.37835 -6.96698 1.000 117.21831 48 TYR F CA 1
ATOM 3223 C C . TYR F 1 48 ? 32.38556 55.28350 -8.33905 1.000 104.93776 48 TYR F C 1
ATOM 3224 O O . TYR F 1 48 ? 32.70511 56.06594 -9.24337 1.000 106.16932 48 TYR F O 1
ATOM 3226 N N . PHE F 1 49 ? 31.47255 54.32496 -8.51000 1.000 101.78409 49 PHE F N 1
ATOM 3227 C CA . PHE F 1 49 ? 30.67958 54.27659 -9.72940 1.000 112.26188 49 PHE F CA 1
ATOM 3228 C C . PHE F 1 49 ? 29.82411 55.52640 -9.87984 1.000 111.31637 49 PHE F C 1
ATOM 3229 O O . PHE F 1 49 ? 29.61382 55.99564 -11.00046 1.000 118.83101 49 PHE F O 1
ATOM 3231 N N . HIS F 1 50 ? 29.35366 56.10247 -8.76979 1.000 106.78041 50 HIS F N 1
ATOM 3232 C CA . HIS F 1 50 ? 28.57830 57.33649 -8.86151 1.000 103.17189 50 HIS F CA 1
ATOM 3233 C C . HIS F 1 50 ? 29.43490 58.49441 -9.36002 1.000 99.91344 50 HIS F C 1
ATOM 3234 O O . HIS F 1 50 ? 28.98447 59.29611 -10.18616 1.000 103.72965 50 HIS F O 1
ATOM 3236 N N . LEU F 1 51 ? 30.68130 58.58291 -8.89399 1.000 98.22736 51 LEU F N 1
ATOM 3237 C CA . LEU F 1 51 ? 31.55807 59.65593 -9.35674 1.000 106.83211 51 LEU F CA 1
ATOM 3238 C C . LEU F 1 51 ? 31.97116 59.45566 -10.81228 1.000 109.43523 51 LEU F C 1
ATOM 3239 O O . LEU F 1 51 ? 32.00241 60.41663 -11.59605 1.000 114.51096 51 LEU F O 1
ATOM 3241 N N . PHE F 1 52 ? 32.29261 58.21608 -11.19375 1.000 106.67118 52 PHE F N 1
ATOM 3242 C CA . PHE F 1 52 ? 32.60973 57.93980 -12.59188 1.000 107.03431 52 PHE F CA 1
ATOM 3243 C C . PHE F 1 52 ? 31.41502 58.21785 -13.49485 1.000 111.72455 52 PHE F C 1
ATOM 3244 O O . PHE F 1 52 ? 31.57742 58.71596 -14.61387 1.000 121.70592 52 PHE F O 1
ATOM 3246 N N . TYR F 1 53 ? 30.20141 57.93170 -13.01584 1.000 110.99295 53 TYR F N 1
ATOM 3247 C CA . TYR F 1 53 ? 29.00916 58.19867 -13.80910 1.000 114.56826 53 TYR F CA 1
ATOM 3248 C C . TYR F 1 53 ? 28.74658 59.69312 -13.91233 1.000 122.92903 53 TYR F C 1
ATOM 3249 O O . TYR F 1 53 ? 28.27607 60.17378 -14.94600 1.000 120.18265 53 TYR F O 1
ATOM 3251 N N . LYS F 1 54 ? 29.03848 60.44523 -12.84983 1.000 131.76165 54 LYS F N 1
ATOM 3252 C CA . LYS F 1 54 ? 28.89079 61.89497 -12.92218 1.000 129.80124 54 LYS F CA 1
ATOM 3253 C C . LYS F 1 54 ? 29.88343 62.49711 -13.91269 1.000 136.67875 54 LYS F C 1
ATOM 3254 O O . LYS F 1 54 ? 29.55501 63.44971 -14.63054 1.000 143.16320 54 LYS F O 1
ATOM 3256 N N . ASP F 1 55 ? 31.10830 61.96416 -13.95723 1.000 135.17723 55 ASP F N 1
ATOM 3257 C CA . ASP F 1 55 ? 32.08494 62.45405 -14.92953 1.000 135.91016 55 ASP F CA 1
ATOM 3258 C C . ASP F 1 55 ? 31.77222 62.00202 -16.35838 1.000 135.08305 55 ASP F C 1
ATOM 3259 O O . ASP F 1 55 ? 32.08386 62.72239 -17.31446 1.000 132.17018 55 ASP F O 1
ATOM 3261 N N . GLN F 1 56 ? 31.17036 60.82173 -16.52682 1.000 138.29903 56 GLN F N 1
ATOM 3262 C CA . GLN F 1 56 ? 30.83139 60.27320 -17.83813 1.000 144.00138 56 GLN F CA 1
ATOM 3263 C C . GLN F 1 56 ? 29.45476 60.68243 -18.35923 1.000 155.83207 56 GLN F C 1
ATOM 3264 O O . GLN F 1 56 ? 29.15474 60.41781 -19.53054 1.000 163.77503 56 GLN F O 1
ATOM 3266 N N . LEU F 1 57 ? 28.61208 61.30869 -17.53047 1.000 155.39284 57 LEU F N 1
ATOM 3267 C CA . LEU F 1 57 ? 27.29019 61.72869 -17.99105 1.000 160.24890 57 LEU F CA 1
ATOM 3268 C C . LEU F 1 57 ? 27.37047 62.79397 -19.07562 1.000 166.28727 57 LEU F C 1
ATOM 3269 O O . LEU F 1 57 ? 26.54637 62.79715 -19.99723 1.000 164.84221 57 LEU F O 1
ATOM 3271 N N . ASP F 1 58 ? 28.33934 63.70642 -18.98038 1.000 167.44532 58 ASP F N 1
ATOM 3272 C CA . ASP F 1 58 ? 28.56038 64.70864 -20.01641 1.000 170.70642 58 ASP F CA 1
ATOM 3273 C C . ASP F 1 58 ? 29.21150 64.12917 -21.26448 1.000 176.73775 58 ASP F C 1
ATOM 3274 O O . ASP F 1 58 ? 29.32102 64.84245 -22.27140 1.000 184.75805 58 ASP F O 1
ATOM 3276 N N . LYS F 1 59 ? 29.64465 62.86668 -21.22138 1.000 172.62172 59 LYS F N 1
ATOM 3277 C CA . LYS F 1 59 ? 30.29268 62.21797 -22.35310 1.000 174.74038 59 LYS F CA 1
ATOM 3278 C C . LYS F 1 59 ? 29.45252 61.11244 -22.98423 1.000 176.92210 59 LYS F C 1
ATOM 3279 O O . LYS F 1 59 ? 29.87691 60.53383 -23.99065 1.000 180.23538 59 LYS F O 1
ATOM 3281 N N . ARG F 1 60 ? 28.29393 60.77916 -22.40680 1.000 172.86627 60 ARG F N 1
ATOM 3282 C CA . ARG F 1 60 ? 27.35920 59.79911 -22.96440 1.000 179.50192 60 ARG F CA 1
ATOM 3283 C C . ARG F 1 60 ? 27.96404 58.40058 -23.09100 1.000 182.34234 60 ARG F C 1
ATOM 3284 O O . ARG F 1 60 ? 27.29072 57.46645 -23.54616 1.000 185.63649 60 ARG F O 1
ATOM 3286 N N . ASP F 1 61 ? 29.22455 58.24559 -22.69814 1.000 174.56490 61 ASP F N 1
ATOM 3287 C CA . ASP F 1 61 ? 29.93657 56.96842 -22.77421 1.000 170.30227 61 ASP F CA 1
ATOM 3288 C C . ASP F 1 61 ? 29.92815 56.25457 -21.42975 1.000 174.14558 61 ASP F C 1
ATOM 3289 O O . ASP F 1 61 ? 30.97165 55.86391 -20.91067 1.000 171.87395 61 ASP F O 1
ATOM 3291 N N . ILE F 1 62 ? 28.73385 56.08180 -20.85342 1.000 174.71430 62 ILE F N 1
ATOM 3292 C CA . ILE F 1 62 ? 28.59991 55.33061 -19.60653 1.000 163.57634 62 ILE F CA 1
ATOM 3293 C C . ILE F 1 62 ? 28.68186 53.83285 -19.82134 1.000 148.28967 62 ILE F C 1
ATOM 3294 O O . ILE F 1 62 ? 28.82074 53.07620 -18.85112 1.000 147.92477 62 ILE F O 1
ATOM 3296 N N . VAL F 1 63 ? 28.58758 53.38728 -21.06931 1.000 131.82168 63 VAL F N 1
ATOM 3297 C CA . VAL F 1 63 ? 28.48716 51.96383 -21.34686 1.000 127.49461 63 VAL F CA 1
ATOM 3298 C C . VAL F 1 63 ? 29.76378 51.23134 -20.94688 1.000 126.25948 63 VAL F C 1
ATOM 3299 O O . VAL F 1 63 ? 29.70922 50.11052 -20.43465 1.000 129.81312 63 VAL F O 1
ATOM 3301 N N . HIS F 1 64 ? 30.92135 51.86236 -21.11342 1.000 124.13405 64 HIS F N 1
ATOM 3302 C CA . HIS F 1 64 ? 32.20558 51.17707 -20.99104 1.000 121.19046 64 HIS F CA 1
ATOM 3303 C C . HIS F 1 64 ? 32.97464 51.59718 -19.74195 1.000 123.00608 64 HIS F C 1
ATOM 3304 O O . HIS F 1 64 ? 33.44244 52.73645 -19.65371 1.000 138.80784 64 HIS F O 1
ATOM 3306 N N . LEU F 1 65 ? 33.12432 50.67329 -18.79023 1.000 112.06370 65 LEU F N 1
ATOM 3307 C CA . LEU F 1 65 ? 33.90444 50.90843 -17.57890 1.000 115.30841 65 LEU F CA 1
ATOM 3308 C C . LEU F 1 65 ? 35.06075 49.91581 -17.49582 1.000 125.71387 65 LEU F C 1
ATOM 3309 O O . LEU F 1 65 ? 34.86382 48.71336 -17.70026 1.000 136.15021 65 LEU F O 1
ATOM 3311 N N . ASN F 1 66 ? 36.26576 50.41744 -17.20178 1.000 122.50848 66 ASN F N 1
ATOM 3312 C CA . ASN F 1 66 ? 37.45444 49.57562 -17.10366 1.000 120.64931 66 ASN F CA 1
ATOM 3313 C C . ASN F 1 66 ? 38.31006 49.98285 -15.90722 1.000 122.51163 66 ASN F C 1
ATOM 3314 O O . ASN F 1 66 ? 38.58242 51.17135 -15.70889 1.000 132.74957 66 ASN F O 1
ATOM 3316 N N . SER F 1 67 ? 38.75308 48.99407 -15.12298 1.000 119.60255 67 SER F N 1
ATOM 3317 C CA . SER F 1 67 ? 39.71485 49.21725 -14.04576 1.000 126.96475 67 SER F CA 1
ATOM 3318 C C . SER F 1 67 ? 40.87833 48.24171 -14.17183 1.000 121.51520 67 SER F C 1
ATOM 3319 O O . SER F 1 67 ? 40.66557 47.03363 -14.31334 1.000 122.27735 67 SER F O 1
ATOM 3321 N N . ASP F 1 68 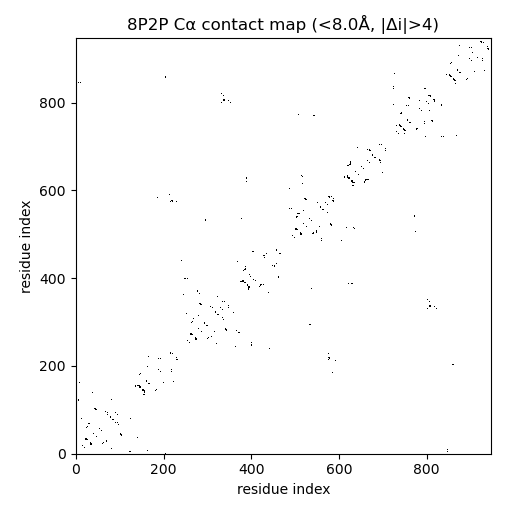? 42.10150 48.76346 -14.10145 1.000 121.73218 68 ASP F N 1
ATOM 3322 C CA . ASP F 1 68 ? 43.30061 47.94195 -14.21876 1.000 125.46936 68 ASP F CA 1
ATOM 3323 C C . ASP F 1 68 ? 43.66616 47.27945 -12.89034 1.000 131.52399 68 ASP F C 1
ATOM 3324 O O . ASP F 1 68 ? 43.40162 47.81725 -11.80935 1.000 134.31187 68 ASP F O 1
ATOM 3326 N N . ILE F 1 69 ? 44.29527 46.10139 -12.98941 1.000 138.28270 69 ILE F N 1
ATOM 3327 C CA . ILE F 1 69 ? 44.82129 45.34229 -11.85206 1.000 137.87654 69 ILE F CA 1
ATOM 3328 C C . ILE F 1 69 ? 43.76908 45.13926 -10.76911 1.000 137.01816 69 ILE F C 1
ATOM 3329 O O . ILE F 1 69 ? 44.08608 45.12156 -9.57450 1.000 130.19628 69 ILE F O 1
ATOM 3331 N N . VAL F 1 70 ? 42.52035 44.96923 -11.18249 1.000 136.34345 70 VAL F N 1
ATOM 3332 C CA . VAL F 1 70 ? 41.41288 44.63267 -10.29740 1.000 134.46827 70 VAL F CA 1
ATOM 3333 C C . VAL F 1 70 ? 40.93287 43.24203 -10.69082 1.000 135.98353 70 VAL F C 1
ATOM 3334 O O . VAL F 1 70 ? 40.36065 43.06194 -11.77402 1.000 134.41105 70 VAL F O 1
ATOM 3336 N N . THR F 1 71 ? 41.20450 42.25358 -9.83312 1.000 128.70071 71 THR F N 1
ATOM 3337 C CA . THR F 1 71 ? 40.93014 40.85239 -10.14473 1.000 110.58289 71 THR F CA 1
ATOM 3338 C C . THR F 1 71 ? 39.49959 40.66631 -10.62823 1.000 111.94230 71 THR F C 1
ATOM 3339 O O . THR F 1 71 ? 38.54386 40.90622 -9.88485 1.000 111.03453 71 THR F O 1
ATOM 3341 N N . ALA F 1 72 ? 39.36653 40.21693 -11.87720 1.000 112.44758 72 ALA F N 1
ATOM 3342 C CA . ALA F 1 72 ? 38.04301 40.03931 -12.46939 1.000 103.19429 72 ALA F CA 1
ATOM 3343 C C . ALA F 1 72 ? 37.15943 39.05390 -11.71181 1.000 92.51270 72 ALA F C 1
ATOM 3344 O O . ALA F 1 72 ? 35.95099 39.32364 -11.59878 1.000 99.65586 72 ALA F O 1
ATOM 3346 N N . PRO F 1 73 ? 37.64954 37.91095 -11.21318 1.000 87.41340 73 PRO F N 1
ATOM 3347 C CA . PRO F 1 73 ? 36.80218 37.10713 -10.31591 1.000 92.82161 73 PRO F CA 1
ATOM 3348 C C . PRO F 1 73 ? 36.29295 37.89962 -9.12675 1.000 88.94113 73 PRO F C 1
ATOM 3349 O O . PRO F 1 73 ? 35.13007 37.74877 -8.73569 1.000 89.35715 73 PRO F O 1
ATOM 3353 N N . ALA F 1 74 ? 37.13466 38.76310 -8.55352 1.000 90.36880 74 ALA F N 1
ATOM 3354 C CA . ALA F 1 74 ? 36.69055 39.59789 -7.44386 1.000 95.23187 74 ALA F CA 1
ATOM 3355 C C . ALA F 1 74 ? 35.62404 40.58794 -7.89107 1.000 96.05751 74 ALA F C 1
ATOM 3356 O O . ALA F 1 74 ? 34.64941 40.82725 -7.16869 1.000 99.44004 74 ALA F O 1
ATOM 3358 N N . PHE F 1 75 ? 35.77957 41.15856 -9.08739 1.000 94.26726 75 PHE F N 1
ATOM 3359 C CA . PHE F 1 75 ? 34.77318 42.08373 -9.59786 1.000 91.68724 75 PHE F CA 1
ATOM 3360 C C . PHE F 1 75 ? 33.43990 41.38130 -9.81699 1.000 97.76569 75 PHE F C 1
ATOM 3361 O O . PHE F 1 75 ? 32.37761 41.92797 -9.49464 1.000 98.51224 75 PHE F O 1
ATOM 3363 N N . ALA F 1 76 ? 33.47816 40.16172 -10.35391 1.000 103.67337 76 ALA F N 1
ATOM 3364 C CA . ALA F 1 76 ? 32.25131 39.39800 -10.54000 1.000 101.01802 76 ALA F CA 1
ATOM 3365 C C . ALA F 1 76 ? 31.62113 39.03806 -9.20329 1.000 94.76752 76 ALA F C 1
ATOM 3366 O O . ALA F 1 76 ? 30.39656 39.09628 -9.05589 1.000 94.94722 76 ALA F O 1
ATOM 3368 N N . LEU F 1 77 ? 32.43982 38.65520 -8.22056 1.000 94.86038 77 LEU F N 1
ATOM 3369 C CA . LEU F 1 77 ? 31.90829 38.34415 -6.89817 1.000 102.53183 77 LEU F CA 1
ATOM 3370 C C . LEU F 1 77 ? 31.26185 39.56694 -6.25970 1.000 108.57053 77 LEU F C 1
ATOM 3371 O O . LEU F 1 77 ? 30.23171 39.45213 -5.59131 1.000 96.22612 77 LEU F O 1
ATOM 3373 N N . LEU F 1 78 ? 31.82922 40.75352 -6.48424 1.000 94.68121 78 LEU F N 1
ATOM 3374 C CA . LEU F 1 78 ? 31.23581 41.96717 -5.92850 1.000 97.43028 78 LEU F CA 1
ATOM 3375 C C . LEU F 1 78 ? 29.93335 42.31953 -6.63735 1.000 108.86637 78 LEU F C 1
ATOM 3376 O O . LEU F 1 78 ? 28.96257 42.74418 -5.99606 1.000 107.10484 78 LEU F O 1
ATOM 3378 N N . LEU F 1 79 ? 29.90297 42.17209 -7.96442 1.000 113.54985 79 LEU F N 1
ATOM 3379 C CA . LEU F 1 79 ? 28.66256 42.39112 -8.70067 1.000 110.73303 79 LEU F CA 1
ATOM 3380 C C . LEU F 1 79 ? 27.58083 41.43003 -8.23060 1.000 109.45295 79 LEU F C 1
ATOM 3381 O O . LEU F 1 79 ? 26.42504 41.82618 -8.03767 1.000 113.56426 79 LEU F O 1
ATOM 3383 N N . GLU F 1 80 ? 27.94257 40.16046 -8.03524 1.000 111.40672 80 GLU F N 1
ATOM 3384 C CA . GLU F 1 80 ? 26.99140 39.18144 -7.52620 1.000 116.48653 80 GLU F CA 1
ATOM 3385 C C . GLU F 1 80 ? 26.53236 39.55009 -6.12354 1.000 123.09946 80 GLU F C 1
ATOM 3386 O O . GLU F 1 80 ? 25.34253 39.45511 -5.80751 1.000 127.71563 80 GLU F O 1
ATOM 3388 N N . PHE F 1 81 ? 27.46199 40.00006 -5.27680 1.000 124.20887 81 PHE F N 1
ATOM 3389 C CA . PHE F 1 81 ? 27.11755 40.39016 -3.91529 1.000 125.28007 81 PHE F CA 1
ATOM 3390 C C . PHE F 1 81 ? 26.18344 41.58812 -3.89769 1.000 119.97793 81 PHE F C 1
ATOM 3391 O O . PHE F 1 81 ? 25.39383 41.74528 -2.95982 1.000 127.48216 81 PHE F O 1
ATOM 3393 N N . MET F 1 82 ? 26.25606 42.44257 -4.91894 1.000 112.58240 82 MET F N 1
ATOM 3394 C CA . MET F 1 82 ? 25.24517 43.48372 -5.05975 1.000 116.88469 82 MET F CA 1
ATOM 3395 C C . MET F 1 82 ? 23.85879 42.88173 -5.26976 1.000 121.10030 82 MET F C 1
ATOM 3396 O O . MET F 1 82 ? 22.85441 43.47317 -4.85370 1.000 113.67674 82 MET F O 1
ATOM 3398 N N . TYR F 1 83 ? 23.78742 41.71372 -5.91680 1.000 126.25021 83 TYR F N 1
ATOM 3399 C CA . TYR F 1 83 ? 22.54507 40.98470 -6.15948 1.000 130.98828 83 TYR F CA 1
ATOM 3400 C C . TYR F 1 83 ? 22.38818 39.73142 -5.28706 1.000 138.66676 83 TYR F C 1
ATOM 3401 O O . TYR F 1 83 ? 21.74721 38.76592 -5.72181 1.000 127.03437 83 TYR F O 1
ATOM 3403 N N . GLU F 1 84 ? 22.95874 39.71217 -4.07944 1.000 149.37462 84 GLU F N 1
ATOM 3404 C CA . GLU F 1 84 ? 22.94009 38.52502 -3.22543 1.000 153.78701 84 GLU F CA 1
ATOM 3405 C C . GLU F 1 84 ? 23.24815 38.94913 -1.79053 1.000 146.93184 84 GLU F C 1
ATOM 3406 O O . GLU F 1 84 ? 23.51057 40.12429 -1.51319 1.000 136.08109 84 GLU F O 1
ATOM 3408 N N . GLY F 1 85 ? 23.21984 37.97796 -0.87537 1.000 156.21231 85 GLY F N 1
ATOM 3409 C CA . GLY F 1 85 ? 23.21718 38.24840 0.54771 1.000 166.38790 85 GLY F CA 1
ATOM 3410 C C . GLY F 1 85 ? 24.52540 37.91230 1.25383 1.000 164.14953 85 GLY F C 1
ATOM 3411 O O . GLY F 1 85 ? 25.56979 37.68988 0.63977 1.000 157.04504 85 GLY F O 1
ATOM 3412 N N . LYS F 1 86 ? 24.44592 37.85774 2.58533 1.000 156.13208 86 LYS F N 1
ATOM 3413 C CA . LYS F 1 86 ? 25.62370 37.70810 3.42935 1.000 146.88722 86 LYS F CA 1
ATOM 3414 C C . LYS F 1 86 ? 26.21731 36.30909 3.30110 1.000 156.43157 86 LYS F C 1
ATOM 3415 O O . LYS F 1 86 ? 25.60129 35.38070 2.76545 1.000 152.62681 86 LYS F O 1
ATOM 3417 N N . LEU F 1 87 ? 27.43448 36.17236 3.82389 1.000 167.28552 87 LEU F N 1
ATOM 3418 C CA . LEU F 1 87 ? 28.19462 34.92596 3.78315 1.000 168.03793 87 LEU F CA 1
ATOM 3419 C C . LEU F 1 87 ? 28.39065 34.44819 2.34076 1.000 170.74069 87 LEU F C 1
ATOM 3420 O O . LEU F 1 87 ? 28.01890 33.33196 1.96529 1.000 175.01096 87 LEU F O 1
ATOM 3422 N N . GLN F 1 88 ? 28.97302 35.32902 1.52547 1.000 170.43060 88 GLN F N 1
ATOM 3423 C CA . GLN F 1 88 ? 29.41177 34.93439 0.19480 1.000 158.49678 88 GLN F CA 1
ATOM 3424 C C . GLN F 1 88 ? 30.47252 33.84548 0.30529 1.000 158.09225 88 GLN F C 1
ATOM 3425 O O . GLN F 1 88 ? 31.25212 33.80563 1.26142 1.000 163.06039 88 GLN F O 1
ATOM 3427 N N . PHE F 1 89 ? 30.49454 32.95387 -0.68972 1.000 150.33748 89 PHE F N 1
ATOM 3428 C CA . PHE F 1 89 ? 31.33949 31.76362 -0.60726 1.000 152.77524 89 PHE F CA 1
ATOM 3429 C C . PHE F 1 89 ? 32.79512 32.13626 -0.35874 1.000 152.57748 89 PHE F C 1
ATOM 3430 O O . PHE F 1 89 ? 33.45269 31.57276 0.52597 1.000 155.84281 89 PHE F O 1
ATOM 3432 N N . LYS F 1 90 ? 33.30955 33.09941 -1.12476 1.000 145.44539 90 LYS F N 1
ATOM 3433 C CA . LYS F 1 90 ? 34.70406 33.52288 -1.02012 1.000 136.73868 90 LYS F CA 1
ATOM 3434 C C . LYS F 1 90 ? 35.64505 32.33293 -1.19352 1.000 138.54483 90 LYS F C 1
ATOM 3435 O O . LYS F 1 90 ? 36.67667 32.22378 -0.52591 1.000 128.06698 90 LYS F O 1
ATOM 3437 N N . ASP F 1 91 ? 35.27382 31.42039 -2.10134 1.000 142.45403 91 ASP F N 1
ATOM 3438 C CA . ASP F 1 91 ? 36.18564 30.35266 -2.49532 1.000 137.63871 91 ASP F CA 1
ATOM 3439 C C . ASP F 1 91 ? 37.44256 30.91602 -3.13807 1.000 137.56045 91 ASP F C 1
ATOM 3440 O O . ASP F 1 91 ? 38.44750 30.20609 -3.25950 1.000 135.01851 91 ASP F O 1
ATOM 3442 N N . LEU F 1 92 ? 37.40366 32.17772 -3.54146 1.000 140.55596 92 LEU F N 1
ATOM 3443 C CA . LEU F 1 92 ? 38.43693 33.04311 -4.07463 1.000 142.02347 92 LEU F CA 1
ATOM 3444 C C . LEU F 1 92 ? 39.15288 33.72059 -2.91023 1.000 148.22777 92 LEU F C 1
ATOM 3445 O O . LEU F 1 92 ? 38.56825 33.88408 -1.83228 1.000 144.68860 92 LEU F O 1
ATOM 3447 N N . PRO F 1 93 ? 40.42084 34.09952 -3.07228 1.000 149.52519 93 PRO F N 1
ATOM 3448 C CA . PRO F 1 93 ? 41.14798 34.72447 -1.95665 1.000 142.63678 93 PRO F CA 1
ATOM 3449 C C . PRO F 1 93 ? 40.50925 36.02900 -1.50011 1.000 135.95522 93 PRO F C 1
ATOM 3450 O O . PRO F 1 93 ? 40.28965 36.94602 -2.29394 1.000 130.23663 93 PRO F O 1
ATOM 3454 N N . ILE F 1 94 ? 40.21378 36.09623 -0.19817 1.000 128.62611 94 ILE F N 1
ATOM 3455 C CA . ILE F 1 94 ? 39.59376 37.27186 0.40703 1.000 122.22817 94 ILE F CA 1
ATOM 3456 C C . ILE F 1 94 ? 40.45565 38.51170 0.23086 1.000 123.09045 94 ILE F C 1
ATOM 3457 O O . ILE F 1 94 ? 39.94405 39.63478 0.29766 1.000 119.51719 94 ILE F O 1
ATOM 3459 N N . GLU F 1 95 ? 41.76443 38.33310 0.03418 1.000 124.97042 95 GLU F N 1
ATOM 3460 C CA . GLU F 1 95 ? 42.66621 39.46139 -0.15486 1.000 113.65343 95 GLU F CA 1
ATOM 3461 C C . GLU F 1 95 ? 42.25467 40.27469 -1.37869 1.000 106.09571 95 GLU F C 1
ATOM 3462 O O . GLU F 1 95 ? 41.94119 41.46468 -1.27663 1.000 105.17989 95 GLU F O 1
ATOM 3464 N N . ASP F 1 96 ? 42.26666 39.63577 -2.55057 1.000 102.86332 96 ASP F N 1
ATOM 3465 C CA . ASP F 1 96 ? 41.86356 40.32487 -3.77256 1.000 110.61871 96 ASP F CA 1
ATOM 3466 C C . ASP F 1 96 ? 40.43380 40.84223 -3.66509 1.000 107.92300 96 ASP F C 1
ATOM 3467 O O . ASP F 1 96 ? 40.09608 41.86736 -4.26986 1.000 108.41378 96 ASP F O 1
ATOM 3469 N N . VAL F 1 97 ? 39.59013 40.15160 -2.89267 1.000 116.77529 97 VAL F N 1
ATOM 3470 C CA . VAL F 1 97 ? 38.20589 40.57864 -2.68701 1.000 111.31344 97 VAL F CA 1
ATOM 3471 C C . VAL F 1 97 ? 38.16655 41.92545 -1.97449 1.000 108.48813 97 VAL F C 1
ATOM 3472 O O . VAL F 1 97 ? 37.48555 42.86086 -2.41122 1.000 103.26011 97 VAL F O 1
ATOM 3474 N N . LEU F 1 98 ? 38.87192 42.03420 -0.84725 1.000 108.87284 98 LEU F N 1
ATOM 3475 C CA . LEU F 1 98 ? 38.94987 43.31301 -0.14794 1.000 105.48358 98 LEU F CA 1
ATOM 3476 C C . LEU F 1 98 ? 39.59141 44.37596 -1.03178 1.000 114.04658 98 LEU F C 1
ATOM 3477 O O . LEU F 1 98 ? 39.21411 45.55449 -0.97868 1.000 114.76824 98 LEU F O 1
ATOM 3479 N N . ALA F 1 99 ? 40.57594 43.98170 -1.84499 1.000 105.80862 99 ALA F N 1
ATOM 3480 C CA . ALA F 1 99 ? 41.20925 44.94302 -2.74336 1.000 105.47293 99 ALA F CA 1
ATOM 3481 C C . ALA F 1 99 ? 40.19444 45.52521 -3.71754 1.000 111.87722 99 ALA F C 1
ATOM 3482 O O . ALA F 1 99 ? 40.15218 46.74276 -3.94011 1.000 110.15478 99 ALA F O 1
ATOM 3484 N N . ALA F 1 100 ? 39.37548 44.65859 -4.31208 1.000 110.22039 100 ALA F N 1
ATOM 3485 C CA . ALA F 1 100 ? 38.32270 45.11212 -5.21066 1.000 111.77637 100 ALA F CA 1
ATOM 3486 C C . ALA F 1 100 ? 37.30844 45.97094 -4.46722 1.000 104.48132 100 ALA F C 1
ATOM 3487 O O . ALA F 1 100 ? 36.81394 46.96639 -5.00788 1.000 101.34556 100 ALA F O 1
ATOM 3489 N N . ALA F 1 101 ? 36.96445 45.58173 -3.23527 1.000 110.03329 101 ALA F N 1
ATOM 3490 C CA . ALA F 1 101 ? 36.02243 46.36486 -2.44034 1.000 103.50564 101 ALA F CA 1
ATOM 3491 C C . ALA F 1 101 ? 36.53591 47.78208 -2.23303 1.000 97.89178 101 ALA F C 1
ATOM 3492 O O . ALA F 1 101 ? 35.75838 48.74406 -2.24120 1.000 106.02454 101 ALA F O 1
ATOM 3494 N N . SER F 1 102 ? 37.84733 47.92498 -2.04113 1.000 108.33100 102 SER F N 1
ATOM 3495 C CA . SER F 1 102 ? 38.43593 49.25146 -1.90030 1.000 107.97192 102 SER F CA 1
ATOM 3496 C C . SER F 1 102 ? 38.45401 49.99316 -3.23162 1.000 102.31004 102 SER F C 1
ATOM 3497 O O . SER F 1 102 ? 38.21510 51.20597 -3.27469 1.000 105.78978 102 SER F O 1
ATOM 3499 N N . TYR F 1 103 ? 38.78391 49.29160 -4.32104 1.000 110.19337 103 TYR F N 1
ATOM 3500 C CA . TYR F 1 103 ? 38.85485 49.94013 -5.63017 1.000 117.32515 103 TYR F CA 1
ATOM 3501 C C . TYR F 1 103 ? 37.49293 50.45317 -6.08868 1.000 122.51067 103 TYR F C 1
ATOM 3502 O O . TYR F 1 103 ? 37.39728 51.51778 -6.71122 1.000 127.25841 103 TYR F O 1
ATOM 3504 N N . LEU F 1 104 ? 36.42817 49.70809 -5.79983 1.000 114.34614 104 LEU F N 1
ATOM 3505 C CA . LEU F 1 104 ? 35.08127 50.12442 -6.16921 1.000 110.59264 104 LEU F CA 1
ATOM 3506 C C . LEU F 1 104 ? 34.47791 51.12841 -5.19991 1.000 124.16844 104 LEU F C 1
ATOM 3507 O O . LEU F 1 104 ? 33.38536 51.64052 -5.46965 1.000 101.45787 104 LEU F O 1
ATOM 3509 N N . HIS F 1 105 ? 35.16514 51.42729 -4.09617 1.000 109.01944 105 HIS F N 1
ATOM 3510 C CA . HIS F 1 105 ? 34.60728 52.23861 -3.01340 1.000 109.94292 105 HIS F CA 1
ATOM 3511 C C . HIS F 1 105 ? 33.32329 51.60289 -2.48273 1.000 114.80931 105 HIS F C 1
ATOM 3512 O O . HIS F 1 105 ? 32.36614 52.29002 -2.11801 1.000 116.96417 105 HIS F O 1
ATOM 3514 N N . MET F 1 106 ? 33.30686 50.27113 -2.44164 1.000 118.88583 106 MET F N 1
ATOM 3515 C CA . MET F 1 106 ? 32.16436 49.52470 -1.93773 1.000 121.65645 106 MET F CA 1
ATOM 3516 C C . MET F 1 106 ? 32.00436 49.77321 -0.44195 1.000 124.01601 106 MET F C 1
ATOM 3517 O O . MET F 1 106 ? 32.80872 50.47185 0.18466 1.000 127.69679 106 MET F O 1
ATOM 3519 N N . TYR F 1 107 ? 30.94482 49.20169 0.13348 1.000 126.70138 107 TYR F N 1
ATOM 3520 C CA . TYR F 1 107 ? 30.77244 49.30706 1.57447 1.000 131.29645 107 TYR F CA 1
ATOM 3521 C C . TYR F 1 107 ? 32.04170 48.83723 2.26051 1.000 136.99457 107 TYR F C 1
ATOM 3522 O O . TYR F 1 107 ? 32.44425 47.67827 2.11867 1.000 132.96581 107 TYR F O 1
ATOM 3524 N N . ASP F 1 108 ? 32.67287 49.74451 3.00756 1.000 136.31473 108 ASP F N 1
ATOM 3525 C CA . ASP F 1 108 ? 33.95282 49.41156 3.61558 1.000 135.10184 108 ASP F CA 1
ATOM 3526 C C . ASP F 1 108 ? 33.79679 48.28231 4.61558 1.000 140.08019 108 ASP F C 1
ATOM 3527 O O . ASP F 1 108 ? 34.73019 47.49984 4.81312 1.000 134.09604 108 ASP F O 1
ATOM 3529 N N . ILE F 1 109 ? 32.61979 48.18375 5.23880 1.000 151.30237 109 ILE F N 1
ATOM 3530 C CA . ILE F 1 109 ? 32.35140 47.13524 6.21612 1.000 160.88855 109 ILE F CA 1
ATOM 3531 C C . ILE F 1 109 ? 32.52501 45.75322 5.60386 1.000 152.82848 109 ILE F C 1
ATOM 3532 O O . ILE F 1 109 ? 32.86086 44.79841 6.30747 1.000 149.84189 109 ILE F O 1
ATOM 3534 N N . VAL F 1 110 ? 32.28395 45.61312 4.29964 1.000 140.28759 110 VAL F N 1
ATOM 3535 C CA . VAL F 1 110 ? 32.45642 44.31724 3.64169 1.000 138.00654 110 VAL F CA 1
ATOM 3536 C C . VAL F 1 110 ? 33.91315 43.86647 3.71492 1.000 134.28527 110 VAL F C 1
ATOM 3537 O O . VAL F 1 110 ? 34.22951 42.78838 4.23846 1.000 125.84557 110 VAL F O 1
ATOM 3539 N N . LYS F 1 111 ? 34.82068 44.68730 3.18477 1.000 135.78494 111 LYS F N 1
ATOM 3540 C CA . LYS F 1 111 ? 36.23620 44.34266 3.23969 1.000 133.76829 111 LYS F CA 1
ATOM 3541 C C . LYS F 1 111 ? 36.72772 44.29828 4.67919 1.000 143.44586 111 LYS F C 1
ATOM 3542 O O . LYS F 1 111 ? 37.63196 43.52136 5.00664 1.000 148.67496 111 LYS F O 1
ATOM 3544 N N . VAL F 1 112 ? 36.12861 45.11324 5.55025 1.000 143.95584 112 VAL F N 1
ATOM 3545 C CA . VAL F 1 112 ? 36.48867 45.13052 6.96372 1.000 141.43459 112 VAL F CA 1
ATOM 3546 C C . VAL F 1 112 ? 36.13637 43.80485 7.62383 1.000 143.70329 112 VAL F C 1
ATOM 3547 O O . VAL F 1 112 ? 36.90180 43.28450 8.43769 1.000 143.97290 112 VAL F O 1
ATOM 3549 N N . CYS F 1 113 ? 34.95724 43.26108 7.31853 1.000 147.78412 113 CYS F N 1
ATOM 3550 C CA . CYS F 1 113 ? 34.58371 41.94318 7.81901 1.000 155.95104 113 CYS F CA 1
ATOM 3551 C C . CYS F 1 113 ? 35.46868 40.86068 7.21942 1.000 154.23387 113 CYS F C 1
ATOM 3552 O O . CYS F 1 113 ? 35.79466 39.87697 7.89225 1.000 150.56641 113 CYS F O 1
ATOM 3554 N N . LYS F 1 114 ? 35.86949 41.02119 5.95533 1.000 148.51685 114 LYS F N 1
ATOM 3555 C CA . LYS F 1 114 ? 36.82250 40.07497 5.38090 1.000 151.50055 114 LYS F CA 1
ATOM 3556 C C . LYS F 1 114 ? 38.12830 40.07702 6.17051 1.000 149.76818 114 LYS F C 1
ATOM 3557 O O . LYS F 1 114 ? 38.66946 39.01550 6.50573 1.000 146.78456 114 LYS F O 1
ATOM 3559 N N . LYS F 1 115 ? 38.61974 41.27001 6.51091 1.000 139.68548 115 LYS F N 1
ATOM 3560 C CA . LYS F 1 115 ? 39.85152 41.40834 7.28455 1.000 141.15580 115 LYS F CA 1
ATOM 3561 C C . LYS F 1 115 ? 39.68534 40.91095 8.71828 1.000 147.29510 115 LYS F C 1
ATOM 3562 O O . LYS F 1 115 ? 40.61192 40.32830 9.28967 1.000 149.67873 115 LYS F O 1
ATOM 3564 N N . LYS F 1 116 ? 38.53120 41.17060 9.33233 1.000 146.66132 116 LYS F N 1
ATOM 3565 C CA . LYS F 1 116 ? 38.28247 40.69970 10.69289 1.000 144.22193 116 LYS F CA 1
ATOM 3566 C C . LYS F 1 116 ? 38.19690 39.17930 10.74655 1.000 147.41414 116 LYS F C 1
ATOM 3567 O O . LYS F 1 116 ? 38.69302 38.55546 11.69266 1.000 148.88716 116 LYS F O 1
ATOM 3569 N N . LEU F 1 117 ? 37.55692 38.56394 9.74751 1.000 148.44505 117 LEU F N 1
ATOM 3570 C CA . LEU F 1 117 ? 37.49745 37.10852 9.69497 1.000 145.76264 117 LEU F CA 1
ATOM 3571 C C . LEU F 1 117 ? 38.86082 36.50466 9.39576 1.000 141.72860 117 LEU F C 1
ATOM 3572 O O . LEU F 1 117 ? 39.20521 35.45468 9.94950 1.000 140.40739 117 LEU F O 1
ATOM 3574 N N . LYS F 1 118 ? 39.64938 37.15424 8.53570 1.000 142.57091 118 LYS F N 1
ATOM 3575 C CA . LYS F 1 118 ? 41.00014 36.67724 8.26685 1.000 144.67603 118 LYS F CA 1
ATOM 3576 C C . LYS F 1 118 ? 41.91020 36.87039 9.47478 1.000 151.20428 118 LYS F C 1
ATOM 3577 O O . LYS F 1 118 ? 42.89950 36.14267 9.62701 1.000 153.35444 118 LYS F O 1
ATOM 3579 N N . GLU F 1 119 ? 41.59892 37.84181 10.33557 1.000 154.64788 119 GLU F N 1
ATOM 3580 C CA . GLU F 1 119 ? 42.35660 38.07365 11.55772 1.000 153.80114 119 GLU F CA 1
ATOM 3581 C C . GLU F 1 119 ? 41.85801 37.24392 12.73496 1.000 151.24192 119 GLU F C 1
ATOM 3582 O O . GLU F 1 119 ? 42.53187 37.20085 13.77047 1.000 150.13488 119 GLU F O 1
ATOM 3584 N N . LYS F 1 120 ? 40.70570 36.59130 12.60609 1.000 150.36587 120 LYS F N 1
ATOM 3585 C CA . LYS F 1 120 ? 40.17065 35.75122 13.67361 1.000 149.54949 120 LYS F CA 1
ATOM 3586 C C . LYS F 1 120 ? 40.19334 34.27739 13.27883 1.000 158.20960 120 LYS F C 1
ATOM 3587 O O . LYS F 1 120 ? 41.24762 33.64129 13.26995 1.000 160.33516 120 LYS F O 1
ATOM 3589 N N . PHE G 1 3 ? -29.17619 75.06992 -49.31701 1.000 136.62067 3 PHE G N 1
ATOM 3590 C CA . PHE G 1 3 ? -28.33091 73.96016 -48.87785 1.000 134.01422 3 PHE G CA 1
ATOM 3591 C C . PHE G 1 3 ? -26.81571 74.24228 -48.97075 1.000 143.19050 3 PHE G C 1
ATOM 3592 O O . PHE G 1 3 ? -26.09630 73.99953 -48.00048 1.000 131.41900 3 PHE G O 1
ATOM 3594 N N . PRO G 1 4 ? -26.31245 74.74706 -50.12860 1.000 156.86238 4 PRO G N 1
ATOM 3595 C CA . PRO G 1 4 ? -24.86932 75.01910 -50.22084 1.000 158.81154 4 PRO G CA 1
ATOM 3596 C C . PRO G 1 4 ? -24.47831 76.30297 -49.50844 1.000 154.97680 4 PRO G C 1
ATOM 3597 O O . PRO G 1 4 ? -23.39241 76.40030 -48.92192 1.000 147.94513 4 PRO G O 1
ATOM 3601 N N . ASP G 1 5 ? -25.35838 77.30544 -49.57727 1.000 155.80926 5 ASP G N 1
ATOM 3602 C CA . ASP G 1 5 ? -25.14376 78.52294 -48.80776 1.000 152.64063 5 ASP G CA 1
ATOM 3603 C C . ASP G 1 5 ? -25.06089 78.21563 -47.32199 1.000 148.23319 5 ASP G C 1
ATOM 3604 O O . ASP G 1 5 ? -24.34256 78.89861 -46.58723 1.000 150.57731 5 ASP G O 1
ATOM 3606 N N . HIS G 1 6 ? -25.76571 77.17484 -46.86923 1.000 140.31348 6 HIS G N 1
ATOM 3607 C CA . HIS G 1 6 ? -25.64100 76.74031 -45.48254 1.000 140.54500 6 HIS G CA 1
ATOM 3608 C C . HIS G 1 6 ? -24.24143 76.21188 -45.19178 1.000 140.86711 6 HIS G C 1
ATOM 3609 O O . HIS G 1 6 ? -23.67945 76.48248 -44.12641 1.000 137.42968 6 HIS G O 1
ATOM 3611 N N . SER G 1 7 ? -23.65110 75.47521 -46.13673 1.000 143.33162 7 SER G N 1
ATOM 3612 C CA . SER G 1 7 ? -22.28933 74.98329 -45.94115 1.000 143.07765 7 SER G CA 1
ATOM 3613 C C . SER G 1 7 ? -21.28189 76.12883 -45.92289 1.000 141.61947 7 SER G C 1
ATOM 3614 O O . SER G 1 7 ? -20.38255 76.16179 -45.07192 1.000 130.86459 7 SER G O 1
ATOM 3616 N N . ARG G 1 8 ? -21.41678 77.07917 -46.85293 1.000 145.32919 8 ARG G N 1
ATOM 3617 C CA . ARG G 1 8 ? -20.51190 78.22711 -46.86870 1.000 139.76339 8 ARG G CA 1
ATOM 3618 C C . ARG G 1 8 ? -20.66914 79.07743 -45.61104 1.000 136.70660 8 ARG G C 1
ATOM 3619 O O . ARG G 1 8 ? -19.67853 79.56093 -45.04616 1.000 136.10521 8 ARG G O 1
ATOM 3621 N N . HIS G 1 9 ? -21.90581 79.24595 -45.13692 1.000 137.21300 9 HIS G N 1
ATOM 3622 C CA . HIS G 1 9 ? -22.13602 80.03035 -43.93180 1.000 135.28058 9 HIS G CA 1
ATOM 3623 C C . HIS G 1 9 ? -21.63462 79.30306 -42.69333 1.000 130.94470 9 HIS G C 1
ATOM 3624 O O . HIS G 1 9 ? -21.15462 79.94515 -41.75684 1.000 133.46610 9 HIS G O 1
ATOM 3626 N N . LEU G 1 10 ? -21.74474 77.97293 -42.66103 1.000 121.48970 10 LEU G N 1
ATOM 3627 C CA . LEU G 1 10 ? -21.15828 77.21008 -41.56522 1.000 122.52439 10 LEU G CA 1
ATOM 3628 C C . LEU G 1 10 ? -19.64117 77.32059 -41.57482 1.000 115.16997 10 LEU G C 1
ATOM 3629 O O . LEU G 1 10 ? -19.00958 77.39390 -40.51536 1.000 111.87757 10 LEU G O 1
ATOM 3631 N N . LEU G 1 11 ? -19.03821 77.34762 -42.76392 1.000 118.62197 11 LEU G N 1
ATOM 3632 C CA . LEU G 1 11 ? -17.60406 77.59364 -42.84177 1.000 117.38517 11 LEU G CA 1
ATOM 3633 C C . LEU G 1 11 ? -17.26483 78.96935 -42.28583 1.000 112.41168 11 LEU G C 1
ATOM 3634 O O . LEU G 1 11 ? -16.29134 79.12339 -41.54234 1.000 104.13692 11 LEU G O 1
ATOM 3636 N N . GLN G 1 12 ? -18.06975 79.97847 -42.62832 1.000 120.08794 12 GLN G N 1
ATOM 3637 C CA . GLN G 1 12 ? -17.84075 81.32596 -42.11174 1.000 113.73573 12 GLN G CA 1
ATOM 3638 C C . GLN G 1 12 ? -18.01120 81.38505 -40.59621 1.000 108.53556 12 GLN G C 1
ATOM 3639 O O . GLN G 1 12 ? -17.25435 82.07498 -39.90521 1.000 107.17728 12 GLN G O 1
ATOM 3641 N N . CYS G 1 13 ? -19.00378 80.67276 -40.06095 1.000 117.01748 13 CYS G N 1
ATOM 3642 C CA . CYS G 1 13 ? -19.21289 80.65746 -38.61597 1.000 116.74845 13 CYS G CA 1
ATOM 3643 C C . CYS G 1 13 ? -18.07750 79.93233 -37.90664 1.000 117.99648 13 CYS G C 1
ATOM 3644 O O . CYS G 1 13 ? -17.65426 80.34088 -36.82079 1.000 121.52903 13 CYS G O 1
ATOM 3646 N N . LEU G 1 14 ? -17.57120 78.85321 -38.50558 1.000 115.05514 14 LEU G N 1
ATOM 3647 C CA . LEU G 1 14 ? -16.40913 78.17257 -37.94814 1.000 112.62210 14 LEU G CA 1
ATOM 3648 C C . LEU G 1 14 ? -15.17418 79.05993 -38.01646 1.000 124.48516 14 LEU G C 1
ATOM 3649 O O . LEU G 1 14 ? -14.33865 79.04369 -37.10714 1.000 133.64841 14 LEU G O 1
ATOM 3651 N N . SER G 1 15 ? -15.04706 79.84727 -39.08557 1.000 119.63915 15 SER G N 1
ATOM 3652 C CA . SER G 1 15 ? -13.93895 80.78904 -39.18957 1.000 113.57758 15 SER G CA 1
ATOM 3653 C C . SER G 1 15 ? -14.04667 81.87684 -38.13206 1.000 120.02525 15 SER G C 1
ATOM 3654 O O . SER G 1 15 ? -13.03724 82.29483 -37.55516 1.000 125.78621 15 SER G O 1
ATOM 3656 N N . GLU G 1 16 ? -15.26750 82.33229 -37.85239 1.000 121.24429 16 GLU G N 1
ATOM 3657 C CA . GLU G 1 16 ? -15.46663 83.31759 -36.79613 1.000 137.23310 16 GLU G CA 1
ATOM 3658 C C . GLU G 1 16 ? -15.16538 82.72394 -35.42473 1.000 141.40098 16 GLU G C 1
ATOM 3659 O O . GLU G 1 16 ? -14.55022 83.38273 -34.57672 1.000 143.05006 16 GLU G O 1
ATOM 3661 N N . GLN G 1 17 ? -15.56668 81.46977 -35.20012 1.000 143.15413 17 GLN G N 1
ATOM 3662 C CA . GLN G 1 17 ? -15.27120 80.80388 -33.93635 1.000 146.16632 17 GLN G CA 1
ATOM 3663 C C . GLN G 1 17 ? -13.77606 80.57078 -33.75972 1.000 155.19409 17 GLN G C 1
ATOM 3664 O O . GLN G 1 17 ? -13.27408 80.61015 -32.63092 1.000 162.67862 17 GLN G O 1
ATOM 3666 N N . ARG G 1 18 ? -13.05402 80.32544 -34.85692 1.000 153.25073 18 ARG G N 1
ATOM 3667 C CA . ARG G 1 18 ? -11.60534 80.16205 -34.78101 1.000 158.03211 18 ARG G CA 1
ATOM 3668 C C . ARG G 1 18 ? -10.89389 81.49954 -34.59925 1.000 162.99122 18 ARG G C 1
ATOM 3669 O O . ARG G 1 18 ? -9.82265 81.55269 -33.98291 1.000 158.42744 18 ARG G O 1
ATOM 3671 N N . HIS G 1 19 ? -11.45744 82.58213 -35.14488 1.000 169.83031 19 HIS G N 1
ATOM 3672 C CA . HIS G 1 19 ? -10.88331 83.90790 -34.93061 1.000 172.51340 19 HIS G CA 1
ATOM 3673 C C . HIS G 1 19 ? -11.13564 84.41082 -33.51218 1.000 168.92966 19 HIS G C 1
ATOM 3674 O O . HIS G 1 19 ? -10.33138 85.18599 -32.97915 1.000 165.35455 19 HIS G O 1
ATOM 3676 N N . GLN G 1 20 ? -12.24338 83.99474 -32.88799 1.000 166.33640 20 GLN G N 1
ATOM 3677 C CA . GLN G 1 20 ? -12.51163 84.42277 -31.51684 1.000 171.36593 20 GLN G CA 1
ATOM 3678 C C . GLN G 1 20 ? -11.74303 83.58834 -30.49583 1.000 175.95350 20 GLN G C 1
ATOM 3679 O O . GLN G 1 20 ? -11.22669 84.13034 -29.51213 1.000 175.54818 20 GLN G O 1
ATOM 3681 N N . GLY G 1 21 ? -11.65375 82.27846 -30.70715 1.000 178.33156 21 GLY G N 1
ATOM 3682 C CA . GLY G 1 21 ? -10.88337 81.42328 -29.82496 1.000 178.39916 21 GLY G CA 1
ATOM 3683 C C . GLY G 1 21 ? -11.67816 80.37312 -29.07440 1.000 168.23581 21 GLY G C 1
ATOM 3684 O O . GLY G 1 21 ? -11.12935 79.68678 -28.20630 1.000 167.05157 21 GLY G O 1
ATOM 3685 N N . PHE G 1 22 ? -12.95492 80.20761 -29.41058 1.000 159.73023 22 PHE G N 1
ATOM 3686 C CA . PHE G 1 22 ? -13.77674 79.21718 -28.73117 1.000 168.23481 22 PHE G CA 1
ATOM 3687 C C . PHE G 1 22 ? -13.40046 77.82812 -29.23068 1.000 178.74025 22 PHE G C 1
ATOM 3688 O O . PHE G 1 22 ? -13.42441 77.56666 -30.43849 1.000 179.28323 22 PHE G O 1
ATOM 3690 N N . LEU G 1 23 ? -13.04875 76.94178 -28.29709 1.000 174.17582 23 LEU G N 1
ATOM 3691 C CA . LEU G 1 23 ? -12.66425 75.56404 -28.60416 1.000 158.36737 23 LEU G CA 1
ATOM 3692 C C . LEU G 1 23 ? -11.49565 75.54622 -29.59244 1.000 155.57532 23 LEU G C 1
ATOM 3693 O O . LEU G 1 23 ? -11.60648 75.08522 -30.73033 1.000 142.13731 23 LEU G O 1
ATOM 3695 N N . CYS G 1 24 ? -10.36373 76.06998 -29.12596 1.000 159.54620 24 CYS G N 1
ATOM 3696 C CA . CYS G 1 24 ? -9.11697 76.11034 -29.88979 1.000 155.46893 24 CYS G CA 1
ATOM 3697 C C . CYS G 1 24 ? -8.25179 74.95645 -29.39147 1.000 153.48928 24 CYS G C 1
ATOM 3698 O O . CYS G 1 24 ? -7.50174 75.08827 -28.42245 1.000 152.91315 24 CYS G O 1
ATOM 3700 N N . ASP G 1 25 ? -8.37512 73.80629 -30.06028 1.000 151.41391 25 ASP G N 1
ATOM 3701 C CA . ASP G 1 25 ? -7.66211 72.59430 -29.67145 1.000 154.75422 25 ASP G CA 1
ATOM 3702 C C . ASP G 1 25 ? -6.15251 72.68333 -29.85811 1.000 166.14032 25 ASP G C 1
ATOM 3703 O O . ASP G 1 25 ? -5.43748 71.81421 -29.34615 1.000 170.40056 25 ASP G O 1
ATOM 3705 N N . CYS G 1 26 ? -5.64302 73.69218 -30.56178 1.000 162.50889 26 CYS G N 1
ATOM 3706 C CA . CYS G 1 26 ? -4.20623 73.78910 -30.76920 1.000 155.49524 26 CYS G CA 1
ATOM 3707 C C . CYS G 1 26 ? -3.75519 75.23993 -30.69761 1.000 157.78376 26 CYS G C 1
ATOM 3708 O O . CYS G 1 26 ? -4.52899 76.16631 -30.96180 1.000 168.29839 26 CYS G O 1
ATOM 3710 N N . THR G 1 27 ? -2.48153 75.41663 -30.34141 1.000 154.70386 27 THR G N 1
ATOM 3711 C CA . THR G 1 27 ? -1.80735 76.71457 -30.33345 1.000 150.89457 27 THR G CA 1
ATOM 3712 C C . THR G 1 27 ? -0.43590 76.48026 -30.96213 1.000 149.39983 27 THR G C 1
ATOM 3713 O O . THR G 1 27 ? 0.49925 76.04686 -30.28294 1.000 140.59291 27 THR G O 1
ATOM 3715 N N . VAL G 1 28 ? -0.32549 76.77318 -32.25743 1.000 156.60891 28 VAL G N 1
ATOM 3716 C CA . VAL G 1 28 ? 0.87557 76.52522 -33.04800 1.000 152.17543 28 VAL G CA 1
ATOM 3717 C C . VAL G 1 28 ? 1.68270 77.81136 -33.13661 1.000 156.18835 28 VAL G C 1
ATOM 3718 O O . VAL G 1 28 ? 1.14254 78.87497 -33.47393 1.000 161.73203 28 VAL G O 1
ATOM 3720 N N . LEU G 1 29 ? 2.97739 77.71342 -32.84297 1.000 157.41209 29 LEU G N 1
ATOM 3721 C CA . LEU G 1 29 ? 3.87149 78.86557 -32.81570 1.000 158.49372 29 LEU G CA 1
ATOM 3722 C C . LEU G 1 29 ? 5.11108 78.53601 -33.63274 1.000 150.66222 29 LEU G C 1
ATOM 3723 O O . LEU G 1 29 ? 5.92486 77.69916 -33.22796 1.000 147.28204 29 LEU G O 1
ATOM 3725 N N . VAL G 1 30 ? 5.24894 79.19730 -34.78036 1.000 151.19285 30 VAL G N 1
ATOM 3726 C CA . VAL G 1 30 ? 6.39201 78.95763 -35.65423 1.000 161.31243 30 VAL G CA 1
ATOM 3727 C C . VAL G 1 30 ? 7.60558 79.73178 -35.15674 1.000 161.56278 30 VAL G C 1
ATOM 3728 O O . VAL G 1 30 ? 8.67283 79.16087 -34.90434 1.000 159.67249 30 VAL G O 1
ATOM 3730 N N . GLY G 1 31 ? 7.45576 81.04417 -35.00487 1.000 155.75394 31 GLY G N 1
ATOM 3731 C CA . GLY G 1 31 ? 8.52734 81.88203 -34.50821 1.000 152.75799 31 GLY G CA 1
ATOM 3732 C C . GLY G 1 31 ? 8.24003 82.29239 -33.07989 1.000 158.15354 31 GLY G C 1
ATOM 3733 O O . GLY G 1 31 ? 7.76450 81.48093 -32.27872 1.000 152.69463 31 GLY G O 1
ATOM 3734 N N . ASP G 1 32 ? 8.53554 83.54891 -32.74341 1.000 161.14732 32 ASP G N 1
ATOM 3735 C CA . ASP G 1 32 ? 8.16845 84.05907 -31.42792 1.000 147.48133 32 ASP G CA 1
ATOM 3736 C C . ASP G 1 32 ? 6.65501 84.17422 -31.27253 1.000 146.70680 32 ASP G C 1
ATOM 3737 O O . ASP G 1 32 ? 6.13916 84.05574 -30.15550 1.000 151.02685 32 ASP G O 1
ATOM 3739 N N . ALA G 1 33 ? 5.93287 84.40681 -32.36921 1.000 144.68226 33 ALA G N 1
ATOM 3740 C CA . ALA G 1 33 ? 4.48637 84.57559 -32.33375 1.000 149.02523 33 ALA G CA 1
ATOM 3741 C C . ALA G 1 33 ? 3.76335 83.22853 -32.28779 1.000 149.89706 33 ALA G C 1
ATOM 3742 O O . ALA G 1 33 ? 4.26565 82.20370 -32.75883 1.000 147.92333 33 ALA G O 1
ATOM 3744 N N . GLN G 1 34 ? 2.54419 83.25567 -31.74246 1.000 155.94026 34 GLN G N 1
ATOM 3745 C CA . GLN G 1 34 ? 1.73965 82.05746 -31.51409 1.000 148.23850 34 GLN G CA 1
ATOM 3746 C C . GLN G 1 34 ? 0.31610 82.28513 -32.00742 1.000 157.35193 34 GLN G C 1
ATOM 3747 O O . GLN G 1 34 ? -0.38148 83.16770 -31.49615 1.000 164.88837 34 GLN G O 1
ATOM 3749 N N . PHE G 1 35 ? -0.11650 81.49646 -32.99378 1.000 155.34709 35 PHE G N 1
ATOM 3750 C CA . PHE G 1 35 ? -1.49655 81.50898 -33.47182 1.000 156.56833 35 PHE G CA 1
ATOM 3751 C C . PHE G 1 35 ? -2.21943 80.25884 -32.97959 1.000 155.78387 35 PHE G C 1
ATOM 3752 O O . PHE G 1 35 ? -1.68790 79.15059 -33.08056 1.000 153.59697 35 PHE G O 1
ATOM 3754 N N . ARG G 1 36 ? -3.44654 80.42618 -32.47898 1.000 155.99795 36 ARG G N 1
ATOM 3755 C CA . ARG G 1 36 ? -4.20003 79.31916 -31.89793 1.000 157.38958 36 ARG G CA 1
ATOM 3756 C C . ARG G 1 36 ? -5.56328 79.18705 -32.56204 1.000 161.20346 36 ARG G C 1
ATOM 3757 O O . ARG G 1 36 ? -6.22577 80.19118 -32.84358 1.000 168.14815 36 ARG G O 1
ATOM 3759 N N . ALA G 1 37 ? -5.98184 77.94353 -32.79260 1.000 159.37205 37 ALA G N 1
ATOM 3760 C CA . ALA G 1 37 ? -7.25858 77.65591 -33.45087 1.000 156.64805 37 ALA G CA 1
ATOM 3761 C C . ALA G 1 37 ? -7.58700 76.17243 -33.27850 1.000 149.04851 37 ALA G C 1
ATOM 3762 O O . ALA G 1 37 ? -6.90876 75.44651 -32.53925 1.000 145.12876 37 ALA G O 1
ATOM 3764 N N . HIS G 1 38 ? -8.65798 75.73471 -33.94601 1.000 142.88344 38 HIS G N 1
ATOM 3765 C CA . HIS G 1 38 ? -9.10878 74.34927 -33.86748 1.000 129.04760 38 HIS G CA 1
ATOM 3766 C C . HIS G 1 38 ? -8.18570 73.42288 -34.65500 1.000 125.76438 38 HIS G C 1
ATOM 3767 O O . HIS G 1 38 ? -7.79227 73.72983 -35.78477 1.000 127.30697 38 HIS G O 1
ATOM 3769 N N . ARG G 1 39 ? -7.86483 72.27109 -34.05724 1.000 128.66958 39 ARG G N 1
ATOM 3770 C CA . ARG G 1 39 ? -6.95288 71.30968 -34.67749 1.000 128.73880 39 ARG G CA 1
ATOM 3771 C C . ARG G 1 39 ? -7.56108 70.62679 -35.90172 1.000 119.06635 39 ARG G C 1
ATOM 3772 O O . ARG G 1 39 ? -6.85953 70.38415 -36.89297 1.000 109.96191 39 ARG G O 1
ATOM 3774 N N . ALA G 1 40 ? -8.85062 70.27886 -35.84413 1.000 123.13234 40 ALA G N 1
ATOM 3775 C CA . ALA G 1 40 ? -9.46828 69.55425 -36.95253 1.000 118.36041 40 ALA G CA 1
ATOM 3776 C C . ALA G 1 40 ? -9.44718 70.35701 -38.24572 1.000 122.25577 40 ALA G C 1
ATOM 3777 O O . ALA G 1 40 ? -9.39225 69.77417 -39.33549 1.000 121.23272 40 ALA G O 1
ATOM 3779 N N . VAL G 1 41 ? -9.47328 71.68675 -38.14937 1.000 124.91945 41 VAL G N 1
ATOM 3780 C CA . VAL G 1 41 ? -9.37789 72.51922 -39.34531 1.000 118.28474 41 VAL G CA 1
ATOM 3781 C C . VAL G 1 41 ? -8.02194 72.32669 -40.00997 1.000 122.39729 41 VAL G C 1
ATOM 3782 O O . VAL G 1 41 ? -7.93043 72.06922 -41.21723 1.000 126.47376 41 VAL G O 1
ATOM 3784 N N . LEU G 1 42 ? -6.94601 72.45873 -39.22748 1.000 123.42720 42 LEU G N 1
ATOM 3785 C CA . LEU G 1 42 ? -5.60365 72.22863 -39.75199 1.000 124.66278 42 LEU G CA 1
ATOM 3786 C C . LEU G 1 42 ? -5.43986 70.81021 -40.28085 1.000 122.92782 42 LEU G C 1
ATOM 3787 O O . LEU G 1 42 ? -4.68774 70.58651 -41.23671 1.000 120.48782 42 LEU G O 1
ATOM 3789 N N . ALA G 1 43 ? -6.11786 69.83870 -39.66919 1.000 120.49806 43 ALA G N 1
ATOM 3790 C CA . ALA G 1 43 ? -6.02004 68.46701 -40.15540 1.000 120.05554 43 ALA G CA 1
ATOM 3791 C C . ALA G 1 43 ? -6.68978 68.31871 -41.51534 1.000 112.90064 43 ALA G C 1
ATOM 3792 O O . ALA G 1 43 ? -6.09020 67.79477 -42.46148 1.000 124.72805 43 ALA G O 1
ATOM 3794 N N . SER G 1 44 ? -7.93007 68.79697 -41.63516 1.000 111.90855 44 SER G N 1
ATOM 3795 C CA . SER G 1 44 ? -8.64871 68.70300 -42.90033 1.000 115.95618 44 SER G CA 1
ATOM 3796 C C . SER G 1 44 ? -7.98267 69.52043 -43.99853 1.000 138.13187 44 SER G C 1
ATOM 3797 O O . SER G 1 44 ? -8.11479 69.18551 -45.18156 1.000 141.52126 44 SER G O 1
ATOM 3799 N N . CYS G 1 45 ? -7.26644 70.58587 -43.63456 1.000 129.77794 45 CYS G N 1
ATOM 3800 C CA . CYS G 1 45 ? -6.63392 71.43420 -44.63976 1.000 136.19250 45 CYS G CA 1
ATOM 3801 C C . CYS G 1 45 ? -5.32024 70.84063 -45.14252 1.000 142.34958 45 CYS G C 1
ATOM 3802 O O . CYS G 1 45 ? -5.06807 70.81234 -46.35226 1.000 155.53545 45 CYS G O 1
ATOM 3804 N N . SER G 1 46 ? -4.46570 70.37016 -44.23539 1.000 134.49109 46 SER G N 1
ATOM 3805 C CA . SER G 1 46 ? -3.11783 69.94821 -44.59399 1.000 127.48766 46 SER G CA 1
ATOM 3806 C C . SER G 1 46 ? -2.89833 68.51328 -44.14604 1.000 128.37185 46 SER G C 1
ATOM 3807 O O . SER G 1 46 ? -3.17706 68.16881 -42.99329 1.000 126.00600 46 SER G O 1
ATOM 3809 N N . MET G 1 47 ? -2.35895 67.69128 -45.04743 1.000 125.01685 47 MET G N 1
ATOM 3810 C CA . MET G 1 47 ? -2.07164 66.30783 -44.69347 1.000 118.60294 47 MET G CA 1
ATOM 3811 C C . MET G 1 47 ? -0.89863 66.20765 -43.73066 1.000 120.29021 47 MET G C 1
ATOM 3812 O O . MET G 1 47 ? -0.85665 65.28592 -42.91350 1.000 114.55944 47 MET G O 1
ATOM 3814 N N . TYR G 1 48 ? 0.05603 67.13967 -43.80357 1.000 120.73178 48 TYR G N 1
ATOM 3815 C CA . TYR G 1 48 ? 1.16101 67.13105 -42.84982 1.000 129.64295 48 TYR G CA 1
ATOM 3816 C C . TYR G 1 48 ? 0.67064 67.36363 -41.42727 1.000 115.71295 48 TYR G C 1
ATOM 3817 O O . TYR G 1 48 ? 1.13616 66.70439 -40.48983 1.000 121.43355 48 TYR G O 1
ATOM 3819 N N . PHE G 1 49 ? -0.27189 68.29219 -41.24336 1.000 108.31716 49 PHE G N 1
ATOM 3820 C CA . PHE G 1 49 ? -0.88037 68.45140 -39.92772 1.000 121.51900 49 PHE G CA 1
ATOM 3821 C C . PHE G 1 49 ? -1.64905 67.20452 -39.51753 1.000 108.58425 49 PHE G C 1
ATOM 3822 O O . PHE G 1 49 ? -1.64573 66.83415 -38.33754 1.000 107.51528 49 PHE G O 1
ATOM 3824 N N . HIS G 1 50 ? -2.26972 66.51786 -40.48069 1.000 116.05508 50 HIS G N 1
ATOM 3825 C CA . HIS G 1 50 ? -2.97635 65.27991 -40.16775 1.000 115.07862 50 HIS G CA 1
ATOM 3826 C C . HIS G 1 50 ? -2.00908 64.20050 -39.70366 1.000 124.81612 50 HIS G C 1
ATOM 3827 O O . HIS G 1 50 ? -2.30492 63.45200 -38.76522 1.000 125.84157 50 HIS G O 1
ATOM 3829 N N . LEU G 1 51 ? -0.84038 64.12124 -40.33796 1.000 124.32575 51 LEU G N 1
ATOM 3830 C CA . LEU G 1 51 ? 0.15734 63.13496 -39.94833 1.000 118.31343 51 LEU G CA 1
ATOM 3831 C C . LEU G 1 51 ? 0.75750 63.46798 -38.59166 1.000 115.30060 51 LEU G C 1
ATOM 3832 O O . LEU G 1 51 ? 0.97149 62.57396 -37.76317 1.000 114.24162 51 LEU G O 1
ATOM 3834 N N . PHE G 1 52 ? 1.03142 64.74951 -38.34468 1.000 113.85488 52 PHE G N 1
ATOM 3835 C CA . PHE G 1 52 ? 1.53541 65.14213 -37.03492 1.000 115.94717 52 PHE G CA 1
ATOM 3836 C C . PHE G 1 52 ? 0.52313 64.82975 -35.94093 1.000 124.23495 52 PHE G C 1
ATOM 3837 O O . PHE G 1 52 ? 0.89450 64.35707 -34.85967 1.000 130.66919 52 PHE G O 1
ATOM 3839 N N . TYR G 1 53 ? -0.76951 65.01568 -36.22857 1.000 124.49602 53 TYR G N 1
ATOM 3840 C CA . TYR G 1 53 ? -1.79977 64.73743 -35.23262 1.000 127.72584 53 TYR G CA 1
ATOM 3841 C C . TYR G 1 53 ? -1.99072 63.23926 -35.01301 1.000 134.68974 53 TYR G C 1
ATOM 3842 O O . TYR G 1 53 ? -2.17120 62.79180 -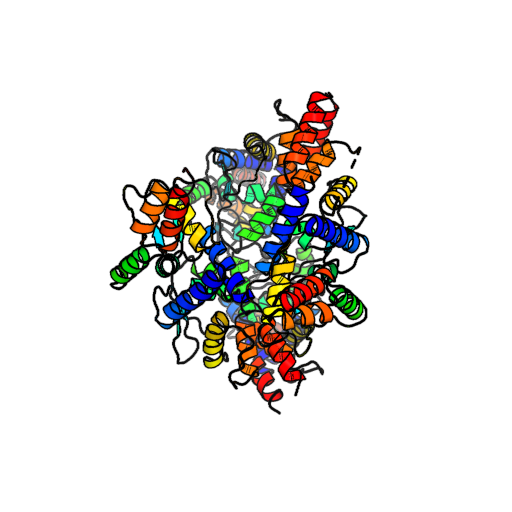33.87373 1.000 144.37823 53 TYR G O 1
ATOM 3844 N N . LYS G 1 54 ? -1.92517 62.44170 -36.08135 1.000 131.22490 54 LYS G N 1
ATOM 3845 C CA . LYS G 1 54 ? -2.04997 60.99652 -35.91485 1.000 134.93784 54 LYS G CA 1
ATOM 3846 C C . LYS G 1 54 ? -0.85867 60.42274 -35.15227 1.000 143.84820 54 LYS G C 1
ATOM 3847 O O . LYS G 1 54 ? -1.02305 59.52329 -34.31779 1.000 135.72589 54 LYS G O 1
ATOM 3849 N N . ASP G 1 55 ? 0.34949 60.93625 -35.41931 1.000 149.68039 55 ASP G N 1
ATOM 3850 C CA . ASP G 1 55 ? 1.54066 60.47317 -34.70924 1.000 155.72836 55 ASP G CA 1
ATOM 3851 C C . ASP G 1 55 ? 1.59185 60.96940 -33.26445 1.000 155.80562 55 ASP G C 1
ATOM 3852 O O . ASP G 1 55 ? 2.15517 60.28793 -32.39736 1.000 161.05280 55 ASP G O 1
ATOM 3854 N N . GLN G 1 56 ? 1.02995 62.14830 -32.98383 1.000 146.94300 56 GLN G N 1
ATOM 3855 C CA . GLN G 1 56 ? 1.00004 62.68181 -31.62880 1.000 143.10175 56 GLN G CA 1
ATOM 3856 C C . GLN G 1 56 ? -0.20574 62.21685 -30.81287 1.000 147.79710 56 GLN G C 1
ATOM 3857 O O . GLN G 1 56 ? -0.25663 62.49550 -29.61095 1.000 152.23583 56 GLN G O 1
ATOM 3859 N N . LEU G 1 57 ? -1.19249 61.55139 -31.42741 1.000 151.45517 57 LEU G N 1
ATOM 3860 C CA . LEU G 1 57 ? -2.33519 61.06335 -30.65095 1.000 158.36465 57 LEU G CA 1
ATOM 3861 C C . LEU G 1 57 ? -1.94548 59.95094 -29.67743 1.000 161.79999 57 LEU G C 1
ATOM 3862 O O . LEU G 1 57 ? -2.45817 59.90030 -28.55128 1.000 159.14532 57 LEU G O 1
ATOM 3864 N N . ASP G 1 58 ? -1.05737 59.04223 -30.09174 1.000 163.46119 58 ASP G N 1
ATOM 3865 C CA . ASP G 1 58 ? -0.57824 57.99169 -29.19781 1.000 166.43273 58 ASP G CA 1
ATOM 3866 C C . ASP G 1 58 ? 0.44338 58.49265 -28.18363 1.000 168.69042 58 ASP G C 1
ATOM 3867 O O . ASP G 1 58 ? 0.82681 57.73545 -27.28312 1.000 171.93160 58 ASP G O 1
ATOM 3869 N N . LYS G 1 59 ? 0.88454 59.74209 -28.29539 1.000 168.33883 59 LYS G N 1
ATOM 3870 C CA . LYS G 1 59 ? 1.89914 60.28887 -27.40681 1.000 167.02792 59 LYS G CA 1
ATOM 3871 C C . LYS G 1 59 ? 1.40220 61.56343 -26.73293 1.000 164.22819 59 LYS G C 1
ATOM 3872 O O . LYS G 1 59 ? 0.30604 62.06782 -27.00676 1.000 162.88206 59 LYS G O 1
ATOM 3874 N N . ARG G 1 60 ? 2.23420 62.06937 -25.82356 1.000 168.40614 60 ARG G N 1
ATOM 3875 C CA . ARG G 1 60 ? 1.99468 63.34595 -25.15884 1.000 176.17486 60 ARG G CA 1
ATOM 3876 C C . ARG G 1 60 ? 2.05121 64.47086 -26.18411 1.000 184.87804 60 ARG G C 1
ATOM 3877 O O . ARG G 1 60 ? 3.13532 64.95611 -26.52677 1.000 187.67452 60 ARG G O 1
ATOM 3879 N N . ASP G 1 61 ? 0.89402 64.91455 -26.66131 1.000 179.61928 61 ASP G N 1
ATOM 3880 C CA . ASP G 1 61 ? 0.86526 65.93791 -27.69407 1.000 177.28167 61 ASP G CA 1
ATOM 3881 C C . ASP G 1 61 ? 0.75918 67.30407 -27.02872 1.000 176.42024 61 ASP G C 1
ATOM 3882 O O . ASP G 1 61 ? -0.24200 67.61518 -26.37095 1.000 173.34042 61 ASP G O 1
ATOM 3884 N N . ILE G 1 62 ? 1.79432 68.11734 -27.21993 1.000 180.13703 62 ILE G N 1
ATOM 3885 C CA . ILE G 1 62 ? 1.82301 69.49235 -26.74158 1.000 182.74345 62 ILE G CA 1
ATOM 3886 C C . ILE G 1 62 ? 1.05382 70.38798 -27.70125 1.000 172.81650 62 ILE G C 1
ATOM 3887 O O . ILE G 1 62 ? 0.96547 70.11670 -28.90579 1.000 173.17403 62 ILE G O 1
ATOM 3889 N N . VAL G 1 63 ? 0.46365 71.45828 -27.16147 1.000 167.28157 63 VAL G N 1
ATOM 3890 C CA . VAL G 1 63 ? -0.33093 72.33786 -28.01522 1.000 163.95741 63 VAL G CA 1
ATOM 3891 C C . VAL G 1 63 ? 0.57167 72.98080 -29.06041 1.000 157.99730 63 VAL G C 1
ATOM 3892 O O . VAL G 1 63 ? 0.17869 73.17319 -30.21868 1.000 153.76211 63 VAL G O 1
ATOM 3894 N N . HIS G 1 64 ? 1.79810 73.29258 -28.67128 1.000 148.31633 64 HIS G N 1
ATOM 3895 C CA . HIS G 1 64 ? 2.75971 74.01280 -29.49090 1.000 149.69218 64 HIS G CA 1
ATOM 3896 C C . HIS G 1 64 ? 3.34711 73.13700 -30.59021 1.000 155.24049 64 HIS G C 1
ATOM 3897 O O . HIS G 1 64 ? 3.87070 72.05562 -30.31324 1.000 158.36577 64 HIS G O 1
ATOM 3899 N N . LEU G 1 65 ? 3.19610 73.57100 -31.83629 1.000 155.52975 65 LEU G N 1
ATOM 3900 C CA . LEU G 1 65 ? 3.85983 72.94537 -32.97157 1.000 152.76375 65 LEU G CA 1
ATOM 3901 C C . LEU G 1 65 ? 4.80324 73.98974 -33.55784 1.000 156.03562 65 LEU G C 1
ATOM 3902 O O . LEU G 1 65 ? 4.39672 75.13682 -33.77540 1.000 157.59895 65 LEU G O 1
ATOM 3904 N N . ASN G 1 66 ? 6.05188 73.60390 -33.83056 1.000 152.46545 66 ASN G N 1
ATOM 3905 C CA . ASN G 1 66 ? 7.04359 74.57988 -34.27236 1.000 156.01919 66 ASN G CA 1
ATOM 3906 C C . ASN G 1 66 ? 7.84941 74.08730 -35.46552 1.000 166.05956 66 ASN G C 1
ATOM 3907 O O . ASN G 1 66 ? 8.32675 72.94747 -35.47517 1.000 169.73390 66 ASN G O 1
ATOM 3909 N N . SER G 1 67 ? 8.00442 74.96345 -36.46276 1.000 167.97896 67 SER G N 1
ATOM 3910 C CA . SER G 1 67 ? 8.89795 74.75397 -37.59696 1.000 170.04608 67 SER G CA 1
ATOM 3911 C C . SER G 1 67 ? 9.77642 75.98529 -37.78406 1.000 160.00610 67 SER G C 1
ATOM 3912 O O . SER G 1 67 ? 9.27170 77.11249 -37.78754 1.000 147.15818 67 SER G O 1
ATOM 3914 N N . ASP G 1 68 ? 11.08326 75.77198 -37.92652 1.000 164.19745 68 ASP G N 1
ATOM 3915 C CA . ASP G 1 68 ? 12.02459 76.86489 -38.14158 1.000 162.40123 68 ASP G CA 1
ATOM 3916 C C . ASP G 1 68 ? 12.07722 77.26318 -39.61789 1.000 166.59660 68 ASP G C 1
ATOM 3917 O O . ASP G 1 68 ? 11.85876 76.43966 -40.51445 1.000 167.10234 68 ASP G O 1
ATOM 3919 N N . ILE G 1 69 ? 12.39203 78.54075 -39.85967 1.000 161.05198 69 ILE G N 1
ATOM 3920 C CA . ILE G 1 69 ? 12.57067 79.11163 -41.19719 1.000 150.87735 69 ILE G CA 1
ATOM 3921 C C . ILE G 1 69 ? 11.36719 78.86472 -42.10066 1.000 153.68670 69 ILE G C 1
ATOM 3922 O O . ILE G 1 69 ? 11.51150 78.69227 -43.31614 1.000 146.14272 69 ILE G O 1
ATOM 3924 N N . VAL G 1 70 ? 10.17646 78.87102 -41.51456 1.000 153.72655 70 VAL G N 1
ATOM 3925 C CA . VAL G 1 70 ? 8.91384 78.83917 -42.24153 1.000 141.76145 70 VAL G CA 1
ATOM 3926 C C . VAL G 1 70 ? 8.24556 80.17400 -41.95609 1.000 154.39897 70 VAL G C 1
ATOM 3927 O O . VAL G 1 70 ? 7.80930 80.41987 -40.82308 1.000 164.04804 70 VAL G O 1
ATOM 3929 N N . THR G 1 71 ? 8.20335 81.04927 -42.96393 1.000 147.82191 71 THR G N 1
ATOM 3930 C CA . THR G 1 71 ? 7.75009 82.42526 -42.77746 1.000 134.87720 71 THR G CA 1
ATOM 3931 C C . THR G 1 71 ? 6.41689 82.47833 -42.04562 1.000 132.94525 71 THR G C 1
ATOM 3932 O O . THR G 1 71 ? 5.40206 81.97560 -42.53763 1.000 126.40636 71 THR G O 1
ATOM 3934 N N . ALA G 1 72 ? 6.43727 83.09261 -40.86145 1.000 137.78300 72 ALA G N 1
ATOM 3935 C CA . ALA G 1 72 ? 5.22712 83.20008 -40.05141 1.000 140.55274 72 ALA G CA 1
ATOM 3936 C C . ALA G 1 72 ? 4.10166 83.97732 -40.72819 1.000 137.60502 72 ALA G C 1
ATOM 3937 O O . ALA G 1 72 ? 2.94019 83.54869 -40.60434 1.000 138.74326 72 ALA G O 1
ATOM 3939 N N . PRO G 1 73 ? 4.34166 85.10756 -41.41163 1.000 137.26034 73 PRO G N 1
ATOM 3940 C CA . PRO G 1 73 ? 3.25056 85.71515 -42.19613 1.000 134.25794 73 PRO G CA 1
ATOM 3941 C C . PRO G 1 73 ? 2.62555 84.75588 -43.19458 1.000 130.37204 73 PRO G C 1
ATOM 3942 O O . PRO G 1 73 ? 1.40141 84.76500 -43.37797 1.000 118.57136 73 PRO G O 1
ATOM 3946 N N . ALA G 1 74 ? 3.43680 83.91306 -43.83627 1.000 137.22135 74 ALA G N 1
ATOM 3947 C CA . ALA G 1 74 ? 2.88476 82.91682 -44.74537 1.000 135.20515 74 ALA G CA 1
ATOM 3948 C C . ALA G 1 74 ? 2.02902 81.90560 -43.99401 1.000 130.28115 74 ALA G C 1
ATOM 3949 O O . ALA G 1 74 ? 0.98014 81.48371 -44.49146 1.000 123.63111 74 ALA G O 1
ATOM 3951 N N . PHE G 1 75 ? 2.45359 81.51268 -42.79020 1.000 122.10225 75 PHE G N 1
ATOM 3952 C CA . PHE G 1 75 ? 1.65689 80.58359 -41.99479 1.000 123.63586 75 PHE G CA 1
ATOM 3953 C C . PHE G 1 75 ? 0.31620 81.19501 -41.61387 1.000 114.75768 75 PHE G C 1
ATOM 3954 O O . PHE G 1 75 ? -0.71869 80.51861 -41.65205 1.000 106.43064 75 PHE G O 1
ATOM 3956 N N . ALA G 1 76 ? 0.31617 82.47742 -41.24927 1.000 111.85772 76 ALA G N 1
ATOM 3957 C CA . ALA G 1 76 ? -0.93737 83.15062 -40.93550 1.000 115.44628 76 ALA G CA 1
ATOM 3958 C C . ALA G 1 76 ? -1.82742 83.25180 -42.16625 1.000 106.94861 76 ALA G C 1
ATOM 3959 O O . ALA G 1 76 ? -3.04421 83.05642 -42.07421 1.000 107.66599 76 ALA G O 1
ATOM 3961 N N . LEU G 1 77 ? -1.24112 83.55890 -43.32621 1.000 106.03161 77 LEU G N 1
ATOM 3962 C CA . LEU G 1 77 ? -2.02588 83.60953 -44.55622 1.000 109.25922 77 LEU G CA 1
ATOM 3963 C C . LEU G 1 77 ? -2.61106 82.24366 -44.89294 1.000 107.07158 77 LEU G C 1
ATOM 3964 O O . LEU G 1 77 ? -3.75026 82.14356 -45.36431 1.000 118.26847 77 LEU G O 1
ATOM 3966 N N . LEU G 1 78 ? -1.86169 81.17659 -44.61591 1.000 106.64360 78 LEU G N 1
ATOM 3967 C CA . LEU G 1 78 ? -2.36251 79.83507 -44.88565 1.000 97.73837 78 LEU G CA 1
ATOM 3968 C C . LEU G 1 78 ? -3.49215 79.48258 -43.93340 1.000 99.21232 78 LEU G C 1
ATOM 3969 O O . LEU G 1 78 ? -4.49949 78.89442 -44.34352 1.000 101.83573 78 LEU G O 1
ATOM 3971 N N . LEU G 1 79 ? -3.34181 79.84608 -42.65993 1.000 94.68697 79 LEU G N 1
ATOM 3972 C CA . LEU G 1 79 ? -4.41576 79.63995 -41.69802 1.000 102.81676 79 LEU G CA 1
ATOM 3973 C C . LEU G 1 79 ? -5.66845 80.39691 -42.11577 1.000 110.44088 79 LEU G C 1
ATOM 3974 O O . LEU G 1 79 ? -6.78148 79.86145 -42.04583 1.000 111.28518 79 LEU G O 1
ATOM 3976 N N . GLU G 1 80 ? -5.50094 81.64207 -42.56830 1.000 109.42647 80 GLU G N 1
ATOM 3977 C CA . GLU G 1 80 ? -6.63701 82.44314 -43.01076 1.000 109.81601 80 GLU G CA 1
ATOM 3978 C C . GLU G 1 80 ? -7.31717 81.83087 -44.22868 1.000 122.42982 80 GLU G C 1
ATOM 3979 O O . GLU G 1 80 ? -8.54854 81.82858 -44.32126 1.000 118.72881 80 GLU G O 1
ATOM 3981 N N . PHE G 1 81 ? -6.53579 81.34687 -45.19700 1.000 113.21628 81 PHE G N 1
ATOM 3982 C CA . PHE G 1 81 ? -7.14320 80.71251 -46.36351 1.000 129.92101 81 PHE G CA 1
ATOM 3983 C C . PHE G 1 81 ? -7.82767 79.39710 -46.00728 1.000 122.28758 81 PHE G C 1
ATOM 3984 O O . PHE G 1 81 ? -8.81636 79.02090 -46.64842 1.000 115.89238 81 PHE G O 1
ATOM 3986 N N . MET G 1 82 ? -7.30966 78.67883 -45.00811 1.000 117.92172 82 MET G N 1
ATOM 3987 C CA . MET G 1 82 ? -7.99882 77.49539 -44.50948 1.000 112.71441 82 MET G CA 1
ATOM 3988 C C . MET G 1 82 ? -9.31058 77.83798 -43.81599 1.000 116.28366 82 MET G C 1
ATOM 3989 O O . MET G 1 82 ? -10.27589 77.07329 -43.91877 1.000 131.33318 82 MET G O 1
ATOM 3991 N N . TYR G 1 83 ? -9.37491 78.98001 -43.13081 1.000 104.51174 83 TYR G N 1
ATOM 3992 C CA . TYR G 1 83 ? -10.57676 79.41104 -42.41594 1.000 113.07502 83 TYR G CA 1
ATOM 3993 C C . TYR G 1 83 ? -11.26243 80.52333 -43.20349 1.000 124.13774 83 TYR G C 1
ATOM 3994 O O . TYR G 1 83 ? -10.86813 81.68982 -43.12490 1.000 129.02645 83 TYR G O 1
ATOM 3996 N N . GLU G 1 84 ? -12.31376 80.15745 -43.93339 1.000 124.64738 84 GLU G N 1
ATOM 3997 C CA . GLU G 1 84 ? -13.03735 81.07032 -44.81822 1.000 114.71425 84 GLU G CA 1
ATOM 3998 C C . GLU G 1 84 ? -12.10523 81.67385 -45.86209 1.000 119.35114 84 GLU G C 1
ATOM 3999 O O . GLU G 1 84 ? -12.16440 81.31475 -47.04017 1.000 120.90725 84 GLU G O 1
ATOM 4001 N N . ASP G 1 91 ? 0.62483 89.59974 -51.06174 1.000 148.26433 91 ASP G N 1
ATOM 4002 C CA . ASP G 1 91 ? 1.61970 90.65913 -51.19140 1.000 154.00940 91 ASP G CA 1
ATOM 4003 C C . ASP G 1 91 ? 2.98401 90.22544 -50.65194 1.000 157.90238 91 ASP G C 1
ATOM 4004 O O . ASP G 1 91 ? 3.92290 91.02263 -50.59540 1.000 147.80112 91 ASP G O 1
ATOM 4006 N N . LEU G 1 92 ? 3.08685 88.93579 -50.25545 1.000 168.36857 92 LEU G N 1
ATOM 4007 C CA . LEU G 1 92 ? 4.26318 88.26440 -49.72136 1.000 168.33564 92 LEU G CA 1
ATOM 4008 C C . LEU G 1 92 ? 5.12828 87.66917 -50.83311 1.000 171.10921 92 LEU G C 1
ATOM 4009 O O . LEU G 1 92 ? 4.62073 87.31606 -51.90412 1.000 167.49588 92 LEU G O 1
ATOM 4011 N N . PRO G 1 93 ? 6.43607 87.55481 -50.59201 1.000 167.59045 93 PRO G N 1
ATOM 4012 C CA . PRO G 1 93 ? 7.33077 86.96073 -51.59726 1.000 156.13147 93 PRO G CA 1
ATOM 4013 C C . PRO G 1 93 ? 6.95264 85.51502 -51.88704 1.000 146.41178 93 PRO G C 1
ATOM 4014 O O . PRO G 1 93 ? 6.76754 84.70758 -50.97352 1.000 137.68048 93 PRO G O 1
ATOM 4018 N N . ILE G 1 94 ? 6.81973 85.20013 -53.17863 1.000 146.95927 94 ILE G N 1
ATOM 4019 C CA . ILE G 1 94 ? 6.41982 83.85490 -53.58480 1.000 138.36670 94 ILE G CA 1
ATOM 4020 C C . ILE G 1 94 ? 7.38054 82.79621 -53.05822 1.000 137.19530 94 ILE G C 1
ATOM 4021 O O . ILE G 1 94 ? 7.00313 81.62802 -52.91944 1.000 129.37183 94 ILE G O 1
ATOM 4023 N N . GLU G 1 95 ? 8.63277 83.16389 -52.78199 1.000 140.81204 95 GLU G N 1
ATOM 4024 C CA . GLU G 1 95 ? 9.60738 82.19311 -52.29359 1.000 126.41950 95 GLU G CA 1
ATOM 4025 C C . GLU G 1 95 ? 9.19736 81.61273 -50.94390 1.000 118.08408 95 GLU G C 1
ATOM 4026 O O . GLU G 1 95 ? 8.95764 80.40483 -50.82641 1.000 121.61096 95 GLU G O 1
ATOM 4028 N N . ASP G 1 96 ? 9.12853 82.46600 -49.91807 1.000 113.94550 96 ASP G N 1
ATOM 4029 C CA . ASP G 1 96 ? 8.72234 82.00146 -48.59562 1.000 119.31225 96 ASP G CA 1
ATOM 4030 C C . ASP G 1 96 ? 7.30993 81.43487 -48.61445 1.000 120.80423 96 ASP G C 1
ATOM 4031 O O . ASP G 1 96 ? 7.00544 80.50006 -47.86217 1.000 120.80847 96 ASP G O 1
ATOM 4033 N N . VAL G 1 97 ? 6.44635 81.97782 -49.47887 1.000 121.26126 97 VAL G N 1
ATOM 4034 C CA . VAL G 1 97 ? 5.06537 81.50890 -49.57590 1.000 122.37748 97 VAL G CA 1
ATOM 4035 C C . VAL G 1 97 ? 5.02408 80.06541 -50.06106 1.000 120.27353 97 VAL G C 1
ATOM 4036 O O . VAL G 1 97 ? 4.38403 79.20219 -49.44848 1.000 131.01679 97 VAL G O 1
ATOM 4038 N N . LEU G 1 98 ? 5.68060 79.79111 -51.18899 1.000 119.02372 98 LEU G N 1
ATOM 4039 C CA . LEU G 1 98 ? 5.73586 78.42961 -51.70581 1.000 117.51253 98 LEU G CA 1
ATOM 4040 C C . LEU G 1 98 ? 6.43751 77.49760 -50.72594 1.000 118.14954 98 LEU G C 1
ATOM 4041 O O . LEU G 1 98 ? 6.03376 76.33894 -50.56577 1.000 123.92021 98 LEU G O 1
ATOM 4043 N N . ALA G 1 99 ? 7.48365 77.98716 -50.05076 1.000 118.85643 99 ALA G N 1
ATOM 4044 C CA . ALA G 1 99 ? 8.19756 77.15103 -49.08805 1.000 113.91355 99 ALA G CA 1
ATOM 4045 C C . ALA G 1 99 ? 7.28564 76.72071 -47.94669 1.000 108.13276 99 ALA G C 1
ATOM 4046 O O . ALA G 1 99 ? 7.23155 75.53735 -47.58601 1.000 117.05763 99 ALA G O 1
ATOM 4048 N N . ALA G 1 100 ? 6.55162 77.67117 -47.37018 1.000 104.78741 100 ALA G N 1
ATOM 4049 C CA . ALA G 1 100 ? 5.62593 77.32888 -46.29967 1.000 116.26108 100 ALA G CA 1
ATOM 4050 C C . ALA G 1 100 ? 4.50849 76.42366 -46.80453 1.000 119.30686 100 ALA G C 1
ATOM 4051 O O . ALA G 1 100 ? 4.12366 75.46573 -46.12304 1.000 118.95129 100 ALA G O 1
ATOM 4053 N N . ALA G 1 101 ? 3.96947 76.71485 -47.99436 1.000 117.44695 101 ALA G N 1
ATOM 4054 C CA . ALA G 1 101 ? 2.88473 75.90478 -48.54381 1.000 115.06887 101 ALA G CA 1
ATOM 4055 C C . ALA G 1 101 ? 3.31121 74.45589 -48.74412 1.000 112.17698 101 ALA G C 1
ATOM 4056 O O . ALA G 1 101 ? 2.51743 73.53158 -48.52817 1.000 111.47562 101 ALA G O 1
ATOM 4058 N N . SER G 1 102 ? 4.55648 74.24010 -49.17754 1.000 122.62831 102 SER G N 1
ATOM 4059 C CA . SER G 1 102 ? 5.06114 72.87980 -49.34226 1.000 124.90506 102 SER G CA 1
ATOM 4060 C C . SER G 1 102 ? 5.33741 72.22279 -47.99415 1.000 112.36079 102 SER G C 1
ATOM 4061 O O . SER G 1 102 ? 5.05402 71.03236 -47.81107 1.000 122.49770 102 SER G O 1
ATOM 4063 N N . TYR G 1 103 ? 5.89358 72.97973 -47.03966 1.000 118.43525 103 TYR G N 1
ATOM 4064 C CA . TYR G 1 103 ? 6.20223 72.41238 -45.72892 1.000 108.26143 103 TYR G CA 1
ATOM 4065 C C . TYR G 1 103 ? 4.95245 71.89880 -45.02408 1.000 117.38752 103 TYR G C 1
ATOM 4066 O O . TYR G 1 103 ? 5.01062 70.88048 -44.32575 1.000 127.92940 103 TYR G O 1
ATOM 4068 N N . LEU G 1 104 ? 3.81693 72.57651 -45.19917 1.000 115.75745 104 LEU G N 1
ATOM 4069 C CA . LEU G 1 104 ? 2.55751 72.12610 -44.62015 1.000 107.63943 104 LEU G CA 1
ATOM 4070 C C . LEU G 1 104 ? 1.90690 71.01088 -45.42435 1.000 108.48452 104 LEU G C 1
ATOM 4071 O O . LEU G 1 104 ? 0.87452 70.48452 -44.99703 1.000 116.94724 104 LEU G O 1
ATOM 4073 N N . HIS G 1 105 ? 2.47824 70.65294 -46.57460 1.000 100.72902 105 HIS G N 1
ATOM 4074 C CA . HIS G 1 105 ? 1.89195 69.67267 -47.48969 1.000 105.75761 105 HIS G CA 1
ATOM 4075 C C . HIS G 1 105 ? 0.48405 70.08351 -47.91267 1.000 116.86256 105 HIS G C 1
ATOM 4076 O O . HIS G 1 105 ? -0.40921 69.24899 -48.07513 1.000 111.83648 105 HIS G O 1
ATOM 4078 N N . MET G 1 106 ? 0.28192 71.38755 -48.06961 1.000 126.91616 106 MET G N 1
ATOM 4079 C CA . MET G 1 106 ? -0.99150 71.91285 -48.52743 1.000 135.22719 106 MET G CA 1
ATOM 4080 C C . MET G 1 106 ? -1.20552 71.54538 -49.99632 1.000 144.47213 106 MET G C 1
ATOM 4081 O O . MET G 1 106 ? -0.35356 70.92400 -50.64017 1.000 145.21616 106 MET G O 1
ATOM 4083 N N . TYR G 1 107 ? -2.37798 71.90285 -50.51973 1.000 153.75443 107 TYR G N 1
ATOM 4084 C CA . TYR G 1 107 ? -2.63520 71.72277 -51.94301 1.000 151.65291 107 TYR G CA 1
ATOM 4085 C C . TYR G 1 107 ? -1.55188 72.41831 -52.76114 1.000 157.96806 107 TYR G C 1
ATOM 4086 O O . TYR G 1 107 ? -1.26502 73.60273 -52.56338 1.000 156.22311 107 TYR G O 1
ATOM 4088 N N . ASP G 1 108 ? -0.94683 71.65890 -53.67609 1.000 165.02733 108 ASP G N 1
ATOM 4089 C CA . ASP G 1 108 ? 0.20391 72.13344 -54.44124 1.000 165.92034 108 ASP G CA 1
ATOM 4090 C C . ASP G 1 108 ? -0.12620 73.29646 -55.37094 1.000 161.78449 108 ASP G C 1
ATOM 4091 O O . ASP G 1 108 ? 0.77134 74.07051 -55.72614 1.000 152.31959 108 ASP G O 1
ATOM 4093 N N . ILE G 1 109 ? -1.38485 73.41355 -55.80640 1.000 165.13158 109 ILE G N 1
ATOM 4094 C CA . ILE G 1 109 ? -1.75887 74.42576 -56.79569 1.000 157.60225 109 ILE G CA 1
ATOM 4095 C C . ILE G 1 109 ? -1.37561 75.83370 -56.36388 1.000 155.23174 109 ILE G C 1
ATOM 4096 O O . ILE G 1 109 ? -1.06395 76.68240 -57.20848 1.000 156.14642 109 ILE G O 1
ATOM 4098 N N . VAL G 1 110 ? -1.36611 76.10246 -55.05688 1.000 152.27726 110 VAL G N 1
ATOM 4099 C CA . VAL G 1 110 ? -0.97738 77.42418 -54.56460 1.000 151.56995 110 VAL G CA 1
ATOM 4100 C C . VAL G 1 110 ? 0.46157 77.73841 -54.95888 1.000 151.63030 110 VAL G C 1
ATOM 4101 O O . VAL G 1 110 ? 0.74558 78.75200 -55.61249 1.000 143.13211 110 VAL G O 1
ATOM 4103 N N . LYS G 1 111 ? 1.39050 76.86458 -54.56381 1.000 151.79462 111 LYS G N 1
ATOM 4104 C CA . LYS G 1 111 ? 2.79291 77.06156 -54.90748 1.000 152.41857 111 LYS G CA 1
ATOM 4105 C C . LYS G 1 111 ? 3.02488 76.97340 -56.41081 1.000 160.89988 111 LYS G C 1
ATOM 4106 O O . LYS G 1 111 ? 3.92255 77.63865 -56.93432 1.000 160.34863 111 LYS G O 1
ATOM 4108 N N . VAL G 1 112 ? 2.23161 76.16709 -57.12149 1.000 160.03679 112 VAL G N 1
ATOM 4109 C CA . VAL G 1 112 ? 2.40011 76.04605 -58.56978 1.000 160.64382 112 VAL G CA 1
ATOM 4110 C C . VAL G 1 112 ? 2.04764 77.35634 -59.26835 1.000 162.03679 112 VAL G C 1
ATOM 4111 O O . VAL G 1 112 ? 2.78520 77.83339 -60.14018 1.000 165.97365 112 VAL G O 1
ATOM 4113 N N . CYS G 1 113 ? 0.91544 77.96059 -58.89657 1.000 163.85307 113 CYS G N 1
ATOM 4114 C CA . CYS G 1 113 ? 0.55229 79.25138 -59.47334 1.000 162.00655 113 CYS G CA 1
ATOM 4115 C C . CYS G 1 113 ? 1.52250 80.34656 -59.04148 1.000 170.50452 113 CYS G C 1
ATOM 4116 O O . CYS G 1 113 ? 1.85406 81.23645 -59.83609 1.000 171.07433 113 CYS G O 1
ATOM 4118 N N . LYS G 1 114 ? 2.00376 80.29017 -57.79219 1.000 168.50479 114 LYS G N 1
ATOM 4119 C CA . LYS G 1 114 ? 3.00919 81.25099 -57.34149 1.000 159.84105 114 LYS G CA 1
ATOM 4120 C C . LYS G 1 114 ? 4.28973 81.14966 -58.16510 1.000 167.55864 114 LYS G C 1
ATOM 4121 O O . LYS G 1 114 ? 4.86805 82.17027 -58.55940 1.000 171.44984 114 LYS G O 1
ATOM 4123 N N . LYS G 1 115 ? 4.74629 79.92357 -58.43560 1.000 169.36236 115 LYS G N 1
ATOM 4124 C CA . LYS G 1 115 ? 5.94954 79.72485 -59.23702 1.000 169.28072 115 LYS G CA 1
ATOM 4125 C C . LYS G 1 115 ? 5.73481 80.16200 -60.67980 1.000 174.20449 115 LYS G C 1
ATOM 4126 O O . LYS G 1 115 ? 6.62861 80.75823 -61.29337 1.000 170.52365 115 LYS G O 1
ATOM 4128 N N . LYS G 1 116 ? 4.55376 79.88214 -61.23760 1.000 180.05295 116 LYS G N 1
ATOM 4129 C CA . LYS G 1 116 ? 4.27615 80.30496 -62.60580 1.000 178.73699 116 LYS G CA 1
ATOM 4130 C C . LYS G 1 116 ? 4.27011 81.82480 -62.71716 1.000 177.32980 116 LYS G C 1
ATOM 4131 O O . LYS G 1 116 ? 4.80261 82.38561 -63.68246 1.000 178.35495 116 LYS G O 1
ATOM 4133 N N . LEU G 1 117 ? 3.70349 82.51079 -61.71967 1.000 176.69502 117 LEU G N 1
ATOM 4134 C CA . LEU G 1 117 ? 3.70621 83.97124 -61.73377 1.000 180.14913 117 LEU G CA 1
ATOM 4135 C C . LEU G 1 117 ? 5.10816 84.54024 -61.51913 1.000 178.44327 117 LEU G C 1
ATOM 4136 O O . LEU G 1 117 ? 5.47172 85.54946 -62.13488 1.000 173.22970 117 LEU G O 1
ATOM 4138 N N . LYS G 1 118 ? 5.91510 83.90620 -60.66034 1.000 178.03284 118 LYS G N 1
ATOM 4139 C CA . LYS G 1 118 ? 7.28095 84.38180 -60.44461 1.000 171.53532 118 LYS G CA 1
ATOM 4140 C C . LYS G 1 118 ? 8.17482 84.12757 -61.65681 1.000 180.19650 118 LYS G C 1
ATOM 4141 O O . LYS G 1 118 ? 9.16518 84.84356 -61.85572 1.000 181.86942 118 LYS G O 1
ATOM 4143 N N . GLU G 1 119 ? 7.85715 83.11379 -62.46889 1.000 184.20342 119 GLU G N 1
ATOM 4144 C CA . GLU G 1 119 ? 8.63456 82.84667 -63.67573 1.000 177.35705 119 GLU G CA 1
ATOM 4145 C C . GLU G 1 119 ? 8.14759 83.63895 -64.88444 1.000 175.25778 119 GLU G C 1
ATOM 4146 O O . GLU G 1 119 ? 8.94194 83.92053 -65.79047 1.000 169.06653 119 GLU G O 1
ATOM 4148 N N . LYS G 1 120 ? 6.86301 84.00599 -64.92576 1.000 180.33975 120 LYS G N 1
ATOM 4149 C CA . LYS G 1 120 ? 6.33755 84.80901 -66.02404 1.000 182.53826 120 LYS G CA 1
ATOM 4150 C C . LYS G 1 120 ? 6.43353 86.30859 -65.77080 1.000 186.06676 120 LYS G C 1
ATOM 4151 O O . LYS G 1 120 ? 6.32322 87.09071 -66.72290 1.000 191.42462 120 LYS G O 1
ATOM 4153 N N . ALA G 1 121 ? 6.63116 86.73060 -64.51974 1.000 180.57282 121 ALA G N 1
ATOM 4154 C CA . ALA G 1 121 ? 6.86006 88.13824 -64.22172 1.000 177.50613 121 ALA G CA 1
ATOM 4155 C C . ALA G 1 121 ? 8.33556 88.51325 -64.23980 1.000 176.88559 121 ALA G C 1
ATOM 4156 O O . ALA G 1 121 ? 8.65653 89.70623 -64.29271 1.000 179.96753 121 ALA G O 1
ATOM 4158 N N . THR G 1 122 ? 9.23304 87.53182 -64.20151 1.000 176.07901 122 THR G N 1
ATOM 4159 C CA . THR G 1 122 ? 10.66748 87.79335 -64.25196 1.000 176.76263 122 THR G CA 1
ATOM 4160 C C . THR G 1 122 ? 11.14632 87.89892 -65.69747 1.000 186.48378 122 THR G C 1
ATOM 4161 O O . THR G 1 122 ? 12.24136 88.39458 -65.96852 1.000 190.49314 122 THR G O 1
ATOM 4163 N N . PHE H 1 3 ? -12.36882 78.37734 -55.32927 1.000 149.68524 3 PHE H N 1
ATOM 4164 C CA . PHE H 1 3 ? -12.01390 78.86716 -53.99839 1.000 147.77561 3 PHE H CA 1
ATOM 4165 C C . PHE H 1 3 ? -13.02603 78.47364 -52.90494 1.000 150.06138 3 PHE H C 1
ATOM 4166 O O . PHE H 1 3 ? -12.60973 77.99907 -51.84685 1.000 149.04489 3 PHE H O 1
ATOM 4168 N N . PRO H 1 4 ? -14.35569 78.68721 -53.13051 1.000 161.52216 4 PRO H N 1
ATOM 4169 C CA . PRO H 1 4 ? -15.32795 78.2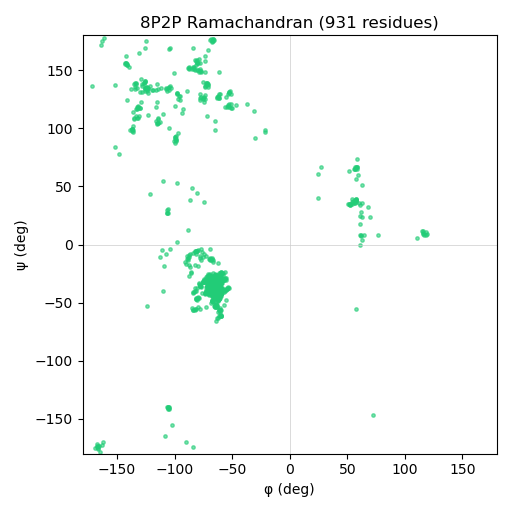9752 -52.09714 1.000 164.52779 4 PRO H CA 1
ATOM 4170 C C . PRO H 1 4 ? -15.60504 76.80149 -52.09311 1.000 154.07836 4 PRO H C 1
ATOM 4171 O O . PRO H 1 4 ? -15.85670 76.20664 -51.03826 1.000 153.73770 4 PRO H O 1
ATOM 4175 N N . ASP H 1 5 ? -15.60710 76.19650 -53.28459 1.000 149.74985 5 ASP H N 1
ATOM 4176 C CA . ASP H 1 5 ? -15.73681 74.74662 -53.38750 1.000 152.86536 5 ASP H CA 1
ATOM 4177 C C . ASP H 1 5 ? -14.58781 74.01571 -52.69995 1.000 154.37186 5 ASP H C 1
ATOM 4178 O O . ASP H 1 5 ? -14.79195 72.93197 -52.14206 1.000 157.72418 5 ASP H O 1
ATOM 4180 N N . HIS H 1 6 ? -13.38306 74.59638 -52.70270 1.000 152.92420 6 HIS H N 1
ATOM 4181 C CA . HIS H 1 6 ? -12.27126 73.98881 -51.97324 1.000 146.61698 6 HIS H CA 1
ATOM 4182 C C . HIS H 1 6 ? -12.52163 74.00190 -50.46877 1.000 146.65781 6 HIS H C 1
ATOM 4183 O O . HIS H 1 6 ? -12.24461 73.01391 -49.77473 1.000 135.28259 6 HIS H O 1
ATOM 4185 N N . SER H 1 7 ? -13.07968 75.10091 -49.95482 1.000 149.53872 7 SER H N 1
ATOM 4186 C CA . SER H 1 7 ? -13.41310 75.17700 -48.53615 1.000 144.53222 7 SER H CA 1
ATOM 4187 C C . SER H 1 7 ? -14.52807 74.19972 -48.18177 1.000 146.53493 7 SER H C 1
ATOM 4188 O O . SER H 1 7 ? -14.47292 73.53850 -47.13870 1.000 145.14102 7 SER H O 1
ATOM 4190 N N . ARG H 1 8 ? -15.55440 74.10335 -49.03288 1.000 142.78350 8 ARG H N 1
ATOM 4191 C CA . ARG H 1 8 ? -16.63567 73.15139 -48.78710 1.000 132.81242 8 ARG H CA 1
ATOM 4192 C C . ARG H 1 8 ? -16.13167 71.71029 -48.82133 1.000 127.56704 8 ARG H C 1
ATOM 4193 O O . ARG H 1 8 ? -16.57877 70.87073 -48.03189 1.000 129.16374 8 ARG H O 1
ATOM 4195 N N . HIS H 1 9 ? -15.19404 71.40090 -49.72090 1.000 133.60036 9 HIS H N 1
ATOM 4196 C CA . HIS H 1 9 ? -14.66382 70.04184 -49.77691 1.000 132.13651 9 HIS H CA 1
ATOM 4197 C C . HIS H 1 9 ? -13.78394 69.74260 -48.56763 1.000 132.05396 9 HIS H C 1
ATOM 4198 O O . HIS H 1 9 ? -13.79934 68.62151 -48.04576 1.000 131.11463 9 HIS H O 1
ATOM 4200 N N . LEU H 1 10 ? -13.01979 70.73291 -48.09577 1.000 137.26768 10 LEU H N 1
ATOM 4201 C CA . LEU H 1 10 ? -12.26865 70.54393 -46.85626 1.000 136.22965 10 LEU H CA 1
ATOM 4202 C C . LEU H 1 10 ? -13.21048 70.35690 -45.67155 1.000 116.60559 10 LEU H C 1
ATOM 4203 O O . LEU H 1 10 ? -12.92468 69.57815 -44.75354 1.000 105.41754 10 LEU H O 1
ATOM 4205 N N . LEU H 1 11 ? -14.34499 71.06054 -45.67930 1.000 116.15012 11 LEU H N 1
ATOM 4206 C CA . LEU H 1 11 ? -15.36406 70.84681 -44.65854 1.000 110.34567 11 LEU H CA 1
ATOM 4207 C C . LEU H 1 11 ? -15.91401 69.42861 -44.72283 1.000 111.22298 11 LEU H C 1
ATOM 4208 O O . LEU H 1 11 ? -16.11976 68.78627 -43.68789 1.000 116.78397 11 LEU H O 1
ATOM 4210 N N . GLN H 1 12 ? -16.16706 68.92966 -45.93339 1.000 112.34318 12 GLN H N 1
ATOM 4211 C CA . GLN H 1 12 ? -16.65021 67.56099 -46.08519 1.000 111.34635 12 GLN H CA 1
ATOM 4212 C C . GLN H 1 12 ? -15.61786 66.56070 -45.57883 1.000 114.00815 12 GLN H C 1
ATOM 4213 O O . GLN H 1 12 ? -15.96824 65.55210 -44.95401 1.000 107.37134 12 GLN H O 1
ATOM 4215 N N . CYS H 1 13 ? -14.33555 66.83249 -45.82550 1.000 113.67136 13 CYS H N 1
ATOM 4216 C CA . CYS H 1 13 ? -13.28631 65.94066 -45.34206 1.000 116.39896 13 CYS H CA 1
ATOM 4217 C C . CYS H 1 13 ? -13.18991 65.97240 -43.82122 1.000 112.20733 13 CYS H C 1
ATOM 4218 O O . CYS H 1 13 ? -12.98296 64.93279 -43.18570 1.000 113.79118 13 CYS H O 1
ATOM 4220 N N . LEU H 1 14 ? -13.35137 67.15342 -43.21918 1.000 120.77008 14 LEU H N 1
ATOM 4221 C CA . LEU H 1 14 ? -13.36778 67.24509 -41.76165 1.000 110.97262 14 LEU H CA 1
ATOM 4222 C C . LEU H 1 14 ? -14.58111 66.52864 -41.18113 1.000 109.78617 14 LEU H C 1
ATOM 4223 O O . LEU H 1 14 ? -14.49727 65.91617 -40.11032 1.000 111.83817 14 LEU H O 1
ATOM 4225 N N . SER H 1 15 ? -15.71831 66.58993 -41.87638 1.000 112.52923 15 SER H N 1
ATOM 4226 C CA . SER H 1 15 ? -16.89461 65.84900 -41.43367 1.000 114.10368 15 SER H CA 1
ATOM 4227 C C . SER H 1 15 ? -16.65721 64.34727 -41.51879 1.000 102.40018 15 SER H C 1
ATOM 4228 O O . SER H 1 15 ? -17.09141 63.59163 -40.64268 1.000 103.38448 15 SER H O 1
ATOM 4230 N N . GLU H 1 16 ? -15.95543 63.89874 -42.56055 1.000 110.80690 16 GLU H N 1
ATOM 4231 C CA . GLU H 1 16 ? -15.61281 62.48366 -42.65848 1.000 111.87380 16 GLU H CA 1
ATOM 4232 C C . GLU H 1 16 ? -14.65514 62.07807 -41.54649 1.000 116.86604 16 GLU H C 1
ATOM 4233 O O . GLU H 1 16 ? -14.76624 60.97866 -40.99137 1.000 112.70300 16 GLU H O 1
ATOM 4235 N N . GLN H 1 17 ? -13.71287 62.95984 -41.20612 1.000 117.81921 17 GLN H N 1
ATOM 4236 C CA . GLN H 1 17 ? -12.79896 62.69147 -40.10099 1.000 135.44712 17 GLN H CA 1
ATOM 4237 C C . GLN H 1 17 ? -13.53232 62.63614 -38.76772 1.000 112.93625 17 GLN H C 1
ATOM 4238 O O . GLN H 1 17 ? -13.14879 61.86427 -37.88177 1.000 109.23489 17 GLN H O 1
ATOM 4240 N N . ARG H 1 18 ? -14.58892 63.43400 -38.61303 1.000 101.78967 18 ARG H N 1
ATOM 4241 C CA . ARG H 1 18 ? -15.38979 63.36705 -37.39693 1.000 103.39186 18 ARG H CA 1
ATOM 4242 C C . ARG H 1 18 ? -16.25019 62.11125 -37.37712 1.000 109.33597 18 ARG H C 1
ATOM 4243 O O . ARG H 1 18 ? -16.53227 61.56752 -36.30306 1.000 109.40138 18 ARG H O 1
ATOM 4245 N N . HIS H 1 19 ? -16.66554 61.64175 -38.55563 1.000 119.67712 19 HIS H N 1
ATOM 4246 C CA . HIS H 1 19 ? -17.41710 60.39525 -38.66723 1.000 126.32684 19 HIS H CA 1
ATOM 4247 C C . HIS H 1 19 ? -16.53328 59.18178 -38.40660 1.000 119.15982 19 HIS H C 1
ATOM 4248 O O . HIS H 1 19 ? -17.03076 58.12883 -37.98918 1.000 109.17608 19 HIS H O 1
ATOM 4250 N N . GLN H 1 20 ? -15.23089 59.30451 -38.66694 1.000 130.84527 20 GLN H N 1
ATOM 4251 C CA . GLN H 1 20 ? -14.29660 58.21278 -38.40743 1.000 124.70544 20 GLN H CA 1
ATOM 4252 C C . GLN H 1 20 ? -13.93789 58.12787 -36.92746 1.000 130.60756 20 GLN H C 1
ATOM 4253 O O . GLN H 1 20 ? -13.66325 57.03793 -36.41261 1.000 126.34218 20 GLN H O 1
ATOM 4255 N N . GLY H 1 21 ? -13.87092 59.26808 -36.24667 1.000 135.86073 21 GLY H N 1
ATOM 4256 C CA . GLY H 1 21 ? -13.62083 59.28559 -34.81913 1.000 131.56292 21 GLY H CA 1
ATOM 4257 C C . GLY H 1 21 ? -12.34175 60.00111 -34.45049 1.000 122.51527 21 GLY H C 1
ATOM 4258 O O . GLY H 1 21 ? -11.90761 59.95896 -33.29795 1.000 123.18003 21 GLY H O 1
ATOM 4259 N N . PHE H 1 22 ? -11.72184 60.65030 -35.42909 1.000 117.14801 22 PHE H N 1
ATOM 4260 C CA . PHE H 1 22 ? -10.50539 61.41029 -35.18960 1.000 124.14064 22 PHE H CA 1
ATOM 4261 C C . PHE H 1 22 ? -10.85750 62.74510 -34.54835 1.000 135.99169 22 PHE H C 1
ATOM 4262 O O . PHE H 1 22 ? -11.69233 63.48830 -35.07282 1.000 139.98025 22 PHE H O 1
ATOM 4264 N N . LEU H 1 23 ? -10.23054 63.03889 -33.40726 1.000 143.26880 23 LEU H N 1
ATOM 4265 C CA . LEU H 1 23 ? -10.39902 64.30448 -32.69232 1.000 134.06390 23 LEU H CA 1
ATOM 4266 C C . LEU H 1 23 ? -11.86840 64.55350 -32.32861 1.000 141.92688 23 LEU H C 1
ATOM 4267 O O . LEU H 1 23 ? -12.52384 65.46757 -32.83490 1.000 148.98747 23 LEU H O 1
ATOM 4269 N N . CYS H 1 24 ? -12.37399 63.70283 -31.43393 1.000 136.72405 24 CYS H N 1
ATOM 4270 C CA . CYS H 1 24 ? -13.72888 63.84658 -30.89142 1.000 124.14677 24 CYS H CA 1
ATOM 4271 C C . CYS H 1 24 ? -13.60995 64.49408 -29.51127 1.000 132.15729 24 CYS H C 1
ATOM 4272 O O . CYS H 1 24 ? -13.52920 63.81215 -28.48651 1.000 139.01334 24 CYS H O 1
ATOM 4274 N N . ASP H 1 25 ? -13.62599 65.83209 -29.48731 1.000 127.84489 25 ASP H N 1
ATOM 4275 C CA . ASP H 1 25 ? -13.47537 66.57980 -28.24121 1.000 122.79224 25 ASP H CA 1
ATOM 4276 C C . ASP H 1 25 ? -14.66889 66.43923 -27.30581 1.000 127.22725 25 ASP H C 1
ATOM 4277 O O . ASP H 1 25 ? -14.56199 66.81719 -26.13330 1.000 135.95408 25 ASP H O 1
ATOM 4279 N N . CYS H 1 26 ? -15.79361 65.91805 -27.78980 1.000 123.87666 26 CYS H N 1
ATOM 4280 C CA . CYS H 1 26 ? -16.99294 65.75589 -26.98234 1.000 120.03029 26 CYS H CA 1
ATOM 4281 C C . CYS H 1 26 ? -17.68835 64.45708 -27.36628 1.000 112.32552 26 CYS H C 1
ATOM 4282 O O . CYS H 1 26 ? -17.52497 63.94208 -28.47732 1.000 116.87437 26 CYS H O 1
ATOM 4284 N N . THR H 1 27 ? -18.46894 63.92837 -26.42281 1.000 119.67013 27 THR H N 1
ATOM 4285 C CA . THR H 1 27 ? -19.28256 62.73320 -26.65440 1.000 115.19303 27 THR H CA 1
ATOM 4286 C C . THR H 1 27 ? -20.66573 62.94846 -26.04559 1.000 127.24550 27 THR H C 1
ATOM 4287 O O . THR H 1 27 ? -20.86274 62.73367 -24.84719 1.000 129.88015 27 THR H O 1
ATOM 4289 N N . VAL H 1 28 ? -21.62960 63.31503 -26.88211 1.000 117.09495 28 VAL H N 1
ATOM 4290 C CA . VAL H 1 28 ? -22.99211 63.59962 -26.45295 1.000 116.92477 28 VAL H CA 1
ATOM 4291 C C . VAL H 1 28 ? -23.81692 62.33182 -26.63237 1.000 127.19716 28 VAL H C 1
ATOM 4292 O O . VAL H 1 28 ? -23.79422 61.71046 -27.70524 1.000 127.18483 28 VAL H O 1
ATOM 4294 N N . LEU H 1 29 ? -24.50703 61.91997 -25.56857 1.000 137.57775 29 LEU H N 1
ATOM 4295 C CA . LEU H 1 29 ? -25.31075 60.69843 -25.57273 1.000 140.73386 29 LEU H CA 1
ATOM 4296 C C . LEU H 1 29 ? -26.66501 61.00611 -24.94918 1.000 143.52516 29 LEU H C 1
ATOM 4297 O O . LEU H 1 29 ? -26.75126 61.27484 -23.74745 1.000 146.91519 29 LEU H O 1
ATOM 4299 N N . VAL H 1 30 ? -27.71648 60.99640 -25.76665 1.000 138.58993 30 VAL H N 1
ATOM 4300 C CA . VAL H 1 30 ? -29.05806 61.27666 -25.26233 1.000 139.06391 30 VAL H CA 1
ATOM 4301 C C . VAL H 1 30 ? -29.69487 60.01543 -24.68850 1.000 132.29308 30 VAL H C 1
ATOM 4302 O O . VAL H 1 30 ? -30.14223 59.99412 -23.53653 1.000 124.27481 30 VAL H O 1
ATOM 4304 N N . GLY H 1 31 ? -29.75543 58.95538 -25.48242 1.000 130.67845 31 GLY H N 1
ATOM 4305 C CA . GLY H 1 31 ? -30.35392 57.68509 -25.09971 1.000 126.27419 31 GLY H CA 1
ATOM 4306 C C . GLY H 1 31 ? -29.31437 56.63320 -24.79312 1.000 128.95451 31 GLY H C 1
ATOM 4307 O O . GLY H 1 31 ? -28.27038 56.92066 -24.19475 1.000 134.74735 31 GLY H O 1
ATOM 4308 N N . ASP H 1 32 ? -29.59456 55.39471 -25.20326 1.000 121.72657 32 ASP H N 1
ATOM 4309 C CA . ASP H 1 32 ? -28.62789 54.31842 -25.00839 1.000 137.74762 32 ASP H CA 1
ATOM 4310 C C . ASP H 1 32 ? -27.38038 54.49330 -25.87121 1.000 147.74523 32 ASP H C 1
ATOM 4311 O O . ASP H 1 32 ? -26.28602 54.08887 -25.46196 1.000 149.46047 32 ASP H O 1
ATOM 4313 N N . ALA H 1 33 ? -27.51740 55.08219 -27.05540 1.000 149.96048 33 ALA H N 1
ATOM 4314 C CA . ALA H 1 33 ? -26.38474 55.28652 -27.94566 1.000 148.30830 33 ALA H CA 1
ATOM 4315 C C . ALA H 1 33 ? -25.59986 56.53820 -27.55368 1.000 144.15632 33 ALA H C 1
ATOM 4316 O O . ALA H 1 33 ? -26.10401 57.43333 -26.86839 1.000 139.65573 33 ALA H O 1
ATOM 4318 N N . GLN H 1 34 ? -24.33873 56.57944 -27.98798 1.000 146.30280 34 GLN H N 1
ATOM 4319 C CA . GLN H 1 34 ? -23.41446 57.66684 -27.67482 1.000 137.05458 34 GLN H CA 1
ATOM 4320 C C . GLN H 1 34 ? -22.73757 58.11885 -28.96247 1.000 138.10123 34 GLN H C 1
ATOM 4321 O O . GLN H 1 34 ? -22.01598 57.33555 -29.58998 1.000 129.28818 34 GLN H O 1
ATOM 4323 N N . PHE H 1 35 ? -22.95618 59.37704 -29.35141 1.000 140.07919 35 PHE H N 1
ATOM 4324 C CA . PHE H 1 35 ? -22.30467 59.95870 -30.52141 1.000 126.40439 35 PHE H CA 1
ATOM 4325 C C . PHE H 1 35 ? -21.20210 60.90972 -30.08006 1.000 119.50286 35 PHE H C 1
ATOM 4326 O O . PHE H 1 35 ? -21.43914 61.79145 -29.25322 1.000 117.81904 35 PHE H O 1
ATOM 4328 N N . ARG H 1 36 ? -20.02614 60.78555 -30.68983 1.000 116.40205 36 ARG H N 1
ATOM 4329 C CA . ARG H 1 36 ? -18.87146 61.58952 -30.31684 1.000 115.88478 36 ARG H CA 1
ATOM 4330 C C . ARG H 1 36 ? -18.33133 62.29700 -31.54784 1.000 123.68453 36 ARG H C 1
ATOM 4331 O O . ARG H 1 36 ? -18.29732 61.72490 -32.64164 1.000 128.08373 36 ARG H O 1
ATOM 4333 N N . ALA H 1 37 ? -17.92867 63.54508 -31.36050 1.000 127.54833 37 ALA H N 1
ATOM 4334 C CA . ALA H 1 37 ? -17.39418 64.38030 -32.43289 1.000 117.79487 37 ALA H CA 1
ATOM 4335 C C . ALA H 1 37 ? -16.74818 65.59895 -31.78414 1.000 122.98284 37 ALA H C 1
ATOM 4336 O O . ALA H 1 37 ? -16.62405 65.67600 -30.55596 1.000 129.15371 37 ALA H O 1
ATOM 4338 N N . HIS H 1 38 ? -16.31811 66.54447 -32.61201 1.000 121.29741 38 HIS H N 1
ATOM 4339 C CA . HIS H 1 38 ? -15.67932 67.75241 -32.10952 1.000 121.83538 38 HIS H CA 1
ATOM 4340 C C . HIS H 1 38 ? -16.70229 68.67884 -31.45916 1.000 109.59579 38 HIS H C 1
ATOM 4341 O O . HIS H 1 38 ? -17.81746 68.85136 -31.95940 1.000 107.96868 38 HIS H O 1
ATOM 4343 N N . ARG H 1 39 ? -16.31569 69.27669 -30.32965 1.000 102.80492 39 ARG H N 1
ATOM 4344 C CA . ARG H 1 39 ? -17.22326 70.17574 -29.62237 1.000 112.44514 39 ARG H CA 1
ATOM 4345 C C . ARG H 1 39 ? -17.50329 71.43615 -30.43554 1.000 111.63509 39 ARG H C 1
ATOM 4346 O O . ARG H 1 39 ? -18.64321 71.91889 -30.47396 1.000 110.13634 39 ARG H O 1
ATOM 4348 N N . ALA H 1 40 ? -16.47592 71.98441 -31.08984 1.000 114.53882 40 ALA H N 1
ATOM 4349 C CA . ALA H 1 40 ? -16.65837 73.20448 -31.86906 1.000 109.35381 40 ALA H CA 1
ATOM 4350 C C . ALA H 1 40 ? -17.62218 73.00314 -33.03136 1.000 110.08304 40 ALA H C 1
ATOM 4351 O O . ALA H 1 40 ? -18.30121 73.95041 -33.43997 1.000 114.16857 40 ALA H O 1
ATOM 4353 N N . VAL H 1 41 ? -17.70595 71.78388 -33.56873 1.000 107.26753 41 VAL H N 1
ATOM 4354 C CA . VAL H 1 41 ? -18.64280 71.51191 -34.65829 1.000 107.84344 41 VAL H CA 1
ATOM 4355 C C . VAL H 1 41 ? -20.08012 71.67683 -34.17919 1.000 111.84501 41 VAL H C 1
ATOM 4356 O O . VAL H 1 41 ? -20.88280 72.39244 -34.79339 1.000 111.38694 41 VAL H O 1
ATOM 4358 N N . LEU H 1 42 ? -20.43202 70.99960 -33.08342 1.000 109.21704 42 LEU H N 1
ATOM 4359 C CA . LEU H 1 42 ? -21.76277 71.16609 -32.51122 1.000 97.41609 42 LEU H CA 1
ATOM 4360 C C . LEU H 1 42 ? -22.00926 72.60278 -32.07142 1.000 99.45317 42 LEU H C 1
ATOM 4361 O O . LEU H 1 42 ? -23.14044 73.09236 -32.16210 1.000 105.85823 42 LEU H O 1
ATOM 4363 N N . ALA H 1 43 ? -20.96448 73.29678 -31.61126 1.000 101.39091 43 ALA H N 1
ATOM 4364 C CA . ALA H 1 43 ? -21.12321 74.67893 -31.16710 1.000 105.84459 43 ALA H CA 1
ATOM 4365 C C . ALA H 1 43 ? -21.47392 75.59518 -32.33368 1.000 102.86636 43 ALA H C 1
ATOM 4366 O O . ALA H 1 43 ? -22.38429 76.42607 -32.23204 1.000 98.60937 43 ALA H O 1
ATOM 4368 N N . SER H 1 44 ? -20.72870 75.48761 -33.43650 1.000 114.06571 44 SER H N 1
ATOM 4369 C CA . SER H 1 44 ? -21.03356 76.27127 -34.62869 1.000 116.57244 44 SER H CA 1
ATOM 4370 C C . SER H 1 44 ? -22.36900 75.86242 -35.23938 1.000 114.97858 44 SER H C 1
ATOM 4371 O O . SER H 1 44 ? -23.02818 76.67828 -35.89487 1.000 113.66030 44 SER H O 1
ATOM 4373 N N . CYS H 1 45 ? -22.78709 74.60972 -35.03437 1.000 120.13275 45 CYS H N 1
ATOM 4374 C CA . CYS H 1 45 ? -24.04662 74.14076 -35.60513 1.000 115.55058 45 CYS H CA 1
ATOM 4375 C C . CYS H 1 45 ? -25.24598 74.60736 -34.78206 1.000 123.96959 45 CYS H C 1
ATOM 4376 O O . CYS H 1 45 ? -26.24616 75.07331 -35.33946 1.000 111.68827 45 CYS H O 1
ATOM 4378 N N . SER H 1 46 ? -25.16993 74.48405 -33.45685 1.000 126.50785 46 SER H N 1
ATOM 4379 C CA . SER H 1 46 ? -26.30343 74.73197 -32.57342 1.000 114.01949 46 SER H CA 1
ATOM 4380 C C . SER H 1 46 ? -25.92855 75.78452 -31.53983 1.000 121.55180 46 SER H C 1
ATOM 4381 O O . SER H 1 46 ? -24.86012 75.70355 -30.92412 1.000 119.65950 46 SER H O 1
ATOM 4383 N N . MET H 1 47 ? -26.82049 76.76156 -31.34334 1.000 130.68381 47 MET H N 1
ATOM 4384 C CA . MET H 1 47 ? -26.58861 77.79706 -30.34010 1.000 130.82683 47 MET H CA 1
ATOM 4385 C C . MET H 1 47 ? -26.72862 77.25216 -28.92494 1.000 126.47644 47 MET H C 1
ATOM 4386 O O . MET H 1 47 ? -26.08468 77.76284 -28.00098 1.000 124.77788 47 MET H O 1
ATOM 4388 N N . TYR H 1 48 ? -27.58130 76.24230 -28.72738 1.000 133.07908 48 TYR H N 1
ATOM 4389 C CA . TYR H 1 48 ? -27.64636 75.58431 -27.42695 1.000 131.92340 48 TYR H CA 1
ATOM 4390 C C . TYR H 1 48 ? -26.32792 74.89397 -27.11093 1.000 122.25307 48 TYR H C 1
ATOM 4391 O O . TYR H 1 48 ? -25.85547 74.92776 -25.96943 1.000 117.53642 48 TYR H O 1
ATOM 4393 N N . PHE H 1 49 ? -25.72123 74.25753 -28.11463 1.000 121.51335 49 PHE H N 1
ATOM 4394 C CA . PHE H 1 49 ? -24.37728 73.72232 -27.94325 1.000 130.10572 49 PHE H CA 1
ATOM 4395 C C . PHE H 1 49 ? -23.36125 74.83098 -27.69649 1.000 129.10458 49 PHE H C 1
ATOM 4396 O O . PHE H 1 49 ? -22.38720 74.61979 -26.97147 1.000 126.67519 49 PHE H O 1
ATOM 4398 N N . HIS H 1 50 ? -23.56584 76.01662 -28.28191 1.000 128.68425 50 HIS H N 1
ATOM 4399 C CA . HIS H 1 50 ? -22.66110 77.13249 -28.01165 1.000 118.53208 50 HIS H CA 1
ATOM 4400 C C . HIS H 1 50 ? -22.76335 77.57751 -26.55888 1.000 121.16692 50 HIS H C 1
ATOM 4401 O O . HIS H 1 50 ? -21.74728 77.87048 -25.91677 1.000 123.16569 50 HIS H O 1
ATOM 4403 N N . LEU H 1 51 ? -23.98147 77.60781 -26.01805 1.000 126.49101 51 LEU H N 1
ATOM 4404 C CA . LEU H 1 51 ? -24.15754 77.96599 -24.61672 1.000 123.44595 51 LEU H CA 1
ATOM 4405 C C . LEU H 1 51 ? -23.59658 76.88184 -23.70606 1.000 126.91350 51 LEU H C 1
ATOM 4406 O O . LEU H 1 51 ? -22.99582 77.18424 -22.66992 1.000 135.29970 51 LEU H O 1
ATOM 4408 N N . PHE H 1 52 ? -23.79853 75.61234 -24.06654 1.000 122.18284 52 PHE H N 1
ATOM 4409 C CA . PHE H 1 52 ? -23.19825 74.52060 -23.30559 1.000 126.94544 52 PHE H CA 1
ATOM 4410 C C . PHE H 1 52 ? -21.67498 74.58338 -23.34859 1.000 140.45972 52 PHE H C 1
ATOM 4411 O O . PHE H 1 52 ? -21.00645 74.27292 -22.35884 1.000 140.87607 52 PHE H O 1
ATOM 4413 N N . TYR H 1 53 ? -21.10496 75.00013 -24.48150 1.000 144.83206 53 TYR H N 1
ATOM 4414 C CA . TYR H 1 53 ? -19.65446 75.11859 -24.58047 1.000 145.64374 53 TYR H CA 1
ATOM 4415 C C . TYR H 1 53 ? -19.14775 76.29171 -23.75192 1.000 148.09068 53 TYR H C 1
ATOM 4416 O O . TYR H 1 53 ? -18.07012 76.21916 -23.15209 1.000 145.63316 53 TYR H O 1
ATOM 4418 N N . LYS H 1 54 ? -19.91270 77.38438 -23.70633 1.000 148.66879 54 LYS H N 1
ATOM 4419 C CA . LYS H 1 54 ? -19.54196 78.50292 -22.84369 1.000 150.20730 54 LYS H CA 1
ATOM 4420 C C . LYS H 1 54 ? -19.62404 78.10128 -21.37439 1.000 159.56273 54 LYS H C 1
ATOM 4421 O O . LYS H 1 54 ? -18.77617 78.49672 -20.56271 1.000 167.28206 54 LYS H O 1
ATOM 4423 N N . ASP H 1 55 ? -20.62898 77.29334 -21.02402 1.000 160.03149 55 ASP H N 1
ATOM 4424 C CA . ASP H 1 55 ? -20.74075 76.77280 -19.66621 1.000 158.54585 55 ASP H CA 1
ATOM 4425 C C . ASP H 1 55 ? -19.63104 75.77409 -19.37057 1.000 163.57555 55 ASP H C 1
ATOM 4426 O O . ASP H 1 55 ? -19.22846 75.62147 -18.21300 1.000 161.04539 55 ASP H O 1
ATOM 4428 N N . GLN H 1 56 ? -19.11600 75.09762 -20.39873 1.000 165.11556 56 GLN H N 1
ATOM 4429 C CA . GLN H 1 56 ? -18.00850 74.18000 -20.18372 1.000 166.22161 56 GLN H CA 1
ATOM 4430 C C . GLN H 1 56 ? -16.68134 74.91960 -20.14321 1.000 170.22123 56 GLN H C 1
ATOM 4431 O O . GLN H 1 56 ? -15.68331 74.36377 -19.67216 1.000 166.53231 56 GLN H O 1
ATOM 4433 N N . LEU H 1 57 ? -16.65248 76.15423 -20.64518 1.000 170.23424 57 LEU H N 1
ATOM 4434 C CA . LEU H 1 57 ? -15.50936 77.03118 -20.42328 1.000 168.02095 57 LEU H CA 1
ATOM 4435 C C . LEU H 1 57 ? -15.53587 77.59908 -19.00861 1.000 168.84599 57 LEU H C 1
ATOM 4436 O O . LEU H 1 57 ? -14.49227 77.69207 -18.35042 1.000 161.08862 57 LEU H O 1
ATOM 4438 N N . ASP H 1 58 ? -16.72811 77.99165 -18.53426 1.000 174.76126 58 ASP H N 1
ATOM 4439 C CA . ASP H 1 58 ? -16.89185 78.43488 -17.15427 1.000 181.72342 58 ASP H CA 1
ATOM 4440 C C . ASP H 1 58 ? -16.94909 77.28543 -16.15766 1.000 182.05649 58 ASP H C 1
ATOM 4441 O O . ASP H 1 58 ? -16.90222 77.54330 -14.94867 1.000 185.81380 58 ASP H O 1
ATOM 4443 N N . LYS H 1 59 ? -17.09306 76.04040 -16.62029 1.000 178.87999 59 LYS H N 1
ATOM 4444 C CA . LYS H 1 59 ? -17.13208 74.90140 -15.71062 1.000 181.51009 59 LYS H CA 1
ATOM 4445 C C . LYS H 1 59 ? -16.61749 73.63967 -16.39184 1.000 173.48653 59 LYS H C 1
ATOM 4446 O O . LYS H 1 59 ? -16.97925 73.36403 -17.53742 1.000 167.44311 59 LYS H O 1
ATOM 4448 N N . ARG H 1 60 ? -15.80154 72.86876 -15.65668 1.000 172.98839 60 ARG H N 1
ATOM 4449 C CA . ARG H 1 60 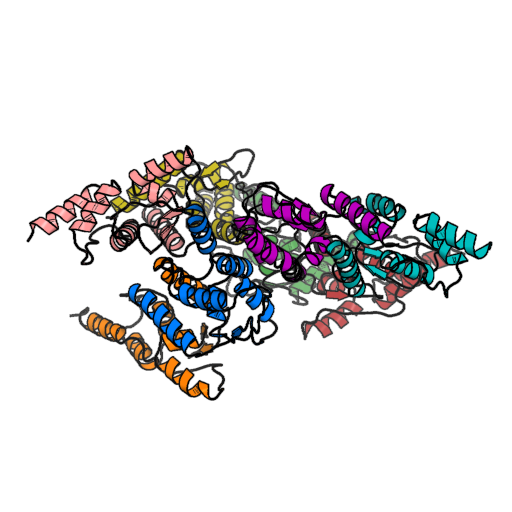? -15.25410 71.56248 -16.04317 1.000 175.45604 60 ARG H CA 1
ATOM 4450 C C . ARG H 1 60 ? -16.04088 70.84358 -17.14009 1.000 179.95086 60 ARG H C 1
ATOM 4451 O O . ARG H 1 60 ? -17.07154 70.22170 -16.86866 1.000 180.51263 60 ARG H O 1
ATOM 4453 N N . ASP H 1 61 ? -15.59414 70.98181 -18.38963 1.000 179.69139 61 ASP H N 1
ATOM 4454 C CA . ASP H 1 61 ? -16.29070 70.38855 -19.52824 1.000 175.73402 61 ASP H CA 1
ATOM 4455 C C . ASP H 1 61 ? -16.65940 68.93686 -19.24618 1.000 175.55152 61 ASP H C 1
ATOM 4456 O O . ASP H 1 61 ? -15.79150 68.09657 -18.98508 1.000 171.45927 61 ASP H O 1
ATOM 4458 N N . ILE H 1 62 ? -17.95783 68.66526 -19.28888 1.000 172.74749 62 ILE H N 1
ATOM 4459 C CA . ILE H 1 62 ? -18.51411 67.33496 -19.07693 1.000 172.44246 62 ILE H CA 1
ATOM 4460 C C . ILE H 1 62 ? -18.34484 66.47432 -20.31912 1.000 174.43554 62 ILE H C 1
ATOM 4461 O O . ILE H 1 62 ? -18.65863 66.89912 -21.43823 1.000 168.51558 62 ILE H O 1
ATOM 4463 N N . VAL H 1 63 ? -17.81135 65.26451 -20.12726 1.000 170.48038 63 VAL H N 1
ATOM 4464 C CA . VAL H 1 63 ? -17.51935 64.40071 -21.26827 1.000 157.96899 63 VAL H CA 1
ATOM 4465 C C . VAL H 1 63 ? -18.79874 64.06728 -22.03251 1.000 149.82196 63 VAL H C 1
ATOM 4466 O O . VAL H 1 63 ? -18.77509 63.90142 -23.25941 1.000 152.85835 63 VAL H O 1
ATOM 4468 N N . HIS H 1 64 ? -19.92474 63.95404 -21.32683 1.000 147.59779 64 HIS H N 1
ATOM 4469 C CA . HIS H 1 64 ? -21.19952 63.52682 -21.89997 1.000 143.25577 64 HIS H CA 1
ATOM 4470 C C . HIS H 1 64 ? -22.29043 64.51512 -21.51195 1.000 141.76550 64 HIS H C 1
ATOM 4471 O O . HIS H 1 64 ? -22.51293 64.75643 -20.32118 1.000 150.45294 64 HIS H O 1
ATOM 4473 N N . LEU H 1 65 ? -22.96266 65.08874 -22.50803 1.000 128.20349 65 LEU H N 1
ATOM 4474 C CA . LEU H 1 65 ? -24.05760 66.02126 -22.27964 1.000 140.00125 65 LEU H CA 1
ATOM 4475 C C . LEU H 1 65 ? -25.35996 65.36813 -22.73067 1.000 140.77490 65 LEU H C 1
ATOM 4476 O O . LEU H 1 65 ? -25.42797 64.78243 -23.81643 1.000 147.84844 65 LEU H O 1
ATOM 4478 N N . ASN H 1 66 ? -26.40197 65.48509 -21.90204 1.000 134.26765 66 ASN H N 1
ATOM 4479 C CA . ASN H 1 66 ? -27.65264 64.77221 -22.13544 1.000 130.65479 66 ASN H CA 1
ATOM 4480 C C . ASN H 1 66 ? -28.87919 65.65929 -21.96936 1.000 123.44405 66 ASN H C 1
ATOM 4481 O O . ASN H 1 66 ? -28.96895 66.45422 -21.02783 1.000 115.78567 66 ASN H O 1
ATOM 4483 N N . SER H 1 67 ? -29.83615 65.48287 -22.87941 1.000 127.08958 67 SER H N 1
ATOM 4484 C CA . SER H 1 67 ? -31.14560 66.11612 -22.80660 1.000 123.47770 67 SER H CA 1
ATOM 4485 C C . SER H 1 67 ? -32.19873 65.01788 -22.81999 1.000 120.84774 67 SER H C 1
ATOM 4486 O O . SER H 1 67 ? -32.12952 64.09388 -23.63787 1.000 118.71433 67 SER H O 1
ATOM 4488 N N . ASP H 1 68 ? -33.16739 65.12128 -21.91627 1.000 123.80334 68 ASP H N 1
ATOM 4489 C CA . ASP H 1 68 ? -34.18575 64.09329 -21.77291 1.000 127.34884 68 ASP H CA 1
ATOM 4490 C C . ASP H 1 68 ? -35.23955 64.20070 -22.86994 1.000 140.34922 68 ASP H C 1
ATOM 4491 O O . ASP H 1 68 ? -35.50927 65.28369 -23.40294 1.000 135.03176 68 ASP H O 1
ATOM 4493 N N . ILE H 1 69 ? -35.83328 63.04975 -23.20173 1.000 147.89365 69 ILE H N 1
ATOM 4494 C CA . ILE H 1 69 ? -36.91194 62.94255 -24.18193 1.000 135.84768 69 ILE H CA 1
ATOM 4495 C C . ILE H 1 69 ? -36.51640 63.57012 -25.51262 1.000 134.03696 69 ILE H C 1
ATOM 4496 O O . ILE H 1 69 ? -37.35035 64.16954 -26.19947 1.000 123.50658 69 ILE H O 1
ATOM 4498 N N . VAL H 1 70 ? -35.25109 63.42411 -25.88893 1.000 131.39205 70 VAL H N 1
ATOM 4499 C CA . VAL H 1 70 ? -34.76007 63.81892 -27.20388 1.000 123.61444 70 VAL H CA 1
ATOM 4500 C C . VAL H 1 70 ? -34.37134 62.53071 -27.91835 1.000 131.34523 70 VAL H C 1
ATOM 4501 O O . VAL H 1 70 ? -33.35304 61.90915 -27.59245 1.000 131.28178 70 VAL H O 1
ATOM 4503 N N . THR H 1 71 ? -35.20711 62.11683 -28.87306 1.000 132.49544 71 THR H N 1
ATOM 4504 C CA . THR H 1 71 ? -35.06335 60.84242 -29.57349 1.000 110.49611 71 THR H CA 1
ATOM 4505 C C . THR H 1 71 ? -33.66654 60.67559 -30.15157 1.000 105.12336 71 THR H C 1
ATOM 4506 O O . THR H 1 71 ? -33.22143 61.48646 -30.96804 1.000 102.23208 71 THR H O 1
ATOM 4508 N N . ALA H 1 72 ? -32.97477 59.62009 -29.72431 1.000 97.16634 72 ALA H N 1
ATOM 4509 C CA . ALA H 1 72 ? -31.62656 59.38169 -30.23164 1.000 96.76080 72 ALA H CA 1
ATOM 4510 C C . ALA H 1 72 ? -31.58676 59.22513 -31.74962 1.000 101.92657 72 ALA H C 1
ATOM 4511 O O . ALA H 1 72 ? -30.64794 59.75812 -32.36702 1.000 109.55733 72 ALA H O 1
ATOM 4513 N N . PRO H 1 73 ? -32.52148 58.52171 -32.40643 1.000 101.68088 73 PRO H N 1
ATOM 4514 C CA . PRO H 1 73 ? -32.56916 58.59495 -33.87865 1.000 88.25355 73 PRO H CA 1
ATOM 4515 C C . PRO H 1 73 ? -32.67086 60.02085 -34.39957 1.000 92.77839 73 PRO H C 1
ATOM 4516 O O . PRO H 1 73 ? -32.07139 60.34112 -35.43200 1.000 88.74503 73 PRO H O 1
ATOM 4520 N N . ALA H 1 74 ? -33.42434 60.88851 -33.71677 1.000 91.66912 74 ALA H N 1
ATOM 4521 C CA . ALA H 1 74 ? -33.47936 62.28941 -34.12307 1.000 86.83790 74 ALA H CA 1
ATOM 4522 C C . ALA H 1 74 ? -32.12653 62.96665 -33.93756 1.000 91.45622 74 ALA H C 1
ATOM 4523 O O . ALA H 1 74 ? -31.72556 63.79709 -34.75882 1.000 98.21564 74 ALA H O 1
ATOM 4525 N N . PHE H 1 75 ? -31.40760 62.62921 -32.86402 1.000 89.27728 75 PHE H N 1
ATOM 4526 C CA . PHE H 1 75 ? -30.07301 63.18901 -32.67100 1.000 88.21265 75 PHE H CA 1
ATOM 4527 C C . PHE H 1 75 ? -29.13396 62.75141 -33.78768 1.000 93.62073 75 PHE H C 1
ATOM 4528 O O . PHE H 1 75 ? -28.32109 63.54500 -34.27712 1.000 98.95577 75 PHE H O 1
ATOM 4530 N N . ALA H 1 76 ? -29.23590 61.48811 -34.20518 1.000 99.14276 76 ALA H N 1
ATOM 4531 C CA . ALA H 1 76 ? -28.43622 61.01135 -35.32811 1.000 98.36308 76 ALA H CA 1
ATOM 4532 C C . ALA H 1 76 ? -28.82633 61.72829 -36.61255 1.000 98.51954 76 ALA H C 1
ATOM 4533 O O . ALA H 1 76 ? -27.96347 62.05248 -37.43649 1.000 110.04891 76 ALA H O 1
ATOM 4535 N N . LEU H 1 77 ? -30.12589 61.96115 -36.80969 1.000 92.46220 77 LEU H N 1
ATOM 4536 C CA . LEU H 1 77 ? -30.57475 62.72341 -37.96874 1.000 93.27716 77 LEU H CA 1
ATOM 4537 C C . LEU H 1 77 ? -30.02611 64.14216 -37.93743 1.000 90.13172 77 LEU H C 1
ATOM 4538 O O . LEU H 1 77 ? -29.71233 64.70853 -38.98600 1.000 95.38464 77 LEU H O 1
ATOM 4540 N N . LEU H 1 78 ? -29.88614 64.72176 -36.74563 1.000 89.06232 78 LEU H N 1
ATOM 4541 C CA . LEU H 1 78 ? -29.30724 66.05653 -36.63159 1.000 93.18802 78 LEU H CA 1
ATOM 4542 C C . LEU H 1 78 ? -27.82069 66.02704 -36.95968 1.000 100.32227 78 LEU H C 1
ATOM 4543 O O . LEU H 1 78 ? -27.29875 66.94127 -37.60994 1.000 104.60997 78 LEU H O 1
ATOM 4545 N N . LEU H 1 79 ? -27.12416 64.98329 -36.50693 1.000 100.79127 79 LEU H N 1
ATOM 4546 C CA . LEU H 1 79 ? -25.71895 64.81709 -36.86347 1.000 98.41583 79 LEU H CA 1
ATOM 4547 C C . LEU H 1 79 ? -25.54746 64.69444 -38.37420 1.000 114.57681 79 LEU H C 1
ATOM 4548 O O . LEU H 1 79 ? -24.63508 65.29460 -38.95479 1.000 129.84600 79 LEU H O 1
ATOM 4550 N N . GLU H 1 80 ? -26.40838 63.90560 -39.02310 1.000 112.41895 80 GLU H N 1
ATOM 4551 C CA . GLU H 1 80 ? -26.35505 63.77464 -40.47770 1.000 105.47399 80 GLU H CA 1
ATOM 4552 C C . GLU H 1 80 ? -26.68765 65.09502 -41.16537 1.000 114.77654 80 GLU H C 1
ATOM 4553 O O . GLU H 1 80 ? -26.03612 65.47380 -42.14567 1.000 120.70176 80 GLU H O 1
ATOM 4555 N N . PHE H 1 81 ? -27.69818 65.81092 -40.65987 1.000 114.59383 81 PHE H N 1
ATOM 4556 C CA . PHE H 1 81 ? -28.07650 67.10328 -41.22162 1.000 110.71189 81 PHE H CA 1
ATOM 4557 C C . PHE H 1 81 ? -26.96476 68.12617 -41.06004 1.000 109.78073 81 PHE H C 1
ATOM 4558 O O . PHE H 1 81 ? -26.88720 69.08653 -41.83325 1.000 125.00869 81 PHE H O 1
ATOM 4560 N N . MET H 1 82 ? -26.10856 67.94988 -40.05369 1.000 111.73828 82 MET H N 1
ATOM 4561 C CA . MET H 1 82 ? -24.91058 68.77593 -39.97470 1.000 118.42239 82 MET H CA 1
ATOM 4562 C C . MET H 1 82 ? -24.05151 68.59539 -41.22031 1.000 129.36164 82 MET H C 1
ATOM 4563 O O . MET H 1 82 ? -23.34185 69.52333 -41.62684 1.000 137.41182 82 MET H O 1
ATOM 4565 N N . TYR H 1 83 ? -24.10329 67.41127 -41.83683 1.000 124.43779 83 TYR H N 1
ATOM 4566 C CA . TYR H 1 83 ? -23.40728 67.14237 -43.08734 1.000 122.99576 83 TYR H CA 1
ATOM 4567 C C . TYR H 1 83 ? -24.33391 67.12721 -44.30080 1.000 124.99221 83 TYR H C 1
ATOM 4568 O O . TYR H 1 83 ? -23.84511 66.98252 -45.42643 1.000 119.14105 83 TYR H O 1
ATOM 4570 N N . GLU H 1 84 ? -25.64591 67.27497 -44.10734 1.000 131.72033 84 GLU H N 1
ATOM 4571 C CA . GLU H 1 84 ? -26.62419 67.20915 -45.18943 1.000 134.39202 84 GLU H CA 1
ATOM 4572 C C . GLU H 1 84 ? -27.28787 68.57165 -45.32142 1.000 138.74262 84 GLU H C 1
ATOM 4573 O O . GLU H 1 84 ? -27.88599 69.06733 -44.36062 1.000 142.96063 84 GLU H O 1
ATOM 4575 N N . GLY H 1 85 ? -27.19389 69.16439 -46.51091 1.000 149.06103 85 GLY H N 1
ATOM 4576 C CA . GLY H 1 85 ? -27.66788 70.51736 -46.73820 1.000 149.54447 85 GLY H CA 1
ATOM 4577 C C . GLY H 1 85 ? -29.16437 70.71490 -46.58311 1.000 152.44184 85 GLY H C 1
ATOM 4578 O O . GLY H 1 85 ? -29.60883 71.42182 -45.67097 1.000 153.58364 85 GLY H O 1
ATOM 4579 N N . LYS H 1 86 ? -29.95580 70.10462 -47.46617 1.000 146.96377 86 LYS H N 1
ATOM 4580 C CA . LYS H 1 86 ? -31.39990 70.29227 -47.45395 1.000 152.47562 86 LYS H CA 1
ATOM 4581 C C . LYS H 1 86 ? -32.09924 68.98431 -47.79748 1.000 155.02274 86 LYS H C 1
ATOM 4582 O O . LYS H 1 86 ? -31.49748 68.05780 -48.34658 1.000 153.60627 86 LYS H O 1
ATOM 4584 N N . LEU H 1 87 ? -33.39195 68.93165 -47.46232 1.000 162.78847 87 LEU H N 1
ATOM 4585 C CA . LEU H 1 87 ? -34.27009 67.78399 -47.70980 1.000 171.37836 87 LEU H CA 1
ATOM 4586 C C . LEU H 1 87 ? -33.72867 66.51775 -47.03506 1.000 171.59061 87 LEU H C 1
ATOM 4587 O O . LEU H 1 87 ? -33.22004 65.59564 -47.67566 1.000 171.36340 87 LEU H O 1
ATOM 4589 N N . GLN H 1 88 ? -33.86801 66.49407 -45.71116 1.000 167.62416 88 GLN H N 1
ATOM 4590 C CA . GLN H 1 88 ? -33.48246 65.34731 -44.89718 1.000 152.80593 88 GLN H CA 1
ATOM 4591 C C . GLN H 1 88 ? -34.67306 64.81107 -44.10821 1.000 150.15728 88 GLN H C 1
ATOM 4592 O O . GLN H 1 88 ? -34.56434 64.50106 -42.91978 1.000 148.92957 88 GLN H O 1
ATOM 4594 N N . PHE H 1 89 ? -35.83125 64.70089 -44.76740 1.000 154.00903 89 PHE H N 1
ATOM 4595 C CA . PHE H 1 89 ? -37.01792 64.15595 -44.11020 1.000 144.20122 89 PHE H CA 1
ATOM 4596 C C . PHE H 1 89 ? -36.77004 62.72949 -43.63478 1.000 127.62973 89 PHE H C 1
ATOM 4597 O O . PHE H 1 89 ? -36.93430 62.42001 -42.44897 1.000 120.40877 89 PHE H O 1
ATOM 4599 N N . LYS H 1 90 ? -36.38457 61.84480 -44.55685 1.000 130.51231 90 LYS H N 1
ATOM 4600 C CA . LYS H 1 90 ? -35.88264 60.50773 -44.22894 1.000 125.79550 90 LYS H CA 1
ATOM 4601 C C . LYS H 1 90 ? -36.88388 59.69597 -43.40970 1.000 126.80945 90 LYS H C 1
ATOM 4602 O O . LYS H 1 90 ? -36.50719 58.96004 -42.49438 1.000 123.78084 90 LYS H O 1
ATOM 4604 N N . ASP H 1 91 ? -38.16963 59.84051 -43.72894 1.000 136.34430 91 ASP H N 1
ATOM 4605 C CA . ASP H 1 91 ? -39.24607 59.01015 -43.19199 1.000 139.00867 91 ASP H CA 1
ATOM 4606 C C . ASP H 1 91 ? -39.37973 59.10262 -41.67583 1.000 131.72975 91 ASP H C 1
ATOM 4607 O O . ASP H 1 91 ? -40.14310 58.33297 -41.07876 1.000 119.91416 91 ASP H O 1
ATOM 4609 N N . LEU H 1 92 ? -38.66442 59.99919 -41.04299 1.000 137.25889 92 LEU H N 1
ATOM 4610 C CA . LEU H 1 92 ? -38.82259 60.08363 -39.60194 1.000 144.20130 92 LEU H CA 1
ATOM 4611 C C . LEU H 1 92 ? -40.00576 60.98054 -39.24589 1.000 147.82846 92 LEU H C 1
ATOM 4612 O O . LEU H 1 92 ? -40.35911 61.88527 -40.01033 1.000 144.74922 92 LEU H O 1
ATOM 4614 N N . PRO H 1 93 ? -40.65016 60.72469 -38.10589 1.000 153.79267 93 PRO H N 1
ATOM 4615 C CA . PRO H 1 93 ? -41.79967 61.54826 -37.70401 1.000 150.88904 93 PRO H CA 1
ATOM 4616 C C . PRO H 1 93 ? -41.39602 62.99684 -37.47096 1.000 144.62365 93 PRO H C 1
ATOM 4617 O O . PRO H 1 93 ? -40.46477 63.28920 -36.71657 1.000 126.06326 93 PRO H O 1
ATOM 4621 N N . ILE H 1 94 ? -42.10994 63.90718 -38.13712 1.000 151.19518 94 ILE H N 1
ATOM 4622 C CA . ILE H 1 94 ? -41.82100 65.33238 -38.03012 1.000 145.85846 94 ILE H CA 1
ATOM 4623 C C . ILE H 1 94 ? -41.95366 65.85134 -36.60598 1.000 147.69593 94 ILE H C 1
ATOM 4624 O O . ILE H 1 94 ? -41.33367 66.86448 -36.26272 1.000 149.95113 94 ILE H O 1
ATOM 4626 N N . GLU H 1 95 ? -42.75066 65.18452 -35.76569 1.000 144.49136 95 GLU H N 1
ATOM 4627 C CA . GLU H 1 95 ? -42.95961 65.64909 -34.39628 1.000 138.44112 95 GLU H CA 1
ATOM 4628 C C . GLU H 1 95 ? -41.64397 65.69027 -33.62548 1.000 131.46933 95 GLU H C 1
ATOM 4629 O O . GLU H 1 95 ? -41.21433 66.75269 -33.15303 1.000 129.53718 95 GLU H O 1
ATOM 4631 N N . ASP H 1 96 ? -40.99614 64.53088 -33.47968 1.000 125.96201 96 ASP H N 1
ATOM 4632 C CA . ASP H 1 96 ? -39.72062 64.47851 -32.77624 1.000 121.56390 96 ASP H CA 1
ATOM 4633 C C . ASP H 1 96 ? -38.67756 65.35919 -33.44862 1.000 116.99759 96 ASP H C 1
ATOM 4634 O O . ASP H 1 96 ? -37.81747 65.92907 -32.76820 1.000 125.39686 96 ASP H O 1
ATOM 4636 N N . VAL H 1 97 ? -38.75437 65.50090 -34.77428 1.000 126.08529 97 VAL H N 1
ATOM 4637 C CA . VAL H 1 97 ? -37.78731 66.31759 -35.50601 1.000 120.70167 97 VAL H CA 1
ATOM 4638 C C . VAL H 1 97 ? -37.89040 67.77591 -35.07554 1.000 118.08451 97 VAL H C 1
ATOM 4639 O O . VAL H 1 97 ? -36.89488 68.40359 -34.69403 1.000 122.19667 97 VAL H O 1
ATOM 4641 N N . LEU H 1 98 ? -39.09915 68.33809 -35.14319 1.000 118.26564 98 LEU H N 1
ATOM 4642 C CA . LEU H 1 98 ? -39.29210 69.72091 -34.71990 1.000 125.09488 98 LEU H CA 1
ATOM 4643 C C . LEU H 1 98 ? -38.97545 69.89707 -33.23946 1.000 124.15422 98 LEU H C 1
ATOM 4644 O O . LEU H 1 98 ? -38.38041 70.90803 -32.83995 1.000 128.10677 98 LEU H O 1
ATOM 4646 N N . ALA H 1 99 ? -39.34241 68.91350 -32.41122 1.000 124.21846 99 ALA H N 1
ATOM 4647 C CA . ALA H 1 99 ? -39.07507 69.02225 -30.97965 1.000 119.26500 99 ALA H CA 1
ATOM 4648 C C . ALA H 1 99 ? -37.57995 69.08888 -30.69272 1.000 122.85501 99 ALA H C 1
ATOM 4649 O O . ALA H 1 99 ? -37.11651 69.96374 -29.95308 1.000 123.17152 99 ALA H O 1
ATOM 4651 N N . ALA H 1 100 ? -36.80666 68.17415 -31.27832 1.000 124.78395 100 ALA H N 1
ATOM 4652 C CA . ALA H 1 100 ? -35.36378 68.19335 -31.07483 1.000 124.00080 100 ALA H CA 1
ATOM 4653 C C . ALA H 1 100 ? -34.74789 69.45459 -31.65806 1.000 114.23394 100 ALA H C 1
ATOM 4654 O O . ALA H 1 100 ? -33.84559 70.04566 -31.05505 1.000 117.46681 100 ALA H O 1
ATOM 4656 N N . ALA H 1 101 ? -35.20854 69.87634 -32.83911 1.000 113.36301 101 ALA H N 1
ATOM 4657 C CA . ALA H 1 101 ? -34.66525 71.08609 -33.44266 1.000 120.51910 101 ALA H CA 1
ATOM 4658 C C . ALA H 1 101 ? -34.86307 72.28265 -32.52612 1.000 111.30026 101 ALA H C 1
ATOM 4659 O O . ALA H 1 101 ? -33.97240 73.13041 -32.39385 1.000 119.26154 101 ALA H O 1
ATOM 4661 N N . SER H 1 102 ? -36.01446 72.34761 -31.85752 1.000 115.63213 102 SER H N 1
ATOM 4662 C CA . SER H 1 102 ? -36.26323 73.44108 -30.92777 1.000 113.01196 102 SER H CA 1
ATOM 4663 C C . SER H 1 102 ? -35.43151 73.29445 -29.65937 1.000 108.56246 102 SER H C 1
ATOM 4664 O O . SER H 1 102 ? -34.90714 74.28630 -29.13900 1.000 113.28303 102 SER H O 1
ATOM 4666 N N . TYR H 1 103 ? -35.31069 72.06828 -29.14092 1.000 108.13234 103 TYR H N 1
ATOM 4667 C CA . TYR H 1 103 ? -34.53504 71.84798 -27.92255 1.000 106.86756 103 TYR H CA 1
ATOM 4668 C C . TYR H 1 103 ? -33.07257 72.21838 -28.12805 1.000 126.22599 103 TYR H C 1
ATOM 4669 O O . TYR H 1 103 ? -32.42717 72.76299 -27.22430 1.000 115.45118 103 TYR H O 1
ATOM 4671 N N . LEU H 1 104 ? -32.53576 71.93540 -29.31447 1.000 113.91894 104 LEU H N 1
ATOM 4672 C CA . LEU H 1 104 ? -31.17933 72.32902 -29.66466 1.000 111.82926 104 LEU H CA 1
ATOM 4673 C C . LEU H 1 104 ? -31.09722 73.78162 -30.10474 1.000 109.79703 104 LEU H C 1
ATOM 4674 O O . LEU H 1 104 ? -29.99063 74.27632 -30.34301 1.000 119.31158 104 LEU H O 1
ATOM 4676 N N . HIS H 1 105 ? -32.23925 74.46395 -30.22441 1.000 108.76313 105 HIS H N 1
ATOM 4677 C CA . HIS H 1 105 ? -32.30104 75.83287 -30.73980 1.000 114.23848 105 HIS H CA 1
ATOM 4678 C C . HIS H 1 105 ? -31.69613 75.92286 -32.13933 1.000 126.87439 105 HIS H C 1
ATOM 4679 O O . HIS H 1 105 ? -30.99585 76.88055 -32.47669 1.000 127.36079 105 HIS H O 1
ATOM 4681 N N . MET H 1 106 ? -31.95313 74.90206 -32.95323 1.000 121.26516 106 MET H N 1
ATOM 4682 C CA . MET H 1 106 ? -31.42503 74.85120 -34.30638 1.000 126.91478 106 MET H CA 1
ATOM 4683 C C . MET H 1 106 ? -32.05739 75.93210 -35.18571 1.000 135.04653 106 MET H C 1
ATOM 4684 O O . MET H 1 106 ? -32.99027 76.63857 -34.78864 1.000 130.44785 106 MET H O 1
ATOM 4686 N N . TYR H 1 107 ? -31.53943 76.03199 -36.41120 1.000 140.42025 107 TYR H N 1
ATOM 4687 C CA . TYR H 1 107 ? -32.08607 76.94464 -37.40547 1.000 136.30987 107 TYR H CA 1
ATOM 4688 C C . TYR H 1 107 ? -33.58520 76.72220 -37.54290 1.000 145.26584 107 TYR H C 1
ATOM 4689 O O . TYR H 1 107 ? -34.05275 75.58334 -37.63914 1.000 145.41826 107 TYR H O 1
ATOM 4691 N N . ASP H 1 108 ? -34.33697 77.82451 -37.52056 1.000 147.63789 108 ASP H N 1
ATOM 4692 C CA . ASP H 1 108 ? -35.79361 77.74535 -37.49214 1.000 139.32652 108 ASP H CA 1
ATOM 4693 C C . ASP H 1 108 ? -36.35446 77.00851 -38.70030 1.000 145.10202 108 ASP H C 1
ATOM 4694 O O . ASP H 1 108 ? -37.46209 76.46341 -38.62753 1.000 133.96457 108 ASP H O 1
ATOM 4696 N N . ILE H 1 109 ? -35.62601 77.00741 -39.82147 1.000 153.50913 109 ILE H N 1
ATOM 4697 C CA . ILE H 1 109 ? -36.11151 76.35919 -41.03702 1.000 145.54409 109 ILE H CA 1
ATOM 4698 C C . ILE H 1 109 ? -36.43194 74.89118 -40.79788 1.000 139.03290 109 ILE H C 1
ATOM 4699 O O . ILE H 1 109 ? -37.33688 74.33982 -41.43199 1.000 139.56229 109 ILE H O 1
ATOM 4701 N N . VAL H 1 110 ? -35.71966 74.24014 -39.87576 1.000 133.23985 110 VAL H N 1
ATOM 4702 C CA . VAL H 1 110 ? -35.98503 72.83355 -39.57312 1.000 138.33593 110 VAL H CA 1
ATOM 4703 C C . VAL H 1 110 ? -37.40488 72.65588 -39.04237 1.000 141.09627 110 VAL H C 1
ATOM 4704 O O . VAL H 1 110 ? -38.20177 71.87652 -39.58245 1.000 134.40768 110 VAL H O 1
ATOM 4706 N N . LYS H 1 111 ? -37.73561 73.37109 -37.96332 1.000 134.60619 111 LYS H N 1
ATOM 4707 C CA . LYS H 1 111 ? -39.07837 73.27957 -37.40036 1.000 134.91306 111 LYS H CA 1
ATOM 4708 C C . LYS H 1 111 ? -40.13079 73.81642 -38.36217 1.000 136.71309 111 LYS H C 1
ATOM 4709 O O . LYS H 1 111 ? -41.26811 73.33452 -38.36692 1.000 134.39177 111 LYS H O 1
ATOM 4711 N N . VAL H 1 112 ? -39.77463 74.80420 -39.18471 1.000 133.00643 112 VAL H N 1
ATOM 4712 C CA . VAL H 1 112 ? -40.72735 75.34474 -40.15001 1.000 129.49689 112 VAL H CA 1
ATOM 4713 C C . VAL H 1 112 ? -41.09118 74.28928 -41.18758 1.000 137.58489 112 VAL H C 1
ATOM 4714 O O . VAL H 1 112 ? -42.26931 74.09507 -41.51658 1.000 145.46653 112 VAL H O 1
ATOM 4716 N N . CYS H 1 113 ? -40.08568 73.58276 -41.71091 1.000 131.47522 113 CYS H N 1
ATOM 4717 C CA . CYS H 1 113 ? -40.34346 72.50921 -42.66345 1.000 134.44912 113 CYS H CA 1
ATOM 4718 C C . CYS H 1 113 ? -41.08720 71.35160 -42.00948 1.000 140.53225 113 CYS H C 1
ATOM 4719 O O . CYS H 1 113 ? -41.94817 70.72399 -42.64060 1.000 138.96327 113 CYS H O 1
ATOM 4721 N N . LYS H 1 114 ? -40.77424 71.05723 -40.74344 1.000 138.14797 114 LYS H N 1
ATOM 4722 C CA . LYS H 1 114 ? -41.52734 70.03590 -40.02056 1.000 140.07446 114 LYS H CA 1
ATOM 4723 C C . LYS H 1 114 ? -43.00100 70.41367 -39.90978 1.000 144.13605 114 LYS H C 1
ATOM 4724 O O . LYS H 1 114 ? -43.88620 69.57634 -40.13252 1.000 142.40771 114 LYS H O 1
ATOM 4726 N N . LYS H 1 115 ? -43.28140 71.68147 -39.59340 1.000 142.28009 115 LYS H N 1
ATOM 4727 C CA . LYS H 1 115 ? -44.66282 72.13652 -39.47827 1.000 136.22920 115 LYS H CA 1
ATOM 4728 C C . LYS H 1 115 ? -45.37237 72.09108 -40.82482 1.000 138.48404 115 LYS H C 1
ATOM 4729 O O . LYS H 1 115 ? -46.54998 71.72332 -40.89806 1.000 137.26742 115 LYS H O 1
ATOM 4731 N N . LYS H 1 116 ? -44.67069 72.45515 -41.90140 1.000 140.55633 116 LYS H N 1
ATOM 4732 C CA . LYS H 1 116 ? -45.27452 72.40418 -43.23127 1.000 144.29465 116 LYS H CA 1
ATOM 4733 C C . LYS H 1 116 ? -45.59773 70.96994 -43.64615 1.000 149.78973 116 LYS H C 1
ATOM 4734 O O . LYS H 1 116 ? -46.64935 70.70913 -44.24680 1.000 150.60757 116 LYS H O 1
ATOM 4736 N N . LEU H 1 117 ? -44.70942 70.02279 -43.32861 1.000 145.29523 117 LEU H N 1
ATOM 4737 C CA . LEU H 1 117 ? -44.98500 68.62331 -43.64567 1.000 146.01946 117 LEU H CA 1
ATOM 4738 C C . LEU H 1 117 ? -46.13300 68.07565 -42.80082 1.000 148.52574 117 LEU H C 1
ATOM 4739 O O . LEU H 1 117 ? -46.93184 67.26150 -43.28068 1.000 141.77340 117 LEU H O 1
ATOM 4741 N N . LYS H 1 118 ? -46.22620 68.49705 -41.53521 1.000 150.51392 118 LYS H N 1
ATOM 4742 C CA . LYS H 1 118 ? -47.34269 68.06097 -40.69891 1.000 146.50951 118 LYS H CA 1
ATOM 4743 C C . LYS H 1 118 ? -48.66040 68.70282 -41.12218 1.000 148.86857 118 LYS H C 1
ATOM 4744 O O . LYS H 1 118 ? -49.73045 68.12192 -40.90179 1.000 153.12729 118 LYS H O 1
ATOM 4746 N N . GLU H 1 119 ? -48.60545 69.88896 -41.73016 1.000 147.23995 119 GLU H N 1
ATOM 4747 C CA . GLU H 1 119 ? -49.80760 70.57161 -42.18985 1.000 150.59872 119 GLU H CA 1
ATOM 4748 C C . GLU H 1 119 ? -50.24194 70.15439 -43.58799 1.000 156.23474 119 GLU H C 1
ATOM 4749 O O . GLU H 1 119 ? -51.40531 70.37312 -43.94810 1.000 159.13031 119 GLU H O 1
ATOM 4751 N N . LYS H 1 120 ? -49.34274 69.56814 -44.38409 1.000 153.71740 120 LYS H N 1
ATOM 4752 C CA . LYS H 1 120 ? -49.74318 69.07282 -45.69823 1.000 160.57118 120 LYS H CA 1
ATOM 4753 C C . LYS H 1 120 ? -50.81521 67.99382 -45.59016 1.000 166.06235 120 LYS H C 1
ATOM 4754 O O . LYS H 1 120 ? -51.69483 67.90324 -46.45514 1.000 168.07331 120 LYS H O 1
ATOM 4756 N N . ALA H 1 121 ? -50.76564 67.17672 -44.54190 1.000 163.46401 121 ALA H N 1
ATOM 4757 C CA . ALA H 1 121 ? -51.75886 66.12506 -44.33922 1.000 160.79816 121 ALA H CA 1
ATOM 4758 C C . ALA H 1 121 ? -53.04549 66.69420 -43.74520 1.000 158.26168 121 ALA H C 1
ATOM 4759 O O . ALA H 1 121 ? -54.14157 66.44575 -44.25013 1.000 150.48920 121 ALA H O 1
#